Protein AF-A0A553IBP8-F1 (afdb_monomer_lite)

Sequence (1197 aa):
MDFFFRNSSKGVAELERKLPRSPLAPLSPQRRSNSWNSPDSTYMNRSLSIRTGKGNSSSSSPTHRKGFSFASLRGSIQPELSRRLYRLIKSTNNLISAHETAGKERDTIARELSEWGEQAQDDAVSDISDKVGVILSELGAQEDSYAHNLDDARGILKVIRNTEKSVQPSRDNKGKIADEIQKLKLKEPQSTKLVVLEQELVRAEAENLVAEAQLSNITRKKLKEAYDAEFIAVIERAEKQIILAKHGQRLLSLLDDSPMTPGDAYRVYENGPAARQVLNDAEDDLKSWETNRGHGSVENEVTGHGTGGGISHGAPHDDASKANMEALKLTSRHLRRPTPGICRSCNRKLKQQLARSYTSTSQPDIYDVVCVGGGPAGLSLLAALKANPTTAGLRLALVEAQDLSKLRSWALPLDRFSNRCSSLTPSSANFLNKIGAWSHIQRDRVQPYHEMQVWDGVSDARIEFDWAPGSAPNGKTIAYMIENLNLTSGLLKRIDELSGIAIFDSARVENITLGEETEELDFREWPIVHLGEGKQLAARLLVGADGANSPVRTFAGIDSKGWDYGRHGVVATLELDGNGWAGDETKIAYQRFLPTGPIAMLPMPGNYSTLVWSTTPANAALLKSLPAKDFIALVNAAFRLSPVDLQFMHTMSSGHEDELSWRLQHTRFEPQAVPQKVIGVQEGTVASFPLKMRHADTYIGERVALVGDAAHTTHPLAGQGLNQGQGDVESLAKTIDYAVSHGQDIGTRMSLESYNSERYVANHVLLGVIDKLHKLYSVESGPLIPLRSWGLSAVNAMGPLKGFFMQQAAVTAVENIMAPSSGRRAPSAAELEQRNTIGINKETVTNTVSDAYPDNYANEEHAWDKEDFRRTFKIQFHQNDQFEAQFSLIGIDASVANAFRRIMIAEIPSLAIETVFVNNNTSVIQDEVLAHRLGLIPFTGGKKGLREFMGFWRKPGPEEDAYATTFDTNTVSLKLAAKCTRNKDAPKDATDPKVLYNNAHVYARDIVFEPLGGQAKWFSGEDTIRPVNPDILIAKMRPGQEIDIEMHMHKGFGWDHSKYSPVATASYRLMPKITILRPVLGADAEKFANCFIPGVIGLEKVTRQEAKTKGSGYEGHEGELKAVVKDPMRDTVSREVHRHPEFEGKVKLGRRKDHFIFSVESAGQWDSDEIFLESVKTLKKKCGILRPQVTNMVQTF

Secondary structure (DSSP, 8-state):
-GGGGTSHHHHHHHHTTTSPPPP----------------------------------------------TTGGG-----HHHHHHHHHHHHHHHHHHHHHHHHHHHHHHHHHHHHHHHHTT-HHHHHHHHHHHHHHHHHHHHHHHHHHHHHHHHHHHHHHHHHHHHHHHHHHHHHHHHHHHHHHHTT-TT-THHHHHHHHHHHHHHHHHHHHHHHHHHHHHHHHHHHHHHHHHHHHHHHHHHHHHHHHHHHHTTS--PPPPTTPPPPP---HHHHHHHHHHHHHHHHS-------------------------------------------------------S-S------------------EEEEEEEE--SHHHHHHHHHHHHSTTTTTS-EEEE-SS-SHHHHT----TT---S-EEEEPHHHHHHHHHTT-TTTS-GGGEEEE-EEEEEETTT--EEEE---TTS-SS---SEEEEEHHHHHHHHHHHHHHH--EEEE-S--EEEEEE--B-SS-B-TTSEEEEEGGG-EEEEEEEEE-S-TT-HHHHHTT--EE--EEEEEEEEEEEEESSS-TTTTT--EEEEEEETTEEEEEEE-STTEEEEEEEE-HHHHHHHHHS-HHHHHHHHHHHTTS-HHHHHHHTT-SS-HHHHHHHHHHH----GGGSPPPEEEE-TT--EEEEEE-EEES-SEETTEEE-GGGTEE--SGGGTHHHHHHHHHHHHHHHHHHHHHTT--TT-HHHHHHHHHHHHHHHHHHHHHHHHHHHHHT---GGGHHHHHHHHHHHHH-HHHHHHHHHHHH--------S--S---PPPHHHHHHHTEEEE-SS-EE--S---STTSSTT------HHHHHHH-EEEEEEE-SSEEEEEEES--HHHHHHHHHHHHHTSEEEEEEEEEEEEE-SSS-HHHHHHHHHT--B---HHIIIII-----PPPTTS-TTTT--TTT-EEEEEEEE-EE-SS--TT---HHHHEET-EEEGGGPEEE--TTGGGTS-GGG---BSSTT-EEEE--TT-EEEEEEEEEEEETTT-GGG-SEEEEEEEEEEEEEE-S--BHHHHHHHHHTS-TTSEEEEEPPTTGGGSTTSS-TT-TT-EEEEE--GGG-----GGGG-GGGTTTEEEEEEEEEEEEEEEE-SSS-HHHHHHHHHHHHHHHHHHHHHHHHHTTT--

Organism: NCBI:txid2512241

Radius of gyration: 41.72 Å; chains: 1; bounding box: 111×101×125 Å

Structure (mmCIF, N/CA/C/O backbone):
data_AF-A0A553IBP8-F1
#
_entry.id   AF-A0A553IBP8-F1
#
loop_
_atom_site.group_PDB
_atom_site.id
_atom_site.type_symbol
_atom_site.label_atom_id
_atom_site.label_alt_id
_atom_site.label_comp_id
_atom_site.label_asym_id
_atom_site.label_entity_id
_atom_site.label_seq_id
_atom_site.pdbx_PDB_ins_code
_atom_site.Cartn_x
_atom_site.Cartn_y
_atom_site.Cartn_z
_atom_site.occupancy
_atom_site.B_iso_or_equiv
_atom_site.auth_seq_id
_atom_site.auth_comp_id
_atom_site.auth_asym_id
_atom_site.auth_atom_id
_atom_site.pdbx_PDB_model_num
ATOM 1 N N . MET A 1 1 ? 2.802 -26.304 0.588 1.00 31.22 1 MET A N 1
ATOM 2 C CA . MET A 1 1 ? 3.241 -26.428 -0.825 1.00 31.22 1 MET A CA 1
ATOM 3 C C . MET A 1 1 ? 3.749 -27.822 -1.199 1.00 31.22 1 MET A C 1
ATOM 5 O O . MET A 1 1 ? 3.219 -28.377 -2.148 1.00 31.22 1 MET A O 1
ATOM 9 N N . ASP A 1 2 ? 4.707 -28.423 -0.484 1.00 24.80 2 ASP A N 1
ATOM 10 C CA . ASP A 1 2 ? 5.456 -29.634 -0.918 1.00 24.80 2 ASP A CA 1
ATOM 11 C C . ASP A 1 2 ? 4.612 -30.875 -1.324 1.00 24.80 2 ASP A C 1
ATOM 13 O O . ASP A 1 2 ? 5.090 -31.776 -2.012 1.00 24.80 2 ASP A O 1
ATOM 17 N N . PHE A 1 3 ? 3.335 -30.912 -0.942 1.00 35.53 3 PHE A N 1
ATOM 18 C CA . PHE A 1 3 ? 2.364 -31.976 -1.222 1.00 35.53 3 PHE A CA 1
ATOM 19 C C . PHE A 1 3 ? 1.708 -31.920 -2.612 1.00 35.53 3 PHE A C 1
ATOM 21 O O . PHE A 1 3 ? 1.295 -32.964 -3.119 1.00 35.53 3 PHE A O 1
ATOM 28 N N . PHE A 1 4 ? 1.695 -30.751 -3.271 1.00 34.25 4 PHE A N 1
ATOM 29 C CA . PHE A 1 4 ? 1.324 -30.631 -4.693 1.00 34.25 4 PHE A CA 1
ATOM 30 C C . PHE A 1 4 ? 2.211 -31.520 -5.588 1.00 34.25 4 PHE A C 1
ATOM 32 O O . PHE A 1 4 ? 1.809 -31.910 -6.679 1.00 34.25 4 PHE A O 1
ATOM 39 N N . PHE A 1 5 ? 3.420 -31.858 -5.121 1.00 41.72 5 PHE A N 1
ATOM 40 C CA . PHE A 1 5 ? 4.507 -32.371 -5.956 1.00 41.72 5 PHE A CA 1
ATOM 41 C C . PHE A 1 5 ? 5.044 -33.753 -5.558 1.00 41.72 5 PHE A C 1
ATOM 43 O O . PHE A 1 5 ? 6.051 -34.181 -6.116 1.00 41.72 5 PHE A O 1
ATOM 50 N N . ARG A 1 6 ? 4.391 -34.470 -4.627 1.00 30.19 6 ARG A N 1
ATOM 51 C CA . ARG A 1 6 ? 4.712 -35.886 -4.333 1.00 30.19 6 ARG A CA 1
ATOM 52 C C . ARG A 1 6 ? 3.815 -36.902 -5.046 1.00 30.19 6 ARG A C 1
ATOM 54 O O . ARG A 1 6 ? 4.262 -38.021 -5.262 1.00 30.19 6 ARG A O 1
ATOM 61 N N . ASN A 1 7 ? 2.605 -36.515 -5.462 1.00 32.22 7 ASN A N 1
ATOM 62 C CA . ASN A 1 7 ? 1.681 -37.416 -6.171 1.00 32.22 7 ASN A CA 1
ATOM 63 C C . ASN A 1 7 ? 1.591 -37.144 -7.685 1.00 32.22 7 ASN A C 1
ATOM 65 O O . ASN A 1 7 ? 1.037 -37.967 -8.410 1.00 32.22 7 ASN A O 1
ATOM 69 N N . SER A 1 8 ? 2.168 -36.046 -8.189 1.00 34.84 8 SER A N 1
ATOM 70 C CA . SER A 1 8 ? 2.180 -35.741 -9.628 1.00 34.84 8 SER A CA 1
ATOM 71 C C . SER A 1 8 ? 2.979 -36.762 -10.446 1.00 34.84 8 SER A C 1
ATOM 73 O O . SER A 1 8 ? 2.602 -37.053 -11.570 1.00 34.84 8 SER A O 1
ATOM 75 N N . SER A 1 9 ? 4.025 -37.376 -9.882 1.00 29.72 9 SER A N 1
ATOM 76 C CA . SER A 1 9 ? 4.810 -38.427 -10.552 1.00 29.72 9 SER A CA 1
ATOM 77 C C . SER A 1 9 ? 4.044 -39.736 -10.778 1.00 29.72 9 SER A C 1
ATOM 79 O O . SER A 1 9 ? 4.410 -40.494 -11.669 1.00 29.72 9 SER A O 1
ATOM 81 N N . LYS A 1 10 ? 2.973 -40.000 -10.014 1.00 29.75 10 LYS A N 1
ATOM 82 C CA . LYS A 1 10 ? 2.029 -41.091 -10.311 1.00 29.75 10 LYS A CA 1
ATOM 83 C C . LYS A 1 10 ? 0.866 -40.617 -11.185 1.00 29.75 10 LYS A C 1
ATOM 85 O O . LYS A 1 10 ? 0.507 -41.322 -12.116 1.00 29.75 10 LYS A O 1
ATOM 90 N N . GLY A 1 11 ? 0.328 -39.420 -10.932 1.00 30.03 11 GLY A N 1
ATOM 91 C CA . GLY A 1 11 ? -0.791 -38.867 -11.706 1.00 30.03 11 GLY A CA 1
ATOM 92 C C . GLY A 1 11 ? -0.463 -38.601 -13.181 1.00 30.03 11 GLY A C 1
ATOM 93 O O . GLY A 1 11 ? -1.259 -38.950 -14.044 1.00 30.03 11 GLY A O 1
ATOM 94 N N . VAL A 1 12 ? 0.719 -38.054 -13.491 1.00 32.47 12 VAL A N 1
ATOM 95 C CA . VAL A 1 12 ? 1.157 -37.816 -14.882 1.00 32.47 12 VAL A CA 1
ATOM 96 C C . VAL A 1 12 ? 1.331 -39.143 -15.626 1.00 32.47 12 VAL A C 1
ATOM 98 O O . VAL A 1 12 ? 0.736 -39.321 -16.683 1.00 32.47 12 VAL A O 1
ATOM 101 N N . ALA A 1 13 ? 2.005 -40.121 -15.012 1.00 30.89 13 ALA A N 1
ATOM 102 C CA . ALA A 1 13 ? 2.176 -41.469 -15.566 1.00 30.89 13 ALA A CA 1
ATOM 103 C C . ALA A 1 13 ? 0.864 -42.284 -15.685 1.00 30.89 13 ALA A C 1
ATOM 105 O O . ALA A 1 13 ? 0.871 -43.386 -16.242 1.00 30.89 13 ALA A O 1
ATOM 106 N N . GLU A 1 14 ? -0.252 -41.777 -15.147 1.00 29.53 14 GLU A N 1
ATOM 107 C CA . GLU A 1 14 ? -1.595 -42.341 -15.319 1.00 29.53 14 GLU A CA 1
ATOM 108 C C . GLU A 1 14 ? -2.442 -41.556 -16.343 1.00 29.53 14 GLU A C 1
ATOM 110 O O . GLU A 1 14 ? -3.237 -42.173 -17.054 1.00 29.53 14 GLU A O 1
ATOM 115 N N . LEU A 1 15 ? -2.225 -40.240 -16.500 1.00 32.06 15 LEU A N 1
ATOM 116 C CA . LEU A 1 15 ? -2.763 -39.453 -17.622 1.00 32.06 15 LEU A CA 1
ATOM 117 C C . LEU A 1 15 ? -2.158 -39.896 -18.963 1.00 32.06 15 LEU A C 1
ATOM 119 O O . LEU A 1 15 ? -2.900 -40.142 -19.911 1.00 32.06 15 LEU A O 1
ATOM 123 N N . GLU A 1 16 ? -0.836 -40.090 -19.026 1.00 33.44 16 GLU A N 1
ATOM 124 C CA . GLU A 1 16 ? -0.112 -40.539 -20.232 1.00 33.44 16 GLU A CA 1
ATOM 125 C C . GLU A 1 16 ? -0.622 -41.883 -20.792 1.00 33.44 16 GLU A C 1
ATOM 127 O O . GLU A 1 16 ? -0.379 -42.200 -21.954 1.00 33.44 16 GLU A O 1
ATOM 132 N N . ARG A 1 17 ? -1.351 -42.672 -19.989 1.00 31.53 17 ARG A N 1
ATOM 133 C CA . ARG A 1 17 ? -1.945 -43.963 -20.385 1.00 31.53 17 ARG A CA 1
ATOM 134 C C . ARG A 1 17 ? -3.402 -43.883 -20.846 1.00 31.53 17 ARG A C 1
ATOM 136 O O . ARG A 1 17 ? -3.940 -44.906 -21.260 1.00 31.53 17 ARG A O 1
ATOM 143 N N . LYS A 1 18 ? -4.065 -42.730 -20.714 1.00 31.27 18 LYS A N 1
ATOM 144 C CA . LYS A 1 18 ? -5.522 -42.583 -20.920 1.00 31.27 18 LYS A CA 1
ATOM 145 C C . LYS A 1 18 ? -5.906 -41.660 -22.084 1.00 31.27 18 LYS A C 1
ATOM 147 O O . LYS A 1 18 ? -7.094 -41.490 -22.338 1.00 31.27 18 LYS A O 1
ATOM 152 N N . LEU A 1 19 ? -4.932 -41.116 -22.817 1.00 30.50 19 LEU A N 1
ATOM 153 C CA . LEU A 1 19 ? -5.163 -40.323 -24.030 1.00 30.50 19 LEU A CA 1
ATOM 154 C C . LEU A 1 19 ? -5.098 -41.214 -25.290 1.00 30.50 19 LEU A C 1
ATOM 156 O O . LEU A 1 19 ? -4.062 -41.845 -25.524 1.00 30.50 19 LEU A O 1
ATOM 160 N N . PRO A 1 20 ? -6.159 -41.284 -26.118 1.00 28.67 20 PRO A N 1
ATOM 161 C CA . PRO A 1 20 ? -6.138 -42.050 -27.361 1.00 28.67 20 PRO A CA 1
ATOM 162 C C . PRO A 1 20 ? -5.306 -41.326 -28.430 1.00 28.67 20 PRO A C 1
ATOM 164 O O . PRO A 1 20 ? -5.645 -40.225 -28.851 1.00 28.67 20 PRO A O 1
ATOM 167 N N . ARG A 1 21 ? -4.223 -41.955 -28.902 1.00 30.58 21 ARG A N 1
ATOM 168 C CA . ARG A 1 21 ? -3.431 -41.455 -30.038 1.00 30.58 21 ARG A CA 1
ATOM 169 C C . ARG A 1 21 ? -3.965 -42.023 -31.354 1.00 30.58 21 ARG A C 1
ATOM 171 O O . ARG A 1 21 ? -3.912 -43.236 -31.549 1.00 30.58 21 ARG A O 1
ATOM 178 N N . SER A 1 22 ? -4.403 -41.163 -32.270 1.00 27.55 22 SER A N 1
ATOM 179 C CA . SER A 1 22 ? -4.610 -41.505 -33.682 1.00 27.55 22 SER A CA 1
ATOM 180 C C . SER A 1 22 ? -3.366 -41.125 -34.508 1.00 27.55 22 SER A C 1
ATOM 182 O O . SER A 1 22 ? -2.830 -40.033 -34.321 1.00 27.55 22 SER A O 1
ATOM 184 N N . PRO A 1 23 ? -2.864 -41.997 -35.403 1.00 32.03 23 PRO A N 1
ATOM 185 C CA . PRO A 1 23 ? -1.724 -41.681 -36.259 1.00 32.03 23 PRO A CA 1
ATOM 186 C C . PRO A 1 23 ? -2.162 -41.220 -37.658 1.00 32.03 23 PRO A C 1
ATOM 188 O O . PRO A 1 23 ? -2.985 -41.870 -38.299 1.00 32.03 23 PRO A O 1
ATOM 191 N N . LEU A 1 24 ? -1.530 -40.166 -38.177 1.00 28.03 24 LEU A N 1
ATOM 192 C CA . LEU A 1 24 ? -1.473 -39.859 -39.610 1.00 28.03 24 LEU A CA 1
ATOM 193 C C . LEU A 1 24 ? -0.024 -39.525 -39.987 1.00 28.03 24 LEU A C 1
ATOM 195 O O . LEU A 1 24 ? 0.713 -38.960 -39.182 1.00 28.03 24 LEU A O 1
ATOM 199 N N . ALA A 1 25 ? 0.399 -39.943 -41.181 1.00 25.77 25 ALA A N 1
ATOM 200 C CA . ALA A 1 25 ? 1.802 -39.937 -41.599 1.00 25.77 25 ALA A CA 1
ATOM 201 C C . ALA A 1 25 ? 2.103 -38.836 -42.637 1.00 25.77 25 ALA A C 1
ATOM 203 O O . ALA A 1 25 ? 1.240 -38.535 -43.466 1.00 25.77 25 ALA A O 1
ATOM 204 N N . PRO A 1 26 ? 3.323 -38.265 -42.648 1.00 28.38 26 PRO A N 1
ATOM 205 C CA . PRO A 1 26 ? 3.712 -37.242 -43.613 1.00 28.38 26 PRO A CA 1
ATOM 206 C C . PRO A 1 26 ? 4.048 -37.836 -44.991 1.00 28.38 26 PRO A C 1
ATOM 208 O O . PRO A 1 26 ? 4.739 -38.850 -45.105 1.00 28.38 26 PRO A O 1
ATOM 211 N N . LEU A 1 27 ? 3.617 -37.150 -46.052 1.00 26.42 27 LEU A N 1
ATOM 212 C CA . LEU A 1 27 ? 4.084 -37.379 -47.423 1.00 26.42 27 LEU A CA 1
ATOM 213 C C . LEU A 1 27 ? 5.288 -36.477 -47.738 1.00 26.42 27 LEU A C 1
ATOM 215 O O . LEU A 1 27 ? 5.397 -35.368 -47.223 1.00 26.42 27 LEU A O 1
ATOM 219 N N . SER A 1 28 ? 6.180 -36.944 -48.615 1.00 26.67 28 SER A N 1
ATOM 220 C CA . SER A 1 28 ? 7.350 -36.190 -49.093 1.00 26.67 28 SER A CA 1
ATOM 221 C C . SER A 1 28 ? 7.451 -36.223 -50.621 1.00 26.67 28 SER A C 1
ATOM 223 O O . SER A 1 28 ? 6.965 -37.162 -51.257 1.00 26.67 28 SER A O 1
ATOM 225 N N . PRO A 1 29 ? 8.085 -35.202 -51.216 1.00 30.11 29 PRO A N 1
ATOM 226 C CA . PRO A 1 29 ? 9.251 -35.447 -52.075 1.00 30.11 29 PRO A CA 1
ATOM 227 C C . PRO A 1 29 ? 10.390 -34.433 -51.805 1.00 30.11 29 PRO A C 1
ATOM 229 O O . PRO A 1 29 ? 10.157 -33.242 -51.670 1.00 30.11 29 PRO A O 1
ATOM 232 N N . GLN A 1 30 ? 11.639 -34.852 -51.569 1.00 23.09 30 GLN A N 1
ATOM 233 C CA . GLN A 1 30 ? 12.644 -35.292 -52.561 1.00 23.09 30 GLN A CA 1
ATOM 234 C C . GLN A 1 30 ? 13.132 -34.215 -53.565 1.00 23.09 30 GLN A C 1
ATOM 236 O O . GLN A 1 30 ? 12.529 -34.073 -54.622 1.00 23.09 30 GLN A O 1
ATOM 241 N N . ARG A 1 31 ? 14.329 -33.625 -53.330 1.00 22.92 31 ARG A N 1
ATOM 242 C CA . ARG A 1 31 ? 15.626 -33.912 -54.029 1.00 22.92 31 ARG A CA 1
ATOM 243 C C . ARG A 1 31 ? 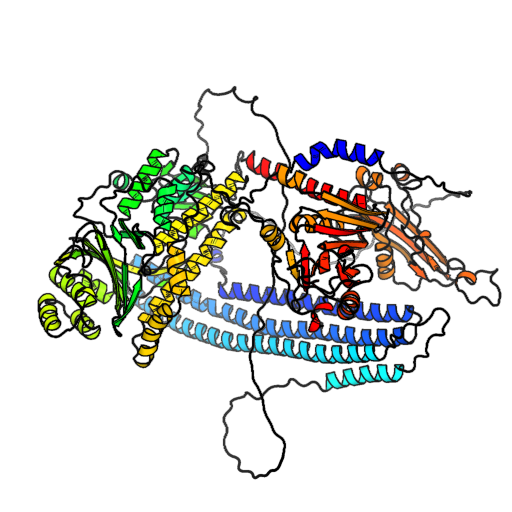16.559 -32.700 -54.261 1.00 22.92 31 ARG A C 1
ATOM 245 O O . ARG A 1 31 ? 16.126 -31.689 -54.781 1.00 22.92 31 ARG A O 1
ATOM 252 N N . ARG A 1 32 ? 17.868 -32.978 -54.097 1.00 23.27 32 ARG A N 1
ATOM 253 C CA . ARG A 1 32 ? 19.057 -32.457 -54.834 1.00 23.27 32 ARG A CA 1
ATOM 254 C C . ARG A 1 32 ? 19.311 -30.934 -54.803 1.00 23.27 32 ARG A C 1
ATOM 256 O O . ARG A 1 32 ? 18.544 -30.176 -55.366 1.00 23.27 32 ARG A O 1
ATOM 263 N N . SER A 1 33 ? 20.343 -30.414 -54.130 1.00 23.75 33 SER A N 1
ATOM 264 C CA . SER A 1 33 ? 21.809 -30.626 -54.261 1.00 23.75 33 SER A CA 1
ATOM 265 C C . SER A 1 33 ? 22.471 -29.931 -55.463 1.00 23.75 33 SER A C 1
ATOM 267 O O . SER A 1 33 ? 22.304 -30.383 -56.594 1.00 23.75 33 SER A O 1
ATOM 269 N N . ASN A 1 34 ? 23.337 -28.946 -55.191 1.00 24.19 34 ASN A N 1
ATOM 270 C CA . ASN A 1 34 ? 24.771 -29.014 -55.521 1.00 24.19 34 ASN A CA 1
ATOM 271 C C . ASN A 1 34 ? 25.577 -27.890 -54.834 1.00 24.19 34 ASN A C 1
ATOM 273 O O . ASN A 1 34 ? 25.045 -26.832 -54.518 1.00 24.19 34 ASN A O 1
ATOM 277 N N . SER A 1 35 ? 26.862 -28.158 -54.605 1.00 24.30 35 SER A N 1
ATOM 278 C CA . SER A 1 35 ? 27.911 -27.227 -54.154 1.00 24.30 35 SER A CA 1
ATOM 279 C C . SER A 1 35 ? 28.357 -26.250 -55.250 1.00 24.30 35 SER A C 1
ATOM 281 O O . SER A 1 35 ? 28.167 -26.580 -56.415 1.00 24.30 35 SER A O 1
ATOM 283 N N . TRP A 1 36 ? 29.099 -25.188 -54.896 1.00 23.23 36 TRP A N 1
ATOM 284 C CA . TRP A 1 36 ? 30.403 -24.833 -55.509 1.00 23.23 36 TRP A CA 1
ATOM 285 C C . TRP A 1 36 ? 31.219 -23.891 -54.590 1.00 23.23 36 TRP A C 1
ATOM 287 O O . TRP A 1 36 ? 30.710 -23.426 -53.574 1.00 23.23 36 TRP A O 1
ATOM 297 N N . ASN A 1 37 ? 32.509 -23.713 -54.899 1.00 23.59 37 ASN A N 1
ATOM 298 C CA . ASN A 1 37 ? 33.572 -23.297 -53.967 1.00 23.59 37 ASN A CA 1
ATOM 299 C C . ASN A 1 37 ? 33.771 -21.773 -53.800 1.00 23.59 37 ASN A C 1
ATOM 301 O O . ASN A 1 37 ? 33.429 -20.991 -54.684 1.00 23.59 37 ASN A O 1
ATOM 305 N N . SER A 1 38 ? 34.482 -21.403 -52.726 1.00 26.30 38 SER A N 1
ATOM 306 C CA . SER A 1 38 ? 35.247 -20.149 -52.555 1.00 26.30 38 SER A CA 1
ATOM 307 C C . SER A 1 38 ? 36.372 -19.984 -53.607 1.00 26.30 38 SER A C 1
ATOM 309 O O . SER A 1 38 ? 36.668 -20.937 -54.339 1.00 26.30 38 SER A O 1
ATOM 311 N N . PRO A 1 39 ? 37.045 -18.814 -53.675 1.00 33.09 39 PRO A N 1
ATOM 312 C CA . PRO A 1 39 ? 38.322 -18.691 -52.941 1.00 33.09 39 PRO A CA 1
ATOM 313 C C . PRO A 1 39 ? 38.630 -17.291 -52.349 1.00 33.09 39 PRO A C 1
ATOM 315 O O . PRO A 1 39 ? 37.889 -16.331 -52.539 1.00 33.09 39 PRO A O 1
ATOM 318 N N . ASP A 1 40 ? 39.747 -17.207 -51.622 1.00 25.78 40 ASP A N 1
ATOM 319 C CA . ASP A 1 40 ? 40.254 -16.053 -50.863 1.00 25.78 40 ASP A CA 1
ATOM 320 C C . ASP A 1 40 ? 40.835 -14.892 -51.698 1.00 25.78 40 ASP A C 1
ATOM 322 O O . ASP A 1 40 ? 41.328 -15.083 -52.811 1.00 25.78 40 ASP A O 1
ATOM 326 N N . SER A 1 41 ? 40.984 -13.719 -51.060 1.00 25.38 41 SER A N 1
ATOM 327 C CA . SER A 1 41 ? 42.158 -12.856 -51.282 1.00 25.38 41 SER A CA 1
ATOM 328 C C . SER A 1 41 ? 42.499 -11.989 -50.058 1.00 25.38 41 SER A C 1
ATOM 330 O O . SER A 1 41 ? 41.679 -11.193 -49.605 1.00 25.38 41 SER A O 1
ATOM 332 N N . THR A 1 42 ? 43.730 -12.090 -49.558 1.00 24.94 42 THR A N 1
ATOM 333 C CA . THR A 1 42 ? 44.328 -11.197 -48.546 1.00 24.94 42 THR A CA 1
ATOM 334 C C . THR A 1 42 ? 45.173 -10.096 -49.207 1.00 24.94 42 THR A C 1
ATOM 336 O O . THR A 1 42 ? 45.743 -10.349 -50.263 1.00 24.94 42 THR A O 1
ATOM 339 N N . TYR A 1 43 ? 45.303 -8.901 -48.593 1.00 25.80 43 TYR A N 1
ATOM 340 C CA . TYR A 1 43 ? 46.591 -8.350 -48.089 1.00 25.80 43 TYR A CA 1
ATOM 341 C C . TYR A 1 43 ? 46.639 -6.826 -47.771 1.00 25.80 43 TYR A C 1
ATOM 343 O O . TYR A 1 43 ? 46.202 -5.984 -48.542 1.00 25.80 43 TYR A O 1
ATOM 351 N N . MET A 1 44 ? 47.383 -6.529 -46.692 1.00 25.81 44 MET A N 1
ATOM 352 C CA . MET A 1 44 ? 48.271 -5.369 -46.421 1.00 25.81 44 MET A CA 1
ATOM 353 C C . MET A 1 44 ? 47.780 -3.935 -46.110 1.00 25.81 44 MET A C 1
ATOM 355 O O . MET A 1 44 ? 47.124 -3.245 -46.879 1.00 25.81 44 MET A O 1
ATOM 359 N N . ASN A 1 45 ? 48.336 -3.443 -44.993 1.00 26.31 45 ASN A N 1
ATOM 360 C CA . ASN A 1 45 ? 48.373 -2.059 -44.508 1.00 26.31 45 ASN A CA 1
ATOM 361 C C . ASN A 1 45 ? 49.132 -1.074 -45.422 1.00 26.31 45 ASN A C 1
ATOM 363 O O . ASN A 1 45 ? 50.131 -1.451 -46.038 1.00 26.31 45 ASN A O 1
ATOM 367 N N . ARG A 1 46 ? 48.834 0.230 -45.278 1.00 26.27 46 ARG A N 1
ATOM 368 C CA . ARG A 1 46 ? 49.843 1.318 -45.232 1.00 26.27 46 ARG A CA 1
ATOM 369 C C . ARG A 1 46 ? 49.325 2.552 -44.472 1.00 26.27 46 ARG A C 1
ATOM 371 O O . ARG A 1 46 ? 48.162 2.587 -44.088 1.00 26.27 46 ARG A O 1
ATOM 378 N N . SER A 1 47 ? 50.208 3.508 -44.166 1.00 24.70 47 SER A N 1
ATOM 379 C CA . SER A 1 47 ? 49.999 4.524 -43.117 1.00 24.70 47 SER A CA 1
ATOM 380 C C . SER A 1 47 ? 50.754 5.852 -43.359 1.00 24.70 47 SER A C 1
ATOM 382 O O . SER A 1 47 ? 51.556 5.944 -44.285 1.00 24.70 47 SER A O 1
ATOM 384 N N . LEU A 1 48 ? 50.537 6.827 -42.452 1.00 26.36 48 LEU A N 1
ATOM 385 C CA . LEU A 1 48 ? 51.309 8.067 -42.176 1.00 26.36 48 LEU A CA 1
ATOM 386 C C . LEU A 1 48 ? 51.130 9.316 -43.072 1.00 26.36 48 LEU A C 1
ATOM 388 O O . LEU A 1 48 ? 51.647 9.393 -44.181 1.00 26.36 48 LEU A O 1
ATOM 392 N N . SER A 1 49 ? 50.575 10.390 -42.487 1.00 23.91 49 SER A N 1
ATOM 393 C CA . SER A 1 49 ? 51.247 11.692 -42.181 1.00 23.91 49 SER A CA 1
ATOM 394 C C . SER A 1 49 ? 50.188 12.711 -41.688 1.00 23.91 49 SER A C 1
ATOM 396 O O . SER A 1 49 ? 49.112 12.781 -42.261 1.00 23.91 49 SER A O 1
ATOM 398 N N . ILE A 1 50 ? 50.272 13.398 -40.536 1.00 27.48 50 ILE A N 1
ATOM 399 C CA . ILE A 1 50 ? 51.305 14.227 -39.859 1.00 27.48 50 ILE A CA 1
ATOM 400 C C . ILE A 1 50 ? 51.375 15.687 -40.360 1.00 27.48 50 ILE A C 1
ATOM 402 O O . ILE A 1 50 ? 52.009 15.968 -41.372 1.00 27.48 50 ILE A O 1
ATOM 406 N N . ARG A 1 51 ? 50.823 16.607 -39.544 1.00 25.89 51 ARG A N 1
ATOM 407 C CA . ARG A 1 51 ? 51.267 17.994 -39.227 1.00 25.89 51 ARG A CA 1
ATOM 408 C C . ARG A 1 51 ? 50.527 18.407 -37.932 1.00 25.89 51 ARG A C 1
ATOM 410 O O . ARG A 1 51 ? 49.308 18.346 -37.918 1.00 25.89 51 ARG A O 1
ATOM 417 N N . THR A 1 52 ? 51.133 18.586 -36.749 1.00 25.64 52 THR A N 1
ATOM 418 C CA . THR A 1 52 ? 52.075 19.635 -36.268 1.00 25.64 52 THR A CA 1
ATOM 419 C C . THR A 1 52 ? 51.543 21.073 -36.423 1.00 25.64 52 THR A C 1
ATOM 421 O O . THR A 1 52 ? 51.305 21.476 -37.555 1.00 25.64 52 THR A O 1
ATOM 424 N N . GLY A 1 53 ? 51.417 21.930 -35.396 1.00 25.30 53 GLY A N 1
ATOM 425 C CA . GLY A 1 53 ? 51.633 21.778 -33.939 1.00 25.30 53 GLY A CA 1
ATOM 426 C C . GLY A 1 53 ? 52.562 22.850 -33.323 1.00 25.30 53 GLY A C 1
ATOM 427 O O . GLY A 1 53 ? 53.537 23.224 -33.973 1.00 25.30 53 GLY A O 1
ATOM 428 N N . LYS A 1 54 ? 52.253 23.301 -32.087 1.00 26.47 54 LYS A N 1
ATOM 429 C CA . LYS A 1 54 ? 52.997 24.149 -31.095 1.00 26.47 54 LYS A CA 1
ATOM 430 C C . LYS A 1 54 ? 52.004 25.098 -30.388 1.00 26.47 54 LYS A C 1
ATOM 432 O O . LYS A 1 54 ? 51.039 25.508 -31.015 1.00 26.47 54 LYS A O 1
ATOM 437 N N . GLY A 1 55 ? 52.182 25.507 -29.128 1.00 24.38 55 GLY A N 1
ATOM 438 C CA . GLY A 1 55 ? 53.145 25.114 -28.082 1.00 24.38 55 GLY A CA 1
ATOM 439 C C . GLY A 1 55 ? 52.663 25.653 -26.712 1.00 24.38 55 GLY A C 1
ATOM 440 O O . GLY A 1 55 ? 51.814 26.534 -26.706 1.00 24.38 55 GLY A O 1
ATOM 441 N N . ASN A 1 56 ? 53.032 25.170 -25.517 1.00 25.39 56 ASN A N 1
ATOM 442 C CA . ASN A 1 56 ? 54.204 24.450 -24.979 1.00 25.39 56 ASN A CA 1
ATOM 443 C C . ASN A 1 56 ? 55.094 25.342 -24.081 1.00 25.39 56 ASN A C 1
ATOM 445 O O . ASN A 1 56 ? 55.976 26.039 -24.583 1.00 25.39 56 ASN A O 1
ATOM 449 N N . SER A 1 57 ? 54.939 25.215 -22.759 1.00 24.56 57 SER A N 1
ATOM 450 C CA . SER A 1 57 ? 55.977 25.472 -21.741 1.00 24.56 57 SER A CA 1
ATOM 451 C C . SER A 1 57 ? 55.668 24.665 -20.462 1.00 24.56 57 SER A C 1
ATOM 453 O O . SER A 1 57 ? 54.583 24.093 -20.343 1.00 24.56 57 SER A O 1
ATOM 455 N N . SER A 1 58 ? 56.642 24.513 -19.555 1.00 25.27 58 SER A N 1
ATOM 456 C CA . SER A 1 58 ? 56.660 23.414 -18.569 1.00 25.27 58 SER A CA 1
ATOM 457 C C . SER A 1 58 ? 57.538 23.685 -17.340 1.00 25.27 58 SER A C 1
ATOM 459 O O . SER A 1 58 ? 58.644 24.197 -17.516 1.00 25.27 58 SER A O 1
ATOM 461 N N . SER A 1 59 ? 57.154 23.196 -16.150 1.00 24.55 59 SER A N 1
ATOM 462 C CA . SER A 1 59 ? 58.102 22.939 -15.044 1.00 24.55 59 SER A CA 1
ATOM 463 C C . SER A 1 59 ? 57.590 21.968 -13.953 1.00 24.55 59 SER A C 1
ATOM 465 O O . SER A 1 59 ? 56.540 22.163 -13.355 1.00 24.55 59 SER A O 1
ATOM 467 N N . SER A 1 60 ? 58.393 20.921 -13.719 1.00 25.56 60 SER A N 1
ATOM 468 C CA . SER A 1 60 ? 58.680 20.172 -12.470 1.00 25.56 60 SER A CA 1
ATOM 469 C C . SER A 1 60 ? 57.744 20.203 -11.237 1.00 25.56 60 SER A C 1
ATOM 471 O O . SER A 1 60 ? 57.489 21.250 -10.647 1.00 25.56 60 SER A O 1
ATOM 473 N N . SER A 1 61 ? 57.451 19.001 -10.720 1.00 32.88 61 SER A N 1
ATOM 474 C CA . SER A 1 61 ? 56.929 18.699 -9.369 1.00 32.88 61 SER A CA 1
ATOM 475 C C . SER A 1 61 ? 57.850 19.168 -8.222 1.00 32.88 61 SER A C 1
ATOM 477 O O . SER A 1 61 ? 59.053 19.336 -8.432 1.00 32.88 61 SER A O 1
ATOM 479 N N . PRO A 1 62 ? 57.332 19.277 -6.979 1.00 29.06 62 PRO A N 1
ATOM 480 C CA . PRO A 1 62 ? 57.598 18.194 -6.013 1.00 29.06 62 PRO A CA 1
ATOM 481 C C . PRO A 1 62 ? 56.416 17.855 -5.074 1.00 29.06 62 PRO A C 1
ATOM 483 O O . PRO A 1 62 ? 55.400 18.543 -5.030 1.00 29.06 62 PRO A O 1
ATOM 486 N N . THR A 1 63 ? 56.557 16.783 -4.288 1.00 33.69 63 THR A N 1
ATOM 487 C CA . THR A 1 63 ? 55.580 16.343 -3.277 1.00 33.69 63 THR A CA 1
ATOM 488 C C . THR A 1 63 ? 55.875 16.909 -1.881 1.00 33.69 63 THR A C 1
ATOM 490 O O . THR A 1 63 ? 57.007 16.814 -1.423 1.00 33.69 63 THR A O 1
ATOM 493 N N . HIS A 1 64 ? 54.857 17.402 -1.155 1.00 27.53 64 HIS A N 1
ATOM 494 C CA . HIS A 1 64 ? 54.599 17.038 0.256 1.00 27.53 64 HIS A CA 1
ATOM 495 C C . HIS A 1 64 ? 53.243 17.568 0.786 1.00 27.53 64 HIS A C 1
ATOM 497 O O . HIS A 1 64 ? 52.507 18.263 0.093 1.00 27.53 64 HIS A O 1
ATOM 503 N N . ARG A 1 65 ? 52.874 17.147 2.007 1.00 30.62 65 ARG A N 1
ATOM 504 C CA . ARG A 1 65 ? 51.544 17.308 2.639 1.00 30.62 65 ARG A CA 1
ATOM 505 C C . ARG A 1 65 ? 51.271 18.692 3.268 1.00 30.62 65 ARG A C 1
ATOM 507 O O . ARG A 1 65 ? 52.188 19.335 3.766 1.00 30.62 65 ARG A O 1
ATOM 514 N N . LYS A 1 66 ? 49.963 18.929 3.488 1.00 27.27 66 LYS A N 1
ATOM 515 C CA . LYS A 1 66 ? 49.255 19.929 4.333 1.00 27.27 66 LYS A CA 1
ATOM 516 C C . LYS A 1 66 ? 48.718 21.157 3.566 1.00 27.27 66 LYS A C 1
ATOM 518 O O . LYS A 1 66 ? 49.389 21.665 2.686 1.00 27.27 66 LYS A O 1
ATOM 523 N N . GLY A 1 67 ? 47.516 21.659 3.875 1.00 25.39 67 GLY A N 1
ATOM 524 C CA . GLY A 1 67 ? 46.566 21.212 4.911 1.00 25.39 67 GLY A CA 1
ATOM 525 C C . GLY A 1 67 ? 45.113 21.617 4.639 1.00 25.39 67 GLY A C 1
ATOM 526 O O . GLY A 1 67 ? 44.847 22.508 3.839 1.00 25.39 67 GLY A O 1
ATOM 527 N N . PHE A 1 68 ? 44.172 20.944 5.309 1.00 26.52 68 PHE A N 1
ATOM 528 C CA . PHE A 1 68 ? 42.744 21.261 5.228 1.00 26.52 68 PHE A CA 1
ATOM 529 C C . PHE A 1 68 ? 42.454 22.630 5.857 1.00 26.52 68 PHE A C 1
ATOM 531 O O . PHE A 1 68 ? 42.736 22.850 7.034 1.00 26.52 68 PHE A O 1
ATOM 538 N N . SER A 1 69 ? 41.832 23.527 5.089 1.00 25.45 69 SER A N 1
ATOM 539 C CA . SER A 1 69 ? 41.225 24.739 5.638 1.00 25.45 69 SER A CA 1
ATOM 540 C C . SER A 1 69 ? 39.895 24.389 6.302 1.00 25.45 69 SER A C 1
ATOM 542 O O . SER A 1 69 ? 38.973 23.915 5.639 1.00 25.45 69 SER A O 1
ATOM 544 N N . PHE A 1 70 ? 39.767 24.671 7.600 1.00 26.98 70 PHE A N 1
ATOM 545 C CA . PHE A 1 70 ? 38.539 24.432 8.372 1.00 26.98 70 PHE A CA 1
ATOM 546 C C . PHE A 1 70 ? 37.335 25.292 7.932 1.00 26.98 70 PHE A C 1
ATOM 548 O O . PHE A 1 70 ? 36.227 25.089 8.425 1.00 26.98 70 PHE A O 1
ATOM 555 N N . ALA A 1 71 ? 37.517 26.225 6.990 1.00 27.45 71 ALA A N 1
ATOM 556 C CA . ALA A 1 71 ? 36.445 27.070 6.466 1.00 27.45 71 ALA A CA 1
ATOM 557 C C . ALA A 1 71 ? 35.450 26.333 5.542 1.00 27.45 71 ALA A C 1
ATOM 559 O O . ALA A 1 71 ? 34.329 26.805 5.368 1.00 27.45 71 ALA A O 1
ATOM 560 N N . SER A 1 72 ? 35.815 25.185 4.952 1.00 29.98 72 SER A N 1
ATOM 561 C CA . SER A 1 72 ? 34.948 24.477 3.990 1.00 29.98 72 SER A CA 1
ATOM 562 C C . SER A 1 72 ? 33.805 23.679 4.634 1.00 29.98 72 SER A C 1
ATOM 564 O O . SER A 1 72 ? 32.774 23.468 3.999 1.00 29.98 72 SER A O 1
ATOM 566 N N . LEU A 1 73 ? 33.934 23.282 5.906 1.00 34.47 73 LEU A N 1
ATOM 567 C CA . LEU A 1 73 ? 32.974 22.413 6.609 1.00 34.47 73 LEU A CA 1
ATOM 568 C C . LEU A 1 73 ? 31.704 23.120 7.131 1.00 34.47 73 LEU A C 1
ATOM 570 O O . LEU A 1 73 ? 30.900 22.504 7.824 1.00 34.47 73 LEU A O 1
ATOM 574 N N . ARG A 1 74 ? 31.487 24.397 6.785 1.00 36.09 74 ARG A N 1
ATOM 575 C CA . ARG A 1 74 ? 30.205 25.108 6.993 1.00 36.09 74 ARG A CA 1
ATOM 576 C C . ARG A 1 74 ? 29.523 25.515 5.674 1.00 36.09 74 ARG A C 1
ATOM 578 O O . ARG A 1 74 ? 28.693 26.419 5.658 1.00 36.09 74 ARG A O 1
ATOM 585 N N . GLY A 1 75 ? 29.872 24.866 4.561 1.00 33.47 75 GLY A N 1
ATOM 586 C CA . GLY A 1 75 ? 29.258 25.096 3.251 1.00 33.47 75 GLY A CA 1
ATOM 587 C C . GLY A 1 75 ? 28.019 24.228 2.982 1.00 33.47 75 GLY A C 1
ATOM 588 O O . GLY A 1 75 ? 28.076 23.010 3.094 1.00 33.47 75 GLY A O 1
ATOM 589 N N . SER A 1 76 ? 26.926 24.873 2.555 1.00 36.81 76 SER A N 1
ATOM 590 C CA . SER A 1 76 ? 25.815 24.297 1.767 1.00 36.81 76 SER A CA 1
ATOM 591 C C . SER A 1 76 ? 24.935 23.169 2.350 1.00 36.81 76 SER A C 1
ATOM 593 O O . SER A 1 76 ? 24.397 22.352 1.593 1.00 36.81 76 SER A O 1
ATOM 595 N N . ILE A 1 77 ? 24.578 23.221 3.642 1.00 43.81 77 ILE A N 1
ATOM 596 C CA . ILE A 1 77 ? 23.273 22.664 4.059 1.00 43.81 77 ILE A CA 1
ATOM 597 C C . ILE A 1 77 ? 22.165 23.543 3.450 1.00 43.81 77 ILE A C 1
ATOM 599 O O . ILE A 1 77 ? 21.782 24.566 4.007 1.00 43.81 77 ILE A O 1
ATOM 603 N N . GLN A 1 78 ? 21.671 23.168 2.266 1.00 47.22 78 GLN A N 1
ATOM 604 C CA . GLN A 1 78 ? 20.504 23.817 1.659 1.00 47.22 78 GLN A CA 1
ATOM 605 C C . GLN A 1 78 ? 19.271 23.691 2.576 1.00 47.22 78 GLN A C 1
ATOM 607 O O . GLN A 1 78 ? 19.019 22.585 3.068 1.00 47.22 78 GLN A O 1
ATOM 612 N N . PRO A 1 79 ? 18.474 24.763 2.755 1.00 58.09 79 PRO A N 1
ATOM 613 C CA . PRO A 1 79 ? 17.242 24.727 3.538 1.00 58.09 79 PRO A CA 1
ATOM 614 C C . PRO A 1 79 ? 16.273 23.638 3.089 1.00 58.09 79 PRO A C 1
ATOM 616 O O . PRO A 1 79 ? 16.177 23.306 1.905 1.00 58.09 79 PRO A O 1
ATOM 619 N N . GLU A 1 80 ? 15.521 23.103 4.044 1.00 58.81 80 GLU A N 1
ATOM 620 C CA . GLU A 1 80 ? 14.637 21.956 3.830 1.00 58.81 80 GLU A CA 1
ATOM 621 C C . GLU A 1 80 ? 13.529 22.256 2.802 1.00 58.81 80 GLU A C 1
ATOM 623 O O . GLU A 1 80 ? 13.251 21.426 1.935 1.00 58.81 80 GLU A O 1
ATOM 628 N N . LEU A 1 81 ? 12.988 23.481 2.818 1.00 61.41 81 LEU A N 1
ATOM 629 C CA . LEU A 1 81 ? 12.052 24.000 1.816 1.00 61.41 81 LEU A CA 1
ATOM 630 C C . LEU A 1 81 ? 12.683 24.026 0.415 1.00 61.41 81 LEU A C 1
ATOM 632 O O . LEU A 1 81 ? 12.162 23.359 -0.479 1.00 61.41 81 LEU A O 1
ATOM 636 N N . SER A 1 82 ? 13.856 24.642 0.236 1.00 68.12 82 SER A N 1
ATOM 637 C CA . SER A 1 82 ? 14.570 24.620 -1.052 1.00 68.12 82 SER A CA 1
ATOM 638 C C . SER A 1 82 ? 14.856 23.197 -1.570 1.00 68.12 82 SER A C 1
ATOM 640 O O . SER A 1 82 ? 14.753 22.943 -2.772 1.00 68.12 82 SER A O 1
ATOM 642 N N . ARG A 1 83 ? 15.124 22.229 -0.674 1.00 72.94 83 ARG A N 1
ATOM 643 C CA . ARG A 1 83 ? 15.298 20.797 -0.999 1.00 72.94 83 ARG A CA 1
ATOM 644 C C . ARG A 1 83 ? 13.984 20.087 -1.356 1.00 72.94 83 ARG A C 1
ATOM 646 O O . ARG A 1 83 ? 14.003 19.112 -2.110 1.00 72.94 83 ARG A O 1
ATOM 653 N N . ARG A 1 84 ? 12.839 20.514 -0.811 1.00 76.69 84 ARG A N 1
ATOM 654 C CA . ARG A 1 84 ? 11.496 20.044 -1.212 1.00 76.69 84 ARG A CA 1
ATOM 655 C C . ARG A 1 84 ? 11.106 20.624 -2.574 1.00 76.69 84 ARG A C 1
ATOM 657 O O . ARG A 1 84 ? 10.715 19.872 -3.460 1.00 76.69 84 ARG A O 1
ATOM 664 N N . LEU A 1 85 ? 11.316 21.923 -2.779 1.00 82.38 85 LEU A N 1
ATOM 665 C CA . LEU A 1 85 ? 11.049 22.616 -4.041 1.00 82.38 85 LEU A CA 1
ATOM 666 C C . LEU A 1 85 ? 11.952 22.119 -5.185 1.00 82.38 85 LEU A C 1
ATOM 668 O O . LEU A 1 85 ? 11.484 21.946 -6.306 1.00 82.38 85 LEU A O 1
ATOM 672 N N . TYR A 1 86 ? 13.218 21.788 -4.911 1.00 80.94 86 TYR A N 1
ATOM 673 C CA . TYR A 1 86 ? 14.088 21.117 -5.885 1.00 80.94 86 TYR A CA 1
ATOM 674 C C . TYR A 1 86 ? 13.545 19.739 -6.305 1.00 80.94 86 TYR A C 1
ATOM 676 O O . TYR A 1 86 ? 13.570 19.409 -7.491 1.00 80.94 86 TYR A O 1
ATOM 684 N N . ARG A 1 87 ? 13.009 18.949 -5.360 1.00 83.50 87 ARG A N 1
ATOM 685 C CA . ARG A 1 87 ? 12.349 17.668 -5.669 1.00 83.50 87 ARG A CA 1
ATOM 686 C C . ARG A 1 87 ? 11.097 17.867 -6.525 1.00 83.50 87 ARG A C 1
ATOM 688 O O . ARG A 1 87 ? 10.946 17.136 -7.495 1.00 83.50 87 ARG A O 1
ATOM 695 N N . LEU A 1 88 ? 10.270 18.877 -6.234 1.00 86.75 88 LEU A N 1
ATOM 696 C CA . LEU A 1 88 ? 9.113 19.236 -7.064 1.00 86.75 88 LEU A CA 1
ATOM 697 C C . LEU A 1 88 ? 9.538 19.571 -8.505 1.00 86.75 88 LEU A C 1
ATOM 699 O O . LEU A 1 88 ? 9.083 18.919 -9.436 1.00 86.75 88 LEU A O 1
ATOM 703 N N . ILE A 1 89 ? 10.494 20.493 -8.680 1.00 90.06 89 ILE A N 1
ATOM 704 C CA . ILE A 1 89 ? 11.027 20.895 -9.997 1.00 90.06 89 ILE A CA 1
ATOM 705 C C . ILE A 1 89 ? 11.608 19.699 -10.777 1.00 90.06 89 ILE A C 1
ATOM 707 O O . ILE A 1 89 ? 11.499 19.656 -12.005 1.00 90.06 89 ILE A O 1
ATOM 711 N N . LYS A 1 90 ? 12.214 18.717 -10.091 1.00 88.19 90 LYS A N 1
ATOM 712 C CA . LYS A 1 90 ? 12.677 17.474 -10.725 1.00 88.19 90 LYS A CA 1
ATOM 713 C C . LYS A 1 90 ? 11.506 16.582 -11.154 1.00 88.19 90 LYS A C 1
ATOM 715 O O . LYS A 1 90 ? 11.520 16.096 -12.278 1.00 88.19 90 LYS A O 1
ATOM 720 N N . SER A 1 91 ? 10.489 16.404 -10.311 1.00 90.19 91 SER A N 1
ATOM 721 C CA . SER A 1 91 ? 9.288 15.633 -10.662 1.00 90.19 91 SER A CA 1
ATOM 722 C C . SER A 1 91 ? 8.537 16.232 -11.856 1.00 90.19 91 SER A C 1
ATOM 724 O O . SER A 1 91 ? 8.135 15.481 -12.739 1.00 90.19 91 SER A O 1
ATOM 726 N N . THR A 1 92 ? 8.418 17.562 -11.947 1.00 90.69 92 THR A N 1
ATOM 727 C CA . THR A 1 92 ? 7.815 18.231 -13.115 1.00 90.69 92 THR A CA 1
ATOM 728 C C . THR A 1 92 ? 8.614 17.970 -14.397 1.00 90.69 92 THR A C 1
ATOM 730 O O . THR A 1 92 ? 8.014 17.743 -15.438 1.00 90.69 92 THR A O 1
ATOM 733 N N . ASN A 1 93 ? 9.955 17.905 -14.342 1.00 93.88 93 ASN A N 1
ATOM 734 C CA . ASN A 1 93 ? 10.768 17.518 -15.510 1.00 93.88 93 ASN A CA 1
ATOM 735 C C . ASN A 1 93 ? 10.443 16.097 -15.993 1.00 93.88 93 ASN A C 1
ATOM 737 O O . ASN A 1 93 ? 10.411 15.857 -17.194 1.00 93.88 93 ASN A O 1
ATOM 741 N N . ASN A 1 94 ? 10.222 15.156 -15.073 1.00 91.38 94 ASN A N 1
ATOM 742 C CA . ASN A 1 94 ? 9.870 13.785 -15.443 1.00 91.38 94 ASN A CA 1
ATOM 743 C C . ASN A 1 94 ? 8.470 13.705 -16.080 1.00 91.38 94 ASN A C 1
ATOM 745 O O . ASN A 1 94 ? 8.235 12.822 -16.896 1.00 91.38 94 ASN A O 1
ATOM 749 N N . LEU A 1 95 ? 7.551 14.604 -15.703 1.00 91.12 95 LEU A N 1
ATOM 750 C CA . LEU A 1 95 ? 6.221 14.702 -16.310 1.00 91.12 95 LEU A CA 1
ATOM 751 C C . LEU A 1 95 ? 6.289 15.306 -17.719 1.00 91.12 95 LEU A C 1
ATOM 753 O O . LEU A 1 95 ? 5.709 14.732 -18.632 1.00 91.12 95 LEU A O 1
ATOM 757 N N . ILE A 1 96 ? 7.038 16.402 -17.899 1.00 94.19 96 ILE A N 1
ATOM 758 C CA . ILE A 1 96 ? 7.285 17.034 -19.208 1.00 94.19 96 ILE A CA 1
ATOM 759 C C . ILE A 1 96 ? 7.751 15.976 -20.213 1.00 94.19 96 ILE A C 1
ATOM 761 O O . ILE A 1 96 ? 7.067 15.739 -21.204 1.00 94.19 96 ILE A O 1
ATOM 765 N N . SER A 1 97 ? 8.816 15.235 -19.894 1.00 92.00 97 SER A N 1
ATOM 766 C CA . SER A 1 97 ? 9.344 14.220 -20.813 1.00 92.00 97 SER A CA 1
ATOM 767 C C . SER A 1 97 ? 8.460 12.988 -21.003 1.00 92.00 97 SER A C 1
ATOM 769 O O . SER A 1 97 ? 8.656 12.263 -21.968 1.00 92.00 97 SER A O 1
ATOM 771 N N . ALA A 1 98 ? 7.455 12.757 -20.153 1.00 93.06 98 ALA A N 1
ATOM 772 C CA . ALA A 1 98 ? 6.433 11.749 -20.430 1.00 93.06 98 ALA A CA 1
ATOM 773 C C . ALA A 1 98 ? 5.424 12.231 -21.490 1.00 93.06 98 ALA A C 1
ATOM 775 O O . ALA A 1 98 ? 5.001 11.431 -22.323 1.00 93.06 98 ALA A O 1
ATOM 776 N N . HIS A 1 99 ? 5.074 13.524 -21.500 1.00 94.50 99 HIS A N 1
ATOM 777 C CA . HIS A 1 99 ? 4.241 14.115 -22.555 1.00 94.50 99 HIS A CA 1
ATOM 778 C C . HIS A 1 99 ? 5.021 14.272 -23.873 1.00 94.50 99 HIS A C 1
ATOM 780 O O . HIS A 1 99 ? 4.497 13.873 -24.908 1.00 94.50 99 HIS A O 1
ATOM 786 N N . GLU A 1 100 ? 6.297 14.689 -23.828 1.00 92.94 100 GLU A N 1
ATOM 787 C CA . GLU A 1 100 ? 7.195 14.711 -25.005 1.00 92.94 100 GLU A CA 1
ATOM 788 C C . GLU A 1 100 ? 7.355 13.326 -25.665 1.00 92.94 100 GLU A C 1
ATOM 790 O O . GLU A 1 100 ? 7.657 13.231 -26.854 1.00 92.94 100 GLU A O 1
ATOM 795 N N . THR A 1 101 ? 7.226 12.234 -24.903 1.00 93.19 101 THR A N 1
ATOM 796 C CA . THR A 1 101 ? 7.188 10.874 -25.460 1.00 93.19 101 THR A CA 1
ATOM 797 C C . THR A 1 101 ? 5.798 10.549 -26.003 1.00 93.19 101 THR A C 1
ATOM 799 O O . THR A 1 101 ? 5.688 10.077 -27.129 1.00 93.19 101 THR A O 1
ATOM 802 N N . ALA A 1 102 ? 4.732 10.850 -25.253 1.00 91.12 102 ALA A N 1
ATOM 803 C CA . ALA A 1 102 ? 3.358 10.575 -25.672 1.00 91.12 102 ALA A CA 1
ATOM 804 C C . ALA A 1 102 ? 2.958 11.272 -26.987 1.00 91.12 102 ALA A C 1
ATOM 806 O O . ALA A 1 102 ? 2.201 10.680 -27.751 1.00 91.12 102 ALA A O 1
ATOM 807 N N . GLY A 1 103 ? 3.475 12.475 -27.272 1.00 93.25 103 GLY A N 1
ATOM 808 C CA . GLY A 1 103 ? 3.299 13.145 -28.567 1.00 93.25 103 GLY A CA 1
ATOM 809 C C . GLY A 1 103 ? 3.889 12.328 -29.723 1.00 93.25 103 GLY A C 1
ATOM 810 O O . GLY A 1 103 ? 3.166 11.918 -30.626 1.00 93.25 103 GLY A O 1
ATOM 811 N N . LYS A 1 104 ? 5.177 11.976 -29.627 1.00 92.38 104 LYS A N 1
ATOM 812 C CA . LYS A 1 104 ? 5.929 11.243 -30.668 1.00 92.38 104 LYS A CA 1
ATOM 813 C C . LYS A 1 104 ? 5.394 9.835 -30.936 1.00 92.38 104 LYS A C 1
ATOM 815 O O . LYS A 1 104 ? 5.342 9.398 -32.085 1.00 92.38 104 LYS A O 1
ATOM 820 N N . GLU A 1 105 ? 4.969 9.127 -29.891 1.00 94.56 105 GLU A N 1
ATOM 821 C CA . GLU A 1 105 ? 4.284 7.834 -30.036 1.00 94.56 105 GLU A CA 1
ATOM 822 C C . GLU A 1 105 ? 2.948 8.011 -30.783 1.00 94.56 105 GLU A C 1
ATOM 824 O O . GLU A 1 105 ? 2.572 7.174 -31.601 1.00 94.56 105 GLU A O 1
ATOM 829 N N . ARG A 1 106 ? 2.243 9.131 -30.568 1.00 93.06 106 ARG A N 1
ATOM 830 C CA . ARG A 1 106 ? 0.974 9.428 -31.244 1.00 93.06 106 ARG A CA 1
ATOM 831 C C . ARG A 1 106 ? 1.151 9.805 -32.714 1.00 93.06 106 ARG A C 1
ATOM 833 O O . ARG A 1 106 ? 0.370 9.323 -33.528 1.00 93.06 106 ARG A O 1
ATOM 840 N N . ASP A 1 107 ? 2.190 10.564 -33.058 1.00 91.25 107 ASP A N 1
ATOM 841 C CA . ASP A 1 107 ? 2.592 10.816 -34.453 1.00 91.25 107 ASP A CA 1
ATOM 842 C C . ASP A 1 107 ? 2.994 9.519 -35.171 1.00 91.25 107 ASP A C 1
ATOM 844 O O . ASP A 1 107 ? 2.692 9.316 -36.348 1.00 91.25 107 ASP A O 1
ATOM 848 N N . THR A 1 108 ? 3.644 8.603 -34.448 1.00 93.12 108 THR A N 1
ATOM 849 C CA . THR A 1 108 ? 4.017 7.285 -34.977 1.00 93.12 108 THR A CA 1
ATOM 850 C C . THR A 1 108 ? 2.769 6.454 -35.283 1.00 93.12 108 THR A C 1
ATOM 852 O O . THR A 1 108 ? 2.620 5.982 -36.409 1.00 93.12 108 THR A O 1
ATOM 855 N N . ILE A 1 109 ? 1.820 6.375 -34.342 1.00 94.19 109 ILE A N 1
ATOM 856 C CA . ILE A 1 109 ? 0.515 5.716 -34.531 1.00 94.19 109 ILE A CA 1
ATOM 857 C C . ILE A 1 109 ? -0.300 6.380 -35.655 1.00 94.19 109 ILE A C 1
ATOM 859 O O . ILE A 1 109 ? -0.966 5.685 -36.420 1.00 94.19 109 ILE A O 1
ATOM 863 N N . ALA A 1 110 ? -0.250 7.710 -35.782 1.00 94.50 110 ALA A N 1
ATOM 864 C CA . ALA A 1 110 ? -0.916 8.446 -36.855 1.00 94.50 110 ALA A CA 1
ATOM 865 C C . ALA A 1 110 ? -0.411 8.014 -38.239 1.00 94.50 110 ALA A C 1
ATOM 867 O O . ALA A 1 110 ? -1.215 7.692 -39.114 1.00 94.50 110 ALA A O 1
ATOM 868 N N . ARG A 1 111 ? 0.915 7.942 -38.416 1.00 93.69 111 ARG A N 1
ATOM 869 C CA . ARG A 1 111 ? 1.539 7.470 -39.659 1.00 93.69 111 ARG A CA 1
ATOM 870 C C . ARG A 1 111 ? 1.224 5.999 -39.938 1.00 93.69 111 ARG A C 1
ATOM 872 O O . ARG A 1 111 ? 0.842 5.672 -41.058 1.00 93.69 111 ARG A O 1
ATOM 879 N N . GLU A 1 112 ? 1.333 5.127 -38.934 1.00 95.31 112 GLU A N 1
ATOM 880 C CA . GLU A 1 112 ? 0.991 3.703 -39.079 1.00 95.31 112 GLU A CA 1
ATOM 881 C C . GLU A 1 112 ? -0.482 3.495 -39.480 1.00 95.31 112 GLU A C 1
ATOM 883 O O . GLU A 1 112 ? -0.785 2.566 -40.229 1.00 95.31 112 GLU A O 1
ATOM 888 N N . LEU A 1 113 ? -1.398 4.374 -39.049 1.00 94.81 113 LEU A N 1
ATOM 889 C CA . LEU A 1 113 ? -2.811 4.332 -39.438 1.00 94.81 113 LEU A CA 1
ATOM 890 C C . LEU A 1 113 ? -3.045 4.747 -40.904 1.00 94.81 113 LEU A C 1
ATOM 892 O O . LEU A 1 113 ? -3.822 4.080 -41.595 1.00 94.81 113 LEU A O 1
ATOM 896 N N . SER A 1 114 ? -2.371 5.796 -41.398 1.00 92.19 114 SER A N 1
ATOM 897 C CA . SER A 1 114 ? -2.379 6.143 -42.832 1.00 92.19 114 SER A CA 1
ATOM 898 C C . SER A 1 114 ? -1.818 4.988 -43.672 1.00 92.19 114 SER A C 1
ATOM 900 O O . SER A 1 114 ? -2.492 4.496 -44.579 1.00 92.19 114 SER A O 1
ATOM 902 N N . GLU A 1 115 ? -0.623 4.492 -43.323 1.00 91.12 115 GLU A N 1
ATOM 903 C CA . GLU A 1 115 ? 0.063 3.405 -44.039 1.00 91.12 115 GLU A CA 1
ATOM 904 C C . GLU A 1 115 ? -0.733 2.085 -44.024 1.00 91.12 115 GLU A C 1
ATOM 906 O O . GLU A 1 115 ? -0.681 1.316 -44.989 1.00 91.12 115 GLU A O 1
ATOM 911 N N . TRP A 1 116 ? -1.484 1.796 -42.954 1.00 95.88 116 TRP A N 1
ATOM 912 C CA . TRP A 1 116 ? -2.358 0.622 -42.871 1.00 95.88 116 TRP A CA 1
ATOM 913 C C . TRP A 1 116 ? -3.587 0.733 -43.781 1.00 95.88 116 TRP A C 1
ATOM 915 O O . TRP A 1 116 ? -3.928 -0.240 -44.458 1.00 95.88 116 TRP A O 1
ATOM 925 N N . GLY A 1 117 ? -4.244 1.896 -43.824 1.00 90.50 117 GLY A N 1
ATOM 926 C CA . GLY A 1 117 ? -5.454 2.081 -44.629 1.00 90.50 117 GLY A CA 1
ATOM 927 C C . GLY A 1 117 ? -5.190 2.064 -46.132 1.00 90.50 117 GLY A C 1
ATOM 928 O O . GLY A 1 117 ? -5.937 1.415 -46.860 1.00 90.50 117 GLY A O 1
ATOM 929 N N . GLU A 1 118 ? -4.077 2.646 -46.594 1.00 89.56 118 GLU A N 1
ATOM 930 C CA . GLU A 1 118 ? -3.638 2.516 -47.997 1.00 89.56 118 GLU A CA 1
ATOM 931 C C . GLU A 1 118 ? -3.439 1.033 -48.385 1.00 89.56 118 GLU A C 1
ATOM 933 O O . GLU A 1 118 ? -3.759 0.597 -49.494 1.00 89.56 118 GLU A O 1
ATOM 938 N N . GLN A 1 119 ? -2.974 0.208 -47.441 1.00 88.88 119 GLN A N 1
ATOM 939 C CA . GLN A 1 119 ? -2.796 -1.232 -47.635 1.00 88.88 119 GLN A CA 1
ATOM 940 C C . GLN A 1 119 ? -4.096 -2.051 -47.549 1.00 88.88 119 GLN A C 1
ATOM 942 O O . GLN A 1 119 ? -4.077 -3.221 -47.950 1.00 88.88 119 GLN A O 1
ATOM 947 N N . ALA A 1 120 ? -5.209 -1.479 -47.072 1.00 83.50 120 ALA A N 1
ATOM 948 C CA . ALA A 1 120 ? -6.488 -2.179 -46.911 1.00 83.50 120 ALA A CA 1
ATOM 949 C C . ALA A 1 120 ? -7.183 -2.503 -48.247 1.00 83.50 120 ALA A C 1
ATOM 951 O O . ALA A 1 120 ? -8.006 -3.416 -48.298 1.00 83.50 120 ALA A O 1
ATOM 952 N N . GLN A 1 121 ? -6.812 -1.808 -49.332 1.00 78.25 121 GLN A N 1
ATOM 953 C CA . GLN A 1 121 ? -7.421 -1.923 -50.668 1.00 78.25 121 GLN A CA 1
ATOM 954 C C . GLN A 1 121 ? -8.920 -1.562 -50.715 1.00 78.25 121 GLN A C 1
ATOM 956 O O . GLN A 1 121 ? -9.651 -2.055 -51.573 1.00 78.25 121 GLN A O 1
ATOM 961 N N . ASP A 1 122 ? -9.350 -0.690 -49.804 1.00 85.75 122 ASP A N 1
ATOM 962 C CA . ASP A 1 122 ? -10.688 -0.111 -49.723 1.00 85.75 122 ASP A CA 1
ATOM 963 C C . ASP A 1 122 ? -10.540 1.419 -49.702 1.00 85.75 122 ASP A C 1
ATOM 965 O O . ASP A 1 122 ? -9.893 1.974 -48.807 1.00 85.75 122 ASP A O 1
ATOM 969 N N . ASP A 1 123 ? -11.097 2.093 -50.712 1.00 87.00 12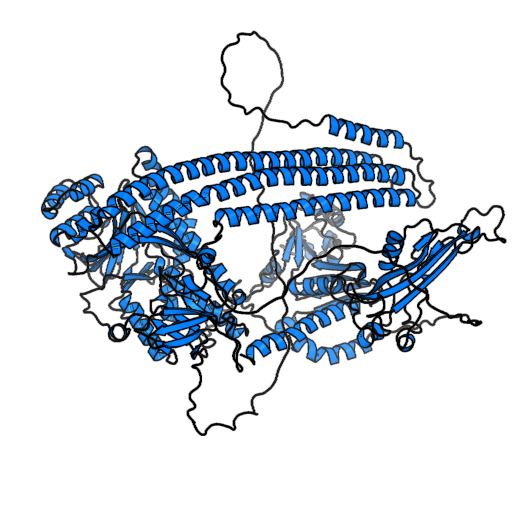3 ASP A N 1
ATOM 970 C CA . ASP A 1 123 ? -10.934 3.539 -50.912 1.00 87.00 123 ASP A CA 1
ATOM 971 C C . ASP A 1 123 ? -11.544 4.359 -49.760 1.00 87.00 123 ASP A C 1
ATOM 973 O O . ASP A 1 123 ? -11.032 5.428 -49.423 1.00 87.00 123 ASP A O 1
ATOM 977 N N . ALA A 1 124 ? -12.608 3.856 -49.120 1.00 88.62 124 ALA A N 1
ATOM 978 C CA . ALA A 1 124 ? -13.255 4.518 -47.993 1.00 88.62 124 ALA A CA 1
ATOM 979 C C . ALA A 1 124 ? -12.418 4.382 -46.718 1.00 88.62 124 ALA A C 1
ATOM 981 O O . ALA A 1 124 ? -12.202 5.364 -46.005 1.00 88.62 124 ALA A O 1
ATOM 982 N N . VAL A 1 125 ? -11.900 3.179 -46.448 1.00 90.44 125 VAL A N 1
ATOM 983 C CA . VAL A 1 125 ? -11.000 2.946 -45.310 1.00 90.44 125 VAL A CA 1
ATOM 984 C C . VAL A 1 125 ? -9.725 3.772 -45.464 1.00 90.44 125 VAL A C 1
ATOM 986 O O . VAL A 1 125 ? -9.341 4.438 -44.508 1.00 90.44 125 VAL A O 1
ATOM 989 N N . SER A 1 126 ? -9.111 3.791 -46.653 1.00 92.50 126 SER A N 1
ATOM 990 C CA . SER A 1 126 ? -7.881 4.551 -46.914 1.00 92.50 126 SER A CA 1
ATOM 991 C C . SER A 1 126 ? -8.069 6.066 -46.790 1.00 92.50 126 SER A C 1
ATOM 993 O O . SER A 1 126 ? -7.199 6.748 -46.251 1.00 92.50 126 SER A O 1
ATOM 995 N N . ASP A 1 127 ? -9.177 6.619 -47.292 1.00 93.00 127 ASP A N 1
ATOM 996 C CA . ASP A 1 127 ? -9.415 8.066 -47.260 1.00 93.00 127 ASP A CA 1
ATOM 997 C C . ASP A 1 127 ? -9.813 8.568 -45.858 1.00 93.00 127 ASP A C 1
ATOM 999 O O . ASP A 1 127 ? -9.474 9.699 -45.491 1.00 93.00 127 ASP A O 1
ATOM 1003 N N . ILE A 1 128 ? -10.490 7.737 -45.056 1.00 94.75 128 ILE A N 1
ATOM 1004 C CA . ILE A 1 128 ? -10.845 8.058 -43.666 1.00 94.75 128 ILE A CA 1
ATOM 1005 C C . ILE A 1 128 ? -9.672 7.815 -42.707 1.00 94.75 128 ILE A C 1
ATOM 1007 O O . ILE A 1 128 ? -9.431 8.662 -41.844 1.00 94.75 128 ILE A O 1
ATOM 1011 N N . SER A 1 129 ? -8.917 6.719 -42.847 1.00 94.94 129 SER A N 1
ATOM 1012 C CA . SER A 1 129 ? -7.790 6.410 -41.953 1.00 94.94 129 SER A CA 1
ATOM 1013 C C . SER A 1 129 ? -6.715 7.490 -42.002 1.00 94.94 129 SER A C 1
ATOM 1015 O O . SER A 1 129 ? -6.219 7.887 -40.952 1.00 94.94 129 SER A O 1
ATOM 1017 N N . ASP A 1 130 ? -6.416 8.019 -43.192 1.00 95.06 130 ASP A N 1
ATOM 1018 C CA . ASP A 1 130 ? -5.425 9.077 -43.374 1.00 95.06 130 ASP A CA 1
ATOM 1019 C C . ASP A 1 130 ? -5.822 10.375 -42.657 1.00 95.06 130 ASP A C 1
ATOM 1021 O O . ASP A 1 130 ? -5.038 10.972 -41.920 1.00 95.06 130 ASP A O 1
ATOM 1025 N N . LYS A 1 131 ? -7.095 10.771 -42.762 1.00 95.81 131 LYS A N 1
ATOM 1026 C CA . LYS A 1 131 ? -7.610 11.978 -42.095 1.00 95.81 131 LYS A CA 1
ATOM 1027 C C . LYS A 1 131 ? -7.725 11.791 -40.584 1.00 95.81 131 LYS A C 1
ATOM 1029 O O . LYS A 1 131 ? -7.503 12.738 -39.833 1.00 95.81 131 LYS A O 1
ATOM 1034 N N . VAL A 1 132 ? -8.013 10.575 -40.115 1.00 96.19 132 VAL A N 1
ATOM 1035 C CA . VAL A 1 132 ? -7.908 10.237 -38.687 1.00 96.19 132 VAL A CA 1
ATOM 1036 C C . VAL A 1 132 ? -6.439 10.246 -38.237 1.00 96.19 132 VAL A C 1
ATOM 1038 O O . VAL A 1 132 ? -6.165 10.685 -37.123 1.00 96.19 132 VAL A O 1
ATOM 1041 N N . GLY A 1 133 ? -5.492 9.876 -39.106 1.00 95.44 133 GLY A N 1
ATOM 1042 C CA . GLY A 1 133 ? -4.053 10.080 -38.922 1.00 95.44 133 GLY A CA 1
ATOM 1043 C C . GLY A 1 133 ? -3.703 11.555 -38.706 1.00 95.44 133 GLY A C 1
ATOM 1044 O O . GLY A 1 133 ? -3.104 11.891 -37.687 1.00 95.44 133 GLY A O 1
ATOM 1045 N N . VAL A 1 134 ? -4.169 12.461 -39.574 1.00 96.00 134 VAL A N 1
ATOM 1046 C CA . VAL A 1 134 ? -3.998 13.921 -39.395 1.00 96.00 134 VAL A CA 1
ATOM 1047 C C . VAL A 1 134 ? -4.529 14.387 -38.031 1.00 96.00 134 VAL A C 1
ATOM 1049 O O . VAL A 1 134 ? -3.811 15.055 -37.290 1.00 96.00 134 VAL A O 1
ATOM 1052 N N . ILE A 1 135 ? -5.740 13.971 -37.640 1.00 96.81 135 ILE A N 1
ATOM 1053 C CA . ILE A 1 135 ? -6.309 14.288 -36.315 1.00 96.81 135 ILE A CA 1
ATOM 1054 C C . ILE A 1 135 ? -5.459 13.712 -35.165 1.00 96.81 135 ILE A C 1
ATOM 1056 O O . ILE A 1 135 ? -5.319 14.355 -34.125 1.00 96.81 135 ILE A O 1
ATOM 1060 N N . LEU A 1 136 ? -4.881 12.515 -35.314 1.00 95.06 136 LEU A N 1
ATOM 1061 C CA . LEU A 1 136 ? -4.014 11.902 -34.301 1.00 95.06 136 LEU A CA 1
ATOM 1062 C C . LEU A 1 136 ? -2.655 12.606 -34.167 1.00 95.06 136 LEU A C 1
ATOM 1064 O O . LEU A 1 136 ? -2.172 12.722 -33.042 1.00 95.06 136 LEU A O 1
ATOM 1068 N N . SER A 1 137 ? -2.089 13.101 -35.268 1.00 94.88 137 SER A N 1
ATOM 1069 C CA . SER A 1 137 ? -0.855 13.900 -35.288 1.00 94.88 137 SER A CA 1
ATOM 1070 C C . SER A 1 137 ? -1.069 15.276 -34.644 1.00 94.88 137 SER A C 1
ATOM 1072 O O . SER A 1 137 ? -0.356 15.654 -33.718 1.00 94.88 137 SER A O 1
ATOM 1074 N N . GLU A 1 138 ? -2.164 15.970 -34.974 1.00 95.88 138 GLU A N 1
ATOM 1075 C CA . GLU A 1 138 ? -2.544 17.213 -34.282 1.00 95.88 138 GLU A CA 1
ATOM 1076 C C . GLU A 1 138 ? -2.779 16.992 -32.775 1.00 95.88 138 GLU A C 1
ATOM 1078 O O . GLU A 1 138 ? -2.348 17.793 -31.941 1.00 95.88 138 GLU A O 1
ATOM 1083 N N . LEU A 1 139 ? -3.383 15.861 -32.384 1.00 95.25 139 LEU A N 1
ATOM 1084 C CA . LEU A 1 139 ? -3.495 15.462 -30.974 1.00 95.25 139 LEU A CA 1
ATOM 1085 C C . LEU A 1 139 ? -2.129 15.191 -30.312 1.00 95.25 139 LEU A C 1
ATOM 1087 O O . LEU A 1 139 ? -2.044 15.304 -29.087 1.00 95.25 139 LEU A O 1
ATOM 1091 N N . GLY A 1 140 ? -1.099 14.822 -31.083 1.00 93.81 140 GLY A N 1
ATOM 1092 C CA . GLY A 1 140 ? 0.294 14.674 -30.651 1.00 93.81 140 GLY A CA 1
ATOM 1093 C C . GLY A 1 140 ? 0.975 16.029 -30.455 1.00 93.81 140 GLY A C 1
ATOM 1094 O O . GLY A 1 140 ? 1.518 16.293 -29.381 1.00 93.81 140 GLY A O 1
ATOM 1095 N N . ALA A 1 141 ? 0.821 16.943 -31.416 1.00 93.69 141 ALA A N 1
ATOM 1096 C CA . ALA A 1 141 ? 1.292 18.326 -31.321 1.00 93.69 141 ALA A CA 1
ATOM 1097 C C . ALA A 1 141 ? 0.721 19.073 -30.094 1.00 93.69 141 ALA A C 1
ATOM 1099 O O . ALA A 1 141 ? 1.433 19.857 -29.460 1.00 93.69 141 ALA A O 1
ATOM 1100 N N . GLN A 1 142 ? -0.526 18.787 -29.686 1.00 94.50 142 GLN A N 1
ATOM 1101 C CA . GLN A 1 142 ? -1.087 19.327 -28.436 1.00 94.50 142 GLN A CA 1
ATOM 1102 C C . GLN A 1 142 ? -0.424 18.763 -27.157 1.00 94.50 142 GLN A C 1
ATOM 1104 O O . GLN A 1 142 ? -0.425 19.447 -26.132 1.00 94.50 142 GLN A O 1
ATOM 1109 N N . GLU A 1 143 ? 0.153 17.551 -27.170 1.00 93.50 143 GLU A N 1
ATOM 1110 C CA . GLU A 1 143 ? 0.931 17.030 -26.027 1.00 93.50 143 GLU A CA 1
ATOM 1111 C C . GLU A 1 143 ? 2.293 17.732 -25.916 1.00 93.50 143 GLU A C 1
ATOM 1113 O O . GLU A 1 143 ? 2.677 18.132 -24.816 1.00 93.50 143 GLU A O 1
ATOM 1118 N N . ASP A 1 144 ? 2.993 17.939 -27.037 1.00 91.75 144 ASP A N 1
ATOM 1119 C CA . ASP A 1 144 ? 4.289 18.637 -27.070 1.00 91.75 144 ASP A CA 1
ATOM 1120 C C . ASP A 1 144 ? 4.132 20.135 -26.719 1.00 91.75 144 ASP A C 1
ATOM 1122 O O . ASP A 1 144 ? 4.920 20.682 -25.942 1.00 91.75 144 ASP A O 1
ATOM 1126 N N . SER A 1 145 ? 3.062 20.795 -27.187 1.00 93.19 145 SER A N 1
ATOM 1127 C CA . SER A 1 145 ? 2.711 22.168 -26.778 1.00 93.19 145 SER A CA 1
ATOM 1128 C C . SER A 1 145 ? 2.433 22.271 -25.270 1.00 93.19 145 SER A C 1
ATOM 1130 O O . SER A 1 145 ? 2.949 23.160 -24.587 1.00 93.19 145 SER A O 1
ATOM 1132 N N . TYR A 1 146 ? 1.692 21.313 -24.708 1.00 96.44 146 TYR A N 1
ATOM 1133 C CA . TYR A 1 146 ? 1.455 21.238 -23.267 1.00 96.44 146 TYR A CA 1
ATOM 1134 C C . TYR A 1 146 ? 2.739 20.959 -22.468 1.00 96.44 146 TYR A C 1
ATOM 1136 O O . TYR A 1 146 ? 2.953 21.568 -21.418 1.00 96.44 146 TYR A O 1
ATOM 1144 N N . ALA A 1 147 ? 3.628 20.098 -22.971 1.00 95.12 147 ALA A N 1
ATOM 1145 C CA . ALA A 1 147 ? 4.932 19.838 -22.365 1.00 95.12 147 ALA A CA 1
ATOM 1146 C C . ALA A 1 147 ? 5.809 21.106 -22.312 1.00 95.12 147 ALA A C 1
ATOM 1148 O O . ALA A 1 147 ? 6.481 21.345 -21.304 1.00 95.12 147 ALA A O 1
ATOM 1149 N N . HIS A 1 148 ? 5.746 21.958 -23.343 1.00 95.50 148 HIS A N 1
ATOM 1150 C CA . HIS A 1 148 ? 6.405 23.266 -23.356 1.00 95.50 148 HIS A CA 1
ATOM 1151 C C . HIS A 1 148 ? 5.832 24.210 -22.286 1.00 95.50 148 HIS A C 1
ATOM 1153 O O . HIS A 1 148 ? 6.579 24.717 -21.445 1.00 95.50 148 HIS A O 1
ATOM 1159 N N . ASN A 1 149 ? 4.504 24.364 -22.235 1.00 93.88 149 ASN A N 1
ATOM 1160 C CA . ASN A 1 149 ? 3.826 25.210 -21.246 1.00 93.88 149 ASN A CA 1
ATOM 1161 C C . ASN A 1 149 ? 4.085 24.743 -19.792 1.00 93.88 149 ASN A C 1
ATOM 1163 O O . ASN A 1 149 ? 4.206 25.561 -18.873 1.00 93.88 149 ASN A O 1
ATOM 1167 N N . LEU A 1 150 ? 4.253 23.432 -19.572 1.00 94.50 150 LEU A N 1
ATOM 1168 C CA . LEU A 1 150 ? 4.698 22.877 -18.289 1.00 94.50 150 LEU A CA 1
ATOM 1169 C C . LEU A 1 150 ? 6.145 23.263 -17.923 1.00 94.50 150 LEU A C 1
ATOM 1171 O O . LEU A 1 150 ? 6.433 23.413 -16.730 1.00 94.50 150 LEU A O 1
ATOM 1175 N N . ASP A 1 151 ? 7.070 23.445 -18.879 1.00 95.19 151 ASP A N 1
ATOM 1176 C CA . ASP A 1 151 ? 8.412 23.951 -18.546 1.00 95.19 151 ASP A CA 1
ATOM 1177 C C . ASP A 1 151 ? 8.407 25.447 -18.201 1.00 95.19 151 ASP A C 1
ATOM 1179 O O . ASP A 1 151 ? 9.185 25.873 -17.345 1.00 95.19 151 ASP A O 1
ATOM 1183 N N . ASP A 1 152 ? 7.493 26.239 -18.758 1.00 93.25 152 ASP A N 1
ATOM 1184 C CA . ASP A 1 152 ? 7.316 27.636 -18.347 1.00 93.25 152 ASP A CA 1
ATOM 1185 C C . ASP A 1 152 ? 6.778 27.741 -16.911 1.00 93.25 152 ASP A C 1
ATOM 1187 O O . ASP A 1 152 ? 7.372 28.433 -16.073 1.00 93.25 152 ASP A O 1
ATOM 1191 N N . ALA A 1 153 ? 5.754 26.955 -16.555 1.00 93.38 153 ALA A N 1
ATOM 1192 C CA . ALA A 1 153 ? 5.286 26.828 -15.170 1.00 93.38 153 ALA A CA 1
ATOM 1193 C C . ALA A 1 153 ? 6.417 26.361 -14.224 1.00 93.38 153 ALA A C 1
ATOM 1195 O O . ALA A 1 153 ? 6.677 26.961 -13.170 1.00 93.38 153 ALA A O 1
ATOM 1196 N N . ARG A 1 154 ? 7.196 25.350 -14.640 1.00 95.31 154 ARG A N 1
ATOM 1197 C CA . ARG A 1 154 ? 8.412 24.904 -13.936 1.00 95.31 154 ARG A CA 1
ATOM 1198 C C . ARG A 1 154 ? 9.472 26.010 -13.868 1.00 95.31 154 ARG A C 1
ATOM 1200 O O . ARG A 1 154 ? 10.211 26.093 -12.886 1.00 95.31 154 ARG A O 1
ATOM 1207 N N . GLY A 1 155 ? 9.562 26.862 -14.885 1.00 92.94 155 GLY A N 1
ATOM 1208 C CA . GLY A 1 155 ? 10.385 28.065 -14.975 1.00 92.94 155 GLY A CA 1
ATOM 1209 C C . GLY A 1 155 ? 10.086 29.040 -13.848 1.00 92.94 155 GLY A C 1
ATOM 1210 O O . GLY A 1 155 ? 10.993 29.447 -13.118 1.00 92.94 155 GLY A O 1
ATOM 1211 N N . ILE A 1 156 ? 8.805 29.318 -13.626 1.00 93.62 156 ILE A N 1
ATOM 1212 C CA . ILE A 1 156 ? 8.329 30.181 -12.545 1.00 93.62 156 ILE A CA 1
ATOM 1213 C C . ILE A 1 156 ? 8.680 29.578 -11.167 1.00 93.62 156 ILE A C 1
ATOM 1215 O O . ILE A 1 156 ? 9.191 30.288 -10.294 1.00 93.62 156 ILE A O 1
ATOM 1219 N N . LEU A 1 157 ? 8.546 28.258 -10.979 1.00 92.38 157 LEU A N 1
ATOM 1220 C CA . LEU A 1 157 ? 8.984 27.577 -9.746 1.00 92.38 157 LEU A CA 1
ATOM 1221 C C . LEU A 1 157 ? 10.510 27.653 -9.514 1.00 92.38 157 LEU A C 1
ATOM 1223 O O . LEU A 1 157 ? 10.954 27.782 -8.365 1.00 92.38 157 LEU A O 1
ATOM 1227 N N . LYS A 1 158 ? 11.337 27.642 -10.577 1.00 92.50 158 LYS A N 1
ATOM 1228 C CA . LYS A 1 158 ? 12.798 27.862 -10.470 1.00 92.50 158 LYS A CA 1
ATOM 1229 C C . LYS A 1 158 ? 13.112 29.250 -9.876 1.00 92.50 158 LYS A C 1
ATOM 1231 O O . LYS A 1 158 ? 14.115 29.369 -9.169 1.00 92.50 158 LYS A O 1
ATOM 1236 N N . VAL A 1 159 ? 12.269 30.271 -10.096 1.00 92.75 159 VAL A N 1
ATOM 1237 C CA . VAL A 1 159 ? 12.441 31.622 -9.517 1.00 92.75 159 VAL A CA 1
ATOM 1238 C C . VAL A 1 159 ? 12.310 31.592 -7.995 1.00 92.75 159 VAL A C 1
ATOM 1240 O O . VAL A 1 159 ? 13.217 32.067 -7.315 1.00 92.75 159 VAL A O 1
ATOM 1243 N N . ILE A 1 160 ? 11.258 30.966 -7.450 1.00 89.94 160 ILE A N 1
ATOM 1244 C CA . ILE A 1 160 ? 11.034 30.854 -5.992 1.00 89.94 160 ILE A CA 1
ATOM 1245 C C . ILE A 1 160 ? 12.262 30.241 -5.303 1.00 89.94 160 ILE A C 1
ATOM 1247 O O . ILE A 1 160 ? 12.795 30.798 -4.344 1.00 89.94 160 ILE A O 1
ATOM 1251 N N . ARG A 1 161 ? 12.774 29.133 -5.856 1.00 89.56 161 ARG A N 1
ATOM 1252 C CA . ARG A 1 161 ? 13.977 28.440 -5.367 1.00 89.56 161 ARG A CA 1
ATOM 1253 C C . ARG A 1 161 ? 15.215 29.346 -5.377 1.00 89.56 161 ARG A C 1
ATOM 1255 O O . ARG A 1 161 ? 16.054 29.261 -4.481 1.00 89.56 161 ARG A O 1
ATOM 1262 N N . ASN A 1 162 ? 15.359 30.189 -6.399 1.00 88.44 162 ASN A N 1
ATOM 1263 C CA . ASN A 1 162 ? 16.476 31.127 -6.502 1.00 88.44 162 ASN A CA 1
ATOM 1264 C C . ASN A 1 162 ? 16.351 32.263 -5.470 1.00 88.44 162 ASN A C 1
ATOM 1266 O O . ASN A 1 162 ? 17.351 32.608 -4.840 1.00 88.44 162 ASN A O 1
ATOM 1270 N N . THR A 1 163 ? 15.142 32.783 -5.233 1.00 88.00 163 THR A N 1
ATOM 1271 C CA . THR A 1 163 ? 14.875 33.785 -4.187 1.00 88.00 163 THR A CA 1
ATOM 1272 C C . THR A 1 163 ? 15.120 33.219 -2.785 1.00 88.00 163 THR A C 1
ATOM 1274 O O . THR A 1 163 ? 15.815 33.852 -1.993 1.00 88.00 163 THR A O 1
ATOM 1277 N N . GLU A 1 164 ? 14.662 32.001 -2.477 1.00 86.31 164 GLU A N 1
ATOM 1278 C CA . GLU A 1 164 ? 14.947 31.353 -1.184 1.00 86.31 164 GLU A CA 1
ATOM 1279 C C . GLU A 1 164 ? 16.461 31.200 -0.958 1.00 86.31 164 GLU A C 1
ATOM 1281 O O . GLU A 1 164 ? 16.975 31.513 0.118 1.00 86.31 164 GLU A O 1
ATOM 1286 N N . LYS A 1 165 ? 17.208 30.816 -2.005 1.00 85.12 165 LYS A N 1
ATOM 1287 C CA . LYS A 1 165 ? 18.675 30.741 -1.960 1.00 85.12 165 LYS A CA 1
ATOM 1288 C C . LYS A 1 165 ? 19.330 32.103 -1.673 1.00 85.12 165 LYS A C 1
ATOM 1290 O O . LYS A 1 165 ? 20.371 32.125 -1.021 1.00 85.12 165 LYS A O 1
ATOM 1295 N N . SER A 1 166 ? 18.744 33.222 -2.114 1.00 85.19 166 SER A N 1
ATOM 1296 C CA . SER A 1 166 ? 19.252 34.571 -1.802 1.00 85.19 166 SER A CA 1
ATOM 1297 C C . SER A 1 166 ? 18.946 35.068 -0.384 1.00 85.19 166 SER A C 1
ATOM 1299 O O . SER A 1 166 ? 19.624 35.983 0.073 1.00 85.19 166 SER A O 1
ATOM 1301 N N . VAL A 1 167 ? 17.997 34.461 0.341 1.00 87.19 167 VAL A N 1
ATOM 1302 C CA . VAL A 1 167 ? 17.684 34.838 1.738 1.00 87.19 167 VAL A CA 1
ATOM 1303 C C . VAL A 1 167 ? 18.623 34.174 2.751 1.00 87.19 167 VAL A C 1
ATOM 1305 O O . VAL A 1 167 ? 18.874 34.742 3.815 1.00 87.19 167 VAL A O 1
ATOM 1308 N N . GLN A 1 168 ? 19.213 33.017 2.421 1.00 84.44 168 GLN A N 1
ATOM 1309 C CA . GLN A 1 168 ? 20.101 32.292 3.342 1.00 84.44 168 GLN A CA 1
ATOM 1310 C C . GLN A 1 168 ? 21.215 33.129 3.992 1.00 84.44 168 GLN A C 1
ATOM 1312 O O . GLN A 1 168 ? 21.354 33.023 5.207 1.00 84.44 168 GLN A O 1
ATOM 1317 N N . PRO A 1 169 ? 21.959 33.998 3.278 1.00 87.62 169 PRO A N 1
ATOM 1318 C CA . PRO A 1 169 ? 23.005 34.812 3.896 1.00 87.62 169 PRO A CA 1
ATOM 1319 C C . PRO A 1 169 ? 22.526 35.682 5.069 1.00 87.62 169 PRO A C 1
ATOM 1321 O O . PRO A 1 169 ? 23.307 35.923 5.986 1.00 87.62 169 PRO A O 1
ATOM 1324 N N . SER A 1 170 ? 21.259 36.120 5.077 1.00 85.81 170 SER A N 1
ATOM 1325 C CA . SER A 1 170 ? 20.677 36.897 6.182 1.00 85.81 170 SER A CA 1
ATOM 1326 C C . SER A 1 170 ? 20.385 36.012 7.402 1.00 85.81 170 SER A C 1
ATOM 1328 O O . SER A 1 170 ? 20.832 36.317 8.511 1.00 85.81 170 SER A O 1
ATOM 1330 N N . ARG A 1 171 ? 19.762 34.844 7.182 1.00 84.50 171 ARG A N 1
ATOM 1331 C CA . ARG A 1 171 ? 19.538 33.812 8.213 1.00 84.50 171 ARG A CA 1
ATOM 1332 C C . ARG A 1 171 ? 20.856 33.349 8.841 1.00 84.50 171 ARG A C 1
ATOM 1334 O O . ARG A 1 171 ? 20.984 33.304 10.063 1.00 84.50 171 ARG A O 1
ATOM 1341 N N . ASP A 1 172 ? 21.852 33.072 8.000 1.00 85.75 172 ASP A N 1
ATOM 1342 C CA . ASP A 1 172 ? 23.192 32.640 8.401 1.00 85.75 172 ASP A CA 1
ATOM 1343 C C . ASP A 1 172 ? 23.954 33.744 9.156 1.00 85.75 172 ASP A C 1
ATOM 1345 O O . ASP A 1 172 ? 24.828 33.439 9.967 1.00 85.75 172 ASP A O 1
ATOM 1349 N N . ASN A 1 173 ? 23.648 35.025 8.911 1.00 87.50 173 ASN A N 1
ATOM 1350 C CA . ASN A 1 173 ? 24.207 36.145 9.669 1.00 87.50 173 ASN A CA 1
ATOM 1351 C C . ASN A 1 173 ? 23.564 36.262 11.059 1.00 87.50 173 ASN A C 1
ATOM 1353 O O . ASN A 1 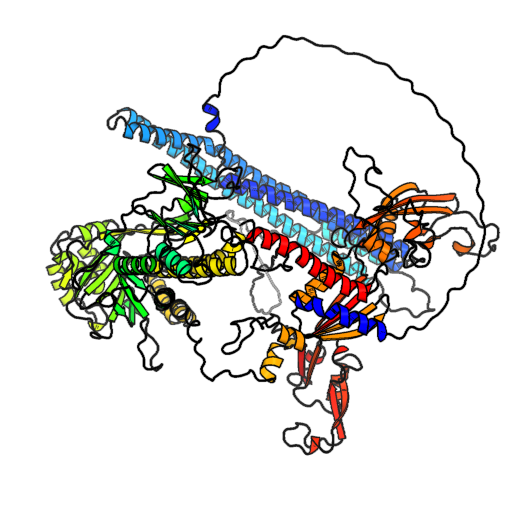173 ? 24.276 36.282 12.061 1.00 87.50 173 ASN A O 1
ATOM 1357 N N . LYS A 1 174 ? 22.224 36.236 11.132 1.00 88.00 174 LYS A N 1
ATOM 1358 C CA . LYS A 1 174 ? 21.479 36.235 12.403 1.00 88.00 174 LYS A CA 1
ATOM 1359 C C . LYS A 1 174 ? 21.919 35.081 13.314 1.00 88.00 174 LYS A C 1
ATOM 1361 O O . LYS A 1 174 ? 22.145 35.291 14.503 1.00 88.00 174 LYS A O 1
ATOM 1366 N N . GLY A 1 175 ? 22.091 33.881 12.748 1.00 83.00 175 GLY A N 1
ATOM 1367 C CA . GLY A 1 175 ? 22.567 32.701 13.475 1.00 83.00 175 GLY A CA 1
ATOM 1368 C C . GLY A 1 175 ? 23.951 32.892 14.105 1.00 83.00 175 GLY A C 1
ATOM 1369 O O . GLY A 1 175 ? 24.120 32.611 15.286 1.00 83.00 175 GLY A O 1
ATOM 1370 N N . LYS A 1 176 ? 24.923 33.445 13.364 1.00 90.12 176 LYS A N 1
ATOM 1371 C CA . LYS A 1 176 ? 26.280 33.708 13.888 1.00 90.12 176 LYS A CA 1
ATOM 1372 C C . LYS A 1 176 ? 26.276 34.678 15.068 1.00 90.12 176 LYS A C 1
ATOM 1374 O O . LYS A 1 176 ? 26.955 34.423 16.056 1.00 90.12 176 LYS A O 1
ATOM 1379 N N . ILE A 1 177 ? 25.509 35.766 14.981 1.00 86.94 177 ILE A N 1
ATOM 1380 C CA . ILE A 1 177 ? 25.450 36.769 16.054 1.00 86.94 177 ILE A CA 1
ATOM 1381 C C . ILE A 1 177 ? 24.796 36.156 17.307 1.00 86.94 177 ILE A C 1
ATOM 1383 O O . ILE A 1 177 ? 25.291 36.349 18.416 1.00 86.94 177 ILE A O 1
ATOM 1387 N N . ALA A 1 178 ? 23.748 35.339 17.144 1.00 83.69 178 ALA A N 1
ATOM 1388 C CA . ALA A 1 178 ? 23.132 34.602 18.250 1.00 83.69 178 ALA A CA 1
ATOM 1389 C C . ALA A 1 178 ? 24.090 33.575 18.900 1.00 83.69 178 ALA A C 1
ATOM 1391 O O . ALA A 1 178 ? 24.198 33.543 20.129 1.00 83.69 178 ALA A O 1
ATOM 1392 N N . ASP A 1 179 ? 24.830 32.798 18.097 1.00 86.88 179 ASP A N 1
ATOM 1393 C CA . ASP A 1 179 ? 25.883 31.880 18.565 1.00 86.88 179 ASP A CA 1
ATOM 1394 C C . ASP A 1 179 ? 26.959 32.630 19.374 1.00 86.88 179 ASP A C 1
ATOM 1396 O O . ASP A 1 179 ? 27.396 32.166 20.431 1.00 86.88 179 ASP A O 1
ATOM 1400 N N . GLU A 1 180 ? 27.399 33.800 18.896 1.00 86.56 180 GLU A N 1
ATOM 1401 C CA . GLU A 1 180 ? 28.415 34.612 19.569 1.00 86.56 180 GLU A CA 1
ATOM 1402 C C . GLU A 1 180 ? 27.900 35.222 20.878 1.00 86.56 180 GLU A C 1
ATOM 1404 O O . GLU A 1 180 ? 28.613 35.156 21.882 1.00 86.56 180 GLU A O 1
ATOM 1409 N N . ILE A 1 181 ? 26.648 35.691 20.932 1.00 85.44 181 ILE A N 1
ATOM 1410 C CA . ILE A 1 181 ? 25.987 36.119 22.178 1.00 85.44 181 ILE A CA 1
ATOM 1411 C C . ILE A 1 181 ? 25.928 34.967 23.184 1.00 85.44 181 ILE A C 1
ATOM 1413 O O . ILE A 1 181 ? 26.312 35.146 24.340 1.00 85.44 181 ILE A O 1
ATOM 1417 N N . GLN A 1 182 ? 25.483 33.773 22.775 1.00 81.19 182 GLN A N 1
ATOM 1418 C CA . GLN A 1 182 ? 25.395 32.617 23.673 1.00 81.19 182 GLN A CA 1
ATOM 1419 C C . GLN A 1 182 ? 26.781 32.214 24.203 1.00 81.19 182 GLN A C 1
ATOM 1421 O O . GLN A 1 182 ? 26.957 31.975 25.400 1.00 81.19 182 GLN A O 1
ATOM 1426 N N . LYS A 1 183 ? 27.789 32.202 23.326 1.00 85.31 183 LYS A N 1
ATOM 1427 C CA . LYS A 1 183 ? 29.189 31.915 23.659 1.00 85.31 183 LYS A CA 1
ATOM 1428 C C . LYS A 1 183 ? 29.816 32.975 24.572 1.00 85.31 183 LYS A C 1
ATOM 1430 O O . LYS A 1 183 ? 30.673 32.622 25.382 1.00 85.31 183 LYS A O 1
ATOM 1435 N N . LEU A 1 184 ? 29.398 34.240 24.470 1.00 84.38 184 LEU A N 1
ATOM 1436 C CA . LEU A 1 184 ? 29.837 35.312 25.364 1.00 84.38 184 LEU A CA 1
ATOM 1437 C C . LEU A 1 184 ? 29.141 35.219 26.730 1.00 84.38 184 LEU A C 1
ATOM 1439 O O . LEU A 1 184 ? 29.830 35.247 27.747 1.00 84.38 184 LEU A O 1
ATOM 1443 N N . LYS A 1 185 ? 27.818 34.988 26.774 1.00 78.69 185 LYS A N 1
ATOM 1444 C CA . LYS A 1 185 ? 27.050 34.771 28.022 1.00 78.69 185 LYS A CA 1
ATOM 1445 C C . LYS A 1 185 ? 27.587 33.603 28.855 1.00 78.69 185 LYS A C 1
ATOM 1447 O O . LYS A 1 185 ? 27.565 33.675 30.077 1.00 78.69 185 LYS A O 1
ATOM 1452 N N . LEU A 1 186 ? 28.107 32.558 28.207 1.00 76.94 186 LEU A N 1
ATOM 1453 C CA . LEU A 1 186 ? 28.740 31.407 28.866 1.00 76.94 186 LEU A CA 1
ATOM 1454 C C . LEU A 1 186 ? 30.167 31.668 29.389 1.00 76.94 186 LEU A C 1
ATOM 1456 O O . LEU A 1 186 ? 30.681 30.846 30.144 1.00 76.94 186 LEU A O 1
ATOM 1460 N N . LYS A 1 187 ? 30.828 32.761 28.980 1.00 81.50 187 LYS A N 1
ATOM 1461 C CA . LYS A 1 187 ? 32.225 33.069 29.344 1.00 81.50 187 LYS A CA 1
ATOM 1462 C C . LYS A 1 187 ? 32.376 34.302 30.228 1.00 81.50 187 LYS A C 1
ATOM 1464 O O . LYS A 1 187 ? 33.113 34.267 31.205 1.00 81.50 187 LYS A O 1
ATOM 1469 N N . GLU A 1 188 ? 31.705 35.388 29.865 1.00 83.06 188 GLU A N 1
ATOM 1470 C CA . GLU A 1 188 ? 31.824 36.702 30.494 1.00 83.06 188 GLU A CA 1
ATOM 1471 C C . GLU A 1 188 ? 30.419 37.322 30.646 1.00 83.06 188 GLU A C 1
ATOM 1473 O O . GLU A 1 188 ? 30.035 38.187 29.854 1.00 83.06 188 GLU A O 1
ATOM 1478 N N . PRO A 1 189 ? 29.622 36.914 31.657 1.00 74.06 189 PRO A N 1
ATOM 1479 C CA . PRO A 1 189 ? 28.224 37.347 31.795 1.00 74.06 189 PRO A CA 1
ATOM 1480 C C . PRO A 1 189 ? 28.010 38.863 31.953 1.00 74.06 189 PRO A C 1
ATOM 1482 O O . PRO A 1 189 ? 26.885 39.332 31.823 1.00 74.06 189 PRO A O 1
ATOM 1485 N N . GLN A 1 190 ? 29.071 39.624 32.249 1.00 76.88 190 GLN A N 1
ATOM 1486 C CA . GLN A 1 190 ? 29.056 41.083 32.436 1.00 76.88 190 GLN A CA 1
ATOM 1487 C C . GLN A 1 190 ? 29.866 41.844 31.361 1.00 76.88 190 GLN A C 1
ATOM 1489 O O . GLN A 1 190 ? 30.184 43.018 31.539 1.00 76.88 190 GLN A O 1
ATOM 1494 N N . SER A 1 191 ? 30.234 41.198 30.246 1.00 84.06 191 SER A N 1
ATOM 1495 C CA . SER A 1 191 ? 31.023 41.834 29.178 1.00 84.06 191 SER A CA 1
ATOM 1496 C C . SER A 1 191 ? 30.217 42.926 28.465 1.00 84.06 191 SER A C 1
ATOM 1498 O O . SER A 1 191 ? 29.143 42.658 27.930 1.00 84.06 191 SER A O 1
ATOM 1500 N N . THR A 1 192 ? 30.740 44.153 28.371 1.00 79.00 192 THR A N 1
ATOM 1501 C CA . THR A 1 192 ? 30.051 45.280 27.698 1.00 79.00 192 THR A CA 1
ATOM 1502 C C . THR A 1 192 ? 29.797 45.034 26.207 1.00 79.00 192 THR A C 1
ATOM 1504 O O . THR A 1 192 ? 28.844 45.569 25.644 1.00 79.00 192 THR A O 1
ATOM 1507 N N . LYS A 1 193 ? 30.593 44.158 25.579 1.00 81.75 193 LYS A N 1
ATOM 1508 C CA . LYS A 1 193 ? 30.389 43.670 24.204 1.00 81.75 193 LYS A CA 1
ATOM 1509 C C . LYS A 1 193 ? 29.050 42.957 24.010 1.00 81.75 193 LYS A C 1
ATOM 1511 O O . LYS A 1 193 ? 28.555 42.920 22.889 1.00 81.75 193 LYS A O 1
ATOM 1516 N N . LEU A 1 194 ? 28.461 42.418 25.079 1.00 82.94 194 LEU A N 1
ATOM 1517 C CA . LEU A 1 194 ? 27.168 41.747 25.023 1.00 82.94 194 LEU A CA 1
ATOM 1518 C C . LEU A 1 194 ? 26.066 42.690 24.528 1.00 82.94 194 LEU A C 1
ATOM 1520 O O . LEU A 1 194 ? 25.315 42.327 23.632 1.00 82.94 194 LEU A O 1
ATOM 1524 N N . VAL A 1 195 ? 26.039 43.919 25.051 1.00 82.62 195 VAL A N 1
ATOM 1525 C CA . VAL A 1 195 ? 25.041 44.941 24.695 1.00 82.62 195 VAL A CA 1
ATOM 1526 C C . VAL A 1 195 ? 25.169 45.351 23.224 1.00 82.62 195 VAL A C 1
ATOM 1528 O O . VAL A 1 195 ? 24.164 45.584 22.558 1.00 82.62 195 VAL A O 1
ATOM 1531 N N . VAL A 1 196 ? 26.399 45.395 22.700 1.00 87.75 196 VAL A N 1
ATOM 1532 C CA . VAL A 1 196 ? 26.670 45.699 21.285 1.00 87.75 196 VAL A CA 1
ATOM 1533 C C . VAL A 1 196 ? 26.181 44.562 20.388 1.00 87.75 196 VAL A C 1
ATOM 1535 O O . VAL A 1 196 ? 25.421 44.810 19.457 1.00 87.75 196 VAL A O 1
ATOM 1538 N N . LEU A 1 197 ? 26.536 43.311 20.703 1.00 88.62 197 LEU A N 1
ATOM 1539 C CA . LEU A 1 197 ? 26.076 42.149 19.936 1.00 88.62 197 LEU A CA 1
ATOM 1540 C C . LEU A 1 197 ? 24.549 41.989 19.989 1.00 88.62 197 LEU A C 1
ATOM 1542 O O . LEU A 1 197 ? 23.942 41.629 18.987 1.00 88.62 197 LEU A O 1
ATOM 1546 N N . GLU A 1 198 ? 23.902 42.285 21.119 1.00 85.88 198 GLU A N 1
ATOM 1547 C CA . GLU A 1 198 ? 22.437 42.257 21.227 1.00 85.88 198 GLU A CA 1
ATOM 1548 C C . GLU A 1 198 ? 21.770 43.344 20.362 1.00 85.88 198 GLU A C 1
ATOM 1550 O O . GLU A 1 198 ? 20.740 43.076 19.742 1.00 85.88 198 GLU A O 1
ATOM 1555 N N . GLN A 1 199 ? 22.380 44.527 20.214 1.00 88.00 199 GLN A N 1
ATOM 1556 C CA . GLN A 1 199 ? 21.933 45.544 19.248 1.00 88.00 199 GLN A CA 1
ATOM 1557 C C . GLN A 1 199 ? 22.158 45.105 17.789 1.00 88.00 199 GLN A C 1
ATOM 1559 O O . GLN A 1 199 ? 21.280 45.296 16.943 1.00 88.00 199 GLN A O 1
ATOM 1564 N N . GLU A 1 200 ? 23.293 44.469 17.483 1.00 89.81 200 GLU A N 1
ATOM 1565 C CA . GLU A 1 200 ? 23.563 43.895 16.157 1.00 89.81 200 GLU A CA 1
ATOM 1566 C C . GLU A 1 200 ? 22.606 42.740 15.820 1.00 89.81 200 GLU A C 1
ATOM 1568 O O . GLU A 1 200 ? 22.159 42.634 14.676 1.00 89.81 200 GLU A O 1
ATOM 1573 N N . LEU A 1 201 ? 22.209 41.924 16.805 1.00 89.69 201 LEU A N 1
ATOM 1574 C CA . LEU A 1 201 ? 21.212 40.866 16.630 1.00 89.69 201 LEU A CA 1
ATOM 1575 C C . LEU A 1 201 ? 19.836 41.444 16.294 1.00 89.69 201 LEU A C 1
ATOM 1577 O O . LEU A 1 201 ? 19.204 40.951 15.365 1.00 89.69 201 LEU A O 1
ATOM 1581 N N . VAL A 1 202 ? 19.388 42.496 16.991 1.00 88.25 202 VAL A N 1
ATOM 1582 C CA . VAL A 1 202 ? 18.117 43.182 16.683 1.00 88.25 202 VAL A CA 1
ATOM 1583 C C . VAL A 1 202 ? 18.130 43.739 15.256 1.00 88.25 202 VAL A C 1
ATOM 1585 O O . VAL A 1 202 ? 17.143 43.610 14.528 1.00 88.25 202 VAL A O 1
ATOM 1588 N N . ARG A 1 203 ? 19.263 44.294 14.808 1.00 88.44 203 ARG A N 1
ATOM 1589 C CA . ARG A 1 203 ? 19.422 44.752 13.422 1.00 88.44 203 ARG A CA 1
ATOM 1590 C C . ARG A 1 203 ? 19.382 43.592 12.419 1.00 88.44 203 ARG A C 1
ATOM 1592 O O . ARG A 1 203 ? 18.636 43.668 11.445 1.00 88.44 203 ARG A O 1
ATOM 1599 N N . ALA A 1 204 ? 20.143 42.523 12.648 1.00 88.31 204 ALA A N 1
ATOM 1600 C CA . ALA A 1 204 ? 20.159 41.349 11.773 1.00 88.31 204 ALA A CA 1
ATOM 1601 C C . ALA A 1 204 ? 18.805 40.613 11.756 1.00 88.31 204 ALA A C 1
ATOM 1603 O O . ALA A 1 204 ? 18.422 40.031 10.744 1.00 88.31 204 ALA A O 1
ATOM 1604 N N . GLU A 1 205 ? 18.049 40.665 12.854 1.00 86.75 205 GLU A N 1
ATOM 1605 C CA . GLU A 1 205 ? 16.676 40.178 12.931 1.00 86.75 205 GLU A CA 1
ATOM 1606 C C . GLU A 1 205 ? 15.722 41.024 12.084 1.00 86.75 205 GLU A C 1
ATOM 1608 O O . GLU A 1 205 ? 14.945 40.448 11.326 1.00 86.75 205 GLU A O 1
ATOM 1613 N N . ALA A 1 206 ? 15.821 42.357 12.127 1.00 86.44 206 ALA A N 1
ATOM 1614 C CA . ALA A 1 206 ? 15.041 43.240 11.260 1.00 86.44 206 ALA A CA 1
ATOM 1615 C C . ALA A 1 206 ? 15.372 43.037 9.767 1.00 86.44 206 ALA A C 1
ATOM 1617 O O . ALA A 1 206 ? 14.462 42.893 8.949 1.00 86.44 206 ALA A O 1
ATOM 1618 N N . GLU A 1 207 ? 16.658 42.954 9.409 1.00 87.38 207 GLU A N 1
ATOM 1619 C CA . GLU A 1 207 ? 17.105 42.669 8.036 1.00 87.38 207 GLU A CA 1
ATOM 1620 C C . GLU A 1 207 ? 16.597 41.292 7.553 1.00 87.38 207 GLU A C 1
ATOM 1622 O O . GLU A 1 207 ? 16.081 41.177 6.438 1.00 87.38 207 GLU A O 1
ATOM 1627 N N . ASN A 1 208 ? 16.634 40.265 8.412 1.00 89.00 208 ASN A N 1
ATOM 1628 C CA . ASN A 1 208 ? 16.084 38.945 8.099 1.00 89.00 208 ASN A CA 1
ATOM 1629 C C . ASN A 1 208 ? 14.550 38.953 7.989 1.00 89.00 208 ASN A C 1
ATOM 1631 O O . ASN A 1 208 ? 14.007 38.313 7.097 1.00 89.00 208 ASN A O 1
ATOM 1635 N N . LEU A 1 209 ? 13.829 39.681 8.849 1.00 85.88 209 LEU A N 1
ATOM 1636 C CA . LEU A 1 209 ? 12.366 39.804 8.773 1.00 85.88 209 LEU A CA 1
ATOM 1637 C C . LEU A 1 209 ? 11.914 40.444 7.452 1.00 85.88 209 LEU A C 1
ATOM 1639 O O . LEU A 1 209 ? 10.941 39.982 6.855 1.00 85.88 209 LEU A O 1
ATOM 1643 N N . VAL A 1 210 ? 12.643 41.447 6.951 1.00 88.00 210 VAL A N 1
ATOM 1644 C CA . VAL A 1 210 ? 12.392 42.035 5.623 1.00 88.00 210 VAL A CA 1
ATOM 1645 C C . VAL A 1 210 ? 12.655 41.014 4.510 1.00 88.00 210 VAL A C 1
ATOM 1647 O O . VAL A 1 210 ? 11.830 40.879 3.605 1.00 88.00 210 VAL A O 1
ATOM 1650 N N . ALA A 1 211 ? 13.751 40.255 4.587 1.00 87.56 211 ALA A N 1
ATOM 1651 C CA . ALA A 1 211 ? 14.086 39.226 3.601 1.00 87.56 211 ALA A CA 1
ATOM 1652 C C . ALA A 1 211 ? 13.058 38.071 3.570 1.00 87.56 211 ALA A C 1
ATOM 1654 O O . ALA A 1 211 ? 12.640 37.640 2.494 1.00 87.56 211 ALA A O 1
ATOM 1655 N N . GLU A 1 212 ? 12.586 37.612 4.732 1.00 85.06 212 GLU A N 1
ATOM 1656 C CA . GLU A 1 212 ? 11.529 36.596 4.858 1.00 85.06 212 GLU A CA 1
ATOM 1657 C C . GLU A 1 212 ? 10.171 37.116 4.361 1.00 85.06 212 GLU A C 1
ATOM 1659 O O . GLU A 1 212 ? 9.437 36.391 3.687 1.00 85.06 212 GLU A O 1
ATOM 1664 N N . ALA A 1 213 ? 9.833 38.385 4.624 1.00 85.38 213 ALA A N 1
ATOM 1665 C CA . ALA A 1 213 ? 8.620 39.009 4.095 1.00 85.38 213 ALA A CA 1
ATOM 1666 C C . ALA A 1 213 ? 8.662 39.129 2.560 1.00 85.38 213 ALA A C 1
ATOM 1668 O O . ALA A 1 213 ? 7.683 38.803 1.885 1.00 85.38 213 ALA A O 1
ATOM 1669 N N . GLN A 1 214 ? 9.806 39.524 1.989 1.00 87.44 214 GLN A N 1
ATOM 1670 C CA . GLN A 1 214 ? 10.018 39.534 0.539 1.00 87.44 214 GLN A CA 1
ATOM 1671 C C . GLN A 1 214 ? 9.923 38.124 -0.059 1.00 87.44 214 GLN A C 1
ATOM 1673 O O . GLN A 1 214 ? 9.224 37.940 -1.056 1.00 87.44 214 GLN A O 1
ATOM 1678 N N . LEU A 1 215 ? 10.542 37.118 0.569 1.00 88.56 215 LEU A N 1
ATOM 1679 C CA . LEU A 1 215 ? 10.429 35.719 0.150 1.00 88.56 215 LEU A CA 1
ATOM 1680 C C . LEU A 1 215 ? 8.984 35.219 0.213 1.00 88.56 215 LEU A C 1
ATOM 1682 O O . LEU A 1 215 ? 8.534 34.584 -0.735 1.00 88.56 215 LEU A O 1
ATOM 1686 N N . SER A 1 216 ? 8.239 35.523 1.276 1.00 86.00 216 SER A N 1
ATOM 1687 C CA . SER A 1 216 ? 6.825 35.153 1.423 1.00 86.00 216 SER A CA 1
ATOM 1688 C C . SER A 1 216 ? 5.959 35.774 0.321 1.00 86.00 216 SER A C 1
ATOM 1690 O O . SER A 1 216 ? 5.177 35.076 -0.330 1.00 86.00 216 SER A O 1
ATOM 1692 N N . ASN A 1 217 ? 6.163 37.062 0.028 1.00 90.12 217 ASN A N 1
ATOM 1693 C CA . ASN A 1 217 ? 5.446 37.778 -1.029 1.00 90.12 217 ASN A CA 1
ATOM 1694 C C . ASN A 1 217 ? 5.790 37.251 -2.432 1.00 90.12 217 ASN A C 1
ATOM 1696 O O . ASN A 1 217 ? 4.886 36.989 -3.227 1.00 90.12 217 ASN A O 1
ATOM 1700 N N . ILE A 1 218 ? 7.077 37.038 -2.731 1.00 89.88 218 ILE A N 1
ATOM 1701 C CA . ILE A 1 218 ? 7.532 36.475 -4.012 1.00 89.88 218 ILE A CA 1
ATOM 1702 C C . ILE A 1 218 ? 7.051 35.030 -4.164 1.00 89.88 218 ILE A C 1
ATOM 1704 O O . ILE A 1 218 ? 6.554 34.676 -5.228 1.00 89.88 218 ILE A O 1
ATOM 1708 N N . THR A 1 219 ? 7.116 34.218 -3.105 1.00 89.12 219 THR A N 1
ATOM 1709 C CA . THR A 1 219 ? 6.604 32.840 -3.104 1.00 89.12 219 THR A CA 1
ATOM 1710 C C . THR A 1 219 ? 5.108 32.831 -3.379 1.00 89.12 219 THR A C 1
ATOM 1712 O O . THR A 1 219 ? 4.682 32.134 -4.287 1.00 89.12 219 THR A O 1
ATOM 1715 N N . ARG A 1 220 ? 4.302 33.645 -2.683 1.00 90.56 220 ARG A N 1
ATOM 1716 C CA . ARG A 1 220 ? 2.852 33.729 -2.923 1.00 90.56 220 ARG A CA 1
ATOM 1717 C C . ARG A 1 220 ? 2.529 34.166 -4.354 1.00 90.56 220 ARG A C 1
ATOM 1719 O O . ARG A 1 220 ? 1.680 33.550 -4.992 1.00 90.56 220 ARG A O 1
ATOM 1726 N N . LYS A 1 221 ? 3.211 35.200 -4.863 1.00 92.94 221 LYS A N 1
ATOM 1727 C CA . LYS A 1 221 ? 3.008 35.714 -6.224 1.00 92.94 221 LYS A CA 1
ATOM 1728 C C . LYS A 1 221 ? 3.400 34.680 -7.284 1.00 92.94 221 LYS A C 1
ATOM 1730 O O . LYS A 1 221 ? 2.580 34.342 -8.129 1.00 92.94 221 LYS A O 1
ATOM 1735 N N . LYS A 1 222 ? 4.617 34.136 -7.214 1.00 93.88 222 LYS A N 1
ATOM 1736 C CA . LYS A 1 222 ? 5.134 33.175 -8.199 1.00 93.88 222 LYS A CA 1
ATOM 1737 C C . LYS A 1 222 ? 4.504 31.785 -8.081 1.00 93.88 222 LYS A C 1
ATOM 1739 O O . LYS A 1 222 ? 4.388 31.111 -9.092 1.00 93.88 222 LYS A O 1
ATOM 1744 N N . LEU A 1 223 ? 4.031 31.370 -6.903 1.00 92.88 223 LEU A N 1
ATOM 1745 C CA . LEU A 1 223 ? 3.237 30.145 -6.758 1.00 92.88 223 LEU A CA 1
ATOM 1746 C C . LEU A 1 223 ? 1.879 30.288 -7.452 1.00 92.88 223 LEU A C 1
ATOM 1748 O O . LEU A 1 223 ? 1.455 29.344 -8.111 1.00 92.88 223 LEU A O 1
ATOM 1752 N N . LYS A 1 224 ? 1.230 31.464 -7.352 1.00 93.38 224 LYS A N 1
ATOM 1753 C CA . LYS A 1 224 ? 0.033 31.746 -8.152 1.00 93.38 224 LYS A CA 1
ATOM 1754 C C . LYS A 1 224 ? 0.382 31.694 -9.637 1.00 93.38 224 LYS A C 1
ATOM 1756 O O . LYS A 1 224 ? -0.181 30.865 -10.325 1.00 93.38 224 LYS A O 1
ATOM 1761 N N . GLU A 1 225 ? 1.328 32.510 -10.107 1.00 93.81 225 GLU A N 1
ATOM 1762 C CA . GLU A 1 225 ? 1.697 32.568 -11.535 1.00 93.81 225 GLU A CA 1
ATOM 1763 C C . GLU A 1 225 ? 2.068 31.192 -12.128 1.00 93.81 225 GLU A C 1
ATOM 1765 O O . GLU A 1 225 ? 1.680 30.902 -13.253 1.00 93.81 225 GLU A O 1
ATOM 1770 N N . ALA A 1 226 ? 2.773 30.331 -11.380 1.00 94.31 226 ALA A N 1
ATOM 1771 C CA . ALA A 1 226 ? 3.143 28.991 -11.843 1.00 94.31 226 ALA A CA 1
ATOM 1772 C C . ALA A 1 226 ? 1.924 28.085 -12.067 1.00 94.31 226 ALA A C 1
ATOM 1774 O O . ALA A 1 226 ? 1.799 27.489 -13.132 1.00 94.31 226 ALA A O 1
ATOM 1775 N N . TYR A 1 227 ? 1.023 27.993 -11.083 1.00 94.88 227 TYR A N 1
ATOM 1776 C CA . TYR A 1 227 ? -0.158 27.132 -11.194 1.00 94.88 227 TYR A CA 1
ATOM 1777 C C . TYR A 1 227 ? -1.278 27.746 -12.045 1.00 94.88 227 TYR A C 1
ATOM 1779 O O . TYR A 1 227 ? -2.050 27.006 -12.637 1.00 94.88 227 TYR A O 1
ATOM 1787 N N . ASP A 1 228 ? -1.341 29.073 -12.168 1.00 92.50 228 ASP A N 1
ATOM 1788 C CA . ASP A 1 228 ? -2.213 29.776 -13.122 1.00 92.50 228 ASP A CA 1
ATOM 1789 C C . ASP A 1 228 ? -1.821 29.388 -14.562 1.00 92.50 228 ASP A C 1
ATOM 1791 O O . ASP A 1 228 ? -2.673 28.952 -15.332 1.00 92.50 228 ASP A O 1
ATOM 1795 N N . ALA A 1 229 ? -0.520 29.411 -14.889 1.00 90.88 229 ALA A N 1
ATOM 1796 C CA . ALA A 1 229 ? -0.000 28.929 -16.171 1.00 90.88 229 ALA A CA 1
ATOM 1797 C C . ALA A 1 229 ? -0.214 27.414 -16.378 1.00 90.88 229 ALA A C 1
ATOM 1799 O O . ALA A 1 229 ? -0.678 27.007 -17.441 1.00 90.88 229 ALA A O 1
ATOM 1800 N N . GLU A 1 230 ? 0.066 26.582 -15.365 1.00 94.12 230 GLU A N 1
ATOM 1801 C CA . GLU A 1 230 ? -0.152 25.125 -15.425 1.00 94.12 230 GLU A CA 1
ATOM 1802 C C . GLU A 1 230 ? -1.630 24.780 -15.681 1.00 94.12 230 GLU A C 1
ATOM 1804 O O . GLU A 1 230 ? -1.933 23.969 -16.554 1.00 94.12 230 GLU A O 1
ATOM 1809 N N . PHE A 1 231 ? -2.572 25.430 -14.988 1.00 94.31 231 PHE A N 1
ATOM 1810 C CA . PHE A 1 231 ? -4.002 25.181 -15.183 1.00 94.31 231 PHE A CA 1
ATOM 1811 C C . PHE A 1 231 ? -4.537 25.740 -16.506 1.00 94.31 231 PHE A C 1
ATOM 1813 O O . PHE A 1 231 ? -5.368 25.079 -17.125 1.00 94.31 231 PHE A O 1
ATOM 1820 N N . ILE A 1 232 ? -4.045 26.890 -16.986 1.00 90.62 232 ILE A N 1
ATOM 1821 C CA . ILE A 1 232 ? -4.371 27.387 -18.335 1.00 90.62 232 ILE A CA 1
ATOM 1822 C C . ILE A 1 232 ? -3.926 26.368 -19.394 1.00 90.62 232 ILE A C 1
ATOM 1824 O O . ILE A 1 232 ? -4.724 26.011 -20.257 1.00 90.62 232 ILE A O 1
ATOM 1828 N N . ALA A 1 233 ? -2.710 25.825 -19.279 1.00 93.25 233 ALA A N 1
ATOM 1829 C CA . ALA A 1 233 ? -2.200 24.809 -20.197 1.00 93.25 233 ALA A CA 1
ATOM 1830 C C . ALA A 1 233 ? -3.009 23.496 -20.152 1.00 93.25 233 ALA A C 1
ATOM 1832 O O . ALA A 1 233 ? -3.244 22.879 -21.191 1.00 93.25 233 ALA A O 1
ATOM 1833 N N . VAL A 1 234 ? -3.474 23.073 -18.967 1.00 94.75 234 VAL A N 1
ATOM 1834 C CA . VAL A 1 234 ? -4.374 21.912 -18.820 1.00 94.75 234 VAL A CA 1
ATOM 1835 C C . VAL A 1 234 ? -5.721 22.155 -19.509 1.00 94.75 234 VAL A C 1
ATOM 1837 O O . VAL A 1 234 ? -6.211 21.254 -20.190 1.00 94.75 234 VAL A O 1
ATOM 1840 N N . ILE A 1 235 ? -6.312 23.344 -19.345 1.00 92.62 235 ILE A N 1
ATOM 1841 C CA . ILE A 1 235 ? -7.594 23.717 -19.968 1.00 92.62 235 ILE A CA 1
ATOM 1842 C C . ILE A 1 235 ? -7.449 23.759 -21.492 1.00 92.62 235 ILE A C 1
ATOM 1844 O O . ILE A 1 235 ? -8.207 23.089 -22.187 1.00 92.62 235 ILE A O 1
ATOM 1848 N N . GLU A 1 236 ? -6.430 24.454 -22.002 1.00 92.50 236 GLU A N 1
ATOM 1849 C CA . GLU A 1 236 ? -6.120 24.543 -23.433 1.00 92.50 236 GLU A CA 1
ATOM 1850 C C . GLU A 1 236 ? -5.952 23.162 -24.074 1.00 92.50 236 GLU A C 1
ATOM 1852 O O . GLU A 1 236 ? -6.630 22.842 -25.053 1.00 92.50 236 GLU A O 1
ATOM 1857 N N . ARG A 1 237 ? -5.111 22.304 -23.479 1.00 93.88 237 ARG A N 1
ATOM 1858 C CA . ARG A 1 237 ? -4.921 20.928 -23.950 1.00 93.88 237 ARG A CA 1
ATOM 1859 C C . ARG A 1 237 ? -6.239 20.153 -23.929 1.00 93.88 237 ARG A C 1
ATOM 1861 O O . ARG A 1 237 ? -6.537 19.452 -24.890 1.00 93.88 237 ARG A O 1
ATOM 1868 N N . ALA A 1 238 ? -7.029 20.248 -22.859 1.00 94.25 238 ALA A N 1
ATOM 1869 C CA . ALA A 1 238 ? -8.288 19.513 -22.751 1.00 94.25 238 ALA A CA 1
ATOM 1870 C C . ALA A 1 238 ? -9.315 19.955 -23.807 1.00 94.25 238 ALA A C 1
ATOM 1872 O O . ALA A 1 238 ? -9.907 19.107 -24.472 1.00 94.25 238 ALA A O 1
ATOM 1873 N N . GLU A 1 239 ? -9.506 21.259 -23.997 1.00 93.94 239 GLU A N 1
ATOM 1874 C CA . GLU A 1 239 ? -10.496 21.803 -24.931 1.00 93.94 239 GLU A CA 1
ATOM 1875 C C . GLU A 1 239 ? -10.107 21.542 -26.394 1.00 93.94 239 GLU A C 1
ATOM 1877 O O . GLU A 1 239 ? -10.932 21.032 -27.158 1.00 93.94 239 GLU A O 1
ATOM 1882 N N . LYS A 1 240 ? -8.838 21.756 -26.770 1.00 94.81 240 LYS A N 1
ATOM 1883 C CA . LYS A 1 240 ? -8.340 21.444 -28.122 1.00 94.81 240 LYS A CA 1
ATOM 1884 C C . LYS A 1 240 ? -8.371 19.945 -28.427 1.00 94.81 240 LYS A C 1
ATOM 1886 O O . LYS A 1 240 ? -8.798 19.553 -29.513 1.00 94.81 240 LYS A O 1
ATOM 1891 N N . GLN A 1 241 ? -8.019 19.084 -27.464 1.00 95.00 241 GLN A N 1
ATOM 1892 C CA . GLN A 1 241 ? -8.159 17.632 -27.639 1.00 95.00 241 GLN A CA 1
ATOM 1893 C C . GLN A 1 241 ? -9.632 17.194 -27.759 1.00 95.00 241 GLN A C 1
ATOM 1895 O O . GLN A 1 241 ? -9.916 16.242 -28.484 1.00 95.00 241 GLN A O 1
ATOM 1900 N N . ILE A 1 242 ? -10.583 17.891 -27.122 1.00 95.56 242 ILE A N 1
ATOM 1901 C CA . ILE A 1 242 ? -12.026 17.642 -27.294 1.00 95.56 242 ILE A CA 1
ATOM 1902 C C . ILE A 1 242 ? -12.516 18.068 -28.689 1.00 95.56 242 ILE A C 1
ATOM 1904 O O . ILE A 1 242 ? -13.323 17.347 -29.276 1.00 95.56 242 ILE A O 1
ATOM 1908 N N . ILE A 1 243 ? -12.041 19.194 -29.235 1.00 94.81 243 ILE A N 1
ATOM 1909 C CA . ILE A 1 243 ? -12.347 19.630 -30.613 1.00 94.81 243 ILE A CA 1
ATOM 1910 C C . ILE A 1 243 ? -11.867 18.573 -31.617 1.00 94.81 243 ILE A C 1
ATOM 1912 O O . ILE A 1 243 ? -12.669 18.025 -32.376 1.00 94.81 243 ILE A O 1
ATOM 1916 N N . LEU A 1 244 ? -10.584 18.208 -31.551 1.00 96.06 244 LEU A N 1
ATOM 1917 C CA . LEU A 1 244 ? -9.979 17.194 -32.417 1.00 96.06 244 LEU A CA 1
ATOM 1918 C C . LEU A 1 244 ? -10.681 15.830 -32.302 1.00 96.06 244 LEU A C 1
ATOM 1920 O O . LEU A 1 244 ? -10.999 15.211 -33.315 1.00 96.06 244 LEU A O 1
ATOM 1924 N N . ALA A 1 245 ? -11.006 15.375 -31.086 1.00 95.19 245 ALA A N 1
ATOM 1925 C CA . ALA A 1 245 ? -11.703 14.104 -30.882 1.00 95.19 245 ALA A CA 1
ATOM 1926 C C . ALA A 1 245 ? -13.131 14.086 -31.466 1.00 95.19 245 ALA A C 1
ATOM 1928 O O . ALA A 1 245 ? -13.557 13.052 -31.986 1.00 95.19 245 ALA A O 1
ATOM 1929 N N . LYS A 1 246 ? -13.866 15.209 -31.425 1.00 95.69 246 LYS A N 1
ATOM 1930 C CA . LYS A 1 246 ? -15.195 15.328 -32.056 1.00 95.69 246 LYS A CA 1
ATOM 1931 C C . LYS A 1 246 ? -15.108 15.204 -33.575 1.00 95.69 246 LYS A C 1
ATOM 1933 O O . LYS A 1 246 ? -15.876 14.446 -34.165 1.00 95.69 246 LYS A O 1
ATOM 1938 N N . HIS A 1 247 ? -14.163 15.899 -34.210 1.00 96.56 247 HIS A N 1
ATOM 1939 C CA . HIS A 1 247 ? -13.974 15.803 -35.662 1.00 96.56 247 HIS A CA 1
ATOM 1940 C C . HIS A 1 247 ? -13.417 14.438 -36.084 1.00 96.56 247 HIS A C 1
ATOM 1942 O O . HIS A 1 247 ? -13.857 13.897 -37.093 1.00 96.56 247 HIS A O 1
ATOM 1948 N N . GLY A 1 248 ? -12.584 13.796 -35.259 1.00 95.31 248 GLY A N 1
ATOM 1949 C CA . GLY A 1 248 ? -12.202 12.389 -35.433 1.00 95.31 248 GLY A CA 1
ATOM 1950 C C . GLY A 1 248 ? -13.401 11.427 -35.423 1.00 95.31 248 GLY A C 1
ATOM 1951 O O . GLY A 1 248 ? -13.509 10.570 -36.296 1.00 95.31 248 GLY A O 1
ATOM 1952 N N . GLN A 1 249 ? -14.357 11.596 -34.500 1.00 96.00 249 GLN A N 1
ATOM 1953 C CA . GLN A 1 249 ? -15.610 10.821 -34.516 1.00 96.00 249 GLN A CA 1
ATOM 1954 C C . GLN A 1 249 ? -16.477 11.133 -35.747 1.00 96.00 249 GLN A C 1
ATOM 1956 O O . GLN A 1 249 ? -17.086 10.230 -36.318 1.00 96.00 249 GLN A O 1
ATOM 1961 N N . ARG A 1 250 ? -16.504 12.394 -36.190 1.00 96.50 250 ARG A N 1
ATOM 1962 C CA . ARG A 1 250 ? -17.237 12.825 -37.387 1.00 96.50 250 ARG A CA 1
ATOM 1963 C C . ARG A 1 250 ? -16.646 12.240 -38.676 1.00 96.50 250 ARG A C 1
ATOM 1965 O O . ARG A 1 250 ? -17.419 11.821 -39.530 1.00 96.50 250 ARG A O 1
ATOM 1972 N N . LEU A 1 251 ? -15.319 12.123 -38.788 1.00 94.88 251 LEU A N 1
ATOM 1973 C CA . LEU A 1 251 ? -14.653 11.374 -39.864 1.00 94.88 251 LEU A CA 1
ATOM 1974 C C . LEU A 1 251 ? -15.087 9.904 -39.868 1.00 94.88 251 LEU A C 1
ATOM 1976 O O . LEU A 1 251 ? -15.516 9.400 -40.900 1.00 94.88 251 LEU A O 1
ATOM 1980 N N . LEU A 1 252 ? -15.051 9.232 -38.712 1.00 93.12 252 LEU A N 1
ATOM 1981 C CA . LEU A 1 252 ? -15.480 7.832 -38.606 1.00 93.12 252 LEU A CA 1
ATOM 1982 C C . LEU A 1 252 ? -16.959 7.634 -38.982 1.00 93.12 252 LEU A C 1
ATOM 1984 O O . LEU A 1 252 ? -17.300 6.602 -39.546 1.00 93.12 252 LEU A O 1
ATOM 1988 N N . SER A 1 253 ? -17.827 8.627 -38.751 1.00 91.94 253 SER A N 1
ATOM 1989 C CA . SER A 1 253 ? -19.243 8.569 -39.159 1.00 91.94 253 SER A CA 1
ATOM 1990 C C . SER A 1 253 ? -19.493 8.688 -40.674 1.00 91.94 253 SER A C 1
ATOM 1992 O O . SER A 1 253 ? -20.637 8.576 -41.108 1.00 91.94 253 SER A O 1
ATOM 1994 N N . LEU A 1 254 ? -18.447 8.916 -41.478 1.00 90.69 254 LEU A N 1
ATOM 1995 C CA . LEU A 1 254 ? -18.501 8.897 -42.947 1.00 90.69 254 LEU A CA 1
ATOM 1996 C C . LEU A 1 254 ? -18.112 7.533 -43.547 1.00 90.69 254 LEU A C 1
ATOM 1998 O O . LEU A 1 254 ? -18.171 7.376 -44.770 1.00 90.69 254 LEU A O 1
ATOM 2002 N N . LEU A 1 255 ? -17.719 6.564 -42.714 1.00 89.12 255 LEU A N 1
ATOM 2003 C CA . LEU A 1 255 ? -17.443 5.186 -43.113 1.00 89.12 255 LEU A CA 1
ATOM 2004 C C . LEU A 1 255 ? -18.722 4.340 -42.979 1.00 89.12 255 LEU A C 1
ATOM 2006 O O . LEU A 1 255 ? -19.393 4.380 -41.951 1.00 89.12 255 LEU A O 1
ATOM 2010 N N . ASP A 1 256 ? -19.057 3.582 -44.021 1.00 83.00 256 ASP A N 1
ATOM 2011 C CA . ASP A 1 256 ? -20.224 2.693 -44.055 1.00 83.00 256 ASP A CA 1
ATOM 2012 C C . ASP A 1 256 ? -19.869 1.332 -43.433 1.00 83.00 256 ASP A C 1
ATOM 2014 O O . ASP A 1 256 ? -19.045 0.598 -43.977 1.00 83.00 256 ASP A O 1
ATOM 2018 N N . ASP A 1 257 ? -20.476 0.993 -42.292 1.00 83.56 257 ASP A N 1
ATOM 2019 C CA . ASP A 1 257 ? -20.244 -0.265 -41.567 1.00 83.56 257 ASP A CA 1
ATOM 2020 C C . ASP A 1 257 ? -21.201 -1.405 -41.979 1.00 83.56 257 ASP A C 1
ATOM 2022 O O . ASP A 1 257 ? -21.218 -2.472 -41.354 1.00 83.56 257 ASP A O 1
ATOM 2026 N N . SER A 1 258 ? -21.970 -1.221 -43.063 1.00 81.44 258 SER A N 1
ATOM 2027 C CA . SER A 1 258 ? -22.848 -2.249 -43.635 1.00 81.44 258 SER A CA 1
ATOM 2028 C C . SER A 1 258 ? -22.083 -3.549 -43.950 1.00 81.44 258 SER A C 1
ATOM 2030 O O . SER A 1 258 ? -21.189 -3.538 -44.800 1.00 81.44 258 SER A O 1
ATOM 2032 N N . PRO A 1 259 ? -22.458 -4.711 -43.379 1.00 72.38 259 PRO A N 1
ATOM 2033 C CA . PRO A 1 259 ? -21.783 -5.971 -43.678 1.00 72.38 259 PRO A CA 1
ATOM 2034 C C . PRO A 1 259 ? -22.045 -6.408 -45.128 1.00 72.38 259 PRO A C 1
ATOM 2036 O O . PRO A 1 259 ? -23.190 -6.640 -45.517 1.00 72.38 259 PRO A O 1
ATOM 2039 N N . MET A 1 260 ? -20.980 -6.547 -45.924 1.00 71.00 260 MET A N 1
ATOM 2040 C CA . MET A 1 260 ? -21.066 -7.006 -47.317 1.00 71.00 260 MET A CA 1
ATOM 2041 C C . MET A 1 260 ? -21.139 -8.534 -47.430 1.00 71.00 260 MET A C 1
ATOM 2043 O O . MET A 1 260 ? -20.477 -9.264 -46.686 1.00 71.00 260 MET A O 1
ATOM 2047 N N . THR A 1 261 ? -21.909 -9.031 -48.400 1.00 73.44 261 THR A N 1
ATOM 2048 C CA . THR A 1 261 ? -22.038 -10.468 -48.679 1.00 73.44 261 THR A CA 1
ATOM 2049 C C . THR A 1 261 ? -20.918 -10.946 -49.620 1.00 73.44 261 THR A C 1
ATOM 2051 O O . THR A 1 261 ? -20.580 -10.239 -50.572 1.00 73.44 261 THR A O 1
ATOM 2054 N N . PRO A 1 262 ? -20.330 -12.147 -49.426 1.00 63.34 262 PRO A N 1
ATOM 2055 C CA . PRO A 1 262 ? -19.269 -12.645 -50.305 1.00 63.34 262 PRO A CA 1
ATOM 2056 C C . PRO A 1 262 ? -19.731 -12.809 -51.762 1.00 63.34 262 PRO A C 1
ATOM 2058 O O . PRO A 1 262 ? -20.470 -13.739 -52.086 1.00 63.34 262 PRO A O 1
ATOM 2061 N N . GLY A 1 263 ? -19.261 -11.919 -52.638 1.00 68.38 263 GLY A N 1
ATOM 2062 C CA . GLY A 1 263 ? -19.617 -11.870 -54.061 1.00 68.38 263 GLY A CA 1
ATOM 2063 C C . GLY A 1 263 ? -20.215 -10.535 -54.516 1.00 68.38 263 GLY A C 1
ATOM 2064 O O . GLY A 1 263 ? -20.250 -10.288 -55.721 1.00 68.38 263 GLY A O 1
ATOM 2065 N N . ASP A 1 264 ? -20.630 -9.669 -53.587 1.00 70.88 264 ASP A N 1
ATOM 2066 C CA . ASP A 1 264 ? -21.025 -8.294 -53.905 1.00 70.88 264 ASP A CA 1
ATOM 2067 C C . ASP A 1 264 ? -19.808 -7.435 -54.291 1.00 70.88 264 ASP A C 1
ATOM 2069 O O . ASP A 1 264 ? -18.678 -7.680 -53.860 1.00 70.88 264 ASP A O 1
ATOM 2073 N N . ALA A 1 265 ? -20.041 -6.406 -55.108 1.00 65.38 265 ALA A N 1
ATOM 2074 C CA . ALA A 1 265 ? -19.037 -5.389 -55.401 1.00 65.38 265 ALA A CA 1
ATOM 2075 C C . ALA A 1 265 ? -18.954 -4.364 -54.256 1.00 65.38 265 ALA A C 1
ATOM 2077 O O . ALA A 1 265 ? -19.977 -3.993 -53.679 1.00 65.38 265 ALA A O 1
ATOM 2078 N N . TYR A 1 266 ? -17.744 -3.866 -53.981 1.00 64.69 266 TYR A N 1
ATOM 2079 C CA . TYR A 1 266 ? -17.528 -2.750 -53.057 1.00 64.69 266 TYR A CA 1
ATOM 2080 C C . TYR A 1 266 ? -18.375 -1.537 -53.473 1.00 64.69 266 TYR A C 1
ATOM 2082 O O . TYR A 1 266 ? -18.472 -1.209 -54.660 1.00 64.69 266 TYR A O 1
ATOM 2090 N N . ARG A 1 267 ? -18.990 -0.867 -52.491 1.00 70.94 267 ARG A N 1
ATOM 2091 C CA . ARG A 1 267 ? -19.718 0.390 -52.716 1.00 70.94 267 ARG A CA 1
ATOM 2092 C C . ARG A 1 267 ? -18.717 1.478 -53.116 1.00 70.94 267 ARG A C 1
ATOM 2094 O O . ARG A 1 267 ? -17.635 1.561 -52.544 1.00 70.94 267 ARG A O 1
ATOM 2101 N N . VAL A 1 268 ? -19.072 2.303 -54.101 1.00 78.38 268 VAL A N 1
ATOM 2102 C CA . VAL A 1 268 ? -18.214 3.412 -54.549 1.00 78.38 268 VAL A CA 1
ATOM 2103 C C . VAL A 1 268 ? -18.125 4.457 -53.436 1.00 78.38 268 VAL A C 1
ATOM 2105 O O . VAL A 1 268 ? -19.149 4.885 -52.904 1.00 78.38 268 VAL A O 1
ATOM 2108 N N . TYR A 1 269 ? -16.908 4.869 -53.084 1.00 85.31 269 TYR A N 1
ATOM 2109 C CA . TYR A 1 269 ? -16.686 5.864 -52.041 1.00 85.31 269 TYR A CA 1
ATOM 2110 C C . TYR A 1 269 ? -16.908 7.290 -52.565 1.00 85.31 269 TYR A C 1
ATOM 2112 O O . TYR A 1 269 ? -16.115 7.812 -53.347 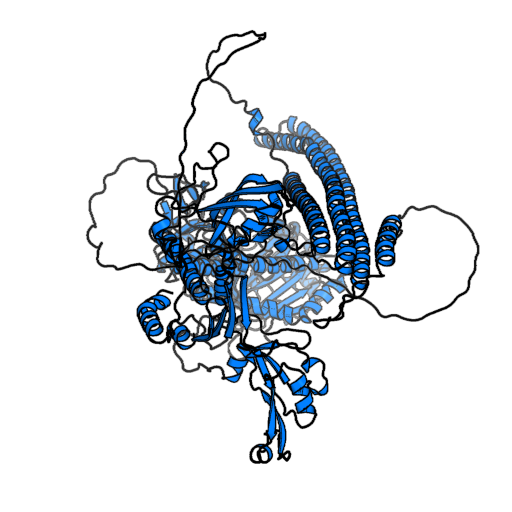1.00 85.31 269 TYR A O 1
ATOM 2120 N N . GLU A 1 270 ? -17.980 7.938 -52.103 1.00 85.75 270 GLU A N 1
ATOM 2121 C CA . GLU A 1 270 ? -18.337 9.313 -52.495 1.00 85.75 270 GLU A CA 1
ATOM 2122 C C . GLU A 1 270 ? -18.038 10.364 -51.401 1.00 85.75 270 GLU A C 1
ATOM 2124 O O . GLU A 1 270 ? -18.060 11.564 -51.673 1.00 85.75 270 GLU A O 1
ATOM 2129 N N . ASN A 1 271 ? -17.708 9.948 -50.169 1.00 89.44 271 ASN A N 1
ATOM 2130 C CA . ASN A 1 271 ? -17.621 10.848 -49.007 1.00 89.44 271 ASN A CA 1
ATOM 2131 C C . ASN A 1 271 ? -16.306 11.648 -48.888 1.00 89.44 271 ASN A C 1
ATOM 2133 O O . ASN A 1 271 ? -16.225 12.541 -48.043 1.00 89.44 271 ASN A O 1
ATOM 2137 N N . GLY A 1 272 ? -15.297 11.408 -49.732 1.00 89.44 272 GLY A N 1
ATOM 2138 C CA . GLY A 1 272 ? -13.978 12.062 -49.647 1.00 89.44 272 GLY A CA 1
ATOM 2139 C C . GLY A 1 272 ? -13.993 13.602 -49.565 1.00 89.44 272 GLY A C 1
ATOM 2140 O O . GLY A 1 272 ? -13.286 14.168 -48.722 1.00 89.44 272 GLY A O 1
ATOM 2141 N N . PRO A 1 273 ? -14.822 14.324 -50.351 1.00 92.50 273 PRO A N 1
ATOM 2142 C CA . PRO A 1 273 ? -14.971 15.775 -50.220 1.00 92.50 273 PRO A CA 1
ATOM 2143 C C . PRO A 1 273 ? -15.544 16.204 -48.862 1.00 92.50 273 PRO A C 1
ATOM 2145 O O . PRO A 1 273 ? -15.093 17.199 -48.296 1.00 92.50 273 PRO A O 1
ATOM 2148 N N . ALA A 1 274 ? -16.497 15.442 -48.313 1.00 92.19 274 ALA A N 1
ATOM 2149 C CA . ALA A 1 274 ? -17.063 15.699 -46.992 1.00 92.19 274 ALA A CA 1
ATOM 2150 C C . ALA A 1 274 ? -16.034 15.418 -45.887 1.00 92.19 274 ALA A C 1
ATOM 2152 O O . ALA A 1 274 ? -15.863 16.244 -44.996 1.00 92.19 274 ALA A O 1
ATOM 2153 N N . ALA A 1 275 ? -15.285 14.316 -45.985 1.00 93.00 275 ALA A N 1
ATOM 2154 C CA . ALA A 1 275 ? -14.223 13.975 -45.043 1.00 93.00 275 ALA A CA 1
ATOM 2155 C C . ALA A 1 275 ? -13.108 15.034 -45.031 1.00 93.00 275 ALA A C 1
ATOM 2157 O O . ALA A 1 275 ? -12.636 15.435 -43.967 1.00 93.00 275 ALA A O 1
ATOM 2158 N N . ARG A 1 276 ? -12.737 15.573 -46.201 1.00 94.25 276 ARG A N 1
ATOM 2159 C CA . ARG A 1 276 ? -11.823 16.720 -46.287 1.00 94.25 276 ARG A CA 1
ATOM 2160 C C . ARG A 1 276 ? -12.402 17.978 -45.632 1.00 94.25 276 ARG A C 1
ATOM 2162 O O . ARG A 1 276 ? -11.657 18.690 -44.966 1.00 94.25 276 ARG A O 1
ATOM 2169 N N . GLN A 1 277 ? -13.703 18.240 -45.769 1.00 93.56 277 GLN A N 1
ATOM 2170 C CA . GLN A 1 277 ? -14.331 19.370 -45.081 1.00 93.56 277 GLN A CA 1
ATOM 2171 C C . GLN A 1 277 ? -14.313 19.206 -43.553 1.00 93.56 277 GLN A C 1
ATOM 2173 O O . GLN A 1 277 ? -14.120 20.197 -42.864 1.00 93.56 277 GLN A O 1
ATOM 2178 N N . VAL A 1 278 ? -14.408 17.984 -43.010 1.00 94.88 278 VAL A N 1
ATOM 2179 C CA . VAL A 1 278 ? -14.253 17.754 -41.557 1.00 94.88 278 VAL A CA 1
ATOM 2180 C C . VAL A 1 278 ? -12.867 18.179 -41.050 1.00 94.88 278 VAL A C 1
ATOM 2182 O O . VAL A 1 278 ? -12.773 18.693 -39.939 1.00 94.88 278 VAL A O 1
ATOM 2185 N N . LEU A 1 279 ? -11.801 18.026 -41.849 1.00 94.56 279 LEU A N 1
ATOM 2186 C CA . LEU A 1 279 ? -10.478 18.553 -41.486 1.00 94.56 279 LEU A CA 1
ATOM 2187 C C . LEU A 1 279 ? -10.417 20.084 -41.550 1.00 94.56 279 LEU A C 1
ATOM 2189 O O . LEU A 1 279 ? -9.877 20.689 -40.631 1.00 94.56 279 LEU A O 1
ATOM 2193 N N . ASN A 1 280 ? -11.003 20.708 -42.579 1.00 94.44 280 ASN A N 1
ATOM 2194 C CA . ASN A 1 280 ? -11.097 22.172 -42.657 1.00 94.44 280 ASN A CA 1
ATOM 2195 C C . ASN A 1 280 ? -11.854 22.736 -41.434 1.00 94.44 280 ASN A C 1
ATOM 2197 O O . ASN A 1 280 ? -11.385 23.667 -40.785 1.00 94.44 280 ASN A O 1
ATOM 2201 N N . ASP A 1 281 ? -12.993 22.126 -41.087 1.00 94.31 281 ASP A N 1
ATOM 2202 C CA . ASP A 1 281 ? -13.809 22.500 -39.928 1.00 94.31 281 ASP A CA 1
ATOM 2203 C C . ASP A 1 281 ? -13.039 22.308 -38.606 1.00 94.31 281 ASP A C 1
ATOM 2205 O O . ASP A 1 281 ? -13.187 23.109 -37.688 1.00 94.31 281 ASP A O 1
ATOM 2209 N N . ALA A 1 282 ? -12.190 21.278 -38.499 1.00 94.31 282 ALA A N 1
ATOM 2210 C CA . ALA A 1 282 ? -11.324 21.073 -37.337 1.00 94.31 282 ALA A CA 1
ATOM 2211 C C . ALA A 1 282 ? -10.208 22.127 -37.239 1.00 94.31 282 ALA A C 1
ATOM 2213 O O . ALA A 1 282 ? -9.903 22.594 -36.143 1.00 94.31 282 ALA A O 1
ATOM 2214 N N . GLU A 1 283 ? -9.614 22.517 -38.370 1.00 93.88 283 GLU A N 1
ATOM 2215 C CA . GLU A 1 283 ? -8.599 23.573 -38.437 1.00 93.88 283 GLU A CA 1
ATOM 2216 C C . GLU A 1 283 ? -9.197 24.932 -38.034 1.00 93.88 283 GLU A C 1
ATOM 2218 O O . GLU A 1 283 ? -8.584 25.686 -37.278 1.00 93.88 283 GLU A O 1
ATOM 2223 N N . ASP A 1 284 ? -10.418 25.232 -38.483 1.00 93.25 284 ASP A N 1
ATOM 2224 C CA . ASP A 1 284 ? -11.110 26.486 -38.172 1.00 93.25 284 ASP A CA 1
ATOM 2225 C C . ASP A 1 284 ? -11.715 26.508 -36.753 1.00 93.25 284 ASP A C 1
ATOM 2227 O O . ASP A 1 284 ? -11.654 27.551 -36.097 1.00 93.25 284 ASP A O 1
ATOM 2231 N N . ASP A 1 285 ? -12.183 25.379 -36.204 1.00 92.94 285 ASP A N 1
ATOM 2232 C CA . ASP A 1 285 ? -12.542 25.256 -34.778 1.00 92.94 285 ASP A CA 1
ATOM 2233 C C . ASP A 1 285 ? -11.308 25.424 -33.862 1.00 92.94 285 ASP A C 1
ATOM 2235 O O . ASP A 1 285 ? -11.408 26.003 -32.779 1.00 92.94 285 ASP A O 1
ATOM 2239 N N . LEU A 1 286 ? -10.120 24.967 -34.284 1.00 92.25 286 LEU A N 1
ATOM 2240 C CA . LEU A 1 286 ? -8.871 25.165 -33.532 1.00 92.25 286 LEU A CA 1
ATOM 2241 C C . LEU A 1 286 ? -8.340 26.603 -33.619 1.00 92.25 286 LEU A C 1
ATOM 2243 O O . LEU A 1 286 ? -7.781 27.094 -32.636 1.00 92.25 286 LEU A O 1
ATOM 2247 N N . LYS A 1 287 ? -8.524 27.294 -34.754 1.00 91.25 287 LYS A N 1
ATOM 2248 C CA . LYS A 1 287 ? -8.210 28.732 -34.900 1.00 91.25 287 LYS A CA 1
ATOM 2249 C C . LYS A 1 287 ? -9.178 29.635 -34.139 1.00 91.25 287 LYS A C 1
ATOM 2251 O O . LYS A 1 287 ? -8.770 30.704 -33.695 1.00 91.25 287 LYS A O 1
ATOM 2256 N N . SER A 1 288 ? -10.450 29.245 -34.047 1.00 88.25 288 SER A N 1
ATOM 2257 C CA . SER A 1 288 ? -11.506 30.024 -33.384 1.00 88.25 288 SER A CA 1
ATOM 2258 C C . SER A 1 288 ? -11.645 29.725 -31.886 1.00 88.25 288 SER A C 1
ATOM 2260 O O . SER A 1 288 ? -12.418 30.387 -31.193 1.00 88.25 288 SER A O 1
ATOM 2262 N N . TRP A 1 289 ? -10.863 28.778 -31.357 1.00 91.00 289 TRP A N 1
ATOM 2263 C CA . TRP A 1 289 ? -10.723 28.568 -29.921 1.00 91.00 289 TRP A CA 1
ATOM 2264 C C . TRP A 1 289 ? -10.065 29.778 -29.234 1.00 91.00 289 TRP A C 1
ATOM 2266 O O . TRP A 1 289 ? -8.916 30.127 -29.506 1.00 91.00 289 TRP A O 1
ATOM 2276 N N . GLU A 1 290 ? -10.777 30.372 -28.276 1.00 82.75 290 GLU A N 1
ATOM 2277 C CA . GLU A 1 290 ? -10.278 31.421 -27.383 1.00 82.75 290 GLU A CA 1
ATOM 2278 C C . GLU A 1 290 ? -10.338 30.956 -25.919 1.00 82.75 290 GLU A C 1
ATOM 2280 O O . GLU A 1 290 ? -11.305 30.317 -25.498 1.00 82.75 290 GLU A O 1
ATOM 2285 N N . THR A 1 291 ? -9.350 31.330 -25.092 1.00 73.12 291 THR A N 1
ATOM 2286 C CA . THR A 1 291 ? -9.401 31.038 -23.648 1.00 73.12 291 THR A CA 1
ATOM 2287 C C . THR A 1 291 ? -10.581 31.767 -23.003 1.00 73.12 291 THR A C 1
ATOM 2289 O O . THR A 1 291 ? -10.533 32.992 -22.852 1.00 73.12 291 THR A O 1
ATOM 2292 N N . ASN A 1 292 ? -11.608 31.036 -22.564 1.00 58.69 292 ASN A N 1
ATOM 2293 C CA . ASN A 1 292 ? -12.832 31.615 -22.003 1.00 58.69 292 ASN A CA 1
ATOM 2294 C C . ASN A 1 292 ? -12.618 32.157 -20.571 1.00 58.69 292 ASN A C 1
ATOM 2296 O O . ASN A 1 292 ? -12.994 31.553 -19.563 1.00 58.69 292 ASN A O 1
ATOM 2300 N N . ARG A 1 293 ? -11.943 33.309 -20.475 1.00 53.75 293 ARG A N 1
ATOM 2301 C CA . ARG A 1 293 ? -11.600 33.987 -19.219 1.00 53.75 293 ARG A CA 1
ATOM 2302 C C . ARG A 1 293 ? -12.826 34.676 -18.622 1.00 53.75 293 ARG A C 1
ATOM 2304 O O . ARG A 1 293 ? -13.063 35.856 -18.870 1.00 53.75 293 ARG A O 1
ATOM 2311 N N . GLY A 1 294 ? -13.559 33.964 -17.768 1.00 40.59 294 GLY A N 1
ATOM 2312 C CA . GLY A 1 294 ? -14.602 34.566 -16.933 1.00 40.59 294 GLY A CA 1
ATOM 2313 C C . GLY A 1 294 ? -14.071 35.789 -16.170 1.00 40.59 294 GLY A C 1
ATOM 2314 O O . GLY A 1 294 ? -13.096 35.684 -15.422 1.00 40.59 294 GLY A O 1
ATOM 2315 N N . HIS A 1 295 ? -14.690 36.957 -16.378 1.00 36.47 295 HIS A N 1
ATOM 2316 C CA . HIS A 1 295 ? -14.231 38.227 -15.806 1.00 36.47 295 HIS A CA 1
ATOM 2317 C C . HIS A 1 295 ? -14.163 38.168 -14.269 1.00 36.47 295 HIS A C 1
ATOM 2319 O O . HIS A 1 295 ? -15.174 38.002 -13.591 1.00 36.47 295 HIS A O 1
ATOM 2325 N N . GLY A 1 296 ? -12.956 38.357 -13.724 1.00 30.36 296 GLY A N 1
ATOM 2326 C CA . GLY A 1 296 ? -12.676 38.346 -12.280 1.00 30.36 296 GLY A CA 1
ATOM 2327 C C . GLY A 1 296 ? -11.641 39.385 -11.831 1.00 30.36 296 GLY A C 1
ATOM 2328 O O . GLY A 1 296 ? -11.103 39.295 -10.729 1.00 30.36 296 GLY A O 1
ATOM 2329 N N . SER A 1 297 ? -11.329 40.360 -12.686 1.00 30.30 297 SER A N 1
ATOM 2330 C CA . SER A 1 297 ? -10.441 41.487 -12.390 1.00 30.30 297 SER A CA 1
ATOM 2331 C C . SER A 1 297 ? -11.191 42.568 -11.605 1.00 30.30 297 SER A C 1
ATOM 2333 O O . SER A 1 297 ? -11.845 43.426 -12.194 1.00 30.30 297 SER A O 1
ATOM 2335 N N . VAL A 1 298 ? -11.099 42.527 -10.273 1.00 31.00 298 VAL A N 1
ATOM 2336 C CA . VAL A 1 298 ? -11.575 43.618 -9.408 1.00 31.00 298 VAL A CA 1
ATOM 2337 C C . VAL A 1 298 ? -10.559 44.761 -9.437 1.00 31.00 298 VAL A C 1
ATOM 2339 O O . VAL A 1 298 ? -9.670 44.834 -8.590 1.00 31.00 298 VAL A O 1
ATOM 2342 N N . GLU A 1 299 ? -10.711 45.662 -10.401 1.00 29.81 299 GLU A N 1
ATOM 2343 C CA . GLU A 1 299 ? -10.143 47.010 -10.344 1.00 29.81 299 GLU A CA 1
ATOM 2344 C C . GLU A 1 299 ? -11.298 48.018 -10.290 1.00 29.81 299 GLU A C 1
ATOM 2346 O O . GLU A 1 299 ? -12.295 47.879 -10.997 1.00 29.81 299 GLU A O 1
ATOM 2351 N N . ASN A 1 300 ? -11.204 48.990 -9.379 1.00 31.08 300 ASN A N 1
ATOM 2352 C CA . ASN A 1 300 ? -12.233 50.012 -9.210 1.00 31.08 300 ASN A CA 1
ATOM 2353 C C . ASN A 1 300 ? -11.954 51.172 -10.164 1.00 31.08 300 ASN A C 1
ATOM 2355 O O . ASN A 1 300 ? -10.908 51.799 -10.025 1.00 31.08 300 ASN A O 1
ATOM 2359 N N . GLU A 1 301 ? -12.925 51.565 -10.986 1.00 27.88 301 GLU A N 1
ATOM 2360 C CA . GLU A 1 301 ? -13.064 52.979 -11.344 1.00 27.88 301 GLU A CA 1
ATOM 2361 C C . GLU A 1 301 ? -14.524 53.370 -11.625 1.00 27.88 301 GLU A C 1
ATOM 2363 O O . GLU A 1 301 ? -15.431 52.540 -11.547 1.00 27.88 301 GLU A O 1
ATOM 2368 N N . VAL A 1 302 ? -14.776 54.673 -11.780 1.00 30.64 302 VAL A N 1
ATOM 2369 C CA . VAL A 1 302 ? -16.064 55.305 -11.445 1.00 30.64 302 VAL A CA 1
ATOM 2370 C C . VAL A 1 302 ? -16.687 56.002 -12.663 1.00 30.64 302 VAL A C 1
ATOM 2372 O O . VAL A 1 302 ? -15.977 56.516 -13.520 1.00 30.64 302 VAL A O 1
ATOM 2375 N N . THR A 1 303 ? -18.019 56.157 -12.641 1.00 28.88 303 THR A N 1
ATOM 2376 C CA . THR A 1 303 ? -18.869 56.975 -13.543 1.00 28.88 303 THR A CA 1
ATOM 2377 C C . THR A 1 303 ? -19.252 56.364 -14.903 1.00 28.88 303 THR A C 1
ATOM 2379 O O . THR A 1 303 ? -18.538 55.541 -15.458 1.00 28.88 303 THR A O 1
ATOM 2382 N N . GLY A 1 304 ? -20.412 56.788 -15.435 1.00 28.09 304 GLY A N 1
ATOM 2383 C CA . GLY A 1 304 ? -20.894 56.445 -16.787 1.00 28.09 304 GLY A CA 1
ATOM 2384 C C . GLY A 1 304 ? -22.407 56.181 -16.874 1.00 28.09 304 GLY A C 1
ATOM 2385 O O . GLY A 1 304 ? -22.851 55.060 -16.665 1.00 28.09 304 GLY A O 1
ATOM 2386 N N . HIS A 1 305 ? -23.220 57.202 -17.175 1.00 28.92 305 HIS A N 1
ATOM 2387 C CA . HIS A 1 305 ? -24.662 57.037 -17.457 1.00 28.92 305 HIS A CA 1
ATOM 2388 C C . HIS A 1 305 ? -24.906 56.370 -18.829 1.00 28.92 305 HIS A C 1
ATOM 2390 O O . HIS A 1 305 ? -24.178 56.672 -19.771 1.00 28.92 305 HIS A O 1
ATOM 2396 N N . GLY A 1 306 ? -25.993 55.598 -19.000 1.00 26.61 306 GLY A N 1
ATOM 2397 C CA . GLY A 1 306 ? -26.438 55.190 -20.346 1.00 26.61 306 GLY A CA 1
ATOM 2398 C C . GLY A 1 306 ? -27.636 54.230 -20.427 1.00 26.61 306 GLY A C 1
ATOM 2399 O O . GLY A 1 306 ? -27.506 53.039 -20.186 1.00 26.61 306 GLY A O 1
ATOM 2400 N N . THR A 1 307 ? -28.793 54.754 -20.832 1.00 27.08 307 THR A N 1
ATOM 2401 C CA . THR A 1 307 ? -29.995 54.048 -21.341 1.00 27.08 307 THR A CA 1
ATOM 2402 C C . THR A 1 307 ? -29.707 53.042 -22.477 1.00 27.08 307 THR A C 1
ATOM 2404 O O . THR A 1 307 ? -28.810 53.304 -23.270 1.00 27.08 307 THR A O 1
ATOM 2407 N N . GLY A 1 308 ? -30.486 51.977 -22.729 1.00 26.19 308 GLY A N 1
ATOM 2408 C CA . GLY A 1 308 ? -31.687 51.462 -22.046 1.00 26.19 308 GLY A CA 1
ATOM 2409 C C . GLY A 1 308 ? -32.599 50.620 -22.976 1.00 26.19 308 GLY A C 1
ATOM 2410 O O . GLY A 1 308 ? -32.686 50.908 -24.164 1.00 26.19 308 GLY A O 1
ATOM 2411 N N . GLY A 1 309 ? -33.315 49.625 -22.422 1.00 26.58 309 GLY A N 1
ATOM 2412 C CA . GLY A 1 309 ? -34.267 48.737 -23.131 1.00 26.58 309 GLY A CA 1
ATOM 2413 C C . GLY A 1 309 ? -33.624 47.542 -23.872 1.00 26.58 309 GLY A C 1
ATOM 2414 O O . GLY A 1 309 ? -32.491 47.641 -24.320 1.00 26.58 309 GLY A O 1
ATOM 2415 N N . GLY A 1 310 ? -34.271 46.377 -24.030 1.00 26.00 310 GLY A N 1
ATOM 2416 C CA . GLY A 1 310 ? -35.523 45.883 -23.426 1.00 26.00 310 GLY A CA 1
ATOM 2417 C C . GLY A 1 310 ? -36.248 44.842 -24.305 1.00 26.00 310 GLY A C 1
ATOM 2418 O O . GLY A 1 310 ? -36.288 45.040 -25.511 1.00 26.00 310 GLY A O 1
ATOM 2419 N N . ILE A 1 311 ? -36.895 43.826 -23.689 1.00 28.91 311 ILE A N 1
ATOM 2420 C CA . ILE A 1 311 ? -37.804 42.819 -24.319 1.00 28.91 311 ILE A CA 1
ATOM 2421 C C . ILE A 1 311 ? -37.070 41.825 -25.267 1.00 28.91 311 ILE A C 1
ATOM 2423 O O . ILE A 1 311 ? -36.279 42.251 -26.089 1.00 28.91 311 ILE A O 1
ATOM 2427 N N . SER A 1 312 ? -37.286 40.500 -25.325 1.00 26.31 312 SER A N 1
ATOM 2428 C CA . SER A 1 312 ? -37.826 39.422 -24.450 1.00 26.31 312 SER A CA 1
ATOM 2429 C C . SER A 1 312 ? -37.481 38.064 -25.151 1.00 26.31 312 SER A C 1
ATOM 2431 O O . SER A 1 312 ? -36.749 38.106 -26.134 1.00 26.31 312 SER A O 1
ATOM 2433 N N . HIS A 1 313 ? -37.898 36.833 -24.812 1.00 27.94 313 HIS A N 1
ATOM 2434 C CA . HIS A 1 313 ? -38.780 36.223 -23.796 1.00 27.94 313 HIS A CA 1
ATOM 2435 C C . HIS A 1 313 ? -38.413 34.715 -23.707 1.00 27.94 313 HIS A C 1
ATOM 2437 O O . HIS A 1 313 ? -38.105 34.135 -24.745 1.00 27.94 313 HIS A O 1
ATOM 2443 N N . GLY A 1 314 ? -38.523 34.043 -22.547 1.00 26.62 314 GLY A N 1
ATOM 2444 C CA . GLY A 1 314 ? -38.438 32.563 -22.488 1.00 26.62 314 GLY A CA 1
ATOM 2445 C C . GLY A 1 314 ? -37.826 31.970 -21.212 1.00 26.62 314 GLY A C 1
ATOM 2446 O O . GLY A 1 314 ? -36.617 31.817 -21.112 1.00 26.62 314 GLY A O 1
ATOM 2447 N N . ALA A 1 315 ? -38.680 31.596 -20.262 1.00 23.31 315 ALA A N 1
ATOM 2448 C CA . ALA A 1 315 ? -38.380 30.756 -19.090 1.00 23.31 315 ALA A CA 1
ATOM 2449 C C . ALA A 1 315 ? -39.147 29.406 -19.260 1.00 23.31 315 ALA A C 1
ATOM 2451 O O . ALA A 1 315 ? -39.974 29.363 -20.180 1.00 23.31 315 ALA A O 1
ATOM 2452 N N . PRO A 1 316 ? -38.989 28.347 -18.420 1.00 38.25 316 PRO A N 1
ATOM 2453 C CA . PRO A 1 316 ? -38.396 28.369 -17.071 1.00 38.25 316 PRO A CA 1
ATOM 2454 C C . PRO A 1 316 ? -37.578 27.130 -16.601 1.00 38.25 316 PRO A C 1
ATOM 2456 O O . PRO A 1 316 ? -37.540 26.110 -17.275 1.00 38.25 316 PRO A O 1
ATOM 2459 N N . HIS A 1 317 ? -37.013 27.260 -15.386 1.00 27.23 317 HIS A N 1
ATOM 2460 C CA . HIS A 1 317 ? -36.674 26.248 -14.354 1.00 27.23 317 HIS A CA 1
ATOM 2461 C C . HIS A 1 317 ? -35.939 24.947 -14.769 1.00 27.23 317 HIS A C 1
ATOM 2463 O O . HIS A 1 317 ? -36.446 24.137 -15.535 1.00 27.23 317 HIS A O 1
ATOM 2469 N N . ASP A 1 318 ? -34.686 24.733 -14.348 1.00 25.67 318 ASP A N 1
ATOM 2470 C CA . ASP A 1 318 ? -34.191 24.435 -12.976 1.00 25.67 318 ASP A CA 1
ATOM 2471 C C . ASP A 1 318 ? -34.464 22.987 -12.519 1.00 25.67 318 ASP A C 1
ATOM 2473 O O . ASP A 1 318 ? -35.615 22.592 -12.370 1.00 25.67 318 ASP A O 1
ATOM 2477 N N . ASP A 1 319 ? -33.405 22.236 -12.178 1.00 25.44 319 ASP A N 1
ATOM 2478 C CA . ASP A 1 319 ? -33.046 22.056 -10.757 1.00 25.44 319 ASP A CA 1
ATOM 2479 C C . ASP A 1 319 ? -31.563 21.636 -10.590 1.00 25.44 319 ASP A C 1
ATOM 2481 O O . ASP A 1 319 ? -30.854 21.365 -11.563 1.00 25.44 319 ASP A O 1
ATOM 2485 N N . ALA A 1 320 ? -31.053 21.663 -9.358 1.00 24.27 320 ALA A N 1
ATOM 2486 C CA . ALA A 1 320 ? -29.649 21.944 -9.085 1.00 24.27 320 ALA A CA 1
ATOM 2487 C C . ALA A 1 320 ? -28.785 20.780 -8.541 1.00 24.27 320 ALA A C 1
ATOM 2489 O O . ALA A 1 320 ? -29.127 20.099 -7.573 1.00 24.27 320 ALA A O 1
ATOM 2490 N N . SER A 1 321 ? -27.513 20.809 -8.970 1.00 23.69 321 SER A N 1
ATOM 2491 C CA . SER A 1 321 ? -26.305 20.696 -8.118 1.00 23.69 321 SER A CA 1
ATOM 2492 C C . SER A 1 321 ? -25.617 19.339 -7.832 1.00 23.69 321 SER A C 1
ATOM 2494 O O . SER A 1 321 ? -26.218 18.273 -7.813 1.00 23.69 321 SER A O 1
ATOM 2496 N N . LYS A 1 322 ? -24.330 19.488 -7.454 1.00 23.72 322 LYS A N 1
ATOM 2497 C CA . LYS A 1 322 ? -23.472 18.633 -6.592 1.00 23.72 322 LYS A CA 1
ATOM 2498 C C . LYS A 1 322 ? -22.665 17.458 -7.188 1.00 23.72 322 LYS A C 1
ATOM 2500 O O . LYS A 1 322 ? -22.961 16.297 -6.954 1.00 23.72 322 LYS A O 1
ATOM 2505 N N . ALA A 1 323 ? -21.482 17.844 -7.681 1.00 24.86 323 ALA A N 1
ATOM 2506 C CA . ALA A 1 323 ? -20.191 17.670 -6.978 1.00 24.86 323 ALA A CA 1
ATOM 2507 C C . ALA A 1 323 ? -19.419 16.326 -6.997 1.00 24.86 323 ALA A C 1
ATOM 2509 O O . ALA A 1 323 ? -19.966 15.235 -7.054 1.00 24.86 323 ALA A O 1
ATOM 2510 N N . ASN A 1 324 ? -18.105 16.505 -6.791 1.00 25.95 324 ASN A N 1
ATOM 2511 C CA . ASN A 1 324 ? -17.050 15.559 -6.409 1.00 25.95 324 ASN A CA 1
ATOM 2512 C C . ASN A 1 324 ? -16.656 14.447 -7.397 1.00 25.95 324 ASN A C 1
ATOM 2514 O O . ASN A 1 324 ? -17.379 13.486 -7.631 1.00 25.95 324 ASN A O 1
ATOM 2518 N N . MET A 1 325 ? -15.391 14.512 -7.822 1.00 24.41 325 MET A N 1
ATOM 2519 C CA . MET A 1 325 ? -14.627 13.383 -8.349 1.00 24.41 325 MET A CA 1
ATOM 2520 C C . MET A 1 325 ? -13.342 13.259 -7.519 1.00 24.41 325 MET A C 1
ATOM 2522 O O . MET A 1 325 ? -12.485 14.139 -7.571 1.00 24.41 325 MET A O 1
ATOM 2526 N N . GLU A 1 326 ? -13.235 12.203 -6.710 1.00 25.95 326 GLU A N 1
ATOM 2527 C CA . GLU A 1 326 ? -12.046 11.908 -5.897 1.00 25.95 326 GLU A CA 1
ATOM 2528 C C . GLU A 1 326 ? -11.159 10.858 -6.594 1.00 25.95 326 GLU A C 1
ATOM 2530 O O . GLU A 1 326 ? -11.619 10.084 -7.435 1.00 25.95 326 GLU A O 1
ATOM 2535 N N . ALA A 1 327 ? -9.858 10.877 -6.304 1.00 23.72 327 ALA A N 1
ATOM 2536 C CA . ALA A 1 327 ? -8.854 10.150 -7.075 1.00 23.72 327 ALA A CA 1
ATOM 2537 C C . ALA A 1 327 ? -8.782 8.648 -6.752 1.00 23.72 327 ALA A C 1
ATOM 2539 O O . ALA A 1 327 ? -8.959 8.222 -5.612 1.00 23.72 327 ALA A O 1
ATOM 2540 N N . LEU A 1 328 ? -8.377 7.849 -7.746 1.00 22.53 328 LEU A N 1
ATOM 2541 C CA . LEU A 1 328 ? -8.076 6.429 -7.565 1.00 22.53 328 LEU A CA 1
ATOM 2542 C C . LEU A 1 328 ? -6.758 6.058 -8.268 1.00 22.53 328 LEU A C 1
ATOM 2544 O O . LEU A 1 328 ? -6.699 5.893 -9.484 1.00 22.53 328 LEU A O 1
ATOM 2548 N N . LYS A 1 329 ? -5.686 5.892 -7.483 1.00 23.05 329 LYS A N 1
ATOM 2549 C CA . LYS A 1 329 ? -4.486 5.138 -7.880 1.00 23.05 329 LYS A CA 1
ATOM 2550 C C . LYS A 1 329 ? -4.175 4.102 -6.808 1.00 23.05 329 LYS A C 1
ATOM 2552 O O . LYS A 1 329 ? -3.818 4.448 -5.686 1.00 23.05 329 LYS A O 1
ATOM 2557 N N . LEU A 1 330 ? -4.310 2.831 -7.173 1.00 25.09 330 LEU A N 1
ATOM 2558 C CA . LEU A 1 330 ? -3.990 1.688 -6.322 1.00 25.09 330 LEU A CA 1
ATOM 2559 C C . LEU A 1 330 ? -2.552 1.226 -6.611 1.00 25.09 330 LEU A C 1
ATOM 2561 O O . LEU A 1 330 ? -2.103 1.229 -7.757 1.00 25.09 330 LEU A O 1
ATOM 2565 N N . THR A 1 331 ? -1.812 0.868 -5.566 1.00 31.45 331 THR A N 1
ATOM 2566 C CA . THR A 1 331 ? -0.423 0.390 -5.639 1.00 31.45 331 THR A CA 1
ATOM 2567 C C . THR A 1 331 ? -0.351 -1.134 -5.801 1.00 31.45 331 THR A C 1
ATOM 2569 O O . THR A 1 331 ? -1.348 -1.836 -5.646 1.00 31.45 331 THR A O 1
ATOM 2572 N N . SER A 1 332 ? 0.844 -1.684 -6.056 1.00 26.50 332 SER A N 1
ATOM 2573 C CA . SER A 1 332 ? 1.329 -2.905 -5.370 1.00 26.50 332 SER A CA 1
ATOM 2574 C C . SER A 1 332 ? 2.795 -3.236 -5.713 1.00 26.50 332 SER A C 1
ATOM 2576 O O . SER A 1 332 ? 3.371 -2.694 -6.654 1.00 26.50 332 SER A O 1
ATOM 2578 N N . ARG A 1 333 ? 3.423 -4.086 -4.882 1.00 30.42 333 ARG A N 1
ATOM 2579 C CA . ARG A 1 333 ? 4.847 -4.490 -4.924 1.00 30.42 333 ARG A CA 1
ATOM 2580 C C . ARG A 1 333 ? 5.059 -5.876 -5.582 1.00 30.42 333 ARG A C 1
ATOM 2582 O O . ARG A 1 333 ? 4.115 -6.543 -5.994 1.00 30.42 333 ARG A O 1
ATOM 2589 N N . HIS A 1 334 ? 6.326 -6.306 -5.653 1.00 40.72 334 HIS A N 1
ATOM 2590 C CA . HIS A 1 334 ? 6.791 -7.671 -5.981 1.00 40.72 334 HIS A CA 1
ATOM 2591 C C . HIS A 1 334 ? 6.253 -8.766 -5.024 1.00 40.72 334 HIS A C 1
ATOM 2593 O O . HIS A 1 334 ? 5.685 -8.417 -3.994 1.00 40.72 334 HIS A O 1
ATOM 2599 N N . LEU A 1 335 ? 6.576 -10.059 -5.276 1.00 35.25 335 LEU A N 1
ATOM 2600 C CA . LEU A 1 335 ? 7.079 -11.015 -4.247 1.00 35.25 335 LEU A CA 1
ATOM 2601 C C . LEU A 1 335 ? 7.552 -12.401 -4.794 1.00 35.25 335 LEU A C 1
ATOM 2603 O O . LEU A 1 335 ? 7.497 -12.664 -5.995 1.00 35.25 335 LEU A O 1
ATOM 2607 N N . ARG A 1 336 ? 8.055 -13.272 -3.890 1.00 39.34 336 ARG A N 1
ATOM 2608 C CA . ARG A 1 336 ? 8.515 -14.689 -4.039 1.00 39.34 336 ARG A CA 1
ATOM 2609 C C . ARG A 1 336 ? 8.080 -15.508 -2.761 1.00 39.34 336 ARG A C 1
ATOM 2611 O O . ARG A 1 336 ? 7.833 -14.842 -1.762 1.00 39.34 336 ARG A O 1
ATOM 2618 N N . ARG A 1 337 ? 7.998 -16.875 -2.724 1.00 33.53 337 ARG A N 1
ATOM 2619 C CA . ARG A 1 337 ? 7.864 -17.829 -1.526 1.00 33.53 337 ARG A CA 1
ATOM 2620 C C . ARG A 1 337 ? 7.607 -19.325 -1.997 1.00 33.53 337 ARG A C 1
ATOM 2622 O O . ARG A 1 337 ? 7.081 -19.415 -3.097 1.00 33.53 337 ARG A O 1
ATOM 2629 N N . PRO A 1 338 ? 7.858 -20.487 -1.287 1.00 39.53 338 PRO A N 1
ATOM 2630 C CA . PRO A 1 338 ? 9.176 -21.171 -1.019 1.00 39.53 338 PRO A CA 1
ATOM 2631 C C . PRO A 1 338 ? 9.260 -22.804 -0.989 1.00 39.53 338 PRO A C 1
ATOM 2633 O O . PRO A 1 338 ? 8.220 -23.455 -0.949 1.00 39.53 338 PRO A O 1
ATOM 2636 N N . THR A 1 339 ? 10.441 -23.512 -0.898 1.00 36.00 339 THR A N 1
ATOM 2637 C CA . THR A 1 339 ? 10.855 -25.021 -0.858 1.00 36.00 339 THR A CA 1
ATOM 2638 C C . THR A 1 339 ? 11.657 -25.735 0.360 1.00 36.00 339 THR A C 1
ATOM 2640 O O . THR A 1 339 ? 12.250 -25.065 1.179 1.00 36.00 339 THR A O 1
ATOM 2643 N N . PRO A 1 340 ? 11.732 -27.096 0.563 1.00 48.03 340 PRO A N 1
ATOM 2644 C CA . PRO A 1 340 ? 12.091 -27.816 1.866 1.00 48.03 340 PRO A CA 1
ATOM 2645 C C . PRO A 1 340 ? 13.566 -28.174 2.325 1.00 48.03 340 PRO A C 1
ATOM 2647 O O . PRO A 1 340 ? 14.494 -28.040 1.539 1.00 48.03 340 PRO A O 1
ATOM 2650 N N . GLY A 1 341 ? 13.746 -28.721 3.575 1.00 41.31 341 GLY A N 1
ATOM 2651 C CA . GLY A 1 341 ? 15.010 -29.188 4.270 1.00 41.31 341 GLY A CA 1
ATOM 2652 C C . GLY A 1 341 ? 14.897 -30.430 5.244 1.00 41.31 341 GLY A C 1
ATOM 2653 O O . GLY A 1 341 ? 13.845 -31.070 5.239 1.00 41.31 341 GLY A O 1
ATOM 2654 N N . ILE A 1 342 ? 15.939 -30.832 6.039 1.00 36.50 342 ILE A N 1
ATOM 2655 C CA . ILE A 1 342 ? 16.075 -32.183 6.721 1.00 36.50 342 ILE A CA 1
ATOM 2656 C C . ILE A 1 342 ? 16.791 -32.258 8.130 1.00 36.50 342 ILE A C 1
ATOM 2658 O O . ILE A 1 342 ? 17.869 -31.707 8.296 1.00 36.50 342 ILE A O 1
ATOM 2662 N N . CYS A 1 343 ? 16.246 -33.096 9.053 1.00 28.61 343 CYS A N 1
ATOM 2663 C CA . CYS A 1 343 ? 16.804 -33.866 10.226 1.00 28.61 343 CYS A CA 1
ATOM 2664 C C . CYS A 1 343 ? 17.604 -33.209 11.406 1.00 28.61 343 CYS A C 1
ATOM 2666 O O . CYS A 1 343 ? 18.035 -32.068 11.358 1.00 28.61 343 CYS A O 1
ATOM 2668 N N . ARG A 1 344 ? 17.749 -33.960 12.527 1.00 40.41 344 ARG A N 1
ATOM 2669 C CA . ARG A 1 344 ? 18.179 -33.511 13.882 1.00 40.41 344 ARG A CA 1
ATOM 2670 C C . ARG A 1 344 ? 19.266 -34.351 14.605 1.00 40.41 344 ARG A C 1
ATOM 2672 O O . ARG A 1 344 ? 19.608 -34.025 15.738 1.00 40.41 344 ARG A O 1
ATOM 2679 N N . SER A 1 345 ? 19.799 -35.436 14.035 1.00 30.55 345 SER A N 1
ATOM 2680 C CA . SER A 1 345 ? 20.610 -36.423 14.792 1.00 30.55 345 SER A CA 1
ATOM 2681 C C . SER A 1 345 ? 22.127 -36.163 14.873 1.00 30.55 345 SER A C 1
ATOM 2683 O O . SER A 1 345 ? 22.814 -36.861 15.616 1.00 30.55 345 SER A O 1
ATOM 2685 N N . CYS A 1 346 ? 22.675 -35.197 14.126 1.00 35.50 346 CYS A N 1
ATOM 2686 C CA . CYS A 1 346 ? 24.088 -35.254 13.717 1.00 35.50 346 CYS A CA 1
ATOM 2687 C C . CYS A 1 346 ? 25.095 -34.343 14.446 1.00 35.50 346 CYS A C 1
ATOM 2689 O O . CYS A 1 346 ? 26.280 -34.488 14.171 1.00 35.50 346 CYS A O 1
ATOM 2691 N N . ASN A 1 347 ? 24.700 -33.440 15.358 1.00 36.88 347 ASN A N 1
ATOM 2692 C CA . ASN A 1 347 ? 25.667 -32.512 15.982 1.00 36.88 347 ASN A CA 1
ATOM 2693 C C . ASN A 1 347 ? 25.518 -32.341 17.509 1.00 36.88 347 ASN A C 1
ATOM 2695 O O . ASN A 1 347 ? 25.421 -31.236 18.035 1.00 36.88 347 ASN A O 1
ATOM 2699 N N . ARG A 1 348 ? 25.487 -33.464 18.246 1.00 32.69 348 ARG A N 1
ATOM 2700 C CA . ARG A 1 348 ? 25.451 -33.495 19.727 1.00 32.69 348 ARG A CA 1
ATOM 2701 C C . ARG A 1 348 ? 26.741 -34.058 20.350 1.00 32.69 348 ARG A C 1
ATOM 2703 O O . ARG A 1 348 ? 26.682 -34.793 21.333 1.00 32.69 348 ARG A O 1
ATOM 2710 N N . LYS A 1 349 ? 27.904 -33.735 19.768 1.00 30.41 349 LYS A N 1
ATOM 2711 C CA . LYS A 1 349 ? 29.243 -34.118 20.265 1.00 30.41 349 LYS A CA 1
ATOM 2712 C C . LYS A 1 349 ? 30.298 -33.030 20.000 1.00 30.41 349 LYS A C 1
ATOM 2714 O O . LYS A 1 349 ? 31.152 -33.208 19.145 1.00 30.41 349 LYS A O 1
ATOM 2719 N N . LEU A 1 350 ? 30.243 -31.939 20.766 1.00 30.80 350 LEU A N 1
ATOM 2720 C CA . LEU A 1 350 ? 31.405 -31.145 21.204 1.00 30.80 350 LEU A CA 1
ATOM 2721 C C . LEU A 1 350 ? 30.922 -30.058 22.179 1.00 30.80 350 LEU A C 1
ATOM 2723 O O . LEU A 1 350 ? 30.301 -29.075 21.789 1.00 30.80 350 LEU A O 1
ATOM 2727 N N . LYS A 1 351 ? 31.172 -30.264 23.473 1.00 33.06 351 LYS A N 1
ATOM 2728 C CA . LYS A 1 351 ? 31.012 -29.253 24.527 1.00 33.06 351 LYS A CA 1
ATOM 2729 C C . LYS A 1 351 ? 32.246 -29.348 25.416 1.00 33.06 351 LYS A C 1
ATOM 2731 O O . LYS A 1 351 ? 32.609 -30.464 25.774 1.00 33.06 351 LYS A O 1
ATOM 2736 N N . GLN A 1 352 ? 32.805 -28.196 25.804 1.00 31.58 352 GLN A N 1
ATOM 2737 C CA . GLN A 1 352 ? 34.083 -28.058 26.530 1.00 31.58 352 GLN A CA 1
ATOM 2738 C C . GLN A 1 352 ? 35.283 -28.467 25.635 1.00 31.58 352 GLN A C 1
ATOM 2740 O O . GLN A 1 352 ? 35.198 -29.420 24.871 1.00 31.58 352 GLN A O 1
ATOM 2745 N N . GLN A 1 353 ? 36.401 -27.740 25.610 1.00 29.73 353 GLN A N 1
ATOM 2746 C CA . GLN A 1 353 ? 37.111 -27.136 26.743 1.00 29.73 353 GLN A CA 1
ATOM 2747 C C . GLN A 1 353 ? 37.851 -25.817 26.412 1.00 29.73 353 GLN A C 1
ATOM 2749 O O . GLN A 1 353 ? 37.989 -25.446 25.254 1.00 29.73 353 GLN A O 1
ATOM 2754 N N . LEU A 1 354 ? 38.409 -25.214 27.476 1.00 29.94 354 LEU A N 1
ATOM 2755 C CA . LEU A 1 354 ? 39.498 -24.221 27.514 1.00 29.94 354 LEU A CA 1
ATOM 2756 C C . LEU A 1 354 ? 39.212 -22.813 26.971 1.00 29.94 354 LEU A C 1
ATOM 2758 O O . LEU A 1 354 ? 39.305 -22.532 25.782 1.00 29.94 354 LEU A O 1
ATOM 2762 N N . ALA A 1 355 ? 39.037 -21.881 27.910 1.00 35.12 355 ALA A N 1
ATOM 2763 C CA . ALA A 1 355 ? 39.303 -20.471 27.668 1.00 35.12 355 ALA A CA 1
ATOM 2764 C C . ALA A 1 355 ? 40.816 -20.221 27.508 1.00 35.12 355 ALA A C 1
ATOM 2766 O O . ALA A 1 355 ? 41.628 -20.769 28.258 1.00 35.12 355 ALA A O 1
ATOM 2767 N N . ARG A 1 356 ? 41.183 -19.319 26.594 1.00 29.67 356 ARG A N 1
ATOM 2768 C CA . ARG A 1 356 ? 42.448 -18.573 26.630 1.00 29.67 356 ARG A CA 1
ATOM 2769 C C . ARG A 1 356 ? 42.159 -17.109 26.332 1.00 29.67 356 ARG A C 1
ATOM 2771 O O . ARG A 1 356 ? 41.584 -16.789 25.301 1.00 29.67 356 ARG A O 1
ATOM 2778 N N . SER A 1 357 ? 42.563 -16.238 27.246 1.00 35.56 357 SER A N 1
ATOM 2779 C CA . SER A 1 357 ? 42.468 -14.791 27.090 1.00 35.56 357 SER A CA 1
ATOM 2780 C C . SER A 1 357 ? 43.496 -14.291 26.075 1.00 35.56 357 SER A C 1
ATOM 2782 O O . SER A 1 357 ? 44.698 -14.397 26.322 1.00 35.56 357 SER A O 1
ATOM 2784 N N . TYR A 1 358 ? 43.023 -13.688 24.987 1.00 32.41 358 TYR A N 1
ATOM 2785 C CA . TYR A 1 358 ? 43.819 -12.812 24.131 1.00 32.41 358 TYR A CA 1
ATOM 2786 C C . TYR A 1 358 ? 43.184 -11.424 24.125 1.00 32.41 358 TYR A C 1
ATOM 2788 O O . TYR A 1 358 ? 41.971 -11.289 23.973 1.00 32.41 358 TYR A O 1
ATOM 2796 N N . THR A 1 359 ? 44.000 -10.387 24.300 1.00 40.81 359 THR A N 1
ATOM 2797 C CA . THR A 1 359 ? 43.562 -8.993 24.189 1.00 40.81 359 THR A CA 1
ATOM 2798 C C . THR A 1 359 ? 43.339 -8.653 22.721 1.00 40.81 359 THR A C 1
ATOM 2800 O O . THR A 1 359 ? 44.297 -8.435 21.980 1.00 40.81 359 THR A O 1
ATOM 2803 N N . SER A 1 360 ? 42.077 -8.617 22.310 1.00 35.56 360 SER A N 1
ATOM 2804 C CA . SER A 1 360 ? 41.634 -8.181 20.986 1.00 35.56 360 SER A CA 1
ATOM 2805 C C . SER A 1 360 ? 40.471 -7.197 21.134 1.00 35.56 360 SER A C 1
ATOM 2807 O O . SER A 1 360 ? 39.821 -7.144 22.178 1.00 35.56 360 SER A O 1
ATOM 2809 N N . THR A 1 361 ? 40.282 -6.362 20.114 1.00 40.66 361 THR A N 1
ATOM 2810 C CA . THR A 1 361 ? 39.245 -5.323 20.016 1.00 40.66 361 THR A CA 1
ATOM 2811 C C . THR A 1 361 ? 37.866 -5.816 20.453 1.00 40.66 361 THR A C 1
ATOM 2813 O O . THR A 1 361 ? 37.405 -6.857 19.994 1.00 40.66 361 THR A O 1
ATOM 2816 N N . SER A 1 362 ? 37.192 -5.049 21.313 1.00 56.59 362 SER A N 1
ATOM 2817 C CA . SER A 1 362 ? 35.886 -5.400 21.874 1.00 56.59 362 SER A CA 1
ATOM 2818 C C . SER A 1 362 ? 34.787 -5.438 20.806 1.00 56.59 362 SER A C 1
ATOM 2820 O O . SER A 1 362 ? 34.247 -4.394 20.439 1.00 56.59 362 SER A O 1
ATOM 2822 N N . GLN A 1 363 ? 34.432 -6.640 20.344 1.00 69.88 363 GLN A N 1
ATOM 2823 C CA . GLN A 1 363 ? 33.196 -6.874 19.593 1.00 69.88 363 GLN A CA 1
ATOM 2824 C C . GLN A 1 363 ? 31.971 -6.454 20.439 1.00 69.88 363 GLN A C 1
ATOM 2826 O O . GLN A 1 363 ? 31.981 -6.642 21.662 1.00 69.88 363 GLN A O 1
ATOM 2831 N N . PRO A 1 364 ? 30.912 -5.900 19.821 1.00 82.81 364 PRO A N 1
ATOM 2832 C CA . PRO A 1 364 ? 29.694 -5.521 20.524 1.00 82.81 364 PRO A CA 1
ATOM 2833 C C . PRO A 1 364 ? 28.878 -6.748 20.952 1.00 82.81 364 PRO A C 1
ATOM 2835 O O . PRO A 1 364 ? 28.833 -7.779 20.284 1.00 82.81 364 PRO A O 1
ATOM 2838 N N . ASP A 1 365 ? 28.180 -6.614 22.072 1.00 91.50 365 ASP A N 1
ATOM 2839 C CA . ASP A 1 365 ? 27.343 -7.657 22.655 1.00 91.50 365 ASP A CA 1
ATOM 2840 C C . ASP A 1 365 ? 26.045 -7.788 21.823 1.00 91.50 365 ASP A C 1
ATOM 2842 O O . ASP A 1 365 ? 25.224 -6.872 21.810 1.00 91.50 365 ASP A O 1
ATOM 2846 N N . ILE A 1 366 ? 25.871 -8.881 21.070 1.00 93.69 366 ILE A N 1
ATOM 2847 C CA . ILE A 1 366 ? 24.782 -9.027 20.077 1.00 93.69 366 ILE A CA 1
ATOM 2848 C C . ILE A 1 366 ? 23.447 -9.401 20.738 1.00 93.69 366 ILE A C 1
ATOM 2850 O O . ILE A 1 366 ? 23.382 -10.405 21.447 1.00 93.69 366 ILE A O 1
ATOM 2854 N N . TYR A 1 367 ? 22.370 -8.667 20.447 1.00 96.44 367 TYR A N 1
ATOM 2855 C CA . TYR A 1 367 ? 20.999 -8.907 20.915 1.00 96.44 367 TYR A CA 1
ATOM 2856 C C . TYR A 1 367 ? 19.983 -8.882 19.763 1.00 96.44 367 TYR A C 1
ATOM 2858 O O . TYR A 1 367 ? 20.108 -8.114 18.809 1.00 96.44 367 TYR A O 1
ATOM 2866 N N . ASP A 1 368 ? 18.923 -9.681 19.887 1.00 96.69 368 ASP A N 1
ATOM 2867 C CA . ASP A 1 368 ? 17.789 -9.671 18.958 1.00 96.69 368 ASP A CA 1
ATOM 2868 C C . ASP A 1 368 ? 16.987 -8.376 19.064 1.00 96.69 368 ASP A C 1
ATOM 2870 O O . ASP A 1 368 ? 16.663 -7.749 18.059 1.00 96.69 368 ASP A O 1
ATOM 2874 N N . VAL A 1 369 ? 16.673 -7.978 20.298 1.00 97.88 369 VAL A N 1
ATOM 2875 C CA . VAL A 1 369 ? 15.942 -6.746 20.588 1.00 97.88 369 VAL A CA 1
ATOM 2876 C C . VAL A 1 369 ? 16.640 -6.015 21.723 1.00 97.88 369 VAL A C 1
ATOM 2878 O O . VAL A 1 369 ? 16.785 -6.564 22.817 1.00 97.88 369 VAL A O 1
ATOM 2881 N N . VAL A 1 370 ? 17.033 -4.767 21.475 1.00 98.19 370 VAL A N 1
ATOM 2882 C CA . VAL A 1 370 ? 17.480 -3.831 22.513 1.00 98.19 370 VAL A CA 1
ATOM 2883 C C . VAL A 1 370 ? 16.379 -2.798 22.701 1.00 98.19 370 VAL A C 1
ATOM 2885 O O . VAL A 1 370 ? 16.079 -2.043 21.781 1.00 98.19 370 VAL A O 1
ATOM 2888 N N . CYS A 1 371 ? 15.757 -2.762 23.876 1.00 97.88 371 CYS A N 1
ATOM 2889 C CA . CYS A 1 371 ? 14.762 -1.755 24.233 1.00 97.88 371 CYS A CA 1
ATOM 2890 C C . CYS A 1 371 ? 15.413 -0.677 25.104 1.00 97.88 371 CYS A C 1
ATOM 2892 O O . CYS A 1 371 ? 15.949 -0.982 26.168 1.00 97.88 371 CYS A O 1
ATOM 2894 N N . VAL A 1 372 ? 15.350 0.581 24.674 1.00 97.25 372 VAL A N 1
ATOM 2895 C CA . VAL A 1 372 ? 15.816 1.739 25.446 1.00 97.25 372 VAL A CA 1
ATOM 2896 C C . VAL A 1 372 ? 14.602 2.383 26.112 1.00 97.25 372 VAL A C 1
ATOM 2898 O O . VAL A 1 372 ? 13.675 2.800 25.424 1.00 97.25 372 VAL A O 1
ATOM 2901 N N . GLY A 1 373 ? 14.597 2.448 27.443 1.00 94.69 373 GLY A N 1
ATOM 2902 C CA . GLY A 1 373 ? 13.502 2.954 28.273 1.00 94.69 373 GLY A CA 1
ATOM 2903 C C . GLY A 1 373 ? 12.767 1.850 29.043 1.00 94.69 373 GLY A C 1
ATOM 2904 O O . GLY A 1 373 ? 11.985 1.084 28.482 1.00 94.69 373 GLY A O 1
ATOM 2905 N N . GLY A 1 374 ? 12.957 1.824 30.363 1.00 91.06 374 GLY A N 1
ATOM 2906 C CA . GLY A 1 374 ? 12.273 0.978 31.349 1.00 91.06 374 GLY A CA 1
ATOM 2907 C C . GLY A 1 374 ? 10.929 1.543 31.821 1.00 91.06 374 GLY A C 1
ATOM 2908 O O . GLY A 1 374 ? 10.482 1.259 32.931 1.00 91.06 374 GLY A O 1
ATOM 2909 N N . GLY A 1 375 ? 10.275 2.366 30.998 1.00 91.94 375 GLY A N 1
ATOM 2910 C CA . GLY A 1 375 ? 8.908 2.824 31.244 1.00 91.94 375 GLY A CA 1
ATOM 2911 C C . GLY A 1 375 ? 7.862 1.716 31.028 1.00 91.94 375 GLY A C 1
ATOM 2912 O O . GLY A 1 375 ? 8.190 0.632 30.541 1.00 91.94 375 GLY A O 1
ATOM 2913 N N . PRO A 1 376 ? 6.571 1.988 31.313 1.00 93.06 376 PRO A N 1
ATOM 2914 C CA . PRO A 1 376 ? 5.491 1.013 31.138 1.00 93.06 376 PRO A CA 1
ATOM 2915 C C . PRO A 1 376 ? 5.424 0.366 29.747 1.00 93.06 376 PRO A C 1
ATOM 2917 O O . PRO A 1 376 ? 5.052 -0.795 29.647 1.00 93.06 376 PRO A O 1
ATOM 2920 N N . ALA A 1 377 ? 5.779 1.091 28.679 1.00 94.31 377 ALA A N 1
ATOM 2921 C CA . ALA A 1 377 ? 5.775 0.545 27.322 1.00 94.31 377 ALA A CA 1
ATOM 2922 C C . ALA A 1 377 ? 6.922 -0.461 27.097 1.00 94.31 377 ALA A C 1
ATOM 2924 O O . ALA A 1 377 ? 6.673 -1.596 26.699 1.00 94.31 377 ALA A O 1
ATOM 2925 N N . GLY A 1 378 ? 8.168 -0.082 27.405 1.00 95.62 378 GLY A N 1
ATOM 2926 C CA . GLY A 1 378 ? 9.334 -0.952 27.210 1.00 95.62 378 GLY A CA 1
ATOM 2927 C C . GLY A 1 378 ? 9.289 -2.209 28.080 1.00 95.62 378 GLY A C 1
ATOM 2928 O O . GLY A 1 378 ? 9.540 -3.312 27.594 1.00 95.62 378 GLY A O 1
ATOM 2929 N N . LEU A 1 379 ? 8.865 -2.074 29.342 1.00 96.19 379 LEU A N 1
ATOM 2930 C CA . LEU A 1 379 ? 8.672 -3.223 30.229 1.00 96.19 379 LEU A CA 1
ATOM 2931 C C . LEU A 1 379 ? 7.530 -4.139 29.754 1.00 96.19 379 LEU A C 1
ATOM 2933 O O . LEU A 1 379 ? 7.710 -5.356 29.742 1.00 96.19 379 LEU A O 1
ATOM 2937 N N . SER A 1 380 ? 6.392 -3.592 29.298 1.00 97.00 380 SER A N 1
ATOM 2938 C CA . SER A 1 380 ? 5.328 -4.402 28.680 1.00 97.00 380 SER A CA 1
ATOM 2939 C C . SER A 1 380 ? 5.813 -5.140 27.432 1.00 97.00 380 SER A C 1
ATOM 2941 O O . SER A 1 380 ? 5.454 -6.299 27.252 1.00 97.00 380 SER A O 1
ATOM 2943 N N . LEU A 1 381 ? 6.646 -4.518 26.588 1.00 97.69 381 LEU A N 1
ATOM 2944 C CA . LEU A 1 381 ? 7.152 -5.151 25.366 1.00 97.69 381 LEU A CA 1
ATOM 2945 C C . LEU A 1 381 ? 8.084 -6.321 25.677 1.00 97.69 381 LEU A C 1
ATOM 2947 O O . LEU A 1 381 ? 7.925 -7.399 25.109 1.00 97.69 381 LEU A O 1
ATOM 2951 N N . LEU A 1 382 ? 9.027 -6.137 26.601 1.00 97.50 382 LEU A N 1
ATOM 2952 C CA . LEU A 1 382 ? 9.949 -7.202 26.994 1.00 97.50 382 LEU A CA 1
ATOM 2953 C C . LEU A 1 382 ? 9.221 -8.348 27.711 1.00 97.50 382 LEU A C 1
ATOM 2955 O O . LEU A 1 382 ? 9.497 -9.512 27.419 1.00 97.50 382 LEU A O 1
ATOM 2959 N N . ALA A 1 383 ? 8.240 -8.042 28.567 1.00 96.94 383 ALA A N 1
ATOM 2960 C CA . ALA A 1 383 ? 7.371 -9.053 29.167 1.00 96.94 383 ALA A CA 1
ATOM 2961 C C . ALA A 1 383 ? 6.538 -9.802 28.107 1.00 96.94 383 ALA A C 1
ATOM 2963 O O . ALA A 1 383 ? 6.477 -11.028 28.143 1.00 96.94 383 ALA A O 1
ATOM 2964 N N . ALA A 1 384 ? 5.952 -9.102 27.128 1.00 97.19 384 ALA A N 1
ATOM 2965 C CA . ALA A 1 384 ? 5.174 -9.709 26.045 1.00 97.19 384 ALA A CA 1
ATOM 2966 C C . ALA A 1 384 ? 6.025 -10.637 25.162 1.00 97.19 384 ALA A C 1
ATOM 2968 O O . ALA A 1 384 ? 5.649 -11.788 24.933 1.00 97.19 384 ALA A O 1
ATOM 2969 N N . LEU A 1 385 ? 7.196 -10.166 24.715 1.00 97.19 385 LEU A N 1
ATOM 2970 C CA . LEU A 1 385 ? 8.115 -10.947 23.885 1.00 97.19 385 LEU A CA 1
ATOM 2971 C C . LEU A 1 385 ? 8.674 -12.167 24.625 1.00 97.19 385 LEU A C 1
ATOM 2973 O O . LEU A 1 385 ? 8.903 -13.197 23.993 1.00 97.19 385 LEU A O 1
ATOM 2977 N N . LYS A 1 386 ? 8.880 -12.084 25.945 1.00 95.75 386 LYS A N 1
ATOM 2978 C CA . LYS A 1 386 ? 9.403 -13.208 26.734 1.00 95.75 386 LYS A CA 1
ATOM 2979 C C . LYS A 1 386 ? 8.322 -14.183 27.212 1.00 95.75 386 LYS A C 1
ATOM 2981 O O . LYS A 1 386 ? 8.626 -15.356 27.402 1.00 95.75 386 LYS A O 1
ATOM 2986 N N . ALA A 1 387 ? 7.072 -13.733 27.353 1.00 94.81 387 ALA A N 1
ATOM 2987 C CA . ALA A 1 387 ? 5.926 -14.584 27.681 1.00 94.81 387 ALA A CA 1
ATOM 2988 C C . ALA A 1 387 ? 5.375 -15.365 26.473 1.00 94.81 387 ALA A C 1
ATOM 2990 O O . ALA A 1 387 ? 4.811 -16.443 26.656 1.00 94.81 387 ALA A O 1
ATOM 2991 N N . ASN A 1 388 ? 5.516 -14.846 25.248 1.00 94.31 388 ASN A N 1
ATOM 2992 C CA . ASN A 1 388 ? 5.056 -15.525 24.035 1.00 94.31 388 ASN A CA 1
ATOM 2993 C C . ASN A 1 388 ? 6.014 -16.677 23.637 1.00 94.31 388 ASN A C 1
ATOM 2995 O O . ASN A 1 388 ? 7.195 -16.414 23.394 1.00 94.31 388 ASN A O 1
ATOM 2999 N N . PRO A 1 389 ? 5.540 -17.937 23.509 1.00 93.19 389 PRO A N 1
ATOM 3000 C CA . PRO A 1 389 ? 6.381 -19.090 23.174 1.00 93.19 389 PRO A CA 1
ATOM 3001 C C . PRO A 1 389 ? 7.206 -18.970 21.885 1.00 93.19 389 PRO A C 1
ATOM 3003 O O . PRO A 1 389 ? 8.289 -19.552 21.824 1.00 93.19 389 PRO A O 1
ATOM 3006 N N . THR A 1 390 ? 6.739 -18.233 20.869 1.00 93.94 390 THR A N 1
ATOM 3007 C CA . THR A 1 390 ? 7.488 -18.034 19.614 1.00 93.94 390 THR A CA 1
ATOM 3008 C C . THR A 1 390 ? 8.728 -17.167 19.837 1.00 93.94 390 THR A C 1
ATOM 3010 O O . THR A 1 390 ? 9.814 -17.477 19.350 1.00 93.94 390 THR A O 1
ATOM 3013 N N . THR A 1 391 ? 8.571 -16.067 20.577 1.00 95.62 391 THR A N 1
ATOM 3014 C CA . THR A 1 391 ? 9.596 -15.025 20.750 1.00 95.62 391 THR A CA 1
ATOM 3015 C C . THR A 1 391 ? 10.406 -15.181 22.038 1.00 95.62 391 THR A C 1
ATOM 3017 O O . THR A 1 391 ? 11.449 -14.547 22.179 1.00 95.62 391 THR A O 1
ATOM 3020 N N . ALA A 1 392 ? 10.010 -16.075 22.950 1.00 93.75 392 ALA A N 1
ATOM 3021 C CA . ALA A 1 392 ? 10.721 -16.342 24.203 1.00 93.75 392 ALA A CA 1
ATOM 3022 C C . ALA A 1 392 ? 12.183 -16.796 24.006 1.00 93.75 392 ALA A C 1
ATOM 3024 O O . ALA A 1 392 ? 13.018 -16.612 24.899 1.00 93.75 392 ALA A O 1
ATOM 3025 N N . GLY A 1 393 ? 12.508 -17.358 22.836 1.00 93.38 393 GLY A N 1
ATOM 3026 C CA . GLY A 1 393 ? 13.869 -17.736 22.446 1.00 93.38 393 GLY A CA 1
ATOM 3027 C C . GLY A 1 393 ? 14.797 -16.565 22.096 1.00 93.38 393 GLY A C 1
ATOM 3028 O O . GLY A 1 393 ? 16.008 -16.768 22.072 1.00 93.38 393 GLY A O 1
ATOM 3029 N N . LEU A 1 394 ? 14.266 -15.359 21.860 1.00 96.06 394 LEU A N 1
ATOM 3030 C CA . LEU A 1 394 ? 15.066 -14.178 21.518 1.00 96.06 394 LEU A CA 1
ATOM 3031 C C . LEU A 1 394 ? 15.955 -13.734 22.697 1.00 96.06 394 LEU A C 1
ATOM 3033 O O . LEU A 1 394 ? 15.544 -13.759 23.869 1.00 96.06 394 LEU A O 1
ATOM 3037 N N . ARG A 1 395 ? 17.170 -13.273 22.381 1.00 96.81 395 ARG A N 1
ATOM 3038 C CA . ARG A 1 395 ? 18.094 -12.622 23.318 1.00 96.81 395 ARG A CA 1
ATOM 3039 C C . ARG A 1 395 ? 17.718 -11.142 23.429 1.00 96.81 395 ARG A C 1
ATOM 3041 O O . ARG A 1 395 ? 18.039 -10.339 22.557 1.00 96.81 395 ARG A O 1
ATOM 3048 N N . LEU A 1 396 ? 17.032 -10.789 24.513 1.00 97.62 396 LEU A N 1
ATOM 3049 C CA . LEU A 1 396 ? 16.487 -9.449 24.755 1.00 97.62 396 LEU A CA 1
ATOM 3050 C C . LEU A 1 396 ? 17.371 -8.635 25.718 1.00 97.62 396 LEU A C 1
ATOM 3052 O O . LEU A 1 396 ? 17.915 -9.196 26.675 1.00 97.62 396 LEU A O 1
ATOM 3056 N N . ALA A 1 397 ? 17.455 -7.319 25.506 1.00 97.25 397 ALA A N 1
ATOM 3057 C CA . ALA A 1 397 ? 18.076 -6.361 26.422 1.00 97.25 397 ALA A CA 1
ATOM 3058 C C . ALA A 1 397 ? 17.155 -5.174 26.751 1.00 97.25 397 ALA A C 1
ATOM 3060 O O . ALA A 1 397 ? 16.426 -4.682 25.889 1.00 97.25 397 ALA A O 1
ATOM 3061 N N . LEU A 1 398 ? 17.258 -4.682 27.985 1.00 96.81 398 LEU A N 1
ATOM 3062 C CA . LEU A 1 398 ? 16.723 -3.409 28.459 1.00 96.81 398 LEU A CA 1
ATOM 3063 C C . LEU A 1 398 ? 17.879 -2.456 28.781 1.00 96.81 398 LEU A C 1
ATOM 3065 O O . LEU A 1 398 ? 18.815 -2.854 29.470 1.00 96.81 398 LEU A O 1
ATOM 3069 N N . VAL A 1 399 ? 17.777 -1.202 28.348 1.00 96.19 399 VAL A N 1
ATOM 3070 C CA . VAL A 1 399 ? 18.649 -0.095 28.762 1.00 96.19 399 VAL A CA 1
ATOM 3071 C C . VAL A 1 399 ? 17.789 0.978 29.427 1.00 96.19 399 VAL A C 1
ATOM 3073 O O . VAL A 1 399 ? 16.858 1.487 28.805 1.00 96.19 399 VAL A O 1
ATOM 3076 N N . GLU A 1 400 ? 18.085 1.337 30.673 1.00 93.88 400 GLU A N 1
ATOM 3077 C CA . GLU A 1 400 ? 17.391 2.388 31.426 1.00 93.88 400 GLU A CA 1
ATOM 3078 C C . GLU A 1 400 ? 18.399 3.219 32.232 1.00 93.88 400 GLU A C 1
ATOM 3080 O O . GLU A 1 400 ? 19.272 2.682 32.907 1.00 93.88 400 GLU A O 1
ATOM 3085 N N . ALA A 1 401 ? 18.269 4.546 32.179 1.00 90.06 401 ALA A N 1
ATOM 3086 C CA . ALA A 1 401 ? 19.172 5.472 32.860 1.00 90.06 401 ALA A CA 1
ATOM 3087 C C . ALA A 1 401 ? 18.862 5.626 34.362 1.00 90.06 401 ALA A C 1
ATOM 3089 O O . ALA A 1 401 ? 19.687 6.146 35.111 1.00 90.06 401 ALA A O 1
ATOM 3090 N N . GLN A 1 402 ? 17.677 5.204 34.805 1.00 89.31 402 GLN A N 1
ATOM 3091 C CA . GLN A 1 402 ? 17.282 5.126 36.211 1.00 89.31 402 GLN A CA 1
ATOM 3092 C C . GLN A 1 402 ? 17.671 3.785 36.848 1.00 89.31 402 GLN A C 1
ATOM 3094 O O . GLN A 1 402 ? 17.756 2.757 36.184 1.00 89.31 402 GLN A O 1
ATOM 3099 N N . ASP A 1 403 ? 17.862 3.806 38.164 1.00 88.75 403 ASP A N 1
ATOM 3100 C CA . ASP A 1 403 ? 18.045 2.629 39.019 1.00 88.75 403 ASP A CA 1
ATOM 3101 C C . ASP A 1 403 ? 16.699 1.910 39.238 1.00 88.75 403 ASP A C 1
ATOM 3103 O O . ASP A 1 403 ? 15.767 2.478 39.818 1.00 88.75 403 ASP A O 1
ATOM 3107 N N . LEU A 1 404 ? 16.594 0.656 38.785 1.00 89.31 404 LEU A N 1
ATOM 3108 C CA . LEU A 1 404 ? 15.372 -0.150 38.866 1.00 89.31 404 LEU A CA 1
ATOM 3109 C C . LEU A 1 404 ? 15.267 -0.952 40.176 1.00 89.31 404 LEU A C 1
ATOM 3111 O O . LEU A 1 404 ? 14.202 -1.513 40.459 1.00 89.31 404 LEU A O 1
ATOM 3115 N N . SER A 1 405 ? 16.308 -0.986 41.020 1.00 85.50 405 SER A N 1
ATOM 3116 C CA . SER A 1 405 ? 16.281 -1.691 42.315 1.00 85.50 405 SER A CA 1
ATOM 3117 C C . SER A 1 405 ? 15.163 -1.174 43.227 1.00 85.50 405 SER A C 1
ATOM 3119 O O . SER A 1 405 ? 14.432 -1.961 43.832 1.00 85.50 405 SER A O 1
ATOM 3121 N N . LYS A 1 406 ? 14.948 0.147 43.229 1.00 83.69 406 LYS A N 1
ATOM 3122 C CA . LYS A 1 406 ? 13.900 0.848 43.991 1.00 83.69 406 LYS A CA 1
ATOM 3123 C C . LYS A 1 406 ? 12.478 0.560 43.493 1.00 83.69 406 LYS A C 1
ATOM 3125 O O . LYS A 1 406 ? 11.528 0.714 44.253 1.00 83.69 406 LYS A O 1
ATOM 3130 N N . LEU A 1 407 ? 12.317 0.140 42.234 1.00 85.38 407 LEU A N 1
ATOM 3131 C CA . LEU A 1 407 ? 11.023 -0.259 41.660 1.00 85.38 407 LEU A CA 1
ATOM 3132 C C . LEU A 1 407 ? 10.690 -1.726 41.955 1.00 85.38 407 LEU A C 1
ATOM 3134 O O . LEU A 1 407 ? 9.527 -2.064 42.189 1.00 85.38 407 LEU A O 1
ATOM 3138 N N . ARG A 1 408 ? 11.707 -2.594 42.009 1.00 83.44 408 ARG A N 1
ATOM 3139 C CA . ARG A 1 408 ? 11.571 -4.005 42.414 1.00 83.44 408 ARG A CA 1
ATOM 3140 C C . ARG A 1 408 ? 11.063 -4.131 43.856 1.00 83.44 408 ARG A C 1
ATOM 3142 O O . ARG A 1 408 ? 10.173 -4.936 44.123 1.00 83.44 408 ARG A O 1
ATOM 3149 N N . SER A 1 409 ? 11.582 -3.295 44.757 1.00 80.62 409 SER A N 1
ATOM 3150 C CA . SER A 1 409 ? 11.208 -3.228 46.179 1.00 80.62 409 SER A CA 1
ATOM 3151 C C . SER A 1 409 ? 10.100 -2.212 46.506 1.00 80.62 409 SER A C 1
ATOM 3153 O O . SER A 1 409 ? 9.819 -1.983 47.682 1.00 80.62 409 SER A O 1
ATOM 3155 N N . TRP A 1 410 ? 9.455 -1.606 45.501 1.00 85.00 410 TRP A N 1
ATOM 3156 C CA . TRP A 1 410 ? 8.444 -0.568 45.720 1.00 85.00 410 TRP A CA 1
ATOM 3157 C C . TRP A 1 410 ? 7.221 -1.085 46.495 1.00 85.00 410 TRP A C 1
ATOM 3159 O O . TRP A 1 410 ? 6.522 -2.009 46.065 1.00 85.00 410 TRP A O 1
ATOM 3169 N N . ALA A 1 411 ? 6.936 -0.417 47.611 1.00 79.38 411 ALA A N 1
ATOM 3170 C CA . ALA A 1 411 ? 5.703 -0.517 48.375 1.00 79.38 411 ALA A CA 1
ATOM 3171 C C . ALA A 1 411 ? 5.387 0.853 48.995 1.00 79.38 411 ALA A C 1
ATOM 3173 O O . ALA A 1 411 ? 6.290 1.550 49.462 1.00 79.38 411 ALA A O 1
ATOM 3174 N N . LEU A 1 412 ? 4.107 1.229 49.014 1.00 84.06 412 LEU A N 1
ATOM 3175 C CA . LEU A 1 412 ? 3.599 2.399 49.732 1.00 84.06 412 LEU A CA 1
ATOM 3176 C C . LEU A 1 412 ? 2.453 1.980 50.670 1.00 84.06 412 LEU A C 1
ATOM 3178 O O . LEU A 1 412 ? 1.718 1.045 50.335 1.00 84.06 412 LEU A O 1
ATOM 3182 N N . PRO A 1 413 ? 2.262 2.674 51.808 1.00 85.31 413 PRO A N 1
ATOM 3183 C CA . PRO A 1 413 ? 1.052 2.571 52.626 1.00 85.31 413 PRO A CA 1
ATOM 3184 C C . PRO A 1 413 ? -0.226 2.827 51.809 1.00 85.31 413 PRO A C 1
ATOM 3186 O O . PRO A 1 413 ? -0.200 3.601 50.848 1.00 85.31 413 PRO A O 1
ATOM 3189 N N . LEU A 1 414 ? -1.338 2.161 52.143 1.00 83.31 414 LEU A N 1
ATOM 3190 C CA . LEU A 1 414 ? -2.594 2.222 51.367 1.00 83.31 414 LEU A CA 1
ATOM 3191 C C . LEU A 1 414 ? -3.249 3.617 51.364 1.00 83.31 414 LEU A C 1
ATOM 3193 O O . LEU A 1 414 ? -3.988 3.938 50.443 1.00 83.31 414 LEU A O 1
ATOM 3197 N N . ASP A 1 415 ? -2.921 4.449 52.350 1.00 82.50 415 ASP A N 1
ATOM 3198 C CA . ASP A 1 415 ? -3.314 5.852 52.525 1.00 82.50 415 ASP A CA 1
ATOM 3199 C C . ASP A 1 415 ? -2.455 6.854 51.722 1.00 82.50 415 ASP A C 1
ATOM 3201 O O . ASP A 1 415 ? -2.725 8.055 51.740 1.00 82.50 415 ASP A O 1
ATOM 3205 N N . ARG A 1 416 ? -1.403 6.405 51.015 1.00 89.62 416 ARG A N 1
ATOM 3206 C CA . ARG A 1 416 ? -0.486 7.296 50.275 1.00 89.62 416 ARG A CA 1
ATOM 3207 C C . ARG A 1 416 ? -0.272 6.852 48.837 1.00 89.62 416 ARG A C 1
ATOM 3209 O O . ARG A 1 416 ? 0.213 5.749 48.594 1.00 89.62 416 ARG A O 1
ATOM 3216 N N . PHE A 1 417 ? -0.530 7.742 47.881 1.00 90.69 417 PHE A N 1
ATOM 3217 C CA . PHE A 1 417 ? -0.404 7.483 46.441 1.00 90.69 417 PHE A CA 1
ATOM 3218 C C . PHE A 1 417 ? 0.663 8.361 45.776 1.00 90.69 417 PHE A C 1
ATOM 3220 O O . PHE A 1 417 ? 1.019 9.435 46.268 1.00 90.69 417 PHE A O 1
ATOM 3227 N N . SER A 1 418 ? 1.169 7.902 44.633 1.00 89.25 418 SER A N 1
ATOM 3228 C CA . SER A 1 418 ? 2.147 8.603 43.800 1.00 89.25 418 SER A CA 1
ATOM 3229 C C . SER A 1 418 ? 1.495 9.461 42.705 1.00 89.25 418 SER A C 1
ATOM 3231 O O . SER A 1 418 ? 0.519 9.077 42.065 1.00 89.25 418 SER A O 1
ATOM 3233 N N . ASN A 1 419 ? 2.081 10.635 42.444 1.00 84.38 419 ASN A N 1
ATOM 3234 C CA . ASN A 1 419 ? 1.488 11.689 41.604 1.00 84.38 419 ASN A CA 1
ATOM 3235 C C . ASN A 1 419 ? 1.276 11.291 40.126 1.00 84.38 419 ASN A C 1
ATOM 3237 O O . ASN A 1 419 ? 0.531 11.967 39.419 1.00 84.38 419 ASN A O 1
ATOM 3241 N N . ARG A 1 420 ? 1.957 10.247 39.621 1.00 86.56 420 ARG A N 1
ATOM 3242 C CA . ARG A 1 420 ? 1.795 9.752 38.240 1.00 86.56 420 ARG A CA 1
ATOM 3243 C C . ARG A 1 420 ? 0.909 8.509 38.246 1.00 86.56 420 ARG A C 1
ATOM 3245 O O . ARG A 1 420 ? 1.409 7.386 38.217 1.00 86.56 420 ARG A O 1
ATOM 3252 N N . CYS A 1 421 ? -0.398 8.739 38.270 1.00 88.94 421 CYS A N 1
ATOM 3253 C CA . CYS A 1 421 ? -1.414 7.726 38.006 1.00 88.94 421 CYS A CA 1
ATOM 3254 C C . CYS A 1 421 ? -1.872 7.788 36.537 1.00 88.94 421 CYS A C 1
ATOM 3256 O O . CYS A 1 421 ? -1.824 8.846 35.908 1.00 88.94 421 CYS A O 1
ATOM 3258 N N . SER A 1 422 ? -2.337 6.663 35.995 1.00 90.06 422 SER A N 1
ATOM 3259 C CA . SER A 1 422 ? -2.920 6.547 34.652 1.00 90.06 422 SER A CA 1
ATOM 3260 C C . SER A 1 422 ? -4.224 5.750 34.701 1.00 90.06 422 SER A C 1
ATOM 3262 O O . SER A 1 422 ? -4.380 4.867 35.542 1.00 90.06 422 SER A O 1
ATOM 3264 N N . SER A 1 423 ? -5.149 6.041 33.785 1.00 89.62 423 SER A N 1
ATOM 3265 C CA . SER A 1 423 ? -6.366 5.246 33.592 1.00 89.62 423 SER A CA 1
ATOM 3266 C C . SER A 1 423 ? -6.110 4.178 32.525 1.00 89.62 423 SER A C 1
ATOM 3268 O O . SER A 1 423 ? -5.707 4.515 31.411 1.00 89.62 423 SER A O 1
ATOM 3270 N N . LEU A 1 424 ? -6.303 2.900 32.858 1.00 90.06 424 LEU A N 1
ATOM 3271 C CA . LEU A 1 424 ? -6.173 1.767 31.938 1.00 90.06 424 LEU A CA 1
ATOM 3272 C C . LEU A 1 424 ? -7.545 1.281 31.465 1.00 90.06 424 LEU A C 1
ATOM 3274 O O . LEU A 1 424 ? -8.364 0.823 32.258 1.00 90.06 424 LEU A O 1
ATOM 3278 N N . THR A 1 425 ? -7.758 1.309 30.155 1.00 88.69 425 THR A N 1
ATOM 3279 C CA . THR A 1 425 ? -8.901 0.677 29.481 1.00 88.69 425 THR A CA 1
ATOM 3280 C C . THR A 1 425 ? -8.969 -0.832 29.770 1.00 88.69 425 THR A C 1
ATOM 3282 O O . THR A 1 425 ? -7.925 -1.462 29.974 1.00 88.69 425 THR A O 1
ATOM 3285 N N . PRO A 1 426 ? -10.162 -1.456 29.715 1.00 84.88 426 PRO A N 1
ATOM 3286 C CA . PRO A 1 426 ? -10.320 -2.905 29.831 1.00 84.88 426 PRO A CA 1
ATOM 3287 C C . PRO A 1 426 ? -9.473 -3.682 28.816 1.00 84.88 426 PRO A C 1
ATOM 3289 O O . PRO A 1 426 ? -8.894 -4.702 29.175 1.00 84.88 426 PRO A O 1
ATOM 3292 N N . SER A 1 427 ? -9.318 -3.163 27.591 1.00 83.69 427 SER A N 1
ATOM 3293 C CA . SER A 1 427 ? -8.404 -3.711 26.577 1.00 83.69 427 SER A CA 1
ATOM 3294 C C . SER A 1 427 ? -6.941 -3.731 27.062 1.00 83.69 427 SER A C 1
ATOM 3296 O O . SER A 1 427 ? -6.316 -4.793 27.101 1.00 83.69 427 SER A O 1
ATOM 3298 N N . SER A 1 428 ? -6.414 -2.606 27.569 1.00 90.12 428 SER A N 1
ATOM 3299 C CA . SER A 1 428 ? -5.044 -2.543 28.116 1.00 90.12 428 SER A CA 1
ATOM 3300 C C . SER A 1 428 ? -4.853 -3.408 29.371 1.00 90.12 428 SER A C 1
ATOM 3302 O O . SER A 1 428 ? -3.812 -4.046 29.533 1.00 90.12 428 SER A O 1
ATOM 3304 N N . ALA A 1 429 ? -5.858 -3.480 30.248 1.00 90.25 429 ALA A N 1
ATOM 3305 C CA . ALA A 1 429 ? -5.849 -4.369 31.411 1.00 90.25 429 ALA A CA 1
ATOM 3306 C C . ALA A 1 429 ? -5.854 -5.858 31.003 1.00 90.25 429 ALA A C 1
ATOM 3308 O O . ALA A 1 429 ? -5.130 -6.663 31.591 1.00 90.25 429 ALA A O 1
ATOM 3309 N N . ASN A 1 430 ? -6.611 -6.223 29.962 1.00 90.06 430 ASN A N 1
ATOM 3310 C CA . ASN A 1 430 ? -6.636 -7.578 29.412 1.00 90.06 430 ASN A CA 1
ATOM 3311 C C . ASN A 1 430 ? -5.301 -7.951 28.742 1.00 90.06 430 ASN A C 1
ATOM 3313 O O . ASN A 1 430 ? -4.803 -9.054 28.953 1.00 90.06 430 ASN A O 1
ATOM 3317 N N . PHE A 1 431 ? -4.661 -7.029 28.015 1.00 93.88 431 PHE A N 1
ATOM 3318 C CA . PHE A 1 431 ? -3.320 -7.251 27.459 1.00 93.88 431 PHE A CA 1
ATOM 3319 C C . PHE A 1 431 ? -2.275 -7.513 28.561 1.00 93.88 431 PHE A C 1
ATOM 3321 O O . PHE A 1 431 ? -1.554 -8.513 28.510 1.00 93.88 431 PHE A O 1
ATOM 3328 N N . LEU A 1 432 ? -2.258 -6.691 29.619 1.00 94.38 432 LEU A N 1
ATOM 3329 C CA . LEU A 1 432 ? -1.405 -6.909 30.798 1.00 94.38 432 LEU A CA 1
ATOM 3330 C C . LEU A 1 432 ? -1.701 -8.246 31.502 1.00 94.38 432 LEU A C 1
ATOM 3332 O O . LEU A 1 432 ? -0.801 -8.851 32.091 1.00 94.38 432 LEU A O 1
ATOM 3336 N N . ASN A 1 433 ? -2.945 -8.728 31.440 1.00 94.25 433 ASN A N 1
ATOM 3337 C CA . ASN A 1 433 ? -3.337 -10.037 31.959 1.00 94.25 433 ASN A CA 1
ATOM 3338 C C . ASN A 1 433 ? -2.823 -11.180 31.076 1.00 94.25 433 ASN A C 1
ATOM 3340 O O . ASN A 1 433 ? -2.228 -12.121 31.596 1.00 94.25 433 ASN A O 1
ATOM 3344 N N . LYS A 1 434 ? -2.959 -11.062 29.751 1.00 93.12 434 LYS A N 1
ATOM 3345 C CA . LYS A 1 434 ? -2.477 -12.043 28.767 1.00 93.12 434 LYS A CA 1
ATOM 3346 C C . LYS A 1 434 ? -0.969 -12.296 28.881 1.00 93.12 434 LYS A C 1
ATOM 3348 O O . LYS A 1 434 ? -0.538 -13.443 28.815 1.00 93.12 434 LYS A O 1
ATOM 3353 N N . ILE A 1 435 ? -0.166 -11.250 29.094 1.00 94.94 435 ILE A N 1
ATOM 3354 C CA . ILE A 1 435 ? 1.295 -11.387 29.271 1.00 94.94 435 ILE A CA 1
ATOM 3355 C C . ILE A 1 435 ? 1.697 -11.849 30.687 1.00 94.94 435 ILE A C 1
ATOM 3357 O O . ILE A 1 435 ? 2.874 -12.106 30.947 1.00 94.94 435 ILE A O 1
ATOM 3361 N N . GLY A 1 436 ? 0.734 -11.979 31.608 1.00 93.75 436 GLY A N 1
ATOM 3362 C CA . GLY A 1 436 ? 0.941 -12.403 32.995 1.00 93.75 436 GLY A CA 1
ATOM 3363 C C . GLY A 1 436 ? 1.478 -11.317 33.933 1.00 93.75 436 GLY A C 1
ATOM 3364 O O . GLY A 1 436 ? 1.976 -11.640 35.002 1.00 93.75 436 GLY A O 1
ATOM 3365 N N . ALA A 1 437 ? 1.406 -10.034 33.565 1.00 94.56 437 ALA A N 1
ATOM 3366 C CA . ALA A 1 437 ? 1.827 -8.927 34.431 1.00 94.56 437 ALA A CA 1
ATOM 3367 C C . ALA A 1 437 ? 0.743 -8.522 35.449 1.00 94.56 437 ALA A C 1
ATOM 3369 O O . ALA A 1 437 ? 1.049 -8.098 36.562 1.00 94.56 437 ALA A O 1
ATOM 3370 N N . TRP A 1 438 ? -0.535 -8.688 35.090 1.00 93.69 438 TRP A N 1
ATOM 3371 C CA . TRP A 1 438 ? -1.701 -8.296 35.899 1.00 93.69 438 TRP A CA 1
ATOM 3372 C C . TRP A 1 438 ? -1.791 -9.035 37.249 1.00 93.69 438 TRP A C 1
ATOM 3374 O O . TRP A 1 438 ? -2.407 -8.526 38.185 1.00 93.69 438 TRP A O 1
ATOM 3384 N N . SER A 1 439 ? -1.169 -10.209 37.394 1.00 92.81 439 SER A N 1
ATOM 3385 C CA . SER A 1 439 ? -1.057 -10.949 38.664 1.00 92.81 439 SER A CA 1
ATOM 3386 C C . SER A 1 439 ? -0.024 -10.364 39.637 1.00 92.81 439 SER A C 1
ATOM 3388 O O . SER A 1 439 ? -0.148 -10.577 40.839 1.00 92.81 439 SER A O 1
ATOM 3390 N N . HIS A 1 440 ? 0.967 -9.612 39.146 1.00 93.69 440 HIS A N 1
ATOM 3391 C CA . HIS A 1 440 ? 2.046 -9.015 39.953 1.00 93.69 440 HIS A CA 1
ATOM 3392 C C . HIS A 1 440 ? 1.765 -7.568 40.393 1.00 93.69 440 HIS A C 1
ATOM 3394 O O . HIS A 1 440 ? 2.533 -6.984 41.162 1.00 93.69 440 HIS A O 1
ATOM 3400 N N . ILE A 1 441 ? 0.671 -6.984 39.900 1.00 92.88 441 ILE A N 1
ATOM 3401 C CA . ILE A 1 441 ? 0.178 -5.650 40.257 1.00 92.88 441 ILE A CA 1
ATOM 3402 C C . ILE A 1 441 ? -0.613 -5.729 41.569 1.00 92.88 441 ILE A C 1
ATOM 3404 O O . ILE A 1 441 ? -1.505 -6.566 41.714 1.00 92.88 441 ILE A O 1
ATOM 3408 N N . GLN A 1 442 ? -0.317 -4.831 42.512 1.00 92.12 442 GLN A N 1
ATOM 3409 C CA . GLN A 1 442 ? -0.980 -4.760 43.820 1.00 92.12 442 GLN A CA 1
ATOM 3410 C C . GLN A 1 442 ? -2.434 -4.310 43.630 1.00 92.12 442 GLN A C 1
ATOM 3412 O O . GLN A 1 442 ? -2.669 -3.196 43.157 1.00 92.12 442 GLN A O 1
ATOM 3417 N N . ARG A 1 443 ? -3.408 -5.172 43.948 1.00 90.00 443 ARG A N 1
ATOM 3418 C CA . ARG A 1 443 ? -4.820 -4.963 43.570 1.00 90.00 443 ARG A CA 1
ATOM 3419 C C . ARG A 1 443 ? -5.563 -3.983 44.457 1.00 90.00 443 ARG A C 1
ATOM 3421 O O . ARG A 1 443 ? -6.346 -3.198 43.940 1.00 90.00 443 ARG A O 1
ATOM 3428 N N . ASP A 1 444 ? -5.209 -3.927 45.732 1.00 90.62 444 ASP A N 1
ATOM 3429 C CA . ASP A 1 444 ? -5.735 -2.969 46.715 1.00 90.62 444 ASP A CA 1
ATOM 3430 C C . ASP A 1 444 ? -5.337 -1.511 46.386 1.00 90.62 444 ASP A C 1
ATOM 3432 O O . ASP A 1 444 ? -5.790 -0.562 47.019 1.00 90.62 444 ASP A O 1
ATOM 3436 N N . ARG A 1 445 ? -4.486 -1.334 45.362 1.00 91.56 445 ARG A N 1
ATOM 3437 C CA . ARG A 1 445 ? -3.990 -0.063 44.820 1.00 91.56 445 ARG A CA 1
ATOM 3438 C C . ARG A 1 445 ? -4.477 0.214 43.385 1.00 91.56 445 ARG A C 1
ATOM 3440 O O . ARG A 1 445 ? -3.842 0.982 42.659 1.00 91.56 445 ARG A O 1
ATOM 3447 N N . VAL A 1 446 ? -5.559 -0.439 42.947 1.00 92.56 446 VAL A N 1
ATOM 3448 C CA . VAL A 1 446 ? -6.184 -0.260 41.622 1.00 92.56 446 VAL A CA 1
ATOM 3449 C C . VAL A 1 446 ? -7.679 -0.003 41.792 1.00 92.56 446 VAL A C 1
ATOM 3451 O O . VAL A 1 446 ? -8.391 -0.855 42.314 1.00 92.56 446 VAL A O 1
ATOM 3454 N N . GLN A 1 447 ? -8.173 1.139 41.309 1.00 92.00 447 GLN A N 1
ATOM 3455 C CA . GLN A 1 447 ? -9.585 1.512 41.441 1.00 92.00 447 GLN A CA 1
ATOM 3456 C C . GLN A 1 447 ? -10.334 1.380 40.103 1.00 92.00 447 GLN A C 1
ATOM 3458 O O . GLN A 1 447 ? -10.106 2.194 39.205 1.00 92.00 447 GLN A O 1
ATOM 3463 N N . PRO A 1 448 ? -11.249 0.407 39.930 1.00 90.69 448 PRO A N 1
ATOM 3464 C CA . PRO A 1 448 ? -12.219 0.449 38.835 1.00 90.69 448 PRO A CA 1
ATOM 3465 C C . PRO A 1 448 ? -13.170 1.645 38.998 1.00 90.69 448 PRO A C 1
ATOM 3467 O O . PRO A 1 448 ? -13.591 1.953 40.115 1.00 90.69 448 PRO A O 1
ATOM 3470 N N . TYR A 1 449 ? -13.552 2.290 37.895 1.00 87.12 449 TYR A N 1
ATOM 3471 C CA . TYR A 1 449 ? -14.665 3.246 37.869 1.00 87.12 449 TYR A CA 1
ATOM 3472 C C . TYR A 1 449 ? -15.672 2.906 36.768 1.00 87.12 449 TYR A C 1
ATOM 3474 O O . TYR A 1 449 ? -15.319 2.309 35.749 1.00 87.12 449 TYR A O 1
ATOM 3482 N N . HIS A 1 450 ? -16.940 3.240 37.007 1.00 85.31 450 HIS A N 1
ATOM 3483 C CA . HIS A 1 450 ? -18.095 2.696 36.276 1.00 85.31 450 HIS A CA 1
ATOM 3484 C C . HIS A 1 450 ? -18.879 3.754 35.488 1.00 85.31 450 HIS A C 1
ATOM 3486 O O . HIS A 1 450 ? -19.635 3.404 34.591 1.00 85.31 450 HIS A O 1
ATOM 3492 N N . GLU A 1 451 ? -18.628 5.035 35.759 1.00 82.12 451 GLU A N 1
ATOM 3493 C CA . GLU A 1 451 ? -19.268 6.181 35.110 1.00 82.12 451 GLU A CA 1
ATOM 3494 C C . GLU A 1 451 ? -18.232 7.300 34.897 1.00 82.12 451 GLU A C 1
ATOM 3496 O O . GLU A 1 451 ? -17.288 7.438 35.688 1.00 82.12 451 GLU A O 1
ATOM 3501 N N . MET A 1 452 ? -18.397 8.125 33.857 1.00 83.38 452 MET A N 1
ATOM 3502 C CA . MET A 1 452 ? -17.657 9.386 33.725 1.00 83.38 452 MET A CA 1
ATOM 3503 C C . MET A 1 452 ? -18.574 10.550 33.325 1.00 83.38 452 MET A C 1
ATOM 3505 O O . MET A 1 452 ? -19.129 10.559 32.224 1.00 83.38 452 MET A O 1
ATOM 3509 N N . GLN A 1 453 ? -18.678 11.558 34.196 1.00 84.25 453 GLN A N 1
ATOM 3510 C CA . GLN A 1 453 ? -19.437 12.790 33.962 1.00 84.25 453 GLN A CA 1
ATOM 3511 C C . GLN A 1 453 ? -18.535 13.886 33.392 1.00 84.25 453 GLN A C 1
ATOM 3513 O O . GLN A 1 453 ? -17.513 14.246 33.987 1.00 84.25 453 GLN A O 1
ATOM 3518 N N . VAL A 1 454 ? -18.923 14.448 32.245 1.00 83.62 454 VAL A N 1
ATOM 3519 C CA . VAL A 1 454 ? -18.160 15.487 31.542 1.00 83.62 454 VAL A CA 1
ATOM 3520 C C . VAL A 1 454 ? -19.052 16.688 31.238 1.00 83.62 454 VAL A C 1
ATOM 3522 O O . VAL A 1 454 ? -20.134 16.507 30.688 1.00 83.62 454 VAL A O 1
ATOM 3525 N N . TRP A 1 455 ? -18.619 17.913 31.555 1.00 85.88 455 TRP A N 1
ATOM 3526 C CA . TRP A 1 455 ? -19.408 19.122 31.269 1.00 85.88 455 TRP A CA 1
ATOM 3527 C C . TRP A 1 455 ? -18.572 20.359 30.925 1.00 85.88 455 TRP A C 1
ATOM 3529 O O . TRP A 1 455 ? -17.416 20.478 31.336 1.00 85.88 455 TRP A O 1
ATOM 3539 N N . ASP A 1 456 ? -19.146 21.283 30.151 1.00 82.94 456 ASP A N 1
ATOM 3540 C CA . ASP A 1 456 ? -18.561 22.605 29.885 1.00 82.94 456 ASP A CA 1
ATOM 3541 C C . ASP A 1 456 ? -18.935 23.592 30.995 1.00 82.94 456 ASP A C 1
ATOM 3543 O O . ASP A 1 456 ? -20.099 23.739 31.338 1.00 82.94 456 ASP A O 1
ATOM 3547 N N . GLY A 1 457 ? -17.949 24.280 31.569 1.00 77.44 457 GLY A N 1
ATOM 3548 C CA . GLY A 1 457 ? -18.159 25.177 32.705 1.00 77.44 457 GLY A CA 1
ATOM 3549 C C . GLY A 1 457 ? -18.738 26.552 32.363 1.00 77.44 457 GLY A C 1
ATOM 3550 O O . GLY A 1 457 ? -18.852 27.364 33.274 1.00 77.44 457 GLY A O 1
ATOM 3551 N N . VAL A 1 458 ? -19.050 26.842 31.094 1.00 77.38 458 VAL A N 1
ATOM 3552 C CA . VAL A 1 458 ? -19.680 28.101 30.649 1.00 77.38 458 VAL A CA 1
ATOM 3553 C C . VAL A 1 458 ? -21.160 27.885 30.318 1.00 77.38 458 VAL A C 1
ATOM 3555 O O . VAL A 1 458 ? -21.978 28.751 30.614 1.00 77.38 458 VAL A O 1
ATOM 3558 N N . SER A 1 459 ? -21.505 26.754 29.694 1.00 73.00 459 SER A N 1
ATOM 3559 C CA . SER A 1 459 ? -22.877 26.416 29.288 1.00 73.00 459 SER A CA 1
ATOM 3560 C C . SER A 1 459 ? -23.555 25.339 30.141 1.00 73.00 459 SER A C 1
ATOM 3562 O O . SER A 1 459 ? -24.734 25.067 29.923 1.00 73.00 459 SER A O 1
ATOM 3564 N N . ASP A 1 460 ? -22.811 24.698 31.050 1.00 71.06 460 ASP A N 1
ATOM 3565 C CA . ASP A 1 460 ? -23.194 23.526 31.855 1.00 71.06 460 ASP A CA 1
ATOM 3566 C C . ASP A 1 460 ? -23.790 22.352 31.044 1.00 71.06 460 ASP A C 1
ATOM 3568 O O . ASP A 1 460 ? -24.403 21.436 31.593 1.00 71.06 460 ASP A O 1
ATOM 3572 N N . ALA A 1 461 ? -23.542 22.322 29.728 1.00 69.69 461 ALA A N 1
ATOM 3573 C CA . ALA A 1 461 ? -23.903 21.211 28.858 1.00 69.69 461 ALA A CA 1
ATOM 3574 C C . ALA A 1 461 ? -23.121 19.943 29.250 1.00 69.69 461 ALA A C 1
ATOM 3576 O O . ALA A 1 461 ? -21.889 19.966 29.333 1.00 69.69 461 ALA A O 1
ATOM 3577 N N . ARG A 1 462 ? -23.845 18.838 29.477 1.00 72.12 462 ARG A N 1
ATOM 3578 C CA . ARG A 1 462 ? -23.314 17.568 30.001 1.00 72.12 462 ARG A CA 1
ATOM 3579 C C . ARG A 1 462 ? -23.221 16.466 28.946 1.00 72.12 462 ARG A C 1
ATOM 3581 O O . ARG A 1 462 ? -24.037 16.387 28.029 1.00 72.12 462 ARG A O 1
ATOM 3588 N N . ILE A 1 463 ? -22.252 15.575 29.135 1.00 66.56 463 ILE A N 1
ATOM 3589 C CA . ILE A 1 463 ? -22.175 14.244 28.532 1.00 66.56 463 ILE A CA 1
ATOM 3590 C C . ILE A 1 463 ? -21.867 13.244 29.650 1.00 66.56 463 ILE A C 1
ATOM 3592 O O . ILE A 1 463 ? -20.788 13.277 30.244 1.00 66.56 463 ILE A O 1
ATOM 3596 N N . GLU A 1 464 ? -22.793 12.319 29.885 1.00 63.50 464 GLU A N 1
ATOM 3597 C CA . GLU A 1 464 ? -22.554 11.121 30.690 1.00 63.50 464 GLU A CA 1
ATOM 3598 C C . GLU A 1 464 ? -22.032 9.982 29.803 1.00 63.50 464 GLU A C 1
ATOM 3600 O O . GLU A 1 464 ? -22.633 9.626 28.777 1.00 63.50 464 GLU A O 1
ATOM 3605 N N . PHE A 1 465 ? -20.904 9.396 30.198 1.00 57.00 465 PHE A N 1
ATOM 3606 C CA . PHE A 1 465 ? -20.419 8.124 29.673 1.00 57.00 465 PHE A CA 1
ATOM 3607 C C . PHE A 1 465 ? -20.863 7.012 30.623 1.00 57.00 465 PHE A C 1
ATOM 3609 O O . PHE A 1 465 ? -20.183 6.719 31.604 1.00 57.00 465 PHE A O 1
ATOM 3616 N N . ASP A 1 466 ? -22.012 6.424 30.300 1.00 54.28 466 ASP A N 1
ATOM 3617 C CA . ASP A 1 466 ? -22.636 5.302 31.001 1.00 54.28 466 ASP A CA 1
ATOM 3618 C C . ASP A 1 466 ? -23.065 4.218 29.988 1.00 54.28 466 ASP A C 1
ATOM 3620 O O . ASP A 1 466 ? -23.246 4.485 28.791 1.00 54.28 466 ASP A O 1
ATOM 3624 N N . TRP A 1 467 ? -23.204 2.976 30.451 1.00 49.56 467 TRP A N 1
ATOM 3625 C CA . TRP A 1 467 ? -23.662 1.838 29.661 1.00 49.56 467 TRP A CA 1
ATOM 3626 C C . TRP A 1 467 ? -25.187 1.727 29.696 1.00 49.56 467 TRP A C 1
ATOM 3628 O O . TRP A 1 467 ? -25.762 1.407 30.732 1.00 49.56 467 TRP A O 1
ATOM 3638 N N . ALA A 1 468 ? -25.823 1.853 28.527 1.00 37.25 468 ALA A N 1
ATOM 3639 C CA . ALA A 1 468 ? -27.279 1.827 28.378 1.00 37.25 468 ALA A CA 1
ATOM 3640 C C . ALA A 1 468 ? -27.980 0.733 29.232 1.00 37.25 468 ALA A C 1
ATOM 3642 O O . ALA A 1 468 ? -27.597 -0.451 29.159 1.00 37.25 468 ALA A O 1
ATOM 3643 N N . PRO A 1 469 ? -29.008 1.105 30.024 1.00 31.80 469 PRO A N 1
ATOM 3644 C CA . PRO A 1 469 ? -29.634 0.212 30.992 1.00 31.80 469 PRO A CA 1
ATOM 3645 C C . PRO A 1 469 ? -30.313 -0.983 30.311 1.00 31.80 469 PRO A C 1
ATOM 3647 O O . PRO A 1 469 ? -30.947 -0.849 29.267 1.00 31.80 469 PRO A O 1
ATOM 3650 N N . GLY A 1 470 ? -30.186 -2.166 30.925 1.00 38.81 470 GLY A N 1
ATOM 3651 C CA . GLY A 1 470 ? -30.828 -3.410 30.467 1.00 38.81 470 GLY A CA 1
ATOM 3652 C C . GLY A 1 470 ? -29.900 -4.500 29.910 1.00 38.81 470 GLY A C 1
ATOM 3653 O O . GLY A 1 470 ? -30.393 -5.520 29.439 1.00 38.81 470 GLY A O 1
ATOM 3654 N N . SER A 1 471 ? -28.571 -4.337 29.961 1.00 34.00 471 SER A N 1
ATOM 3655 C CA . SER A 1 471 ? -27.614 -5.304 29.384 1.00 34.00 471 SER A CA 1
ATOM 3656 C C . SER A 1 471 ? -26.687 -5.989 30.412 1.00 34.00 471 SER A C 1
ATOM 3658 O O . SER A 1 471 ? -25.597 -5.495 30.684 1.00 34.00 471 SER A O 1
ATOM 3660 N N . ALA A 1 472 ? -27.109 -7.175 30.878 1.00 30.81 472 ALA A N 1
ATOM 3661 C CA . ALA A 1 472 ? -26.353 -8.225 31.597 1.00 30.81 472 ALA A CA 1
ATOM 3662 C C . ALA A 1 472 ? -25.776 -7.918 33.016 1.00 30.81 472 ALA A C 1
ATOM 3664 O O . ALA A 1 472 ? -25.548 -6.757 33.343 1.00 30.81 472 ALA A O 1
ATOM 3665 N N . PRO A 1 473 ? -25.557 -8.943 33.885 1.00 36.81 473 PRO A N 1
ATOM 3666 C CA . PRO A 1 473 ? -25.502 -8.738 35.346 1.00 36.81 473 PRO A CA 1
ATOM 3667 C C . PRO A 1 473 ? -24.130 -8.472 35.994 1.00 36.81 473 PRO A C 1
ATOM 3669 O O . PRO A 1 473 ? -24.104 -8.150 37.177 1.00 36.81 473 PRO A O 1
ATOM 3672 N N . ASN A 1 474 ? -23.003 -8.622 35.287 1.00 38.03 474 ASN A N 1
ATOM 3673 C CA . ASN A 1 474 ? -21.665 -8.449 35.879 1.00 38.03 474 ASN A CA 1
ATOM 3674 C C . ASN A 1 474 ? -21.051 -7.099 35.464 1.00 38.03 474 ASN A C 1
ATOM 3676 O O . ASN A 1 474 ? -21.120 -6.721 34.295 1.00 38.03 474 ASN A O 1
ATOM 3680 N N . GLY A 1 475 ? -20.465 -6.386 36.435 1.00 51.62 475 GLY A N 1
ATOM 3681 C CA . GLY A 1 475 ? -20.143 -4.953 36.367 1.00 51.62 475 GLY A CA 1
ATOM 3682 C C . GLY A 1 475 ? -19.329 -4.478 35.153 1.00 51.62 475 GLY A C 1
ATOM 3683 O O . GLY A 1 475 ? -18.357 -5.105 34.735 1.00 51.62 475 GLY A O 1
ATOM 3684 N N . LYS A 1 476 ? -19.719 -3.315 34.616 1.00 69.44 476 LYS A N 1
ATOM 3685 C CA . LYS A 1 476 ? -19.118 -2.660 33.442 1.00 69.44 476 LYS A CA 1
ATOM 3686 C C . LYS A 1 476 ? -18.132 -1.569 33.856 1.00 69.44 476 LYS A C 1
ATOM 3688 O O . LYS A 1 476 ? -18.466 -0.390 33.890 1.00 69.44 476 LYS A O 1
ATOM 3693 N N . THR A 1 477 ? -16.911 -1.959 34.203 1.00 79.12 477 THR A N 1
ATOM 3694 C CA . THR A 1 477 ? -15.828 -1.001 34.473 1.00 79.12 477 THR A CA 1
ATOM 3695 C C . THR A 1 477 ? -15.452 -0.240 33.195 1.00 79.12 477 THR A C 1
ATOM 3697 O O . THR A 1 477 ? -15.096 -0.863 32.196 1.00 79.12 477 THR A O 1
ATOM 3700 N N . ILE A 1 478 ? -15.485 1.099 33.230 1.00 79.94 478 ILE A N 1
ATOM 3701 C CA . ILE A 1 478 ? -15.047 1.958 32.114 1.00 79.94 478 ILE A CA 1
ATOM 3702 C C . ILE A 1 478 ? -13.536 1.835 31.932 1.00 79.94 478 ILE A C 1
ATOM 3704 O O . ILE A 1 478 ? -13.052 1.691 30.811 1.00 79.94 478 ILE A O 1
ATOM 3708 N N . ALA A 1 479 ? -12.803 1.929 33.043 1.00 87.06 479 ALA A N 1
ATOM 3709 C CA . ALA A 1 479 ? -11.355 1.811 33.122 1.00 87.06 479 ALA A CA 1
ATOM 3710 C C . ALA A 1 479 ? -10.892 1.623 34.582 1.00 87.06 479 ALA A C 1
ATOM 3712 O O . ALA A 1 479 ? -11.660 1.794 35.532 1.00 87.06 479 ALA A O 1
ATOM 3713 N N . TYR A 1 480 ? -9.617 1.277 34.745 1.00 90.75 480 TYR A N 1
ATOM 3714 C CA . TYR A 1 480 ? -8.950 1.049 36.023 1.00 90.75 480 TYR A CA 1
ATOM 3715 C C . TYR A 1 480 ? -7.930 2.157 36.290 1.00 90.75 480 TYR A C 1
ATOM 3717 O O . TYR A 1 480 ? -6.956 2.295 35.547 1.00 90.75 480 TYR A O 1
ATOM 3725 N N . MET A 1 481 ? -8.119 2.928 37.357 1.00 91.69 481 MET A N 1
ATOM 3726 C CA . MET A 1 481 ? -7.140 3.915 37.805 1.00 91.69 481 MET A CA 1
ATOM 3727 C C . MET A 1 481 ? -6.005 3.216 38.562 1.00 91.69 481 MET A C 1
ATOM 3729 O O . MET A 1 481 ? -6.255 2.451 39.497 1.00 91.69 481 MET A O 1
ATOM 3733 N N . ILE A 1 482 ? -4.760 3.446 38.141 1.00 92.25 482 ILE A N 1
ATOM 3734 C CA . ILE A 1 482 ? -3.571 2.764 38.669 1.00 92.25 482 ILE A CA 1
ATOM 3735 C C . ILE A 1 482 ? -2.368 3.710 38.749 1.00 92.25 482 ILE A C 1
ATOM 3737 O O . ILE A 1 482 ? -2.142 4.545 37.875 1.00 92.25 482 ILE A O 1
ATOM 3741 N N . GLU A 1 483 ? -1.545 3.545 39.782 1.00 92.62 483 GLU A N 1
ATOM 3742 C CA . GLU A 1 483 ? -0.238 4.198 39.880 1.00 92.62 483 GLU A CA 1
ATOM 3743 C C . GLU A 1 483 ? 0.759 3.631 38.862 1.00 92.62 483 GLU A C 1
ATOM 3745 O O . GLU A 1 483 ? 0.969 2.417 38.791 1.00 92.62 483 GLU A O 1
ATOM 3750 N N . ASN A 1 484 ? 1.480 4.492 38.140 1.00 91.00 484 ASN A N 1
ATOM 3751 C CA . ASN A 1 484 ? 2.480 4.031 37.175 1.00 91.00 484 ASN A CA 1
ATOM 3752 C C . ASN A 1 484 ? 3.617 3.234 37.845 1.00 91.00 484 ASN A C 1
ATOM 3754 O O . ASN A 1 484 ? 4.192 2.369 37.190 1.00 91.00 484 ASN A O 1
ATOM 3758 N N . LEU A 1 485 ? 3.907 3.479 39.132 1.00 92.00 485 LEU A N 1
ATOM 3759 C CA . LEU A 1 485 ? 4.882 2.708 39.919 1.00 92.00 485 LEU A CA 1
ATOM 3760 C C . LEU A 1 485 ? 4.391 1.285 40.241 1.00 92.00 485 LEU A C 1
ATOM 3762 O O . LEU A 1 485 ? 5.177 0.343 40.185 1.00 92.00 485 LEU A O 1
ATOM 3766 N N . ASN A 1 486 ? 3.091 1.108 40.507 1.00 93.19 486 ASN A N 1
ATOM 3767 C CA . ASN A 1 486 ? 2.480 -0.211 40.705 1.00 93.19 486 ASN A CA 1
ATOM 3768 C C . ASN A 1 486 ? 2.563 -1.036 39.409 1.00 93.19 486 ASN A C 1
ATOM 3770 O O . ASN A 1 486 ? 2.982 -2.193 39.419 1.00 93.19 486 ASN A O 1
ATOM 3774 N N . LEU A 1 487 ? 2.257 -0.396 38.273 1.00 93.31 487 LEU A N 1
ATOM 3775 C CA . LEU A 1 487 ? 2.357 -1.002 36.947 1.00 93.31 487 LEU A CA 1
ATOM 3776 C C . LEU A 1 487 ? 3.797 -1.417 36.591 1.00 93.31 487 LEU A C 1
ATOM 3778 O O . LEU A 1 487 ? 4.012 -2.563 36.199 1.00 93.31 487 LEU A O 1
ATOM 3782 N N . THR A 1 488 ? 4.794 -0.535 36.738 1.00 93.88 488 THR A N 1
ATOM 3783 C CA . THR A 1 488 ? 6.190 -0.888 36.408 1.00 93.88 488 THR A CA 1
ATOM 3784 C C . THR A 1 488 ? 6.803 -1.877 37.399 1.00 93.88 488 THR A C 1
ATOM 3786 O O . THR A 1 488 ? 7.542 -2.760 36.970 1.00 93.88 488 THR A O 1
ATOM 3789 N N . SER A 1 489 ? 6.459 -1.813 38.692 1.00 94.00 489 SER A N 1
ATOM 3790 C CA . SER A 1 489 ? 6.878 -2.817 39.683 1.00 94.00 489 SER A CA 1
ATOM 3791 C C . SER A 1 489 ? 6.315 -4.208 39.356 1.00 94.00 489 SER A C 1
ATOM 3793 O O . SER A 1 489 ? 7.058 -5.190 39.369 1.00 94.00 489 SER A O 1
ATOM 3795 N N . GLY A 1 490 ? 5.030 -4.303 38.989 1.00 94.00 490 GLY A N 1
ATOM 3796 C CA . GLY A 1 490 ? 4.409 -5.559 38.555 1.00 94.00 490 GLY A CA 1
ATOM 3797 C C . GLY A 1 490 ? 5.028 -6.121 37.268 1.00 94.00 490 GLY A C 1
ATOM 3798 O O . GLY A 1 490 ? 5.327 -7.313 37.189 1.00 94.00 490 GLY A O 1
ATOM 3799 N N . LEU A 1 491 ? 5.304 -5.260 36.284 1.00 95.31 491 LEU A N 1
ATOM 3800 C CA . LEU A 1 491 ? 5.989 -5.647 35.047 1.00 95.31 491 LEU A CA 1
ATOM 3801 C C . LEU A 1 491 ? 7.429 -6.135 35.287 1.00 95.31 491 LEU A C 1
ATOM 3803 O O . LEU A 1 491 ? 7.842 -7.117 34.673 1.00 95.31 491 LEU A O 1
ATOM 3807 N N . LEU A 1 492 ? 8.181 -5.508 36.199 1.00 94.06 492 LEU A N 1
ATOM 3808 C CA . LEU A 1 492 ? 9.531 -5.957 36.566 1.00 94.06 492 LEU A CA 1
ATOM 3809 C C . LEU A 1 492 ? 9.514 -7.334 37.238 1.00 94.06 492 LEU A C 1
ATOM 3811 O O . LEU A 1 492 ? 10.281 -8.205 36.837 1.00 94.06 492 LEU A O 1
ATOM 3815 N N . LYS A 1 493 ? 8.590 -7.572 38.177 1.00 93.56 493 LYS A N 1
ATOM 3816 C CA . LYS A 1 493 ? 8.411 -8.891 38.816 1.00 93.56 493 LYS A CA 1
ATOM 3817 C C . LYS A 1 493 ? 8.065 -9.981 37.797 1.00 93.56 493 LYS A C 1
ATOM 3819 O O . LYS A 1 493 ? 8.581 -11.091 37.887 1.00 93.56 493 LYS A O 1
ATOM 3824 N N . ARG A 1 494 ? 7.260 -9.652 36.779 1.00 94.50 494 ARG A N 1
ATOM 3825 C CA . ARG A 1 494 ? 6.965 -10.561 35.661 1.00 94.50 494 ARG A CA 1
ATOM 3826 C C . ARG A 1 494 ? 8.188 -10.828 34.772 1.00 94.50 494 ARG A C 1
ATOM 3828 O O . ARG A 1 494 ? 8.381 -11.956 34.333 1.00 94.50 494 ARG A O 1
ATOM 3835 N N . ILE A 1 495 ? 9.028 -9.823 34.524 1.00 94.06 495 ILE A N 1
ATOM 3836 C CA . ILE A 1 495 ? 10.305 -9.982 33.804 1.00 94.06 495 ILE A CA 1
ATOM 3837 C C . ILE A 1 495 ? 11.278 -10.881 34.584 1.00 94.06 495 ILE A C 1
ATOM 3839 O O . ILE A 1 495 ? 11.923 -11.739 33.981 1.00 94.06 495 ILE A O 1
ATOM 3843 N N . ASP A 1 496 ? 11.341 -10.740 35.910 1.00 92.19 496 ASP A N 1
ATOM 3844 C CA . ASP A 1 496 ? 12.161 -11.594 36.778 1.00 92.19 496 ASP A CA 1
ATOM 3845 C C . ASP A 1 496 ? 11.688 -13.056 36.772 1.00 92.19 496 ASP A C 1
ATOM 3847 O O . ASP A 1 496 ? 12.507 -13.966 36.656 1.00 92.19 496 ASP A O 1
ATOM 3851 N N . GLU A 1 497 ? 10.370 -13.281 36.845 1.00 94.00 497 GLU A N 1
ATOM 3852 C CA . GLU A 1 497 ? 9.744 -14.609 36.765 1.00 94.00 497 GLU A CA 1
ATOM 3853 C C . GLU A 1 497 ? 10.037 -15.310 35.425 1.00 94.00 497 GLU A C 1
ATOM 3855 O O . GLU A 1 497 ? 10.344 -16.501 35.394 1.00 94.00 497 GLU A O 1
ATOM 3860 N N . LEU A 1 498 ? 9.963 -14.568 34.314 1.00 91.56 498 LEU A N 1
ATOM 3861 C CA . LEU A 1 498 ? 10.235 -15.081 32.967 1.00 91.56 498 LEU A CA 1
ATOM 3862 C C . LEU A 1 498 ? 11.731 -15.348 32.730 1.00 91.56 498 LEU A C 1
ATOM 3864 O O . LEU A 1 498 ? 12.083 -16.291 32.018 1.00 91.56 498 LEU A O 1
ATOM 3868 N N . SER A 1 499 ? 12.607 -14.561 33.364 1.00 84.56 499 SER A N 1
ATOM 3869 C CA . SER A 1 499 ? 14.072 -14.627 33.273 1.00 84.56 499 SER A CA 1
ATOM 3870 C C . SER A 1 499 ? 14.649 -14.441 31.853 1.00 84.56 499 SER A C 1
ATOM 3872 O O . SER A 1 499 ? 13.942 -14.281 30.857 1.00 84.56 499 SER A O 1
ATOM 3874 N N . GLY A 1 500 ? 15.983 -14.435 31.734 1.00 84.38 500 GLY A N 1
ATOM 3875 C CA . GLY A 1 500 ? 16.658 -14.443 30.428 1.00 84.38 500 GLY A CA 1
ATOM 3876 C C . GLY A 1 500 ? 16.479 -13.169 29.589 1.00 84.38 500 GLY A C 1
ATOM 3877 O O . GLY A 1 500 ? 16.516 -13.245 28.359 1.00 84.38 500 GLY A O 1
ATOM 3878 N N . ILE A 1 501 ? 16.281 -12.023 30.245 1.00 94.31 501 ILE A N 1
ATOM 3879 C CA . ILE A 1 501 ? 16.384 -10.668 29.684 1.00 94.31 501 ILE A CA 1
ATOM 3880 C C . ILE A 1 501 ? 17.611 -10.013 30.331 1.00 94.31 501 ILE A C 1
ATOM 3882 O O . ILE A 1 501 ? 17.757 -10.065 31.552 1.00 94.31 501 ILE A O 1
ATOM 3886 N N . ALA A 1 502 ? 18.502 -9.412 29.540 1.00 94.88 502 ALA A N 1
ATOM 3887 C CA . ALA A 1 502 ? 19.600 -8.614 30.085 1.00 94.88 502 ALA A CA 1
ATOM 3888 C C . ALA A 1 502 ? 19.074 -7.230 30.488 1.00 94.88 502 ALA A C 1
ATOM 3890 O O . ALA A 1 502 ? 18.395 -6.584 29.695 1.00 94.88 502 ALA A O 1
ATOM 3891 N N . ILE A 1 503 ? 19.378 -6.769 31.700 1.00 94.25 503 ILE A N 1
ATOM 3892 C CA . ILE A 1 503 ? 18.966 -5.447 32.185 1.00 94.25 503 ILE A CA 1
ATOM 3893 C C . ILE A 1 503 ? 20.223 -4.628 32.459 1.00 94.25 503 ILE A C 1
ATOM 3895 O O . ILE A 1 503 ? 21.084 -5.049 33.227 1.00 94.25 503 ILE A O 1
ATOM 3899 N N . PHE A 1 504 ? 20.302 -3.469 31.815 1.00 93.56 504 PHE A N 1
ATOM 3900 C CA . PHE A 1 504 ? 21.299 -2.435 32.044 1.00 93.56 504 PHE A CA 1
ATOM 3901 C C . PHE A 1 504 ? 20.562 -1.224 32.620 1.00 93.56 504 PHE A C 1
ATOM 3903 O O . PHE A 1 504 ? 20.111 -0.351 31.878 1.00 93.56 504 PHE A O 1
ATOM 3910 N N . ASP A 1 505 ? 20.351 -1.227 33.936 1.00 91.12 505 ASP A N 1
ATOM 3911 C CA . ASP A 1 505 ? 19.794 -0.094 34.670 1.00 91.12 505 ASP A CA 1
ATOM 3912 C C . ASP A 1 505 ? 20.903 0.808 35.232 1.00 91.12 505 ASP A C 1
ATOM 3914 O O . ASP A 1 505 ? 22.078 0.444 35.248 1.00 91.12 505 ASP A O 1
ATOM 3918 N N . SER A 1 506 ? 20.553 2.043 35.604 1.00 89.75 506 SER A N 1
ATOM 3919 C CA . SER A 1 506 ? 21.513 3.151 35.794 1.00 89.75 506 SER A CA 1
ATOM 3920 C C . SER A 1 506 ? 22.408 3.444 34.568 1.00 89.75 506 SER A C 1
ATOM 3922 O O . SER A 1 506 ? 23.370 4.205 34.668 1.00 89.75 506 SER A O 1
ATOM 3924 N N . ALA A 1 507 ? 22.096 2.873 33.398 1.00 89.31 507 ALA A N 1
ATOM 3925 C CA . ALA A 1 507 ? 22.921 2.902 32.198 1.00 89.31 507 ALA A CA 1
ATOM 3926 C C . ALA A 1 507 ? 22.301 3.819 31.137 1.00 89.31 507 ALA A C 1
ATOM 3928 O O . ALA A 1 507 ? 21.236 3.556 30.576 1.00 89.31 507 ALA A O 1
ATOM 3929 N N . ARG A 1 508 ? 22.989 4.921 30.836 1.00 89.38 508 ARG A N 1
ATOM 3930 C CA . ARG A 1 508 ? 22.560 5.877 29.813 1.00 89.38 508 ARG A CA 1
ATOM 3931 C C . ARG A 1 508 ? 23.170 5.529 28.454 1.00 89.38 508 ARG A C 1
ATOM 3933 O O . ARG A 1 508 ? 24.360 5.242 28.365 1.00 89.38 508 ARG A O 1
ATOM 3940 N N . VAL A 1 509 ? 22.363 5.639 27.397 1.00 93.62 509 VAL A N 1
ATOM 3941 C CA . VAL A 1 509 ? 22.849 5.664 26.009 1.00 93.62 509 VAL A CA 1
ATOM 3942 C C . VAL A 1 509 ? 23.628 6.959 25.780 1.00 93.62 509 VAL A C 1
ATOM 3944 O O . VAL A 1 509 ? 23.064 8.051 25.890 1.00 93.62 509 VAL A O 1
ATOM 3947 N N . GLU A 1 510 ? 24.917 6.835 25.474 1.00 92.38 510 GLU A N 1
ATOM 3948 C CA . GLU A 1 510 ? 25.792 7.966 25.149 1.00 92.38 510 GLU A CA 1
ATOM 3949 C C . GLU A 1 510 ? 25.681 8.339 23.669 1.00 92.38 510 GLU A C 1
ATOM 3951 O O . GLU A 1 510 ? 25.565 9.514 23.323 1.00 92.38 510 GLU A O 1
ATOM 3956 N N . ASN A 1 511 ? 25.676 7.326 22.800 1.00 92.00 511 ASN A N 1
ATOM 3957 C CA . ASN A 1 511 ? 25.537 7.464 21.356 1.00 92.00 511 ASN A CA 1
ATOM 3958 C C . ASN A 1 511 ? 24.935 6.186 20.747 1.00 92.00 511 ASN A C 1
ATOM 3960 O O . ASN A 1 511 ? 24.962 5.118 21.361 1.00 92.00 511 ASN A O 1
ATOM 3964 N N . ILE A 1 512 ? 24.432 6.279 19.518 1.00 95.75 512 ILE A N 1
ATOM 3965 C CA . ILE A 1 512 ? 24.051 5.123 18.701 1.00 95.75 512 ILE A CA 1
ATOM 3966 C C . ILE A 1 512 ? 24.693 5.320 17.326 1.00 95.75 512 ILE A C 1
ATOM 3968 O O . ILE A 1 512 ? 24.589 6.398 16.741 1.00 95.75 512 ILE A O 1
ATOM 3972 N N . THR A 1 513 ? 25.375 4.300 16.815 1.00 94.19 513 THR A N 1
ATOM 3973 C CA . THR A 1 513 ? 25.988 4.311 15.477 1.00 94.19 513 THR A CA 1
ATOM 3974 C C . THR A 1 513 ? 25.507 3.111 14.671 1.00 94.19 513 THR A C 1
ATOM 3976 O O . THR A 1 513 ? 24.863 2.219 15.212 1.00 94.19 513 THR A O 1
ATOM 3979 N N . LEU A 1 514 ? 25.828 3.062 13.381 1.00 92.25 514 LEU A N 1
ATOM 3980 C CA . LEU A 1 514 ? 25.880 1.781 12.674 1.00 92.25 514 LEU A CA 1
ATOM 3981 C C . LEU A 1 514 ? 27.183 1.050 13.040 1.00 92.25 514 LEU A C 1
ATOM 3983 O O . LEU A 1 514 ? 28.110 1.673 13.573 1.00 92.25 514 LEU A O 1
ATOM 3987 N N . GLY A 1 515 ? 27.227 -0.261 12.812 1.00 86.44 515 GLY A N 1
ATOM 3988 C CA . GLY A 1 515 ? 28.418 -1.078 13.022 1.00 86.44 515 GLY A CA 1
ATOM 3989 C C . GLY A 1 515 ? 29.367 -1.087 11.824 1.00 86.44 515 GLY A C 1
ATOM 3990 O O . GLY A 1 515 ? 29.125 -0.457 10.794 1.00 86.44 515 GLY A O 1
ATOM 3991 N N . GLU A 1 516 ? 30.450 -1.844 11.966 1.00 82.75 516 GLU A N 1
ATOM 3992 C CA . GLU A 1 516 ? 31.417 -2.120 10.901 1.00 82.75 516 GLU A CA 1
ATOM 3993 C C . GLU A 1 516 ? 31.333 -3.600 10.482 1.00 82.75 516 GLU A C 1
ATOM 3995 O O . GLU A 1 516 ? 30.788 -4.440 11.201 1.00 82.75 516 GLU A O 1
ATOM 4000 N N . GLU A 1 517 ? 31.846 -3.928 9.297 1.00 78.94 517 GLU A N 1
ATOM 4001 C CA . GLU A 1 517 ? 31.980 -5.319 8.851 1.00 78.94 517 GLU A CA 1
ATOM 4002 C C . GLU A 1 517 ? 33.136 -5.986 9.606 1.00 78.94 517 GLU A C 1
ATOM 4004 O O . GLU A 1 517 ? 34.237 -5.438 9.674 1.00 78.94 517 GLU A O 1
ATOM 4009 N N . THR A 1 518 ? 32.893 -7.169 10.166 1.00 74.94 518 THR A N 1
ATOM 4010 C CA . THR A 1 518 ? 33.909 -7.985 10.845 1.00 74.94 518 THR A CA 1
ATOM 4011 C C . THR A 1 518 ? 34.131 -9.292 10.088 1.00 74.94 518 THR A C 1
ATOM 4013 O O . THR A 1 518 ? 33.285 -9.699 9.295 1.00 74.94 518 THR A O 1
ATOM 4016 N N . GLU A 1 519 ? 35.244 -9.986 10.350 1.00 66.94 519 GLU A N 1
ATOM 4017 C CA . GLU A 1 519 ? 35.571 -11.264 9.685 1.00 66.94 519 GLU A CA 1
ATOM 4018 C C . GLU A 1 519 ? 34.524 -12.376 9.920 1.00 66.94 519 GLU A C 1
ATOM 4020 O O . GLU A 1 519 ? 34.485 -13.349 9.169 1.00 66.94 519 GLU A O 1
ATOM 4025 N N . GLU A 1 520 ? 33.669 -12.231 10.939 1.00 67.69 520 GLU A N 1
ATOM 4026 C CA . GLU A 1 520 ? 32.630 -13.200 11.311 1.00 67.69 520 GLU A CA 1
ATOM 4027 C C . GLU A 1 520 ? 31.207 -12.743 10.933 1.00 67.69 520 GLU A C 1
ATOM 4029 O O . GLU A 1 520 ? 30.371 -13.583 10.595 1.00 67.69 520 GLU A O 1
ATOM 4034 N N . LEU A 1 521 ? 30.909 -11.437 11.003 1.00 73.69 521 LEU A N 1
ATOM 4035 C CA . LEU A 1 521 ? 29.561 -10.864 10.851 1.00 73.69 521 LEU A CA 1
ATOM 4036 C C . LEU A 1 521 ? 29.590 -9.434 10.271 1.00 73.69 521 LEU A C 1
ATOM 4038 O O . LEU A 1 521 ? 30.411 -8.607 10.677 1.00 73.69 521 LEU A O 1
ATOM 4042 N N . ASP A 1 522 ? 28.644 -9.110 9.381 1.00 81.94 522 ASP A N 1
ATOM 4043 C CA . ASP A 1 522 ? 28.432 -7.742 8.876 1.00 81.94 522 ASP A CA 1
ATOM 4044 C C . ASP A 1 522 ? 27.419 -6.970 9.748 1.00 81.94 522 ASP A C 1
ATOM 4046 O O . ASP A 1 522 ? 26.221 -7.269 9.753 1.00 81.94 522 ASP A O 1
ATOM 4050 N N . PHE A 1 523 ? 27.901 -5.951 10.470 1.00 86.00 523 PHE A N 1
ATOM 4051 C CA . PHE A 1 523 ? 27.081 -5.053 11.288 1.00 86.00 523 PHE A CA 1
ATOM 4052 C C . PHE A 1 523 ? 26.818 -3.682 10.639 1.00 86.00 523 PHE A C 1
ATOM 4054 O O . PHE A 1 523 ? 26.267 -2.805 11.305 1.00 86.00 523 PHE A O 1
ATOM 4061 N N . ARG A 1 524 ? 27.147 -3.462 9.355 1.00 86.19 524 ARG A N 1
ATOM 4062 C CA . ARG A 1 524 ? 26.949 -2.167 8.659 1.00 86.19 524 ARG A CA 1
ATOM 4063 C C . ARG A 1 524 ? 25.519 -1.633 8.715 1.00 86.19 524 ARG A C 1
ATOM 4065 O O . ARG A 1 524 ? 25.316 -0.424 8.697 1.00 86.19 524 ARG A O 1
ATOM 4072 N N . GLU A 1 525 ? 24.527 -2.520 8.760 1.00 85.75 525 GLU A N 1
ATOM 4073 C CA . GLU A 1 525 ? 23.113 -2.148 8.904 1.00 85.75 525 GLU A CA 1
ATOM 4074 C C . GLU A 1 525 ? 22.632 -2.110 10.362 1.00 85.75 525 GLU A C 1
ATOM 4076 O O . GLU A 1 525 ? 21.538 -1.616 10.622 1.00 85.75 525 GLU A O 1
ATOM 4081 N N . TRP A 1 526 ? 23.395 -2.660 11.311 1.00 93.00 526 TRP A N 1
ATOM 4082 C CA . TRP A 1 526 ? 22.956 -2.892 12.689 1.00 93.00 526 TRP A CA 1
ATOM 4083 C C . TRP A 1 526 ? 23.226 -1.672 13.582 1.00 93.00 526 TRP A C 1
ATOM 4085 O O . TRP A 1 526 ? 24.370 -1.219 13.663 1.00 93.00 526 TRP A O 1
ATOM 4095 N N . PRO A 1 527 ? 22.215 -1.164 14.312 1.00 96.00 527 PRO A N 1
ATOM 4096 C CA . PRO A 1 527 ? 22.425 -0.176 15.360 1.00 96.00 527 PRO A CA 1
ATOM 4097 C C . PRO A 1 527 ? 23.305 -0.726 16.491 1.00 96.00 527 PRO A C 1
ATOM 4099 O O . PRO A 1 527 ? 22.957 -1.711 17.149 1.00 96.00 527 PRO A O 1
ATOM 4102 N N . ILE A 1 528 ? 24.424 -0.051 16.743 1.00 95.69 528 ILE A N 1
ATOM 4103 C CA . ILE A 1 528 ? 25.305 -0.258 17.891 1.00 95.69 528 ILE A CA 1
ATOM 4104 C C . ILE A 1 528 ? 24.978 0.805 18.937 1.00 95.69 528 ILE A C 1
ATOM 4106 O O . ILE A 1 528 ? 25.198 1.998 18.720 1.00 95.69 528 ILE A O 1
ATOM 4110 N N . VAL A 1 529 ? 24.439 0.374 20.074 1.00 96.12 529 VAL A N 1
ATOM 4111 C CA . VAL A 1 529 ? 24.126 1.229 21.222 1.00 96.12 529 VAL A CA 1
ATOM 4112 C C . VAL A 1 529 ? 25.359 1.314 22.116 1.00 96.12 529 VAL A C 1
ATOM 4114 O O . VAL A 1 529 ? 25.796 0.300 22.664 1.00 96.12 529 VAL A O 1
ATOM 4117 N N . HIS A 1 530 ? 25.904 2.519 22.278 1.00 94.25 530 HIS A N 1
ATOM 4118 C CA . HIS A 1 530 ? 27.053 2.789 23.142 1.00 94.25 530 HIS A CA 1
ATOM 4119 C C . HIS A 1 530 ? 26.560 3.241 24.516 1.00 94.25 530 HIS A C 1
ATOM 4121 O O . HIS A 1 530 ? 25.805 4.213 24.630 1.00 94.25 530 HIS A O 1
ATOM 4127 N N . LEU A 1 531 ? 26.972 2.518 25.553 1.00 92.00 531 LEU A N 1
ATOM 4128 C CA . LEU A 1 531 ? 26.671 2.802 26.952 1.00 92.00 531 LEU A CA 1
ATOM 4129 C C . LEU A 1 531 ? 27.916 3.331 27.670 1.00 92.00 531 LEU A C 1
ATOM 4131 O O . LEU A 1 531 ? 29.050 3.095 27.241 1.00 92.00 531 LEU A O 1
ATOM 4135 N N . GLY A 1 532 ? 27.687 3.971 28.819 1.00 78.31 532 GLY A N 1
ATOM 4136 C CA . GLY A 1 532 ? 28.749 4.283 29.775 1.00 78.31 532 GLY A CA 1
ATOM 4137 C C . GLY A 1 532 ? 29.598 3.055 30.138 1.00 78.31 532 GLY A C 1
ATOM 4138 O O . GLY A 1 532 ? 29.196 1.907 29.943 1.00 78.31 532 GLY A O 1
ATOM 4139 N N . GLU A 1 533 ? 30.809 3.314 30.633 1.00 71.06 533 GLU A N 1
ATOM 4140 C CA . GLU A 1 533 ? 31.860 2.303 30.872 1.00 71.06 533 GLU A CA 1
ATOM 4141 C C . GLU A 1 533 ? 32.390 1.612 29.592 1.00 71.06 533 GLU A C 1
ATOM 4143 O O . GLU A 1 533 ? 33.188 0.679 29.668 1.00 71.06 533 GLU A O 1
ATOM 4148 N N . GLY A 1 534 ? 32.013 2.101 28.402 1.00 74.50 534 GLY A N 1
ATOM 4149 C CA . GLY A 1 534 ? 32.535 1.634 27.111 1.00 74.50 534 GLY A CA 1
ATOM 4150 C C . GLY A 1 534 ? 31.873 0.360 26.579 1.00 74.50 534 GLY A C 1
ATOM 4151 O O . GLY A 1 534 ? 32.385 -0.253 25.640 1.00 74.50 534 GLY A O 1
ATOM 4152 N N . LYS A 1 535 ? 30.741 -0.057 27.159 1.00 88.25 535 LYS A N 1
ATOM 4153 C CA . LYS A 1 535 ? 29.995 -1.237 26.709 1.00 88.25 535 LYS A CA 1
ATOM 4154 C C . LYS A 1 535 ? 29.188 -0.923 25.444 1.00 88.25 535 LYS A C 1
ATOM 4156 O O . LYS A 1 535 ? 28.464 0.066 25.390 1.00 88.25 535 LYS A O 1
ATOM 4161 N N . GLN A 1 536 ? 29.265 -1.808 24.452 1.00 92.75 536 GLN A N 1
ATOM 4162 C CA . GLN A 1 536 ? 28.547 -1.685 23.179 1.00 92.75 536 GLN A CA 1
ATOM 4163 C C . GLN A 1 536 ? 27.564 -2.846 23.002 1.00 92.75 536 GLN A C 1
ATOM 4165 O O . GLN A 1 536 ? 27.931 -3.994 23.258 1.00 92.75 536 GLN A O 1
ATOM 4170 N N . LEU A 1 537 ? 26.335 -2.565 22.558 1.00 95.31 537 LEU A N 1
ATOM 4171 C CA . LEU A 1 537 ? 25.307 -3.571 22.256 1.00 95.31 537 LEU A CA 1
ATOM 4172 C C . LEU A 1 537 ? 24.925 -3.500 20.771 1.00 95.31 537 LEU A C 1
ATOM 4174 O O . LEU A 1 537 ? 24.490 -2.443 20.319 1.00 95.31 537 LEU A O 1
ATOM 4178 N N . ALA A 1 538 ? 25.026 -4.599 20.022 1.00 94.81 538 ALA A N 1
ATOM 4179 C CA . ALA A 1 538 ? 24.534 -4.668 18.642 1.00 94.81 538 ALA A CA 1
ATOM 4180 C C . ALA A 1 538 ? 23.077 -5.146 18.629 1.00 94.81 538 ALA A C 1
ATOM 4182 O O . ALA A 1 538 ? 22.780 -6.219 19.150 1.00 94.81 538 ALA A O 1
ATOM 4183 N N . ALA A 1 539 ? 22.167 -4.371 18.039 1.00 96.62 539 ALA A N 1
ATOM 4184 C CA . ALA A 1 539 ? 20.734 -4.661 18.034 1.00 96.62 539 ALA A CA 1
ATOM 4185 C C . ALA A 1 539 ? 20.251 -5.130 16.653 1.00 96.62 539 ALA A C 1
ATOM 4187 O O . ALA A 1 539 ? 20.360 -4.383 15.682 1.00 96.62 539 ALA A O 1
ATOM 4188 N N . ARG A 1 540 ? 19.643 -6.323 16.550 1.00 95.12 540 ARG A N 1
ATOM 4189 C CA . ARG A 1 540 ? 18.953 -6.726 15.305 1.00 95.12 540 ARG A CA 1
ATOM 4190 C C . ARG A 1 540 ? 17.712 -5.862 15.066 1.00 95.12 540 ARG A C 1
ATOM 4192 O O . ARG A 1 540 ? 17.441 -5.486 13.926 1.00 95.12 540 ARG A O 1
ATOM 4199 N N . LEU A 1 541 ? 17.017 -5.521 16.154 1.00 97.94 541 LEU A N 1
ATOM 4200 C CA . LEU A 1 541 ? 15.974 -4.503 16.261 1.00 97.94 541 LEU A CA 1
ATOM 4201 C C . LEU A 1 541 ? 16.230 -3.621 17.498 1.00 97.94 541 LEU A C 1
ATOM 4203 O O . LEU A 1 541 ? 16.313 -4.114 18.624 1.00 97.94 541 LEU A O 1
ATOM 4207 N N . LEU A 1 542 ? 16.314 -2.309 17.304 1.00 98.25 542 LEU A N 1
ATOM 4208 C CA . LEU A 1 542 ? 16.413 -1.307 18.363 1.00 98.25 542 LEU A CA 1
ATOM 4209 C C . LEU A 1 542 ? 15.037 -0.668 18.610 1.00 98.25 542 LEU A C 1
ATOM 4211 O O . LEU A 1 542 ? 14.402 -0.175 17.680 1.00 98.25 542 LEU A O 1
ATOM 4215 N N . VAL A 1 543 ? 14.565 -0.656 19.857 1.00 98.38 543 VAL A N 1
ATOM 4216 C CA . VAL A 1 543 ? 13.254 -0.098 20.222 1.00 98.38 543 VAL A CA 1
ATOM 4217 C C . VAL A 1 543 ? 13.406 1.117 21.131 1.00 98.38 543 VAL A C 1
ATOM 4219 O O . VAL A 1 543 ? 14.003 1.026 22.202 1.00 98.38 543 VAL A O 1
ATOM 4222 N N . GLY A 1 544 ? 12.826 2.245 20.722 1.00 97.56 544 GLY A N 1
ATOM 4223 C CA . GLY A 1 544 ? 12.676 3.441 21.548 1.00 97.56 544 GLY A CA 1
ATOM 4224 C C . GLY A 1 544 ? 11.384 3.394 22.362 1.00 97.56 544 GLY A C 1
ATOM 4225 O O . GLY A 1 544 ? 10.293 3.509 21.804 1.00 97.56 544 GLY A O 1
ATOM 4226 N N . ALA A 1 545 ? 11.515 3.245 23.679 1.00 96.12 545 ALA A N 1
ATOM 4227 C CA . ALA A 1 545 ? 10.468 3.387 24.698 1.00 96.12 545 ALA A CA 1
ATOM 4228 C C . ALA A 1 545 ? 10.860 4.445 25.763 1.00 96.12 545 ALA A C 1
ATOM 4230 O O . ALA A 1 545 ? 10.299 4.511 26.857 1.00 96.12 545 ALA A O 1
ATOM 4231 N N . ASP A 1 546 ? 11.840 5.276 25.411 1.00 91.75 546 ASP A N 1
ATOM 4232 C CA . ASP A 1 546 ? 12.603 6.263 26.184 1.00 91.75 546 ASP A CA 1
ATOM 4233 C C . ASP A 1 546 ? 11.974 7.672 26.199 1.00 91.75 546 ASP A C 1
ATOM 4235 O O . ASP A 1 546 ? 12.501 8.614 26.794 1.00 91.75 546 ASP A O 1
ATOM 4239 N N . GLY A 1 547 ? 10.794 7.813 25.595 1.00 89.62 547 GLY A N 1
ATOM 4240 C CA . GLY A 1 547 ? 9.924 8.971 25.751 1.00 89.62 547 GLY A CA 1
ATOM 4241 C C . GLY A 1 547 ? 10.221 10.159 24.832 1.00 89.62 547 GLY A C 1
ATOM 4242 O O . GLY A 1 547 ? 10.916 10.067 23.817 1.00 89.62 547 GLY A O 1
ATOM 4243 N N . ALA A 1 548 ? 9.668 11.320 25.196 1.00 85.38 548 ALA A N 1
ATOM 4244 C CA . ALA A 1 548 ? 9.597 12.489 24.317 1.00 85.38 548 ALA A CA 1
ATOM 4245 C C . ALA A 1 548 ? 10.964 12.990 23.797 1.00 85.38 548 ALA A C 1
ATOM 4247 O O . ALA A 1 548 ? 11.011 13.606 22.735 1.00 85.38 548 ALA A O 1
ATOM 4248 N N . ASN A 1 549 ? 12.074 12.672 24.475 1.00 87.94 549 ASN A N 1
ATOM 4249 C CA . ASN A 1 549 ? 13.444 13.054 24.098 1.00 87.94 549 ASN A CA 1
ATOM 4250 C C . ASN A 1 549 ? 14.305 11.868 23.598 1.00 87.94 549 ASN A C 1
ATOM 4252 O O . ASN A 1 549 ? 15.525 11.912 23.721 1.00 87.94 549 ASN A O 1
ATOM 4256 N N . SER A 1 550 ? 13.673 10.819 23.058 1.00 93.38 550 SER A N 1
ATOM 4257 C CA . SER A 1 550 ? 14.294 9.574 22.576 1.00 93.38 550 SER A CA 1
ATOM 4258 C C . SER A 1 550 ? 15.590 9.753 21.749 1.00 93.38 550 SER A C 1
ATOM 4260 O O . SER A 1 550 ? 15.521 10.212 20.595 1.00 93.38 550 SER A O 1
ATOM 4262 N N . PRO A 1 551 ? 16.773 9.344 22.259 1.00 93.50 551 PRO A N 1
ATOM 4263 C CA . PRO A 1 551 ? 17.957 9.121 21.431 1.00 93.50 551 PRO A CA 1
ATOM 4264 C C . PRO A 1 551 ? 17.721 8.110 20.300 1.00 93.50 551 PRO A C 1
ATOM 4266 O O . PRO A 1 551 ? 18.241 8.331 19.209 1.00 93.50 551 PRO A O 1
ATOM 4269 N N . VAL A 1 552 ? 16.906 7.061 20.490 1.00 96.06 552 VAL A N 1
ATOM 4270 C CA . VAL A 1 552 ? 16.627 6.067 19.429 1.00 96.06 552 VAL A CA 1
ATOM 4271 C C . VAL A 1 552 ? 15.945 6.709 18.216 1.00 96.06 552 VAL A C 1
ATOM 4273 O O . VAL A 1 552 ? 16.389 6.527 17.082 1.00 96.06 552 VAL A O 1
ATOM 4276 N N . ARG A 1 553 ? 14.913 7.530 18.446 1.00 94.44 553 ARG A N 1
ATOM 4277 C CA . ARG A 1 553 ? 14.243 8.309 17.390 1.00 94.44 553 ARG A CA 1
ATOM 4278 C C . ARG A 1 553 ? 15.202 9.280 16.694 1.00 94.44 553 ARG A C 1
ATOM 4280 O O . ARG A 1 553 ? 15.137 9.448 15.478 1.00 94.44 553 ARG A O 1
ATOM 4287 N N . THR A 1 554 ? 16.091 9.899 17.473 1.00 93.62 554 THR A N 1
ATOM 4288 C CA . THR A 1 554 ? 17.082 10.869 16.983 1.00 93.62 554 THR A CA 1
ATOM 4289 C C . THR A 1 554 ? 18.117 10.200 16.073 1.00 93.62 554 THR A C 1
ATOM 4291 O O . THR A 1 554 ? 18.381 10.703 14.985 1.00 93.62 554 THR A O 1
ATOM 4294 N N . PHE A 1 555 ? 18.640 9.034 16.466 1.00 94.50 555 PHE A N 1
ATOM 4295 C CA . PHE A 1 555 ? 19.535 8.207 15.649 1.00 94.50 555 PHE A CA 1
ATOM 4296 C C . PHE A 1 555 ? 18.884 7.772 14.329 1.00 94.50 555 PHE A C 1
ATOM 4298 O O . PHE A 1 555 ? 19.497 7.880 13.271 1.00 94.50 555 PHE A O 1
ATOM 4305 N N . ALA A 1 556 ? 17.619 7.348 14.377 1.00 93.19 556 ALA A N 1
ATOM 4306 C CA . ALA A 1 556 ? 16.876 6.904 13.199 1.00 93.19 556 ALA A CA 1
ATOM 4307 C C . ALA A 1 556 ? 16.521 8.029 12.203 1.00 93.19 556 ALA A C 1
ATOM 4309 O O . ALA A 1 556 ? 15.927 7.751 11.162 1.00 93.19 556 ALA A O 1
ATOM 4310 N N . GLY A 1 557 ? 16.828 9.295 12.519 1.00 92.00 557 GLY A N 1
ATOM 4311 C CA . GLY A 1 557 ? 16.465 10.449 11.691 1.00 92.00 557 GLY A CA 1
ATOM 4312 C C . GLY A 1 557 ? 14.953 10.674 11.582 1.00 92.00 557 GLY A C 1
ATOM 4313 O O . GLY A 1 557 ? 14.486 11.225 10.587 1.00 92.00 557 GLY A O 1
ATOM 4314 N N . ILE A 1 558 ? 14.177 10.218 12.572 1.00 93.94 558 ILE A N 1
ATOM 4315 C CA . ILE A 1 558 ? 12.713 10.305 12.561 1.00 93.94 558 ILE A CA 1
ATOM 4316 C C . ILE A 1 558 ? 12.283 11.629 13.207 1.00 93.94 558 ILE A C 1
ATOM 4318 O O . ILE A 1 558 ? 12.324 11.794 14.429 1.00 93.94 558 ILE A O 1
ATOM 4322 N N . ASP A 1 559 ? 11.838 12.573 12.379 1.00 90.25 559 ASP A N 1
ATOM 4323 C CA . ASP A 1 559 ? 11.280 13.846 12.842 1.00 90.25 559 ASP A CA 1
ATOM 4324 C C . ASP A 1 559 ? 10.043 13.646 13.734 1.00 90.25 559 ASP A C 1
ATOM 4326 O O . ASP A 1 559 ? 9.271 12.698 13.572 1.00 90.25 559 ASP A O 1
ATOM 4330 N N . SER A 1 560 ? 9.828 14.580 14.668 1.00 86.94 560 SER A N 1
ATOM 4331 C CA . SER A 1 560 ? 8.638 14.614 15.525 1.00 86.94 560 SER A CA 1
ATOM 4332 C C . SER A 1 560 ? 8.015 16.007 15.549 1.00 86.94 560 SER A C 1
ATOM 4334 O O . SER A 1 560 ? 8.618 16.966 16.035 1.00 86.94 560 SER A O 1
ATOM 4336 N N . LYS A 1 561 ? 6.798 16.126 15.010 1.00 85.56 561 LYS A N 1
ATOM 4337 C CA . LYS A 1 561 ? 6.073 17.396 14.854 1.00 85.56 561 LYS A CA 1
ATOM 4338 C C . LYS A 1 561 ? 5.043 17.605 15.959 1.00 85.56 561 LYS A C 1
ATOM 4340 O O . LYS A 1 561 ? 4.564 16.654 16.566 1.00 85.56 561 LYS A O 1
ATOM 4345 N N . GLY A 1 562 ? 4.672 18.859 16.199 1.00 84.38 562 GLY A N 1
ATOM 4346 C CA . GLY A 1 562 ? 3.609 19.244 17.129 1.00 84.38 562 GLY A CA 1
ATOM 4347 C C . GLY A 1 562 ? 3.846 20.627 17.732 1.00 84.38 562 GLY A C 1
ATOM 4348 O O . GLY A 1 562 ? 4.753 21.346 17.315 1.00 84.38 562 GLY A O 1
ATOM 4349 N N . TRP A 1 563 ? 3.030 20.997 18.716 1.00 85.50 563 TRP A N 1
ATOM 4350 C CA . TRP A 1 563 ? 3.044 22.305 19.379 1.00 85.50 563 TRP A CA 1
ATOM 4351 C C . TRP A 1 563 ? 2.987 22.166 20.900 1.00 85.50 563 TRP A C 1
ATOM 4353 O O . TRP A 1 563 ? 2.595 21.135 21.451 1.00 85.50 563 TRP A O 1
ATOM 4363 N N . ASP A 1 564 ? 3.383 23.229 21.588 1.00 86.62 564 ASP A N 1
ATOM 4364 C CA . ASP A 1 564 ? 3.187 23.374 23.027 1.00 86.62 564 ASP A CA 1
ATOM 4365 C C . ASP A 1 564 ? 1.862 24.115 23.246 1.00 86.62 564 ASP A C 1
ATOM 4367 O O . ASP A 1 564 ? 1.604 25.120 22.586 1.00 86.62 564 ASP A O 1
ATOM 4371 N N . TYR A 1 565 ? 1.006 23.638 24.152 1.00 82.31 565 TYR A N 1
ATOM 4372 C CA . TYR A 1 565 ? -0.356 24.176 24.305 1.00 82.31 565 TYR A CA 1
ATOM 4373 C C . TYR A 1 565 ? -0.419 25.533 25.027 1.00 82.31 565 TYR A C 1
ATOM 4375 O O . TYR A 1 565 ? -1.501 26.094 25.185 1.00 82.31 565 TYR A O 1
ATOM 4383 N N . GLY A 1 566 ? 0.708 26.053 25.528 1.00 86.69 566 GLY A N 1
ATOM 4384 C CA . GLY A 1 566 ? 0.715 27.233 26.404 1.00 86.69 566 GLY A CA 1
ATOM 4385 C C . GLY A 1 566 ? -0.021 26.999 27.733 1.00 86.69 566 GLY A C 1
ATOM 4386 O O . GLY A 1 566 ? -0.469 27.952 28.368 1.00 86.69 566 GLY A O 1
ATOM 4387 N N . ARG A 1 567 ? -0.174 25.730 28.138 1.00 88.88 567 ARG A N 1
ATOM 4388 C CA . ARG A 1 567 ? -0.859 25.275 29.356 1.00 88.88 567 ARG A CA 1
ATOM 4389 C C . ARG A 1 567 ? 0.059 24.374 30.186 1.00 88.88 567 ARG A C 1
ATOM 4391 O O . ARG A 1 567 ? 0.943 23.706 29.648 1.00 88.88 567 ARG A O 1
ATOM 4398 N N . HIS A 1 568 ? -0.161 24.351 31.495 1.00 92.81 568 HIS A N 1
ATOM 4399 C CA . HIS A 1 568 ? 0.469 23.435 32.445 1.00 92.81 568 HIS A CA 1
ATOM 4400 C C . HIS A 1 568 ? -0.598 22.524 33.056 1.00 92.81 568 HIS A C 1
ATOM 4402 O O . HIS A 1 568 ? -1.657 23.002 33.454 1.00 92.81 568 HIS A O 1
ATOM 4408 N N . GLY A 1 569 ? -0.305 21.229 33.162 1.00 91.31 569 GLY A N 1
ATOM 4409 C CA . GLY A 1 569 ? -1.102 20.288 33.941 1.00 91.31 569 GLY A CA 1
ATOM 4410 C C . GLY A 1 569 ? -0.621 20.304 35.383 1.00 91.31 569 GLY A C 1
ATOM 4411 O O . GLY A 1 569 ? 0.529 19.948 35.634 1.00 91.31 569 GLY A O 1
ATOM 4412 N N . VAL A 1 570 ? -1.476 20.732 36.309 1.00 93.31 570 VAL A N 1
ATOM 4413 C CA . VAL A 1 570 ? -1.294 20.592 37.758 1.00 93.31 570 VAL A CA 1
ATOM 4414 C C . VAL A 1 570 ? -1.858 19.239 38.187 1.00 93.31 570 VAL A C 1
ATOM 4416 O O . VAL A 1 570 ? -2.956 18.873 37.771 1.00 93.31 570 VAL A O 1
ATOM 4419 N N . VAL A 1 571 ? -1.121 18.501 39.013 1.00 93.38 571 VAL A N 1
ATOM 4420 C CA . VAL A 1 571 ? -1.543 17.211 39.576 1.00 93.38 571 VAL A CA 1
ATOM 4421 C C . VAL A 1 571 ? -1.375 17.196 41.088 1.00 93.38 571 VAL A C 1
ATOM 4423 O O . VAL A 1 571 ? -0.492 17.872 41.610 1.00 93.38 571 VAL A O 1
ATOM 4426 N N . ALA A 1 572 ? -2.230 16.438 41.772 1.00 94.56 572 ALA A N 1
ATOM 4427 C CA . ALA A 1 572 ? -2.205 16.222 43.219 1.00 94.56 572 ALA A CA 1
ATOM 4428 C C . ALA A 1 572 ? -2.958 14.928 43.581 1.00 94.56 572 ALA A C 1
ATOM 4430 O O . ALA A 1 572 ? -3.783 14.453 42.794 1.00 94.56 572 ALA A O 1
ATOM 4431 N N . THR A 1 573 ? -2.722 14.399 44.783 1.00 95.06 573 THR A N 1
ATOM 4432 C CA . THR A 1 573 ? -3.599 13.397 45.411 1.00 95.06 573 THR A CA 1
ATOM 4433 C C . THR A 1 573 ? -4.490 14.118 46.416 1.00 95.06 573 THR A C 1
ATOM 4435 O O . THR A 1 573 ? -3.998 14.763 47.341 1.00 95.06 573 THR A O 1
ATOM 4438 N N . LEU A 1 574 ? -5.797 14.037 46.205 1.00 95.12 574 LEU A N 1
ATOM 4439 C CA . LEU A 1 574 ? -6.847 14.680 46.985 1.00 95.12 574 LEU A CA 1
ATOM 4440 C C . LEU A 1 574 ? -7.519 13.670 47.911 1.00 95.12 574 LEU A C 1
ATOM 4442 O O . LEU A 1 574 ? -7.658 12.500 47.557 1.00 95.12 574 LEU A O 1
ATOM 4446 N N . GLU A 1 575 ? -7.999 14.156 49.047 1.00 95.06 575 GLU A N 1
ATOM 4447 C CA . GLU A 1 575 ? -8.850 13.417 49.975 1.00 95.06 575 GLU A CA 1
ATOM 4448 C C . GLU A 1 575 ? -10.253 14.034 49.989 1.00 95.06 575 GLU A C 1
ATOM 4450 O O . GLU A 1 575 ? -10.402 15.261 50.064 1.00 95.06 575 GLU A O 1
ATOM 4455 N N . LEU A 1 576 ? -11.278 13.188 49.886 1.00 94.06 576 LEU A N 1
ATOM 4456 C CA . LEU A 1 576 ? -12.682 13.577 49.802 1.00 94.06 576 LEU A CA 1
ATOM 4457 C C . LEU A 1 576 ? -13.421 13.332 51.125 1.00 94.06 576 LEU A C 1
ATOM 4459 O O . LEU A 1 576 ? -13.077 12.442 51.899 1.00 94.06 576 LEU A O 1
ATOM 4463 N N . ASP A 1 577 ? -14.489 14.106 51.326 1.00 91.81 577 ASP A N 1
ATOM 4464 C CA . ASP A 1 577 ? -15.433 14.052 52.459 1.00 91.81 577 ASP A CA 1
ATOM 4465 C C . ASP A 1 577 ? -16.151 12.690 52.615 1.00 91.81 577 ASP A C 1
ATOM 4467 O O . ASP A 1 577 ? -16.827 12.430 53.607 1.00 91.81 577 ASP A O 1
ATOM 4471 N N . GLY A 1 578 ? -16.019 11.808 51.620 1.00 86.94 578 GLY A N 1
ATOM 4472 C CA . GLY A 1 578 ? -16.565 10.458 51.613 1.00 86.94 578 GLY A CA 1
ATOM 4473 C C . GLY A 1 578 ? -16.085 9.646 50.409 1.00 86.94 578 GLY A C 1
ATOM 4474 O O . GLY A 1 578 ? -15.275 10.096 49.597 1.00 86.94 578 GLY A O 1
ATOM 4475 N N . ASN A 1 579 ? -16.609 8.430 50.276 1.00 81.50 579 ASN A N 1
ATOM 4476 C CA . ASN A 1 579 ? -16.176 7.457 49.269 1.00 81.50 579 ASN A CA 1
ATOM 4477 C C . ASN A 1 579 ? -16.772 7.682 47.858 1.00 81.50 579 ASN A C 1
ATOM 4479 O O . ASN A 1 579 ? -16.592 6.832 46.984 1.00 81.50 579 ASN A O 1
ATOM 4483 N N . GLY A 1 580 ? -17.443 8.810 47.605 1.00 81.31 580 GLY A N 1
ATOM 4484 C CA . GLY A 1 580 ? -18.166 9.114 46.364 1.00 81.31 580 GLY A CA 1
ATOM 4485 C C . GLY A 1 580 ? -19.690 8.971 46.491 1.00 81.31 580 GLY A C 1
ATOM 4486 O O . GLY A 1 580 ? -20.201 8.332 47.408 1.00 81.31 580 GLY A O 1
ATOM 4487 N N . TRP A 1 581 ? -20.438 9.586 45.566 1.00 82.12 581 TRP A N 1
ATOM 4488 C CA . TRP A 1 581 ? -21.909 9.634 45.628 1.00 82.12 581 TRP A CA 1
ATOM 4489 C C . TRP A 1 581 ? -22.607 8.289 45.394 1.00 82.12 581 TRP A C 1
ATOM 4491 O O . TRP A 1 581 ? -23.687 8.079 45.938 1.00 82.12 581 TRP A O 1
ATOM 4501 N N . ALA A 1 582 ? -21.995 7.379 44.631 1.00 72.56 582 ALA A N 1
ATOM 4502 C CA . ALA A 1 582 ? -22.530 6.044 44.346 1.00 72.56 582 ALA A CA 1
ATOM 4503 C C . ALA A 1 582 ? -21.915 4.934 45.237 1.00 72.56 582 ALA A C 1
ATOM 4505 O O . ALA A 1 582 ? -22.032 3.744 44.942 1.00 72.56 582 ALA A O 1
ATOM 4506 N N . GLY A 1 583 ? -21.303 5.320 46.365 1.00 72.25 583 GLY A N 1
ATOM 4507 C CA . GLY A 1 583 ? -20.805 4.404 47.393 1.00 72.25 583 GLY A CA 1
ATOM 4508 C C . GLY A 1 583 ? -19.468 3.731 47.067 1.00 72.25 583 GLY A C 1
ATOM 4509 O O . GLY A 1 583 ? -18.695 4.183 46.221 1.00 72.25 583 GLY A O 1
ATOM 4510 N N . ASP A 1 584 ? -19.180 2.645 47.783 1.00 70.62 584 ASP A N 1
ATOM 4511 C CA . ASP A 1 584 ? -17.864 1.994 47.749 1.00 70.62 584 ASP A CA 1
ATOM 4512 C C . ASP A 1 584 ? -17.647 1.161 46.480 1.00 70.62 584 ASP A C 1
ATOM 4514 O O . ASP A 1 584 ? -16.552 1.168 45.916 1.00 70.62 584 ASP A O 1
ATOM 4518 N N . GLU A 1 585 ? -18.697 0.487 46.001 1.00 70.50 585 GLU A N 1
ATOM 4519 C CA . GLU A 1 585 ? -18.653 -0.375 44.814 1.00 70.50 585 GLU A CA 1
ATOM 4520 C C . GLU A 1 585 ? -18.629 0.430 43.501 1.00 70.50 585 GLU A C 1
ATOM 4522 O O . GLU A 1 585 ? -17.967 0.042 42.534 1.00 70.50 585 GLU A O 1
ATOM 4527 N N . THR A 1 586 ? -19.322 1.575 43.458 1.00 80.19 586 THR A N 1
ATOM 4528 C CA . THR A 1 586 ? -19.500 2.374 42.237 1.00 80.19 586 THR A CA 1
ATOM 4529 C C . THR A 1 586 ? -18.794 3.722 42.349 1.00 80.19 586 THR A C 1
ATOM 4531 O O . THR A 1 586 ? -19.306 4.673 42.934 1.00 80.19 586 THR A O 1
ATOM 4534 N N . LYS A 1 587 ? -17.610 3.832 41.734 1.00 87.06 587 LYS A N 1
ATOM 4535 C CA . LYS A 1 587 ? -16.891 5.106 41.603 1.00 87.06 587 LYS A CA 1
ATOM 4536 C C . LYS A 1 587 ? -17.201 5.799 40.272 1.00 87.06 587 LYS A C 1
ATOM 4538 O O . LYS A 1 587 ? -17.274 5.149 39.227 1.00 87.06 587 LYS A O 1
ATOM 4543 N N . ILE A 1 588 ? -17.298 7.127 40.332 1.00 87.69 588 ILE A N 1
ATOM 4544 C CA . ILE A 1 588 ? -17.570 8.041 39.212 1.00 87.69 588 ILE A CA 1
ATOM 4545 C C . ILE A 1 588 ? -16.323 8.905 38.975 1.00 87.69 588 ILE A C 1
ATOM 4547 O O . ILE A 1 588 ? -15.725 9.402 39.932 1.00 87.69 588 ILE A O 1
ATOM 4551 N N . ALA A 1 589 ? -15.933 9.095 37.715 1.00 89.12 589 ALA A N 1
ATOM 4552 C CA . ALA A 1 589 ? -14.905 10.054 37.306 1.00 89.12 589 ALA A CA 1
ATOM 4553 C C . ALA A 1 589 ? -15.541 11.368 36.813 1.00 89.12 589 ALA A C 1
ATOM 4555 O O . ALA A 1 589 ? -16.558 11.344 36.124 1.00 89.12 589 ALA A O 1
ATOM 4556 N N . TYR A 1 590 ? -14.932 12.518 37.115 1.00 89.88 590 TYR A N 1
ATOM 4557 C CA . TYR A 1 590 ? -15.489 13.837 36.778 1.00 89.88 590 TYR A CA 1
ATOM 4558 C C . TYR A 1 590 ? -14.504 14.669 35.954 1.00 89.88 590 TYR A C 1
ATOM 4560 O O . TYR A 1 590 ? -13.327 14.752 36.308 1.00 89.88 590 TYR A O 1
ATOM 4568 N N . GLN A 1 591 ? -14.976 15.344 34.902 1.00 89.38 591 GLN A N 1
ATOM 4569 C CA . GLN A 1 591 ? -14.173 16.294 34.122 1.00 89.38 591 GLN A CA 1
ATOM 4570 C C . GLN A 1 591 ? -14.980 17.538 33.714 1.00 89.38 591 GLN A C 1
ATOM 4572 O O . GLN A 1 591 ? -15.905 17.453 32.909 1.00 89.38 591 GLN A O 1
ATOM 4577 N N . ARG A 1 592 ? -14.571 18.721 34.189 1.00 89.62 592 ARG A N 1
ATOM 4578 C CA . ARG A 1 592 ? -15.154 20.014 33.797 1.00 89.62 592 ARG A CA 1
ATOM 4579 C C . ARG A 1 592 ? -14.218 20.759 32.846 1.00 89.62 592 ARG A C 1
ATOM 4581 O O . ARG A 1 592 ? -13.043 20.952 33.152 1.00 89.62 592 ARG A O 1
ATOM 4588 N N . PHE A 1 593 ? -14.719 21.208 31.700 1.00 86.25 593 PHE A N 1
ATOM 4589 C CA . PHE A 1 593 ? -13.981 22.074 30.777 1.00 86.25 593 PHE A CA 1
ATOM 4590 C C . PHE A 1 593 ? -14.116 23.541 31.200 1.00 86.25 593 PHE A C 1
ATOM 4592 O O . PHE A 1 593 ? -15.180 24.135 31.055 1.00 86.25 593 PHE A O 1
ATOM 4599 N N . LEU A 1 594 ? -13.036 24.140 31.708 1.00 88.00 594 LEU A N 1
ATOM 4600 C CA . LEU A 1 594 ? -12.956 25.578 31.995 1.00 88.00 594 LEU A CA 1
ATOM 4601 C C . LEU A 1 594 ? -12.214 26.299 30.847 1.00 88.00 594 LEU A C 1
ATOM 4603 O O . LEU A 1 594 ? -11.417 25.654 30.159 1.00 88.00 594 LEU A O 1
ATOM 4607 N N . PRO A 1 595 ? -12.392 27.620 30.640 1.00 82.69 595 PRO A N 1
ATOM 4608 C CA . PRO A 1 595 ? -11.680 28.368 29.586 1.00 82.69 595 PRO A CA 1
ATOM 4609 C C . PRO A 1 595 ? -10.144 28.319 29.714 1.00 82.69 595 PRO A C 1
ATOM 4611 O O . PRO A 1 595 ? -9.405 28.194 28.732 1.00 82.69 595 PRO A O 1
ATOM 4614 N N . THR A 1 596 ? -9.640 28.316 30.952 1.00 86.00 596 THR A N 1
ATOM 4615 C CA . THR A 1 596 ? -8.213 28.126 31.258 1.00 86.00 596 THR A CA 1
ATOM 4616 C C . THR A 1 596 ? -7.716 26.710 30.942 1.00 86.00 596 THR A C 1
ATOM 4618 O O . THR A 1 596 ? -6.520 26.526 30.720 1.00 86.00 596 THR A O 1
ATOM 4621 N N . GLY A 1 597 ? -8.611 25.730 30.833 1.00 85.44 597 GLY A N 1
ATOM 4622 C CA . GLY A 1 597 ? -8.344 24.334 30.497 1.00 85.44 597 GLY A CA 1
ATOM 4623 C C . GLY A 1 597 ? -9.166 23.366 31.363 1.00 85.44 597 GLY A C 1
ATOM 4624 O O . GLY A 1 597 ? -9.766 23.770 32.360 1.00 85.44 597 GLY A O 1
ATOM 4625 N N . PRO A 1 598 ? -9.253 22.080 30.988 1.00 89.00 598 PRO A N 1
ATOM 4626 C CA . PRO A 1 598 ? -10.039 21.103 31.735 1.00 89.00 598 PRO A CA 1
ATOM 4627 C C . PRO A 1 598 ? -9.451 20.785 33.116 1.00 89.00 598 PRO A C 1
ATOM 4629 O O . PRO A 1 598 ? -8.238 20.620 33.268 1.00 89.00 598 PRO A O 1
ATOM 4632 N N . ILE A 1 599 ? -10.340 20.618 34.094 1.00 92.00 599 ILE A N 1
ATOM 4633 C CA . ILE A 1 599 ? -10.065 20.048 35.415 1.00 92.00 599 ILE A CA 1
ATOM 4634 C C . ILE A 1 599 ? -10.735 18.673 35.519 1.00 92.00 599 ILE A C 1
ATOM 4636 O O . ILE A 1 599 ? -11.927 18.535 35.248 1.00 92.00 599 ILE A O 1
ATOM 4640 N N . ALA A 1 600 ? -9.966 17.651 35.888 1.00 90.88 600 ALA A N 1
ATOM 4641 C CA . ALA A 1 600 ? -10.427 16.278 36.059 1.00 90.88 600 ALA A CA 1
ATOM 4642 C C . ALA A 1 600 ? -10.124 15.762 37.471 1.00 90.88 600 ALA A C 1
ATOM 4644 O O . ALA A 1 600 ? -9.062 16.045 38.027 1.00 90.88 600 ALA A O 1
ATOM 4645 N N . MET A 1 601 ? -11.055 14.989 38.024 1.00 91.56 601 MET A N 1
ATOM 4646 C CA . MET A 1 601 ? -10.953 14.318 39.317 1.00 91.56 601 MET A CA 1
ATOM 4647 C C . MET A 1 601 ? -11.283 12.836 39.103 1.00 91.56 601 MET A C 1
ATOM 4649 O O . MET A 1 601 ? -12.418 12.488 38.765 1.00 91.56 601 MET A O 1
ATOM 4653 N N . LEU A 1 602 ? -10.268 11.974 39.218 1.00 91.12 602 LEU A N 1
ATOM 4654 C CA . LEU A 1 602 ? -10.354 10.541 38.912 1.00 91.12 602 LEU A CA 1
ATOM 4655 C C . LEU A 1 602 ? -10.246 9.721 40.210 1.00 91.12 602 LEU A C 1
ATOM 4657 O O . LEU A 1 602 ? -9.345 9.993 41.010 1.00 91.12 602 LEU A O 1
ATOM 4661 N N . PRO A 1 603 ? -11.142 8.756 40.470 1.00 91.75 603 PRO A N 1
ATOM 4662 C CA . PRO A 1 603 ? -11.197 8.062 41.755 1.00 91.75 603 PRO A CA 1
ATOM 4663 C C . PRO A 1 603 ? -9.988 7.142 41.973 1.00 91.75 603 PRO A C 1
ATOM 4665 O O . PRO A 1 603 ? -9.533 6.461 41.056 1.00 91.75 603 PRO A O 1
ATOM 4668 N N . MET A 1 604 ? -9.506 7.106 43.213 1.00 92.06 604 MET A N 1
ATOM 4669 C CA . MET A 1 604 ? -8.504 6.168 43.730 1.00 92.06 604 MET A CA 1
ATOM 4670 C C . MET A 1 604 ? -9.156 5.306 44.837 1.00 92.06 604 MET A C 1
ATOM 4672 O O . MET A 1 604 ? -10.311 5.561 45.190 1.00 92.06 604 MET A O 1
ATOM 4676 N N . PRO A 1 605 ? -8.483 4.269 45.372 1.00 91.00 605 PRO A N 1
ATOM 4677 C CA . PRO A 1 605 ? -9.033 3.462 46.463 1.00 91.00 605 PRO A CA 1
ATOM 4678 C C . PRO A 1 605 ? -9.402 4.296 47.702 1.00 91.00 605 PRO A C 1
ATOM 4680 O O . PRO A 1 605 ? -8.709 5.253 48.046 1.00 91.00 605 PRO A O 1
ATOM 4683 N N . GLY A 1 606 ? -10.494 3.924 48.379 1.00 88.75 606 GLY A N 1
ATOM 4684 C CA . GLY A 1 606 ? -11.026 4.644 49.546 1.00 88.75 606 GLY A CA 1
ATOM 4685 C C . GLY A 1 606 ? -11.776 5.937 49.189 1.00 88.75 606 GLY A C 1
ATOM 4686 O O . GLY A 1 606 ? -12.581 5.956 48.248 1.00 88.75 606 GLY A O 1
ATOM 4687 N N . ASN A 1 607 ? -11.503 7.002 49.952 1.00 91.50 607 ASN A N 1
ATOM 4688 C CA . ASN A 1 607 ? -11.981 8.376 49.749 1.00 91.50 607 ASN A CA 1
ATOM 4689 C C . ASN A 1 607 ? -10.975 9.254 48.974 1.00 91.50 607 ASN A C 1
ATOM 4691 O O . ASN A 1 607 ? -11.119 10.476 48.933 1.00 91.50 607 ASN A O 1
ATOM 4695 N N . TYR A 1 608 ? -9.945 8.661 48.362 1.00 93.19 608 TYR A N 1
ATOM 4696 C CA . TYR A 1 608 ? -8.917 9.404 47.634 1.00 93.19 608 TYR A CA 1
ATOM 4697 C C . TYR A 1 608 ? -9.255 9.600 46.151 1.00 93.19 608 TYR A C 1
ATOM 4699 O O . TYR A 1 608 ? -9.976 8.823 45.522 1.00 93.19 608 TYR A O 1
ATOM 4707 N N . SER A 1 609 ? -8.676 10.637 45.550 1.00 93.19 609 SER A N 1
ATOM 4708 C CA . SER A 1 609 ? -8.770 10.903 44.115 1.00 93.19 609 SER A CA 1
ATOM 4709 C C . SER A 1 609 ? -7.502 11.572 43.591 1.00 93.19 609 SER A C 1
ATOM 4711 O O . SER A 1 609 ? -6.841 12.314 44.311 1.00 93.19 609 SER A O 1
ATOM 4713 N N . THR A 1 610 ? -7.150 11.344 42.325 1.00 93.38 610 THR A N 1
ATOM 4714 C CA . THR A 1 610 ? -6.087 12.102 41.656 1.00 93.38 610 THR A CA 1
ATOM 4715 C C . THR A 1 610 ? -6.663 13.248 40.822 1.00 93.38 610 THR A C 1
ATOM 4717 O O . THR A 1 610 ? -7.606 13.078 40.044 1.00 93.38 610 THR A O 1
ATOM 4720 N N . LEU A 1 611 ? -6.089 14.436 41.016 1.00 93.75 611 LEU A N 1
ATOM 4721 C CA . LEU A 1 611 ? -6.395 15.658 40.280 1.00 93.75 611 LEU A CA 1
ATOM 4722 C C . LEU A 1 611 ? -5.544 15.742 39.011 1.00 93.75 611 LEU A C 1
ATOM 4724 O O . LEU A 1 611 ? -4.330 15.552 39.075 1.00 93.75 611 LEU A O 1
ATOM 4728 N N . VAL A 1 612 ? -6.152 16.157 37.899 1.00 91.75 612 VAL A N 1
ATOM 4729 C CA . VAL A 1 612 ? -5.436 16.658 36.716 1.00 91.75 612 VAL A CA 1
ATOM 4730 C C . VAL A 1 612 ? -6.100 17.952 36.242 1.00 91.75 612 VAL A C 1
ATOM 4732 O O . VAL A 1 612 ? -7.167 17.922 35.635 1.00 91.75 612 VAL A O 1
ATOM 4735 N N . TRP A 1 613 ? -5.478 19.102 36.506 1.00 93.25 613 TRP A N 1
ATOM 4736 C CA . TRP A 1 613 ? -5.984 20.423 36.116 1.00 93.25 613 TRP A CA 1
ATOM 4737 C C . TRP A 1 613 ? -5.065 21.077 35.083 1.00 93.25 613 TRP A C 1
ATOM 4739 O O . TRP A 1 613 ? -3.990 21.574 35.411 1.00 93.25 613 TRP A O 1
ATOM 4749 N N . SER A 1 614 ? -5.490 21.101 33.820 1.00 92.12 614 SER A N 1
ATOM 4750 C CA . SER A 1 614 ? -4.851 21.917 32.786 1.00 92.12 614 SER A CA 1
ATOM 4751 C C . SER A 1 614 ? -5.238 23.382 32.973 1.00 92.12 614 SER A C 1
ATOM 4753 O O . SER A 1 614 ? -6.417 23.718 32.921 1.00 92.12 614 SER A O 1
ATOM 4755 N N . THR A 1 615 ? -4.257 24.261 33.159 1.00 92.62 615 THR A N 1
ATOM 4756 C CA . THR A 1 615 ? -4.480 25.701 33.351 1.00 92.62 615 THR A CA 1
ATOM 4757 C C . THR A 1 615 ? -3.313 26.530 32.794 1.00 92.62 615 THR A C 1
ATOM 4759 O O . THR A 1 615 ? -2.380 25.988 32.194 1.00 92.62 615 THR A O 1
ATOM 4762 N N . THR A 1 616 ? -3.353 27.858 32.920 1.00 92.50 616 THR A N 1
ATOM 4763 C CA . THR A 1 616 ? -2.250 28.727 32.465 1.00 92.50 616 THR A CA 1
ATOM 4764 C C . THR A 1 616 ? -0.978 28.490 33.304 1.00 92.50 616 THR A C 1
ATOM 4766 O O . THR A 1 616 ? -1.078 28.085 34.464 1.00 92.50 616 THR A O 1
ATOM 4769 N N . PRO A 1 617 ? 0.233 28.778 32.787 1.00 93.12 617 PRO A N 1
ATOM 4770 C CA . PRO A 1 617 ? 1.461 28.685 33.582 1.00 93.12 617 PRO A CA 1
ATOM 4771 C C . PRO A 1 617 ? 1.445 29.574 34.838 1.00 93.12 617 PRO A C 1
ATOM 4773 O O . PRO A 1 617 ? 2.004 29.185 35.860 1.00 93.12 617 PRO A O 1
ATOM 4776 N N . ALA A 1 618 ? 0.762 30.726 34.790 1.00 92.31 618 ALA A N 1
ATOM 4777 C CA . ALA A 1 618 ? 0.590 31.620 35.935 1.00 92.31 618 ALA A CA 1
ATOM 4778 C C . ALA A 1 618 ? -0.318 31.003 37.014 1.00 92.31 618 ALA A C 1
ATOM 4780 O O . ALA A 1 618 ? 0.081 30.908 38.173 1.00 92.31 618 ALA A O 1
ATOM 4781 N N . ASN A 1 619 ? -1.494 30.492 36.635 1.00 93.69 619 ASN A N 1
ATOM 4782 C CA . ASN A 1 619 ? -2.413 29.841 37.571 1.00 93.69 619 ASN A CA 1
ATOM 4783 C C . ASN A 1 619 ? -1.801 28.544 38.135 1.00 93.69 619 ASN A C 1
ATOM 4785 O O . ASN A 1 619 ? -1.999 28.229 39.303 1.00 93.69 619 ASN A O 1
ATOM 4789 N N . ALA A 1 620 ? -1.012 27.812 37.340 1.00 94.06 620 ALA A N 1
ATOM 4790 C CA . ALA A 1 620 ? -0.274 26.633 37.795 1.00 94.06 620 ALA A CA 1
ATOM 4791 C C . ALA A 1 620 ? 0.865 26.973 38.775 1.00 94.06 620 ALA A C 1
ATOM 4793 O O . ALA A 1 620 ? 1.170 26.169 39.655 1.00 94.06 620 ALA A O 1
ATOM 4794 N N . ALA A 1 621 ? 1.485 28.152 38.648 1.00 93.94 621 ALA A N 1
ATOM 4795 C CA . ALA A 1 621 ? 2.437 28.659 39.633 1.00 93.94 621 ALA A CA 1
ATOM 4796 C C . ALA A 1 621 ? 1.727 29.055 40.940 1.00 93.94 621 ALA A C 1
ATOM 4798 O O . ALA A 1 621 ? 2.153 28.602 42.000 1.00 93.94 621 ALA A O 1
ATOM 4799 N N . LEU A 1 622 ? 0.608 29.790 40.856 1.00 93.50 622 LEU A N 1
ATOM 4800 C CA . LEU A 1 622 ? -0.235 30.149 42.005 1.00 93.50 622 LEU A CA 1
ATOM 4801 C C . LEU A 1 622 ? -0.689 28.904 42.784 1.00 93.50 622 LEU A C 1
ATOM 4803 O O . LEU A 1 622 ? -0.432 28.793 43.979 1.00 93.50 622 LEU A O 1
ATOM 4807 N N . LEU A 1 623 ? -1.291 27.924 42.101 1.00 93.81 623 LEU A N 1
ATOM 4808 C CA . LEU A 1 623 ? -1.779 26.681 42.716 1.00 93.81 623 LEU A CA 1
ATOM 4809 C C . LEU A 1 623 ? -0.676 25.882 43.429 1.00 93.81 623 LEU A C 1
ATOM 4811 O O . LEU A 1 623 ? -0.966 25.183 44.393 1.00 93.81 623 LEU A O 1
ATOM 4815 N N . LYS A 1 624 ? 0.583 25.996 42.991 1.00 94.06 624 LYS A N 1
ATOM 4816 C CA . LYS A 1 624 ? 1.739 25.381 43.662 1.00 94.06 624 LYS A CA 1
ATOM 4817 C C . LYS A 1 624 ? 2.290 26.185 44.841 1.00 94.06 624 LYS A C 1
ATOM 4819 O O . LYS A 1 624 ? 3.038 25.618 45.632 1.00 94.06 624 LYS A O 1
ATOM 4824 N N . SER A 1 625 ? 1.999 27.483 44.933 1.00 93.25 625 SER A N 1
ATOM 4825 C CA . SER A 1 625 ? 2.466 28.347 46.026 1.00 93.25 625 SER A CA 1
ATOM 4826 C C . SER A 1 625 ? 1.470 28.484 47.179 1.00 93.25 625 SER A C 1
ATOM 4828 O O . SER A 1 625 ? 1.850 28.963 48.245 1.00 93.25 625 SER A O 1
ATOM 4830 N N . LEU A 1 626 ? 0.205 28.104 46.977 1.00 93.06 626 LEU A N 1
ATOM 4831 C CA . LEU A 1 626 ? -0.838 28.254 47.991 1.00 93.06 626 LEU A CA 1
ATOM 4832 C C . LEU A 1 626 ? -0.709 27.232 49.136 1.00 93.06 626 LEU A C 1
ATOM 4834 O O . LEU A 1 626 ? -0.380 26.068 48.892 1.00 93.06 626 LEU A O 1
ATOM 4838 N N . PRO A 1 627 ? -1.045 27.623 50.382 1.00 93.38 627 PRO A N 1
ATOM 4839 C CA . PRO A 1 627 ? -1.255 26.682 51.478 1.00 93.38 627 PRO A CA 1
ATOM 4840 C C . PRO A 1 627 ? -2.339 25.649 51.145 1.00 93.38 627 PRO A C 1
ATOM 4842 O O . PRO A 1 627 ? -3.286 25.945 50.416 1.00 93.38 627 PRO A O 1
ATOM 4845 N N . ALA A 1 628 ? -2.254 24.460 51.752 1.00 93.75 628 ALA A N 1
ATOM 4846 C CA . ALA A 1 628 ? -3.167 23.343 51.490 1.00 93.75 628 ALA A CA 1
ATOM 4847 C C . ALA A 1 628 ? -4.660 23.732 51.548 1.00 93.75 628 ALA A C 1
ATOM 4849 O O . ALA A 1 628 ? -5.411 23.372 50.647 1.00 93.75 628 ALA A O 1
ATOM 4850 N N . LYS A 1 629 ? -5.075 24.522 52.551 1.00 93.69 629 LYS A N 1
ATOM 4851 C CA . LYS A 1 629 ? -6.450 25.045 52.697 1.00 93.69 629 LYS A CA 1
ATOM 4852 C C . LYS A 1 629 ? -6.923 25.850 51.480 1.00 93.69 629 LYS A C 1
ATOM 4854 O O . LYS A 1 629 ? -7.986 25.569 50.935 1.00 93.69 629 LYS A O 1
ATOM 4859 N N . ASP A 1 630 ? -6.115 26.801 51.020 1.00 94.50 630 ASP A N 1
ATOM 4860 C CA . ASP A 1 630 ? -6.457 27.667 49.886 1.00 94.50 630 ASP A CA 1
ATOM 4861 C C . ASP A 1 630 ? -6.398 26.919 48.544 1.00 94.50 630 ASP A C 1
ATOM 4863 O O . ASP A 1 630 ? -7.227 27.152 47.663 1.00 94.50 630 ASP A O 1
ATOM 4867 N N . PHE A 1 631 ? -5.482 25.955 48.402 1.00 95.62 631 PHE A N 1
ATOM 4868 C CA . PHE A 1 631 ? -5.473 25.030 47.266 1.00 95.62 631 PHE A CA 1
ATOM 4869 C C . PHE A 1 631 ? -6.753 24.176 47.222 1.00 95.62 631 PHE A C 1
ATOM 4871 O O . PHE A 1 631 ? -7.413 24.097 46.185 1.00 95.62 631 PHE A O 1
ATOM 4878 N N . ILE A 1 632 ? -7.152 23.589 48.357 1.00 95.94 632 ILE A N 1
ATOM 4879 C CA . ILE A 1 632 ? -8.402 22.825 48.506 1.00 95.94 632 ILE A CA 1
ATOM 4880 C C . ILE A 1 632 ? -9.623 23.708 48.206 1.00 95.94 632 ILE A C 1
ATOM 4882 O O . ILE A 1 632 ? -10.570 23.246 47.563 1.00 95.94 632 ILE A O 1
ATOM 4886 N N . ALA A 1 633 ? -9.606 24.980 48.612 1.00 95.75 633 ALA A N 1
ATOM 4887 C CA . ALA A 1 633 ? -10.650 25.937 48.269 1.00 95.75 633 ALA A CA 1
ATOM 4888 C C . ALA A 1 633 ? -10.721 26.183 46.750 1.00 95.75 633 ALA A C 1
ATOM 4890 O O . ALA A 1 633 ? -11.793 26.018 46.171 1.00 95.75 633 ALA A O 1
ATOM 4891 N N . LEU A 1 634 ? -9.605 26.471 46.067 1.00 95.88 634 LEU A N 1
ATOM 4892 C CA . LEU A 1 634 ? -9.610 26.654 44.606 1.00 95.88 634 LEU A CA 1
ATOM 4893 C C . LEU A 1 634 ? -10.028 25.394 43.832 1.00 95.88 634 LEU A C 1
ATOM 4895 O O . LEU A 1 634 ? -10.748 25.513 42.841 1.00 95.88 634 LEU A O 1
ATOM 4899 N N . VAL A 1 635 ? -9.648 24.191 44.276 1.00 96.19 635 VAL A N 1
ATOM 4900 C CA . VAL A 1 635 ? -10.119 22.941 43.650 1.00 96.19 635 VAL A CA 1
ATOM 4901 C C . VAL A 1 635 ? -11.629 22.765 43.853 1.00 96.19 635 VAL A C 1
ATOM 4903 O O . VAL A 1 635 ? -12.347 22.463 42.900 1.00 96.19 635 VAL A O 1
ATOM 4906 N N . ASN A 1 636 ? -12.148 23.010 45.061 1.00 95.69 636 ASN A N 1
ATOM 4907 C CA . ASN A 1 636 ? -13.590 22.953 45.315 1.00 95.69 636 ASN A CA 1
ATOM 4908 C C . ASN A 1 636 ? -14.374 24.027 44.542 1.00 95.69 636 ASN A C 1
ATOM 4910 O O . ASN A 1 636 ? -15.491 23.741 44.103 1.00 95.69 636 ASN A O 1
ATOM 4914 N N . ALA A 1 637 ? -13.792 25.218 44.359 1.00 94.81 637 ALA A N 1
ATOM 4915 C CA . ALA A 1 637 ? -14.339 26.317 43.569 1.00 94.81 637 ALA A CA 1
ATOM 4916 C C . ALA A 1 637 ? -14.415 25.960 42.079 1.00 94.81 637 ALA A C 1
ATOM 4918 O O . ALA A 1 637 ? -15.457 26.147 41.451 1.00 94.81 637 ALA A O 1
ATOM 4919 N N . ALA A 1 638 ? -13.345 25.381 41.524 1.00 94.06 638 ALA A N 1
ATOM 4920 C CA . ALA A 1 638 ? -13.237 25.034 40.108 1.00 94.06 638 ALA A CA 1
ATOM 4921 C C . ALA A 1 638 ? -14.324 24.056 39.626 1.00 94.06 638 ALA A C 1
ATOM 4923 O O . ALA A 1 638 ? -14.744 24.120 38.468 1.00 94.06 638 ALA A O 1
ATOM 4924 N N . PHE A 1 639 ? -14.843 23.206 40.517 1.00 93.31 639 PHE A N 1
ATOM 4925 C CA . PHE A 1 639 ? -15.963 22.305 40.230 1.00 93.31 639 PHE A CA 1
ATOM 4926 C C . PHE A 1 639 ? -17.364 22.890 40.497 1.00 93.31 639 PHE A C 1
ATOM 4928 O O . PHE A 1 639 ? -18.334 22.271 40.069 1.00 93.31 639 PHE A O 1
ATOM 4935 N N . ARG A 1 640 ? -17.499 24.041 41.181 1.00 92.25 640 ARG A N 1
ATOM 4936 C CA . ARG A 1 640 ? -18.797 24.540 41.700 1.00 92.25 640 ARG A CA 1
ATOM 4937 C C . ARG A 1 640 ? -19.187 25.959 41.293 1.00 92.25 640 ARG A C 1
ATOM 4939 O O . ARG A 1 640 ? -20.374 26.219 41.149 1.00 92.25 640 ARG A O 1
ATOM 4946 N N . LEU A 1 641 ? -18.231 26.874 41.147 1.00 92.56 641 LEU A N 1
ATOM 4947 C CA . LEU A 1 641 ? -18.509 28.286 40.849 1.00 92.56 641 LEU A CA 1
ATOM 4948 C C . LEU A 1 641 ? -18.548 28.556 39.336 1.00 92.56 641 LEU A C 1
ATOM 4950 O O . LEU A 1 641 ? -18.185 27.687 38.532 1.00 92.56 641 LEU A O 1
ATOM 4954 N N . SER A 1 642 ? -18.962 29.762 38.931 1.00 89.69 642 SER A N 1
ATOM 4955 C CA . SER A 1 642 ? -18.847 30.176 37.529 1.00 89.69 642 SER A CA 1
ATOM 4956 C C . SER A 1 642 ? -17.377 30.432 37.142 1.00 89.69 642 SER A C 1
ATOM 4958 O O . SER A 1 642 ? -16.532 30.675 38.013 1.00 89.69 642 SER A O 1
ATOM 4960 N N . PRO A 1 643 ? -17.036 30.439 35.840 1.00 87.06 643 PRO A N 1
ATOM 4961 C CA . PRO A 1 643 ? -15.695 30.797 35.384 1.00 87.06 643 PRO A CA 1
ATOM 4962 C C . PRO A 1 643 ? -15.280 32.221 35.773 1.00 87.06 643 PRO A C 1
ATOM 4964 O O . PRO A 1 643 ? -14.094 32.457 35.978 1.00 87.06 643 PRO A O 1
ATOM 4967 N N . VAL A 1 644 ? -16.236 33.149 35.915 1.00 87.56 644 VAL A N 1
ATOM 4968 C CA . VAL A 1 644 ? -15.982 34.543 36.322 1.00 87.56 644 VAL A CA 1
ATOM 4969 C C . VAL A 1 644 ? -15.590 34.610 37.799 1.00 87.56 644 VAL A C 1
ATOM 4971 O O . VAL A 1 644 ? -14.603 35.255 38.149 1.00 87.56 644 VAL A O 1
ATOM 4974 N N . ASP A 1 645 ? -16.306 33.884 38.661 1.00 90.94 645 ASP A N 1
ATOM 4975 C CA . ASP A 1 645 ? -15.982 33.779 40.089 1.00 90.94 645 ASP A CA 1
ATOM 4976 C C . ASP A 1 645 ? -14.612 33.126 40.301 1.00 90.94 645 ASP A C 1
ATOM 4978 O O . ASP A 1 645 ? -13.792 33.610 41.078 1.00 90.94 645 ASP A O 1
ATOM 4982 N N . LEU A 1 646 ? -14.339 32.042 39.567 1.00 92.50 646 LEU A N 1
ATOM 4983 C CA . LEU A 1 646 ? -13.060 31.340 39.619 1.00 92.50 646 LEU A CA 1
ATOM 4984 C C . LEU A 1 646 ? -11.907 32.212 39.096 1.00 92.50 646 LEU A C 1
ATOM 4986 O O . LEU A 1 646 ? -10.807 32.174 39.646 1.00 92.50 646 LEU A O 1
ATOM 4990 N N . GLN A 1 647 ? -12.149 33.019 38.058 1.00 90.56 647 GLN A N 1
ATOM 4991 C CA . GLN A 1 647 ? -11.176 33.984 37.549 1.00 90.56 647 GLN A CA 1
ATOM 4992 C C . GLN A 1 647 ? -10.881 35.078 38.581 1.00 90.56 647 GLN A C 1
ATOM 4994 O O . GLN A 1 647 ? -9.713 35.416 38.758 1.00 90.56 647 GLN A O 1
ATOM 4999 N N . PHE A 1 648 ? -11.894 35.577 39.301 1.00 92.12 648 PHE A N 1
ATOM 5000 C CA . PHE A 1 648 ? -11.690 36.495 40.424 1.00 92.12 648 PHE A CA 1
ATOM 5001 C C . PHE A 1 648 ? -10.857 35.846 41.535 1.00 92.12 648 PHE A C 1
ATOM 5003 O O . PHE A 1 648 ? -9.845 36.419 41.937 1.00 92.12 648 PHE A O 1
ATOM 5010 N N . MET A 1 649 ? -11.203 34.631 41.976 1.00 93.38 649 MET A N 1
ATOM 5011 C CA . MET A 1 649 ? -10.432 33.924 43.008 1.00 93.38 649 MET A CA 1
ATOM 5012 C C . MET A 1 649 ? -8.973 33.688 42.582 1.00 93.38 649 MET A C 1
ATOM 5014 O O . MET A 1 649 ? -8.073 33.820 43.398 1.00 93.38 649 MET A O 1
ATOM 5018 N N . HIS A 1 650 ? -8.698 33.442 41.297 1.00 91.75 650 HIS A N 1
ATOM 5019 C CA . HIS A 1 650 ? -7.328 33.360 40.770 1.00 91.75 650 HIS A CA 1
ATOM 5020 C C . HIS A 1 650 ? -6.531 34.685 40.796 1.00 91.75 650 HIS A C 1
ATOM 5022 O O . HIS A 1 650 ? -5.335 34.661 40.507 1.00 91.75 650 HIS A O 1
ATOM 5028 N N . THR A 1 651 ? -7.145 35.826 41.135 1.00 91.12 651 THR A N 1
ATOM 5029 C CA . THR A 1 651 ? -6.429 37.093 41.401 1.00 91.12 651 THR A CA 1
ATOM 5030 C C . THR A 1 651 ? -6.055 37.282 42.875 1.00 91.12 651 THR A C 1
ATOM 5032 O O . THR A 1 651 ? -5.287 38.190 43.194 1.00 91.12 651 THR A O 1
ATOM 5035 N N . MET A 1 652 ? -6.562 36.434 43.775 1.00 89.31 652 MET A N 1
ATOM 5036 C CA . MET A 1 652 ? -6.291 36.511 45.210 1.00 89.31 652 MET A CA 1
ATOM 5037 C C . MET A 1 652 ? -4.964 35.828 45.564 1.00 89.31 652 MET A C 1
ATOM 5039 O O . MET A 1 652 ? -4.572 34.825 44.971 1.00 89.31 652 MET A O 1
ATOM 5043 N N . SER A 1 653 ? -4.266 36.362 46.568 1.00 82.75 653 SER A N 1
ATOM 5044 C CA . SER A 1 653 ? -3.028 35.778 47.103 1.00 82.75 653 SER A CA 1
ATOM 5045 C C . SER A 1 653 ? -3.259 34.845 48.297 1.00 82.75 653 SER A C 1
ATOM 5047 O O . SER A 1 653 ? -2.440 33.963 48.544 1.00 82.75 653 SER A O 1
ATOM 5049 N N . SER A 1 654 ? -4.353 35.038 49.039 1.00 88.00 654 SER A N 1
ATOM 5050 C CA . SER A 1 654 ? -4.697 34.284 50.251 1.00 88.00 654 SER A CA 1
ATOM 5051 C C . SER A 1 654 ? -6.168 34.481 50.639 1.00 88.00 654 SER A C 1
ATOM 5053 O O . SER A 1 654 ? -6.741 35.512 50.288 1.00 88.00 654 SER A O 1
ATOM 5055 N N . GLY A 1 655 ? -6.740 33.575 51.438 1.00 90.25 655 GLY A N 1
ATOM 5056 C CA . GLY A 1 655 ? -8.096 33.722 51.998 1.00 90.25 655 GLY A CA 1
ATOM 5057 C C . GLY A 1 655 ? -9.186 33.134 51.100 1.00 90.25 655 GLY A C 1
ATOM 5058 O O . GLY A 1 655 ? -10.321 33.605 51.077 1.00 90.25 655 GLY A O 1
ATOM 5059 N N . HIS A 1 656 ? -8.832 32.106 50.330 1.00 94.56 656 HIS A N 1
ATOM 5060 C CA . HIS A 1 656 ? -9.723 31.463 49.369 1.00 94.56 656 HIS A CA 1
ATOM 5061 C C . HIS A 1 656 ? -10.802 30.619 50.070 1.00 94.56 656 HIS A C 1
ATOM 5063 O O . HIS A 1 656 ? -11.881 30.420 49.513 1.00 94.56 656 HIS A O 1
ATOM 5069 N N . GLU A 1 657 ? -10.526 30.126 51.284 1.00 92.56 657 GLU A N 1
ATOM 5070 C CA . GLU A 1 657 ? -11.464 29.353 52.114 1.00 92.56 657 GLU A CA 1
ATOM 5071 C C . GLU A 1 657 ? -12.696 30.178 52.542 1.00 92.56 657 GLU A C 1
ATOM 5073 O O . GLU A 1 657 ? -13.829 29.710 52.392 1.00 92.56 657 GLU A O 1
ATOM 5078 N N . ASP A 1 658 ? -12.494 31.420 52.994 1.00 92.81 658 ASP A N 1
ATOM 5079 C CA . ASP A 1 658 ? -13.574 32.336 53.392 1.00 92.81 658 ASP A CA 1
ATOM 5080 C C . ASP A 1 658 ? -14.381 32.820 52.177 1.00 92.81 658 ASP A C 1
ATOM 5082 O O . ASP A 1 658 ? -15.613 32.759 52.170 1.00 92.81 658 ASP A O 1
ATOM 5086 N N . GLU A 1 659 ? -13.686 33.222 51.108 1.00 94.25 659 GLU A N 1
ATOM 5087 C CA . GLU A 1 659 ? -14.294 33.684 49.856 1.00 94.25 659 GLU A CA 1
ATOM 5088 C C . GLU A 1 659 ? -15.170 32.599 49.209 1.00 94.25 659 GLU A C 1
ATOM 5090 O O . GLU A 1 659 ? -16.313 32.856 48.818 1.00 94.25 659 GLU A O 1
ATOM 5095 N N . LEU A 1 660 ? -14.678 31.355 49.147 1.00 93.94 660 LEU A N 1
ATOM 5096 C CA . LEU A 1 660 ? -15.473 30.217 48.685 1.00 93.94 660 LEU A CA 1
ATOM 5097 C C . LEU A 1 660 ? -16.708 30.014 49.573 1.00 93.94 660 LEU A C 1
ATOM 5099 O O . LEU A 1 660 ? -17.802 29.777 49.060 1.00 93.94 660 LEU A O 1
ATOM 5103 N N . SER A 1 661 ? -16.547 30.116 50.893 1.00 92.69 661 SER A N 1
ATOM 5104 C CA . SER A 1 661 ? -17.635 29.915 51.854 1.00 92.69 661 SER A CA 1
ATOM 5105 C C . SER A 1 661 ? -18.733 30.977 51.731 1.00 92.69 661 SER A C 1
ATOM 5107 O O . SER A 1 661 ? -19.908 30.659 51.922 1.00 92.69 661 SER A O 1
ATOM 5109 N N . TRP A 1 662 ? -18.387 32.212 51.351 1.00 93.00 662 TRP A N 1
ATOM 5110 C CA . TRP A 1 662 ? -19.358 33.254 51.005 1.00 93.00 662 TRP A CA 1
ATOM 5111 C C . TRP A 1 662 ? -20.020 33.005 49.638 1.00 93.00 662 TRP A C 1
ATOM 5113 O O . TRP A 1 662 ? -21.248 33.067 49.523 1.00 93.00 662 TRP A O 1
ATOM 5123 N N . ARG A 1 663 ? -19.248 32.651 48.599 1.00 93.31 663 ARG A N 1
ATOM 5124 C CA . ARG A 1 663 ? -19.793 32.397 47.249 1.00 93.31 663 ARG A CA 1
ATOM 5125 C C . ARG A 1 663 ? -20.725 31.187 47.194 1.00 93.31 663 ARG A C 1
ATOM 5127 O O . ARG A 1 663 ? -21.749 31.247 46.513 1.00 93.31 663 ARG A O 1
ATOM 5134 N N . LEU A 1 664 ? -20.445 30.116 47.939 1.00 90.88 664 LEU A N 1
ATOM 5135 C CA . LEU A 1 664 ? -21.303 28.921 47.986 1.00 90.88 664 LEU A CA 1
ATOM 5136 C C . LEU A 1 664 ? -22.689 29.176 48.606 1.00 90.88 664 LEU A C 1
ATOM 5138 O O . LEU A 1 664 ? -23.626 28.465 48.261 1.00 90.88 664 LEU A O 1
ATOM 5142 N N . GLN A 1 665 ? -22.864 30.207 49.441 1.00 89.94 665 GLN A N 1
ATOM 5143 C CA . GLN A 1 665 ? -24.194 30.614 49.939 1.00 89.94 665 GLN A CA 1
ATOM 5144 C C . GLN A 1 665 ? -25.077 31.209 48.828 1.00 89.94 665 GLN A C 1
ATOM 5146 O O . GLN A 1 665 ? -26.303 31.172 48.914 1.00 89.94 665 GLN A O 1
ATOM 5151 N N . HIS A 1 666 ? -24.450 31.742 47.776 1.00 86.56 666 HIS A N 1
ATOM 5152 C CA . HIS A 1 666 ? -25.103 32.439 46.668 1.00 86.56 666 HIS A CA 1
ATOM 5153 C C . HIS A 1 666 ? -25.125 31.611 45.367 1.00 86.56 666 HIS A C 1
ATOM 5155 O O . HIS A 1 666 ? -25.854 31.945 44.433 1.00 86.56 666 HIS A O 1
ATOM 5161 N N . THR A 1 667 ? -24.364 30.512 45.305 1.00 86.50 667 THR A N 1
ATOM 5162 C CA . THR A 1 667 ? -24.202 29.667 44.112 1.00 86.50 667 THR A CA 1
ATOM 5163 C C . THR A 1 667 ? -25.085 28.426 44.192 1.00 86.50 667 THR A C 1
ATOM 5165 O O . THR A 1 667 ? -24.911 27.588 45.074 1.00 86.50 667 THR A O 1
ATOM 5168 N N . ARG A 1 668 ? -26.008 28.259 43.238 1.00 81.12 668 ARG A N 1
ATOM 5169 C CA . ARG A 1 668 ? -26.820 27.039 43.114 1.00 81.12 668 ARG A CA 1
ATOM 5170 C C . ARG A 1 668 ? -26.112 26.025 42.219 1.00 81.12 668 ARG A C 1
ATOM 5172 O O . ARG A 1 668 ? -25.865 26.311 41.054 1.00 81.12 668 ARG A O 1
ATOM 5179 N N . PHE A 1 669 ? -25.852 24.837 42.752 1.00 83.38 669 PHE A N 1
ATOM 5180 C CA . PHE A 1 669 ? -25.386 23.665 42.011 1.00 83.38 669 PHE A CA 1
ATOM 5181 C C . PHE A 1 669 ? -26.060 22.412 42.585 1.00 83.38 669 PHE A C 1
ATOM 5183 O O . PHE A 1 669 ? -26.482 22.404 43.742 1.00 83.38 669 PHE A O 1
ATOM 5190 N N . GLU A 1 670 ? -26.167 21.354 41.787 1.00 81.75 670 GLU A N 1
ATOM 5191 C CA . GLU A 1 670 ? -26.685 20.062 42.240 1.00 81.75 670 GLU A CA 1
ATOM 5192 C C . GLU A 1 670 ? -25.554 19.242 42.892 1.00 81.75 670 GLU A C 1
ATOM 5194 O O . GLU A 1 670 ? -24.555 18.969 42.221 1.00 81.75 670 GLU A O 1
ATOM 5199 N N . PRO A 1 671 ? -25.656 18.839 44.178 1.00 80.25 671 PRO A N 1
ATOM 5200 C CA . PRO A 1 671 ? -24.529 18.229 44.888 1.00 80.25 671 PRO A CA 1
ATOM 5201 C C . PRO A 1 671 ? -24.033 16.916 44.279 1.00 80.25 671 PRO A C 1
ATOM 5203 O O . PRO A 1 671 ? -22.825 16.717 44.203 1.00 80.25 671 PRO A O 1
ATOM 5206 N N . GLN A 1 672 ? -24.947 16.052 43.823 1.00 78.06 672 GLN A N 1
ATOM 5207 C CA . GLN A 1 672 ? -24.624 14.746 43.230 1.00 78.06 672 GLN A CA 1
ATOM 5208 C C . GLN A 1 672 ? -24.014 14.857 41.823 1.00 78.06 672 GLN A C 1
ATOM 5210 O O . GLN A 1 672 ? -23.322 13.949 41.375 1.00 78.06 672 GLN A O 1
ATOM 5215 N N . ALA A 1 673 ? -24.230 15.986 41.144 1.00 81.19 673 ALA A N 1
ATOM 5216 C CA . ALA A 1 673 ? -23.794 16.232 39.772 1.00 81.19 673 ALA A CA 1
ATOM 5217 C C . ALA A 1 673 ? -22.363 16.814 39.678 1.00 81.19 673 ALA A C 1
ATOM 5219 O O . ALA A 1 673 ? -21.919 17.227 38.602 1.00 81.19 673 ALA A O 1
ATOM 5220 N N . VAL A 1 674 ? -21.651 16.899 40.804 1.00 89.38 674 VAL A N 1
ATOM 5221 C CA . VAL A 1 674 ? -20.255 17.349 40.938 1.00 89.38 674 VAL A CA 1
ATOM 5222 C C . VAL A 1 674 ? -19.532 16.441 41.946 1.00 89.38 674 VAL A C 1
ATOM 5224 O O . VAL A 1 674 ? -20.204 15.785 42.743 1.00 89.38 674 VAL A O 1
ATOM 5227 N N . PRO A 1 675 ? -18.185 16.394 41.988 1.00 90.88 675 PRO A N 1
ATOM 5228 C CA . PRO A 1 675 ? -17.483 15.610 43.001 1.00 90.88 675 PRO A CA 1
ATOM 5229 C C . PRO A 1 675 ? -17.885 15.984 44.433 1.00 90.88 675 PRO A C 1
ATOM 5231 O O . PRO A 1 675 ? -18.253 17.131 44.706 1.00 90.88 675 PRO A O 1
ATOM 5234 N N . GLN A 1 676 ? -17.728 15.051 45.375 1.00 91.69 676 GLN A N 1
ATOM 5235 C CA . GLN A 1 676 ? -17.810 15.359 46.809 1.00 91.69 676 GLN A CA 1
ATOM 5236 C C . GLN A 1 676 ? -16.776 16.429 47.211 1.00 91.69 676 GLN A C 1
ATOM 5238 O O . GLN A 1 676 ? -15.886 16.797 46.437 1.00 91.69 676 GLN A O 1
ATOM 5243 N N . LYS A 1 677 ? -16.940 17.031 48.393 1.00 93.06 677 LYS A N 1
ATOM 5244 C CA . LYS A 1 677 ? -16.044 18.107 48.831 1.00 93.06 677 LYS A CA 1
ATOM 5245 C C . LYS A 1 677 ? -14.636 17.540 49.037 1.00 93.06 677 LYS A C 1
ATOM 5247 O O . LYS A 1 677 ? -14.469 16.514 49.687 1.00 93.06 677 LYS A O 1
ATOM 5252 N N . VAL A 1 678 ? -13.626 18.219 48.502 1.00 95.69 678 VAL A N 1
ATOM 5253 C CA . VAL A 1 678 ? -12.227 17.944 48.851 1.00 95.69 678 VAL A CA 1
ATOM 5254 C C . VAL A 1 678 ? -11.992 18.488 50.257 1.00 95.69 678 VAL A C 1
ATOM 5256 O O . VAL A 1 678 ? -12.271 19.666 50.499 1.00 95.69 678 VAL A O 1
ATOM 5259 N N . ILE A 1 679 ? -11.501 17.647 51.164 1.00 95.75 679 ILE A N 1
ATOM 5260 C CA . ILE A 1 679 ? -11.191 18.001 52.560 1.00 95.75 679 ILE A CA 1
ATOM 5261 C C . ILE A 1 679 ? -9.686 18.009 52.844 1.00 95.75 679 ILE A C 1
ATOM 5263 O O . ILE A 1 679 ? -9.246 18.717 53.747 1.00 95.75 679 ILE A O 1
ATOM 5267 N N . GLY A 1 680 ? -8.897 17.284 52.046 1.00 95.50 680 GLY A N 1
ATOM 5268 C CA . GLY A 1 680 ? -7.452 17.155 52.213 1.00 95.50 680 GLY A CA 1
ATOM 5269 C C . GLY A 1 680 ? -6.696 17.095 50.885 1.00 95.50 680 GLY A C 1
ATOM 5270 O O . GLY A 1 680 ? -7.264 16.866 49.816 1.00 95.50 680 GLY A O 1
ATOM 5271 N N . VAL A 1 681 ? -5.384 17.305 50.961 1.00 95.31 681 VAL A N 1
ATOM 5272 C CA . VAL A 1 681 ? -4.432 17.086 49.866 1.00 95.31 681 VAL A CA 1
ATOM 5273 C C . VAL A 1 681 ? -3.178 16.447 50.452 1.00 95.31 681 VAL A C 1
ATOM 5275 O O . VAL A 1 681 ? -2.646 16.920 51.456 1.00 95.31 681 VAL A O 1
ATOM 5278 N N . GLN A 1 682 ? -2.709 15.359 49.847 1.00 94.19 682 GLN A N 1
ATOM 5279 C CA . GLN A 1 682 ? -1.546 14.628 50.340 1.00 94.19 682 GLN A CA 1
ATOM 5280 C C . GLN A 1 682 ? -0.284 15.493 50.192 1.00 94.19 682 GLN A C 1
ATOM 5282 O O . GLN A 1 682 ? 0.025 15.987 49.099 1.00 94.19 682 GLN A O 1
ATOM 5287 N N . GLU A 1 683 ? 0.471 15.647 51.280 1.00 89.75 683 GLU A N 1
ATOM 5288 C CA . GLU A 1 683 ? 1.686 16.463 51.306 1.00 89.75 683 GLU A CA 1
ATOM 5289 C C . GLU A 1 683 ? 2.703 16.021 50.235 1.00 89.75 683 GLU A C 1
ATOM 5291 O O . GLU A 1 683 ? 2.901 14.828 49.981 1.00 89.75 683 GLU A O 1
ATOM 5296 N N . GLY A 1 684 ? 3.327 17.004 49.578 1.00 88.12 684 GLY A N 1
ATOM 5297 C CA . GLY A 1 684 ? 4.300 16.796 48.502 1.00 88.12 684 GLY A CA 1
ATOM 5298 C C . GLY A 1 684 ? 3.710 16.393 47.143 1.00 88.12 684 GLY A C 1
ATOM 5299 O O . GLY A 1 684 ? 4.466 16.257 46.181 1.00 88.12 684 GLY A O 1
ATOM 5300 N N . THR A 1 685 ? 2.387 16.216 47.015 1.00 92.19 685 THR A N 1
ATOM 5301 C CA . THR A 1 685 ? 1.795 15.749 45.743 1.00 92.19 685 THR A CA 1
ATOM 5302 C C . THR A 1 685 ? 1.507 16.846 44.718 1.00 92.19 685 THR A C 1
ATOM 5304 O O . THR A 1 685 ? 1.438 16.541 43.528 1.00 92.19 685 THR A O 1
ATOM 5307 N N . VAL A 1 686 ? 1.387 18.112 45.139 1.00 93.62 686 VAL A N 1
ATOM 5308 C CA . VAL A 1 686 ? 1.050 19.236 44.247 1.00 93.62 686 VAL A CA 1
ATOM 5309 C C . VAL A 1 686 ? 2.225 19.566 43.316 1.00 93.62 686 VAL A C 1
ATOM 5311 O O . VAL A 1 686 ? 3.194 20.225 43.696 1.00 93.62 686 VAL A O 1
ATOM 5314 N N . ALA A 1 687 ? 2.139 19.115 42.066 1.00 92.62 687 ALA A N 1
ATOM 5315 C CA . ALA A 1 687 ? 3.163 19.294 41.038 1.00 92.62 687 ALA A CA 1
ATOM 5316 C C . ALA A 1 687 ? 2.564 19.872 39.745 1.00 92.62 687 ALA A C 1
ATOM 5318 O O . ALA A 1 687 ? 1.354 19.849 39.550 1.00 92.62 687 ALA A O 1
ATOM 5319 N N . SER A 1 688 ? 3.402 20.386 38.836 1.00 92.75 688 SER A N 1
ATOM 5320 C CA . SER A 1 688 ? 2.942 20.885 37.530 1.00 92.75 688 SER A CA 1
ATOM 5321 C C . SER A 1 688 ? 3.944 20.616 36.412 1.00 92.75 688 SER A C 1
ATOM 5323 O O . SER A 1 688 ? 5.138 20.846 36.619 1.00 92.75 688 SER A O 1
ATOM 5325 N N . PHE A 1 689 ? 3.469 20.267 35.217 1.00 89.94 689 PHE A N 1
ATOM 5326 C CA . PHE A 1 689 ? 4.300 20.042 34.028 1.00 89.94 689 PHE A CA 1
ATOM 5327 C C . PHE A 1 689 ? 3.717 20.716 32.767 1.00 89.94 689 PHE A C 1
ATOM 5329 O O . PHE A 1 689 ? 2.497 20.855 32.662 1.00 89.94 689 PHE A O 1
ATOM 5336 N N . PRO A 1 690 ? 4.556 21.148 31.803 1.00 89.50 690 PRO A N 1
ATOM 5337 C CA . PRO A 1 690 ? 4.092 21.778 30.567 1.00 89.50 690 PRO A CA 1
ATOM 5338 C C . PRO A 1 690 ? 3.384 20.775 29.651 1.00 89.50 690 PRO A C 1
ATOM 5340 O O . PRO A 1 690 ? 3.880 19.670 29.427 1.00 89.50 690 PRO A O 1
ATOM 5343 N N . LEU A 1 691 ? 2.247 21.176 29.078 1.00 86.94 691 LEU A N 1
ATOM 5344 C CA . LEU A 1 691 ? 1.453 20.334 28.184 1.00 86.94 691 LEU A CA 1
ATOM 5345 C C . LEU A 1 691 ? 1.858 20.550 26.725 1.00 86.94 691 LEU A C 1
ATOM 5347 O O . LEU A 1 691 ? 1.880 21.675 26.216 1.00 86.94 691 LEU A O 1
ATOM 5351 N N . LYS A 1 692 ? 2.172 19.448 26.042 1.00 86.56 692 LYS A N 1
ATOM 5352 C CA . LYS A 1 692 ? 2.710 19.435 24.680 1.00 86.56 692 LYS A CA 1
ATOM 5353 C C . LYS A 1 692 ? 2.044 18.336 23.861 1.00 86.56 692 LYS A C 1
ATOM 5355 O O . LYS A 1 692 ? 1.791 17.254 24.379 1.00 86.56 692 LYS A O 1
ATOM 5360 N N . MET A 1 693 ? 1.811 18.606 22.583 1.00 86.62 693 MET A N 1
ATOM 5361 C CA . MET A 1 693 ? 1.517 17.582 21.584 1.00 86.62 693 MET A CA 1
ATOM 5362 C C . MET A 1 693 ? 2.794 17.298 20.796 1.00 86.62 693 MET A C 1
ATOM 5364 O O . MET A 1 693 ? 3.459 18.242 20.363 1.00 86.62 693 MET A O 1
ATOM 5368 N N . ARG A 1 694 ? 3.148 16.027 20.602 1.00 88.31 694 ARG A N 1
ATOM 5369 C CA . ARG A 1 694 ? 4.196 15.587 19.668 1.00 88.31 694 ARG A CA 1
ATOM 5370 C C . ARG A 1 694 ? 3.780 14.291 18.980 1.00 88.31 694 ARG A C 1
ATOM 5372 O O . ARG A 1 694 ? 3.118 13.456 19.585 1.00 88.31 694 ARG A O 1
ATOM 5379 N N . HIS A 1 695 ? 4.178 14.114 17.729 1.00 93.31 695 HIS A N 1
ATOM 5380 C CA . HIS A 1 695 ? 3.946 12.897 16.962 1.00 93.31 695 HIS A CA 1
ATOM 5381 C C . HIS A 1 695 ? 5.123 12.681 16.007 1.00 93.31 695 HIS A C 1
ATOM 5383 O O . HIS A 1 695 ? 5.494 13.598 15.276 1.00 93.31 695 HIS A O 1
ATOM 5389 N N . ALA A 1 696 ? 5.761 11.511 16.065 1.00 93.00 696 ALA A N 1
ATOM 5390 C CA . ALA A 1 696 ? 6.776 11.095 15.100 1.00 93.00 696 ALA A CA 1
ATOM 5391 C C . ALA A 1 696 ? 6.166 10.955 13.694 1.00 93.00 696 ALA A C 1
ATOM 5393 O O . ALA A 1 696 ? 5.008 10.573 13.577 1.00 93.00 696 ALA A O 1
ATOM 5394 N N . ASP A 1 697 ? 6.939 11.225 12.640 1.00 91.25 697 ASP A N 1
ATOM 5395 C CA . ASP A 1 697 ? 6.485 11.115 11.238 1.00 91.25 697 ASP A CA 1
ATOM 5396 C C . ASP A 1 697 ? 6.291 9.664 10.752 1.00 91.25 697 ASP A C 1
ATOM 5398 O O . ASP A 1 697 ? 5.629 9.415 9.747 1.00 91.25 697 ASP A O 1
ATOM 5402 N N . THR A 1 698 ? 6.893 8.705 11.453 1.00 93.75 698 THR A N 1
ATOM 5403 C CA . THR A 1 698 ? 6.807 7.254 11.237 1.00 93.75 698 THR A CA 1
ATOM 5404 C C . THR A 1 698 ? 7.143 6.578 12.563 1.00 93.75 698 THR A C 1
ATOM 5406 O O . THR A 1 698 ? 7.925 7.122 13.345 1.00 93.75 698 THR A O 1
ATOM 5409 N N . TYR A 1 699 ? 6.581 5.403 12.850 1.00 95.44 699 TYR A N 1
ATOM 5410 C CA . TYR A 1 699 ? 6.936 4.650 14.066 1.00 95.44 699 TYR A CA 1
ATOM 5411 C C . TYR A 1 699 ? 8.088 3.670 13.838 1.00 95.44 699 TYR A C 1
ATOM 5413 O O . TYR A 1 699 ? 8.530 3.011 14.779 1.00 95.44 699 TYR A O 1
ATOM 5421 N N . ILE A 1 700 ? 8.568 3.565 12.595 1.00 97.12 700 ILE A N 1
ATOM 5422 C CA . ILE A 1 700 ? 9.595 2.609 12.180 1.00 97.12 700 ILE A CA 1
ATOM 5423 C C . ILE A 1 700 ? 10.667 3.260 11.299 1.00 97.12 700 ILE A C 1
ATOM 5425 O O . ILE A 1 700 ? 10.380 4.148 10.485 1.00 97.12 700 ILE A O 1
ATOM 5429 N N . GLY A 1 701 ? 11.888 2.753 11.441 1.00 93.12 701 GLY A N 1
ATOM 5430 C CA . GLY A 1 701 ? 13.026 2.927 10.542 1.00 93.12 701 GLY A CA 1
ATOM 5431 C C . GLY A 1 701 ? 13.602 1.560 10.157 1.00 93.12 701 GLY A C 1
ATOM 5432 O O . GLY A 1 701 ? 13.016 0.525 10.475 1.00 93.12 701 GLY A O 1
ATOM 5433 N N . GLU A 1 702 ? 14.750 1.532 9.485 1.00 92.81 702 GLU A N 1
ATOM 5434 C CA . GLU A 1 702 ? 15.472 0.270 9.282 1.00 92.81 702 GLU A CA 1
ATOM 5435 C C . GLU A 1 702 ? 16.123 -0.144 10.610 1.00 92.81 702 GLU A C 1
ATOM 5437 O O . GLU A 1 702 ? 16.807 0.662 11.239 1.00 92.81 702 GLU A O 1
ATOM 5442 N N . ARG A 1 703 ? 15.836 -1.363 11.081 1.00 95.00 703 ARG A N 1
ATOM 5443 C CA . ARG A 1 703 ? 16.219 -1.894 12.406 1.00 95.00 703 ARG A CA 1
ATOM 5444 C C . ARG A 1 703 ? 15.796 -1.039 13.604 1.00 95.00 703 ARG A C 1
ATOM 5446 O O . ARG A 1 703 ? 16.332 -1.226 14.694 1.00 95.00 703 ARG A O 1
ATOM 5453 N N . VAL A 1 704 ? 14.804 -0.155 13.444 1.00 97.19 704 VAL A N 1
ATOM 5454 C CA . VAL A 1 704 ? 14.293 0.708 14.523 1.00 97.19 704 VAL A CA 1
ATOM 5455 C C . VAL A 1 704 ? 12.766 0.691 14.599 1.00 97.19 704 VAL A C 1
ATOM 5457 O O . VAL A 1 704 ? 12.090 0.870 13.587 1.00 97.19 704 VAL A O 1
ATOM 5460 N N . ALA A 1 705 ? 12.224 0.580 15.813 1.00 97.94 705 ALA A N 1
ATOM 5461 C CA . ALA A 1 705 ? 10.819 0.849 16.126 1.00 97.94 705 ALA A CA 1
ATOM 5462 C C . ALA A 1 705 ? 10.686 1.813 17.321 1.00 97.94 705 ALA A C 1
ATOM 5464 O O . ALA A 1 705 ? 11.555 1.871 18.187 1.00 97.94 705 ALA A O 1
ATOM 5465 N N . LEU A 1 706 ? 9.590 2.568 17.388 1.00 97.88 706 LEU A N 1
ATOM 5466 C CA . LEU A 1 706 ? 9.275 3.515 18.467 1.00 97.88 706 LEU A CA 1
ATOM 5467 C C . LEU A 1 706 ? 7.903 3.180 19.052 1.00 97.88 706 LEU A C 1
ATOM 5469 O O . LEU A 1 706 ? 6.980 2.948 18.276 1.00 97.88 706 LEU A O 1
ATOM 5473 N N . VAL A 1 707 ? 7.741 3.203 20.379 1.00 96.62 707 VAL A N 1
ATOM 5474 C CA . VAL A 1 707 ? 6.468 2.910 21.076 1.00 96.62 707 VAL A CA 1
ATOM 5475 C C . VAL A 1 707 ? 6.120 3.967 22.133 1.00 96.62 707 VAL A C 1
ATOM 5477 O O . VAL A 1 707 ? 7.007 4.521 22.788 1.00 96.62 707 VAL A O 1
ATOM 5480 N N . GLY A 1 708 ? 4.823 4.234 22.339 1.00 93.38 708 GLY A N 1
ATOM 5481 C CA . GLY A 1 708 ? 4.336 5.120 23.406 1.00 93.38 708 GLY A CA 1
ATOM 5482 C C . GLY A 1 708 ? 4.944 6.528 23.363 1.00 93.38 708 GLY A C 1
ATOM 5483 O O . GLY A 1 708 ? 5.063 7.111 22.287 1.00 93.38 708 GLY A O 1
ATOM 5484 N N . ASP A 1 709 ? 5.379 7.045 24.523 1.00 91.56 709 ASP A N 1
ATOM 5485 C CA . ASP A 1 709 ? 5.912 8.412 24.696 1.00 91.56 709 ASP A CA 1
ATOM 5486 C C . ASP A 1 709 ? 7.088 8.759 23.735 1.00 91.56 709 ASP A C 1
ATOM 5488 O O . ASP A 1 709 ? 7.404 9.936 23.550 1.00 91.56 709 ASP A O 1
ATOM 5492 N N . ALA A 1 710 ? 7.764 7.766 23.129 1.00 93.56 710 ALA A N 1
ATOM 5493 C CA . ALA A 1 710 ? 8.817 7.969 22.121 1.00 93.56 710 ALA A CA 1
ATOM 5494 C C . ALA A 1 710 ? 8.277 8.192 20.693 1.00 93.56 710 ALA A C 1
ATOM 5496 O O . ALA A 1 710 ? 8.917 8.883 19.893 1.00 93.56 710 ALA A O 1
ATOM 5497 N N . ALA A 1 711 ? 7.107 7.630 20.384 1.00 93.12 711 ALA A N 1
ATOM 5498 C CA . ALA A 1 711 ? 6.418 7.723 19.099 1.00 93.12 711 ALA A CA 1
ATOM 5499 C C . ALA A 1 711 ? 5.398 8.876 19.061 1.00 93.12 711 ALA A C 1
ATOM 5501 O O . ALA A 1 711 ? 5.245 9.550 18.041 1.00 93.12 711 ALA A O 1
ATOM 5502 N N . HIS A 1 712 ? 4.715 9.146 20.174 1.00 91.25 712 HIS A N 1
ATOM 5503 C CA . HIS A 1 712 ? 3.739 10.229 20.314 1.00 91.25 712 HIS A CA 1
ATOM 5504 C C . HIS A 1 712 ? 3.683 10.744 21.753 1.00 91.25 712 HIS A C 1
ATOM 5506 O O . HIS A 1 712 ? 4.063 10.071 22.698 1.00 91.25 712 HIS A O 1
ATOM 5512 N N . THR A 1 713 ? 3.223 11.975 21.935 1.00 86.56 713 THR A N 1
ATOM 5513 C CA . THR A 1 713 ? 2.962 12.577 23.244 1.00 86.56 713 THR A CA 1
ATOM 5514 C C . THR A 1 713 ? 1.676 13.379 23.129 1.00 86.56 713 THR A C 1
ATOM 5516 O O . THR A 1 713 ? 1.573 14.278 22.290 1.00 86.56 713 THR A O 1
ATOM 5519 N N . THR A 1 714 ? 0.687 13.045 23.952 1.00 78.38 714 THR A N 1
ATOM 5520 C CA . THR A 1 714 ? -0.653 13.642 23.907 1.00 78.38 714 THR A CA 1
ATOM 5521 C C . THR A 1 714 ? -0.919 14.555 25.106 1.00 78.38 714 THR A C 1
ATOM 5523 O O . THR A 1 714 ? -0.279 14.445 26.154 1.00 78.38 714 THR A O 1
ATOM 5526 N N . HIS A 1 715 ? -1.901 15.448 24.971 1.00 74.88 715 HIS A N 1
ATOM 5527 C CA . HIS A 1 715 ? -2.485 16.133 26.125 1.00 74.88 715 HIS A CA 1
ATOM 5528 C C . HIS A 1 715 ? -3.138 15.077 27.040 1.00 74.88 715 HIS A C 1
ATOM 5530 O O . HIS A 1 715 ? -3.769 14.162 26.511 1.00 74.88 715 HIS A O 1
ATOM 5536 N N . PRO A 1 716 ? -3.100 15.195 28.382 1.00 64.12 716 PRO A N 1
ATOM 5537 C CA . PRO A 1 716 ? -3.734 14.239 29.308 1.00 64.12 716 PRO A CA 1
ATOM 5538 C C . PRO A 1 716 ? -5.283 14.221 29.267 1.00 64.12 716 PRO A C 1
ATOM 5540 O O . PRO A 1 716 ? -5.931 13.791 30.216 1.00 64.12 716 PRO A O 1
ATOM 5543 N N . LEU A 1 717 ? -5.894 14.679 28.168 1.00 64.38 717 LEU A N 1
ATOM 5544 C CA . LEU A 1 717 ? -7.334 14.635 27.931 1.00 64.38 717 LEU A CA 1
ATOM 5545 C C . LEU A 1 717 ? -7.802 13.170 27.898 1.00 64.38 717 LEU A C 1
ATOM 5547 O O . LEU A 1 717 ? -7.226 12.361 27.169 1.00 64.38 717 LEU A O 1
ATOM 5551 N N . ALA A 1 718 ? -8.831 12.827 28.678 1.00 58.34 718 ALA A N 1
ATOM 5552 C CA . ALA A 1 718 ? -9.408 11.477 28.744 1.00 58.34 718 ALA A CA 1
ATOM 5553 C C . ALA A 1 718 ? -8.408 10.323 29.035 1.00 58.34 718 ALA A C 1
ATOM 5555 O O . ALA A 1 718 ? -8.722 9.163 28.776 1.00 58.34 718 ALA A O 1
ATOM 5556 N N . GLY A 1 719 ? -7.206 10.609 29.559 1.00 68.31 719 GLY A N 1
ATOM 5557 C CA . GLY A 1 719 ? -6.242 9.602 30.039 1.00 68.31 719 GLY A CA 1
ATOM 5558 C C . GLY A 1 719 ? -5.608 8.674 28.986 1.00 68.31 719 GLY A C 1
ATOM 5559 O O . GLY A 1 719 ? -4.974 7.687 29.353 1.00 68.31 719 GLY A O 1
ATOM 5560 N N . GLN A 1 720 ? -5.754 8.947 27.685 1.00 74.44 720 GLN A N 1
ATOM 5561 C CA . GLN A 1 720 ? -5.510 7.929 26.648 1.00 74.44 720 GLN A CA 1
ATOM 5562 C C . GLN A 1 720 ? -4.040 7.578 26.357 1.00 74.44 720 GLN A C 1
ATOM 5564 O O . GLN A 1 720 ? -3.781 6.467 25.901 1.00 74.44 720 GLN A O 1
ATOM 5569 N N . GLY A 1 721 ? -3.069 8.452 26.649 1.00 80.44 721 GLY A N 1
ATOM 5570 C CA . GLY A 1 721 ? -1.675 8.277 26.198 1.00 80.44 721 GLY A CA 1
ATOM 5571 C C . GLY A 1 721 ? -1.016 6.940 26.581 1.00 80.44 721 GLY A C 1
ATOM 5572 O O . GLY A 1 721 ? -0.344 6.326 25.752 1.00 80.44 721 GLY A O 1
ATOM 5573 N N . LEU A 1 722 ? -1.263 6.427 27.795 1.00 87.94 722 LEU A N 1
ATOM 5574 C CA . LEU A 1 722 ? -0.738 5.114 28.199 1.00 87.94 722 LEU A CA 1
ATOM 5575 C C . LEU A 1 722 ? -1.426 3.956 27.456 1.00 87.94 722 LEU A C 1
ATOM 5577 O O . LEU A 1 722 ? -0.754 2.999 27.087 1.00 87.94 722 LEU A O 1
ATOM 5581 N N . ASN A 1 723 ? -2.734 4.050 27.202 1.00 90.06 723 ASN A N 1
ATOM 5582 C CA . ASN A 1 723 ? -3.494 3.040 26.454 1.00 90.06 723 ASN A CA 1
ATOM 5583 C C . ASN A 1 723 ? -3.031 2.966 24.995 1.00 90.06 723 ASN A C 1
ATOM 5585 O O . ASN A 1 723 ? -2.849 1.877 24.455 1.00 90.06 723 ASN A O 1
ATOM 5589 N N . GLN A 1 724 ? -2.753 4.124 24.386 1.00 89.25 724 GLN A N 1
ATOM 5590 C CA . GLN A 1 724 ? -2.105 4.196 23.077 1.00 89.25 724 GLN A CA 1
ATOM 5591 C C . GLN A 1 724 ? -0.758 3.458 23.103 1.00 89.25 724 GLN A C 1
ATOM 5593 O O . GLN A 1 724 ? -0.555 2.550 22.304 1.00 89.25 724 GLN A O 1
ATOM 5598 N N . GLY A 1 725 ? 0.107 3.751 24.082 1.00 92.25 725 GLY A N 1
ATOM 5599 C CA . GLY A 1 725 ? 1.396 3.071 24.242 1.00 92.25 725 GLY A CA 1
ATOM 5600 C C . GLY A 1 725 ? 1.310 1.560 24.510 1.00 92.25 725 GLY A C 1
ATOM 5601 O O . GLY A 1 725 ? 2.158 0.820 24.021 1.00 92.25 725 GLY A O 1
ATOM 5602 N N . GLN A 1 726 ? 0.299 1.070 25.237 1.00 94.12 726 GLN A N 1
ATOM 5603 C CA . GLN A 1 726 ? 0.092 -0.375 25.429 1.00 94.12 726 GLN A CA 1
ATOM 5604 C C . GLN A 1 726 ? -0.407 -1.055 24.145 1.00 94.12 726 GLN A C 1
ATOM 5606 O O . GLN A 1 726 ? 0.096 -2.119 23.797 1.00 94.12 726 GLN A O 1
ATOM 5611 N N . GLY A 1 727 ? -1.314 -0.424 23.390 1.00 92.81 727 GLY A N 1
ATOM 5612 C CA . GLY A 1 727 ? -1.735 -0.930 22.077 1.00 92.81 727 GLY A CA 1
ATOM 5613 C C . GLY A 1 727 ? -0.605 -0.923 21.038 1.00 92.81 727 GLY A C 1
ATOM 5614 O O . GLY A 1 727 ? -0.536 -1.814 20.193 1.00 92.81 727 GLY A O 1
ATOM 5615 N N . ASP A 1 728 ? 0.317 0.042 21.121 1.00 95.88 728 ASP A N 1
ATOM 5616 C CA . ASP A 1 728 ? 1.526 0.060 20.291 1.00 95.88 728 ASP A CA 1
ATOM 5617 C C . ASP A 1 728 ? 2.416 -1.152 20.600 1.00 95.88 728 ASP A C 1
ATOM 5619 O O . ASP A 1 728 ? 2.860 -1.861 19.699 1.00 95.88 728 ASP A O 1
ATOM 5623 N N . VAL A 1 729 ? 2.627 -1.424 21.889 1.00 96.62 729 VAL A N 1
ATOM 5624 C CA . VAL A 1 729 ? 3.395 -2.574 22.372 1.00 96.62 729 VAL A CA 1
ATOM 5625 C C . VAL A 1 729 ? 2.746 -3.903 21.982 1.00 96.62 729 VAL A C 1
ATOM 5627 O O . VAL A 1 729 ? 3.454 -4.812 21.554 1.00 96.62 729 VAL A O 1
ATOM 5630 N N . GLU A 1 730 ? 1.421 -4.022 22.082 1.00 96.06 730 GLU A N 1
ATOM 5631 C CA . GLU A 1 730 ? 0.693 -5.225 21.672 1.00 96.06 730 GLU A CA 1
ATOM 5632 C C . GLU A 1 730 ? 0.854 -5.497 20.165 1.00 96.06 730 GLU A C 1
ATOM 5634 O O . GLU A 1 730 ? 1.183 -6.619 19.771 1.00 96.06 730 GLU A O 1
ATOM 5639 N N . SER A 1 731 ? 0.674 -4.477 19.322 1.00 96.44 731 SER A N 1
ATOM 5640 C CA . SER A 1 731 ? 0.826 -4.592 17.864 1.00 96.44 731 SER A CA 1
ATOM 5641 C C . SER A 1 731 ? 2.277 -4.868 17.445 1.00 96.44 731 SER A C 1
ATOM 5643 O O . SER A 1 731 ? 2.523 -5.725 16.590 1.00 96.44 731 SER A O 1
ATOM 5645 N N . LEU A 1 732 ? 3.264 -4.232 18.089 1.00 97.69 732 LEU A N 1
ATOM 5646 C CA . LEU A 1 732 ? 4.680 -4.513 17.836 1.00 97.69 732 LEU A CA 1
ATOM 5647 C C . LEU A 1 732 ? 5.058 -5.939 18.271 1.00 97.69 732 LEU A C 1
ATOM 5649 O O . LEU A 1 732 ? 5.737 -6.638 17.521 1.00 97.69 732 LEU A O 1
ATOM 5653 N N . ALA A 1 733 ? 4.572 -6.414 19.422 1.00 97.19 733 ALA A N 1
ATOM 5654 C CA . ALA A 1 733 ? 4.796 -7.789 19.871 1.00 97.19 733 ALA A CA 1
ATOM 5655 C C . ALA A 1 733 ? 4.181 -8.819 18.903 1.00 97.19 733 ALA A C 1
ATOM 5657 O O . ALA A 1 733 ? 4.860 -9.774 18.529 1.00 97.19 733 ALA A O 1
ATOM 5658 N N . LYS A 1 734 ? 2.945 -8.594 18.427 1.00 96.12 734 LYS A N 1
ATOM 5659 C CA . LYS A 1 734 ? 2.303 -9.412 17.375 1.00 96.12 734 LYS A CA 1
ATOM 5660 C C . LYS A 1 734 ? 3.084 -9.380 16.057 1.00 96.12 734 LYS A C 1
ATOM 5662 O O . LYS A 1 734 ? 3.221 -10.404 15.395 1.00 96.12 734 LYS A O 1
ATOM 5667 N N . THR A 1 735 ? 3.633 -8.223 15.687 1.00 96.44 735 THR A N 1
ATOM 5668 C CA . THR A 1 735 ? 4.437 -8.050 14.466 1.00 96.44 735 THR A CA 1
ATOM 5669 C C . THR A 1 735 ? 5.769 -8.806 14.548 1.00 96.44 735 THR A C 1
ATOM 5671 O O . THR A 1 735 ? 6.161 -9.463 13.583 1.00 96.44 735 THR A O 1
ATOM 5674 N N . ILE A 1 736 ? 6.437 -8.788 15.707 1.00 96.75 736 ILE A N 1
ATOM 5675 C CA . ILE A 1 736 ? 7.674 -9.548 15.951 1.00 96.75 736 ILE A CA 1
ATOM 5676 C C . ILE A 1 736 ? 7.387 -11.060 16.003 1.00 96.75 736 ILE A C 1
ATOM 5678 O O . ILE A 1 736 ? 8.126 -11.829 15.396 1.00 96.75 736 ILE A O 1
ATOM 5682 N N . ASP A 1 737 ? 6.299 -11.498 16.644 1.00 95.44 737 ASP A N 1
ATOM 5683 C CA . ASP A 1 737 ? 5.846 -12.901 16.643 1.00 95.44 737 ASP A CA 1
ATOM 5684 C C . ASP A 1 737 ? 5.547 -13.409 15.222 1.00 95.44 737 ASP A C 1
ATOM 5686 O O . ASP A 1 737 ? 6.068 -14.444 14.795 1.00 95.44 737 ASP A O 1
ATOM 5690 N N . TYR A 1 738 ? 4.805 -12.630 14.425 1.00 93.56 738 TYR A N 1
ATOM 5691 C CA . TYR A 1 738 ? 4.575 -12.932 13.012 1.00 93.56 738 TYR A CA 1
ATOM 5692 C C . TYR A 1 738 ? 5.894 -13.042 12.231 1.00 93.56 738 TYR A C 1
ATOM 5694 O O . TYR A 1 738 ? 6.086 -13.996 11.476 1.00 93.56 738 TYR A O 1
ATOM 5702 N N . ALA A 1 739 ? 6.828 -12.109 12.432 1.00 93.12 739 ALA A N 1
ATOM 5703 C CA . ALA A 1 739 ? 8.123 -12.134 11.763 1.00 93.12 739 ALA A CA 1
ATOM 5704 C C . ALA A 1 739 ? 8.959 -13.371 12.150 1.00 93.12 739 ALA A C 1
ATOM 5706 O O . ALA A 1 739 ? 9.437 -14.075 11.259 1.00 93.12 739 ALA A O 1
ATOM 5707 N N . VAL A 1 740 ? 9.078 -13.701 13.443 1.00 92.38 740 VAL A N 1
ATOM 5708 C CA . VAL A 1 740 ? 9.836 -14.878 13.912 1.00 92.38 740 VAL A CA 1
ATOM 5709 C C . VAL A 1 740 ? 9.192 -16.184 13.435 1.00 92.38 740 VAL A C 1
ATOM 5711 O O . VAL A 1 740 ? 9.885 -17.029 12.867 1.00 92.38 740 VAL A O 1
ATOM 5714 N N . SER A 1 741 ? 7.872 -16.342 13.579 1.00 89.12 741 SER A N 1
ATOM 5715 C CA . SER A 1 741 ? 7.144 -17.542 13.125 1.00 89.12 741 SER A CA 1
ATOM 5716 C C . SER A 1 741 ? 7.239 -17.783 11.611 1.00 89.12 741 SER A C 1
ATOM 5718 O O . SER A 1 741 ? 7.190 -18.932 11.167 1.00 89.12 741 SER A O 1
ATOM 5720 N N . HIS A 1 742 ? 7.433 -16.727 10.813 1.00 88.38 742 HIS A N 1
ATOM 5721 C CA . HIS A 1 742 ? 7.584 -16.805 9.357 1.00 88.38 742 HIS A CA 1
ATOM 5722 C C . HIS A 1 742 ? 9.037 -16.770 8.858 1.00 88.38 742 HIS A C 1
ATOM 5724 O O . HIS A 1 742 ? 9.251 -16.813 7.640 1.00 88.38 742 HIS A O 1
ATOM 5730 N N . GLY A 1 743 ? 10.028 -16.709 9.755 1.00 86.44 743 GLY A N 1
ATOM 5731 C CA . GLY A 1 743 ? 11.442 -16.651 9.382 1.00 86.44 743 GLY A CA 1
ATOM 5732 C C . GLY A 1 743 ? 11.829 -15.347 8.675 1.00 86.44 743 GLY A C 1
ATOM 5733 O O . GLY A 1 743 ? 12.507 -15.371 7.651 1.00 86.44 743 GLY A O 1
ATOM 5734 N N . GLN A 1 744 ? 11.336 -14.215 9.173 1.00 88.19 744 GLN A N 1
ATOM 5735 C CA . GLN A 1 744 ? 11.683 -12.873 8.708 1.00 88.19 744 GLN A CA 1
ATOM 5736 C C . GLN A 1 744 ? 12.648 -12.204 9.692 1.00 88.19 744 GLN A C 1
ATOM 5738 O O . GLN A 1 744 ? 12.532 -12.380 10.904 1.00 88.19 744 GLN A O 1
ATOM 5743 N N . ASP A 1 745 ? 13.572 -11.391 9.178 1.00 91.56 745 ASP A N 1
ATOM 5744 C CA . ASP A 1 745 ? 14.416 -10.540 10.017 1.00 91.56 745 ASP A CA 1
ATOM 5745 C C . ASP A 1 745 ? 13.557 -9.437 10.658 1.00 91.56 745 ASP A C 1
ATOM 5747 O O . ASP A 1 745 ? 13.065 -8.532 9.976 1.00 91.56 745 ASP A O 1
ATOM 5751 N N . ILE A 1 746 ? 13.392 -9.535 11.980 1.00 94.69 746 ILE A N 1
ATOM 5752 C CA . ILE A 1 746 ? 12.594 -8.640 12.830 1.00 94.69 746 ILE A CA 1
ATOM 5753 C C . ILE A 1 746 ? 13.045 -7.174 12.772 1.00 94.69 746 ILE A C 1
ATOM 5755 O O . ILE A 1 746 ? 12.260 -6.291 13.104 1.00 94.69 746 ILE A O 1
ATOM 5759 N N . GLY A 1 747 ? 14.284 -6.907 12.350 1.00 90.88 747 GLY A N 1
ATOM 5760 C CA . GLY A 1 747 ? 14.788 -5.552 12.153 1.00 90.88 747 GLY A CA 1
ATOM 5761 C C . GLY A 1 747 ? 14.307 -4.901 10.858 1.00 90.88 747 GLY A C 1
ATOM 5762 O O . GLY A 1 747 ? 14.262 -3.678 10.767 1.00 90.88 747 GLY A O 1
ATOM 5763 N N . THR A 1 748 ? 13.950 -5.689 9.841 1.00 91.88 748 THR A N 1
ATOM 5764 C CA . THR A 1 748 ? 13.670 -5.127 8.512 1.00 91.88 748 THR A CA 1
ATOM 5765 C C . THR A 1 748 ? 12.412 -4.265 8.512 1.00 91.88 748 THR A C 1
ATOM 5767 O O . THR A 1 748 ? 11.345 -4.703 8.956 1.00 91.88 748 THR A O 1
ATOM 5770 N N . ARG A 1 749 ? 12.487 -3.066 7.922 1.00 90.75 749 ARG A N 1
ATOM 5771 C CA . ARG A 1 749 ? 11.357 -2.130 7.828 1.00 90.75 749 ARG A CA 1
ATOM 5772 C C . ARG A 1 749 ? 10.129 -2.799 7.214 1.00 90.75 749 ARG A C 1
ATOM 5774 O O . ARG A 1 749 ? 9.013 -2.580 7.671 1.00 90.75 749 ARG A O 1
ATOM 5781 N N . MET A 1 750 ? 10.317 -3.658 6.208 1.00 86.88 750 MET A N 1
ATOM 5782 C CA . MET A 1 750 ? 9.206 -4.365 5.559 1.00 86.88 750 MET A CA 1
ATOM 5783 C C . MET A 1 750 ? 8.488 -5.363 6.487 1.00 86.88 750 MET A C 1
ATOM 5785 O O . MET A 1 750 ? 7.316 -5.648 6.259 1.00 86.88 750 MET A O 1
ATOM 5789 N N . SER A 1 751 ? 9.157 -5.873 7.524 1.00 90.38 751 SER A N 1
ATOM 5790 C CA . SER A 1 751 ? 8.531 -6.709 8.558 1.00 90.38 751 SER A CA 1
ATOM 5791 C C . SER A 1 751 ? 7.831 -5.857 9.624 1.00 90.38 751 SER A C 1
ATOM 5793 O O . SER A 1 751 ? 6.774 -6.245 10.109 1.00 90.38 751 SER A O 1
ATOM 5795 N N . LEU A 1 752 ? 8.364 -4.668 9.930 1.00 94.50 752 LEU A N 1
ATOM 5796 C CA . LEU A 1 752 ? 7.787 -3.706 10.880 1.00 94.50 752 LEU A CA 1
ATOM 5797 C C . LEU A 1 752 ? 6.615 -2.872 10.310 1.00 94.50 752 LEU A C 1
ATOM 5799 O O . LEU A 1 752 ? 5.894 -2.220 11.065 1.00 94.50 752 LEU A O 1
ATOM 5803 N N . GLU A 1 753 ? 6.405 -2.867 8.989 1.00 91.69 753 GLU A N 1
ATOM 5804 C CA . GLU A 1 753 ? 5.406 -2.014 8.319 1.00 91.69 753 GLU A CA 1
ATOM 5805 C C . GLU A 1 753 ? 3.957 -2.315 8.760 1.00 91.69 753 GLU A C 1
ATOM 5807 O O . GLU A 1 753 ? 3.140 -1.397 8.791 1.00 91.69 753 GLU A O 1
ATOM 5812 N N . SER A 1 754 ? 3.646 -3.548 9.187 1.00 87.75 754 SER A N 1
ATOM 5813 C CA . SER A 1 754 ? 2.338 -3.902 9.770 1.00 87.75 754 SER A CA 1
ATOM 5814 C C . SER A 1 754 ? 2.032 -3.060 11.013 1.00 87.75 754 SER A C 1
ATOM 5816 O O . SER A 1 754 ? 1.039 -2.331 11.023 1.00 87.75 754 SER A O 1
ATOM 5818 N N . TYR A 1 755 ? 2.937 -3.079 12.000 1.00 95.00 755 TYR A N 1
ATOM 5819 C CA . TYR A 1 755 ? 2.866 -2.270 13.222 1.00 95.00 755 TYR A CA 1
ATOM 5820 C C . TYR A 1 755 ? 2.687 -0.776 12.907 1.00 95.00 755 TYR A C 1
ATOM 5822 O O . TYR A 1 755 ? 1.782 -0.127 13.433 1.00 95.00 755 TYR A O 1
ATOM 5830 N N . ASN A 1 756 ? 3.500 -0.240 11.991 1.00 93.69 756 ASN A N 1
ATOM 5831 C CA . ASN A 1 756 ? 3.399 1.157 11.568 1.00 93.69 756 ASN A CA 1
ATOM 5832 C C . ASN A 1 756 ? 2.023 1.468 10.952 1.00 93.69 756 ASN A C 1
ATOM 5834 O O . ASN A 1 756 ? 1.394 2.453 11.331 1.00 93.69 756 ASN A O 1
ATOM 5838 N N . SER A 1 757 ? 1.524 0.616 10.051 1.00 86.56 757 SER A N 1
ATOM 5839 C CA . SER A 1 757 ? 0.245 0.833 9.363 1.00 86.56 757 SER A CA 1
ATOM 5840 C C . SER A 1 757 ? -0.973 0.795 10.297 1.00 86.56 757 SER A C 1
ATOM 5842 O O . SER A 1 757 ? -1.879 1.613 10.146 1.00 86.56 757 SER A O 1
ATOM 5844 N N . GLU A 1 758 ? -0.974 -0.098 11.292 1.00 85.00 758 GLU A N 1
ATOM 5845 C CA . GLU A 1 758 ? -2.046 -0.221 12.285 1.00 85.00 758 GLU A CA 1
ATOM 5846 C C . GLU A 1 758 ? -2.029 0.961 13.268 1.00 85.00 758 GLU A C 1
ATOM 5848 O O . GLU A 1 758 ? -3.043 1.625 13.501 1.00 85.00 758 GLU A O 1
ATOM 5853 N N . ARG A 1 759 ? -0.858 1.238 13.852 1.00 92.38 759 ARG A N 1
ATOM 5854 C CA . ARG A 1 759 ? -0.736 2.099 15.034 1.00 92.38 759 ARG A CA 1
ATOM 5855 C C . ARG A 1 759 ? -0.596 3.575 14.704 1.00 92.38 759 ARG A C 1
ATOM 5857 O O . ARG A 1 759 ? -1.183 4.398 15.407 1.00 92.38 759 ARG A O 1
ATOM 5864 N N . TYR A 1 760 ? 0.101 3.922 13.620 1.00 90.50 760 TYR A N 1
ATOM 5865 C CA . TYR A 1 760 ? 0.282 5.319 13.223 1.00 90.50 760 TYR A CA 1
ATOM 5866 C C . TYR A 1 760 ? -1.063 6.005 12.966 1.00 90.50 760 TYR A C 1
ATOM 5868 O O . TYR A 1 760 ? -1.332 7.070 13.517 1.00 90.50 760 TYR A O 1
ATOM 5876 N N . VAL A 1 761 ? -1.943 5.380 12.173 1.00 78.38 761 VAL A N 1
ATOM 5877 C CA . VAL A 1 761 ? -3.244 5.964 11.804 1.00 78.38 761 VAL A CA 1
ATOM 5878 C C . VAL A 1 761 ? -4.169 6.059 13.018 1.00 78.38 761 VAL A C 1
ATOM 5880 O O . VAL A 1 761 ? -4.748 7.121 13.256 1.00 78.38 761 VAL A O 1
ATOM 5883 N N . ALA A 1 762 ? -4.266 4.994 13.823 1.00 78.44 762 ALA A N 1
ATOM 5884 C CA . ALA A 1 762 ? -5.100 4.970 15.025 1.00 78.44 762 ALA A CA 1
ATOM 5885 C C . ALA A 1 762 ? -4.717 6.083 16.018 1.00 78.44 762 ALA A C 1
ATOM 5887 O O . ALA A 1 762 ? -5.580 6.835 16.484 1.00 78.44 762 ALA A O 1
ATOM 5888 N N . ASN A 1 763 ? -3.418 6.246 16.282 1.00 85.38 763 ASN A N 1
ATOM 5889 C CA . ASN A 1 763 ? -2.914 7.296 17.161 1.00 85.38 763 ASN A CA 1
ATOM 5890 C C . ASN A 1 763 ? -3.048 8.694 16.537 1.00 85.38 763 ASN A C 1
ATOM 5892 O O . ASN A 1 763 ? -3.416 9.629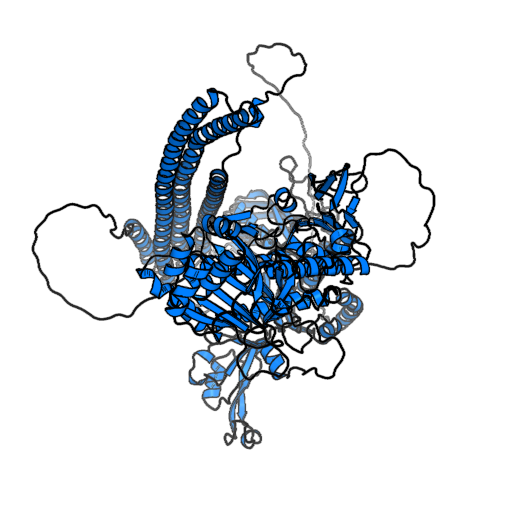 17.247 1.00 85.38 763 ASN A O 1
ATOM 5896 N N . HIS A 1 764 ? -2.817 8.856 15.227 1.00 85.69 764 HIS A N 1
ATOM 5897 C CA . HIS A 1 764 ? -2.978 10.141 14.532 1.00 85.69 764 HIS A CA 1
ATOM 5898 C C . HIS A 1 764 ? -4.414 10.675 14.639 1.00 85.69 764 HIS A C 1
ATOM 5900 O O . HIS A 1 764 ? -4.618 11.856 14.932 1.00 85.69 764 HIS A O 1
ATOM 5906 N N . VAL A 1 765 ? -5.413 9.806 14.439 1.00 75.19 765 VAL A N 1
ATOM 5907 C CA . VAL A 1 765 ? -6.834 10.163 14.567 1.00 75.19 765 VAL A CA 1
ATOM 5908 C C . VAL A 1 765 ? -7.152 10.603 15.997 1.00 75.19 765 VAL A C 1
ATOM 5910 O O . VAL A 1 765 ? -7.716 11.681 16.188 1.00 75.19 765 VAL A O 1
ATOM 5913 N N . LEU A 1 766 ? -6.745 9.825 17.005 1.00 73.31 766 LEU A N 1
ATOM 5914 C CA . LEU A 1 766 ? -7.040 10.129 18.408 1.00 73.31 766 LEU A CA 1
ATOM 5915 C C . LEU A 1 766 ? -6.351 11.421 18.888 1.00 73.31 766 LEU A C 1
ATOM 5917 O O . LEU A 1 766 ? -6.992 12.261 19.522 1.00 73.31 766 LEU A O 1
ATOM 5921 N N . LEU A 1 767 ? -5.088 11.641 18.503 1.00 78.69 767 LEU A N 1
ATOM 5922 C CA . LEU A 1 767 ? -4.366 12.902 18.722 1.00 78.69 767 LEU A CA 1
ATOM 5923 C C . LEU A 1 767 ? -5.097 14.099 18.093 1.00 78.69 767 LEU A C 1
ATOM 5925 O O . LEU A 1 767 ? -5.253 15.139 18.736 1.00 78.69 767 LEU A O 1
ATOM 5929 N N . GLY A 1 768 ? -5.573 13.952 16.852 1.00 75.81 768 GLY A N 1
ATOM 5930 C CA . GLY A 1 768 ? -6.314 14.991 16.137 1.00 75.81 768 GLY A CA 1
ATOM 5931 C C . GLY A 1 768 ? -7.680 15.311 16.753 1.00 75.81 768 GLY A C 1
ATOM 5932 O O . GLY A 1 768 ? -8.119 16.460 16.698 1.00 75.81 768 GLY A O 1
ATOM 5933 N N . VAL A 1 769 ? -8.348 14.333 17.372 1.00 72.06 769 VAL A N 1
ATOM 5934 C CA . VAL A 1 769 ? -9.593 14.556 18.127 1.00 72.06 769 VAL A CA 1
ATOM 5935 C C . VAL A 1 769 ? -9.310 15.275 19.450 1.00 72.06 769 VAL A C 1
ATOM 5937 O O . VAL A 1 769 ? -9.981 16.260 19.756 1.00 72.06 769 VAL A O 1
ATOM 5940 N N . ILE A 1 770 ? -8.286 14.851 20.199 1.00 73.25 770 ILE A N 1
ATOM 5941 C CA . ILE A 1 770 ? -7.878 15.481 21.467 1.00 73.25 770 ILE A CA 1
ATOM 5942 C C . ILE A 1 770 ? -7.497 16.958 21.268 1.00 73.25 770 ILE A C 1
ATOM 5944 O O . ILE A 1 770 ? -7.951 17.817 22.027 1.00 73.25 770 ILE A O 1
ATOM 5948 N N . ASP A 1 771 ? -6.723 17.276 20.227 1.00 78.38 771 ASP A N 1
ATOM 5949 C CA . ASP A 1 771 ? -6.342 18.656 19.904 1.00 78.38 771 ASP A CA 1
ATOM 5950 C C . ASP A 1 771 ? -7.542 19.521 19.479 1.00 78.38 771 ASP A C 1
ATOM 5952 O O . ASP A 1 771 ? -7.684 20.651 19.953 1.00 78.38 771 ASP A O 1
ATOM 5956 N N . LYS A 1 772 ? -8.447 18.993 18.640 1.00 76.88 772 LYS A N 1
ATOM 5957 C CA . LYS A 1 772 ? -9.678 19.702 18.247 1.00 76.88 772 LYS A CA 1
ATOM 5958 C C . LYS A 1 772 ? -10.567 20.011 19.451 1.00 76.88 772 LYS A C 1
ATOM 5960 O O . LYS A 1 772 ? -11.076 21.126 19.542 1.00 76.88 772 LYS A O 1
ATOM 5965 N N . LEU A 1 773 ? -10.713 19.068 20.386 1.00 69.94 773 LEU A N 1
ATOM 5966 C CA . LEU A 1 773 ? -11.447 19.286 21.636 1.00 69.94 773 LEU A CA 1
ATOM 5967 C C . LEU A 1 773 ? -10.776 20.375 22.486 1.00 69.94 773 LEU A C 1
ATOM 5969 O O . LEU A 1 773 ? -11.446 21.332 22.866 1.00 69.94 773 LEU A O 1
ATOM 5973 N N . HIS A 1 774 ? -9.460 20.295 22.727 1.00 73.12 774 HIS A N 1
ATOM 5974 C CA . HIS A 1 774 ? -8.734 21.338 23.465 1.00 73.12 774 HIS A CA 1
ATOM 5975 C C . HIS A 1 774 ? -8.940 22.724 22.832 1.00 73.12 774 HIS A C 1
ATOM 5977 O O . HIS A 1 774 ? -9.288 23.678 23.528 1.00 73.12 774 HIS A O 1
ATOM 5983 N N . LYS A 1 775 ? -8.763 22.838 21.509 1.00 75.44 775 LYS A N 1
ATOM 5984 C CA . LYS A 1 775 ? -8.922 24.104 20.779 1.00 75.44 775 LYS A CA 1
ATOM 5985 C C . LYS A 1 775 ? -10.348 24.650 20.873 1.00 75.44 775 LYS A C 1
ATOM 5987 O O . LYS A 1 775 ? -10.499 25.835 21.160 1.00 75.44 775 LYS A O 1
ATOM 5992 N N . LEU A 1 776 ? -11.375 23.807 20.719 1.00 71.12 776 LEU A N 1
ATOM 5993 C CA . LEU A 1 776 ? -12.784 24.213 20.805 1.00 71.12 776 LEU A CA 1
ATOM 5994 C C . LEU A 1 776 ? -13.136 24.824 22.173 1.00 71.12 776 LEU A C 1
ATOM 5996 O O . LEU A 1 776 ? -13.759 25.883 22.225 1.00 71.12 776 LEU A O 1
ATOM 6000 N N . TYR A 1 777 ? -12.694 24.209 23.277 1.00 66.81 777 TYR A N 1
ATOM 6001 C CA . TYR A 1 777 ? -12.986 24.718 24.626 1.00 66.81 777 TYR A CA 1
ATOM 6002 C C . TYR A 1 777 ? -12.059 25.859 25.085 1.00 66.81 777 TYR A C 1
ATOM 6004 O O . TYR A 1 777 ? -12.376 26.529 26.069 1.00 66.81 777 TYR A O 1
ATOM 6012 N N . SER A 1 778 ? -10.967 26.142 24.362 1.00 64.00 778 SER A N 1
ATOM 6013 C CA . SER A 1 778 ? -10.057 27.266 24.652 1.00 64.00 778 SER A CA 1
ATOM 6014 C C . SER A 1 778 ? -10.468 28.622 24.052 1.00 64.00 778 SER A C 1
ATOM 6016 O O . SER A 1 778 ? -9.762 29.605 24.257 1.00 64.00 778 SER A O 1
ATOM 6018 N N . VAL A 1 779 ? -11.574 28.702 23.298 1.00 63.19 779 VAL A N 1
ATOM 6019 C CA . VAL A 1 779 ? -12.037 29.959 22.673 1.00 63.19 779 VAL A CA 1
ATOM 6020 C C . VAL A 1 779 ? -12.983 30.726 23.602 1.00 63.19 779 VAL A C 1
ATOM 6022 O O . VAL A 1 779 ? -14.030 30.210 23.990 1.00 63.19 779 VAL A O 1
ATOM 6025 N N . GLU A 1 780 ? -12.625 31.973 23.914 1.00 52.25 780 GLU A N 1
ATOM 6026 C CA . GLU A 1 780 ? -13.297 32.831 24.908 1.00 52.25 780 GLU A CA 1
ATOM 6027 C C . GLU A 1 780 ? -14.292 33.849 24.300 1.00 52.25 780 GLU A C 1
ATOM 6029 O O . GLU A 1 780 ? -14.942 34.592 25.031 1.00 52.25 780 GLU A O 1
ATOM 6034 N N . SER A 1 781 ? -14.440 33.919 22.969 1.00 48.50 781 SER A N 1
ATOM 6035 C CA . SER A 1 781 ? -15.226 34.970 22.303 1.00 48.50 781 SER A CA 1
ATOM 6036 C C . SER A 1 781 ? -16.737 34.681 22.212 1.00 48.50 781 SER A C 1
ATOM 6038 O O . SER A 1 781 ? -17.184 33.665 21.676 1.00 48.50 781 SER A O 1
ATOM 6040 N N . GLY A 1 782 ? -17.538 35.650 22.672 1.00 44.03 782 GLY A N 1
ATOM 6041 C CA . GLY A 1 782 ? -18.997 35.562 22.840 1.00 44.03 782 GLY A CA 1
ATOM 6042 C C . GLY A 1 782 ? -19.832 34.941 21.702 1.00 44.03 782 GLY A C 1
ATOM 6043 O O . GLY A 1 782 ? -20.639 34.057 21.994 1.00 44.03 782 GLY A O 1
ATOM 6044 N N . PRO A 1 783 ? -19.679 35.322 20.414 1.00 48.38 783 PRO A N 1
ATOM 6045 C CA . PRO A 1 783 ? -20.552 34.808 19.350 1.00 48.38 783 PRO A CA 1
ATOM 6046 C C . PRO A 1 783 ? -20.339 33.320 19.017 1.00 48.38 783 PRO A C 1
ATOM 6048 O O . PRO A 1 783 ? -21.140 32.747 18.284 1.00 48.38 783 PRO A O 1
ATOM 6051 N N . LEU A 1 784 ? -19.293 32.674 19.551 1.00 50.41 784 LEU A N 1
ATOM 6052 C CA . LEU A 1 784 ? -19.008 31.249 19.334 1.00 50.41 784 LEU A CA 1
ATOM 6053 C C . LEU A 1 784 ? -19.514 30.338 20.467 1.00 50.41 784 LEU A C 1
ATOM 6055 O O . LEU A 1 784 ? -19.424 29.115 20.349 1.00 50.41 784 LEU A O 1
ATOM 6059 N N . ILE A 1 785 ? -20.107 30.896 21.531 1.00 53.12 785 ILE A N 1
ATOM 6060 C CA . ILE A 1 785 ? -20.695 30.124 22.640 1.00 53.12 785 ILE A CA 1
ATOM 6061 C C . ILE A 1 785 ? -21.755 29.106 22.160 1.00 53.12 785 ILE A C 1
ATOM 6063 O O . ILE A 1 785 ? -21.661 27.948 22.577 1.00 53.12 785 ILE A O 1
ATOM 6067 N N . PRO A 1 786 ? -22.691 29.430 21.235 1.00 53.41 786 PRO A N 1
ATOM 6068 C CA . PRO A 1 786 ? -23.637 28.439 20.713 1.00 53.41 786 PRO A CA 1
ATOM 6069 C C . PRO A 1 786 ? -22.944 27.240 20.056 1.00 53.41 786 PRO A C 1
ATOM 6071 O O . PRO A 1 786 ? -23.427 26.117 20.153 1.00 53.41 786 PRO A O 1
ATOM 6074 N N . LEU A 1 787 ? -21.785 27.465 19.431 1.00 51.31 787 LEU A N 1
ATOM 6075 C CA . LEU A 1 787 ? -21.011 26.460 18.701 1.00 51.31 787 LEU A CA 1
ATOM 6076 C C . LEU A 1 787 ? -20.287 25.487 19.655 1.00 51.31 787 LEU A C 1
ATOM 6078 O O . LEU A 1 787 ? -20.147 24.309 19.330 1.00 51.31 787 LEU A O 1
ATOM 6082 N N . ARG A 1 788 ? -19.914 25.939 20.865 1.00 58.34 788 ARG A N 1
ATOM 6083 C CA . ARG A 1 788 ? -19.424 25.071 21.959 1.00 58.34 788 ARG A CA 1
ATOM 6084 C C . ARG A 1 788 ? -20.529 24.135 22.454 1.00 58.34 788 ARG A C 1
ATOM 6086 O O . ARG A 1 788 ? -20.339 22.920 22.478 1.00 58.34 788 ARG A O 1
ATOM 6093 N N . SER A 1 789 ? -21.699 24.689 22.784 1.00 52.66 789 SER A N 1
ATOM 6094 C CA . SER A 1 789 ? -22.857 23.916 23.259 1.00 52.66 789 SER A CA 1
ATOM 6095 C C . SER A 1 789 ? -23.359 22.932 22.199 1.00 52.66 789 SER A C 1
ATOM 6097 O O . SER A 1 789 ? -23.601 21.765 22.497 1.00 52.66 789 SER A O 1
ATOM 6099 N N . TRP A 1 790 ? -23.448 23.372 20.938 1.00 49.50 790 TRP A N 1
ATOM 6100 C CA . TRP A 1 790 ? -23.824 22.512 19.815 1.00 49.50 790 TRP A CA 1
ATOM 6101 C C . TRP A 1 790 ? -22.786 21.414 19.560 1.00 49.50 790 TRP A C 1
ATOM 6103 O O . TRP A 1 790 ? -23.169 20.316 19.181 1.00 49.50 790 TRP A O 1
ATOM 6113 N N . GLY A 1 791 ? -21.498 21.652 19.840 1.00 48.50 791 GLY A N 1
ATOM 6114 C CA . GLY A 1 791 ? -20.450 20.629 19.784 1.00 48.50 791 GLY A CA 1
ATOM 6115 C C . GLY A 1 791 ? -20.697 19.453 20.735 1.00 48.50 791 GLY A C 1
ATOM 6116 O O . GLY A 1 791 ? -20.664 18.302 20.300 1.00 48.50 791 GLY A O 1
ATOM 6117 N N . LEU A 1 792 ? -21.011 19.721 22.008 1.00 51.84 792 LEU A N 1
ATOM 6118 C CA . LEU A 1 792 ? -21.355 18.674 22.984 1.00 51.84 792 LEU A CA 1
ATOM 6119 C C . LEU A 1 792 ? -22.653 17.947 22.600 1.00 51.84 792 LEU A C 1
ATOM 6121 O O . LEU A 1 792 ? -22.681 16.715 22.548 1.00 51.84 792 LEU A O 1
ATOM 6125 N N . SER A 1 793 ? -23.700 18.694 22.241 1.00 46.31 793 SER A N 1
ATOM 6126 C CA . SER A 1 793 ? -24.975 18.120 21.794 1.00 46.31 793 SER A CA 1
ATOM 6127 C C . SER A 1 793 ? -24.835 17.280 20.520 1.00 46.31 793 SER A C 1
ATOM 6129 O O . SER A 1 793 ? -25.452 16.223 20.415 1.00 46.31 793 SER A O 1
ATOM 6131 N N . ALA A 1 794 ? -23.993 17.692 19.568 1.00 40.91 794 ALA A N 1
ATOM 6132 C CA . ALA A 1 794 ? -23.731 16.958 18.332 1.00 40.91 794 ALA A CA 1
ATOM 6133 C C . ALA A 1 794 ? -22.911 15.681 18.572 1.00 40.91 794 ALA A C 1
ATOM 6135 O O . ALA A 1 794 ? -23.176 14.671 17.927 1.00 40.91 794 ALA A O 1
ATOM 6136 N N . VAL A 1 795 ? -21.970 15.677 19.525 1.00 46.12 795 VAL A N 1
ATOM 6137 C CA . VAL A 1 795 ? -21.277 14.447 19.960 1.00 46.12 795 VAL A CA 1
ATOM 6138 C C . VAL A 1 795 ? -22.252 13.464 20.618 1.00 46.12 795 VAL A C 1
ATOM 6140 O O . VAL A 1 795 ? -22.133 12.261 20.395 1.00 46.12 795 VAL A O 1
ATOM 6143 N N . ASN A 1 796 ? -23.243 13.952 21.372 1.00 44.34 796 ASN A N 1
ATOM 6144 C CA . ASN A 1 796 ? -24.265 13.101 21.989 1.00 44.34 796 ASN A CA 1
ATOM 6145 C C . ASN A 1 796 ? -25.317 12.606 20.965 1.00 44.34 796 ASN A C 1
ATOM 6147 O O . ASN A 1 796 ? -25.783 11.474 21.060 1.00 44.34 796 ASN A O 1
ATOM 6151 N N . ALA A 1 797 ? -25.644 13.413 19.946 1.00 38.91 797 ALA A N 1
ATOM 6152 C CA . ALA A 1 797 ? -26.522 13.028 18.834 1.00 38.91 797 ALA A CA 1
ATOM 6153 C C . ALA A 1 797 ? -25.842 12.080 17.823 1.00 38.91 797 ALA A C 1
ATOM 6155 O O . ALA A 1 797 ? -26.499 11.230 17.219 1.00 38.91 797 ALA A O 1
ATOM 6156 N N . MET A 1 798 ? -24.519 12.177 17.648 1.00 37.34 798 MET A N 1
ATOM 6157 C CA . MET A 1 798 ? -23.728 11.237 16.851 1.00 37.34 798 MET A CA 1
ATOM 6158 C C . MET A 1 798 ? -23.454 9.947 17.632 1.00 37.34 798 MET A C 1
ATOM 6160 O O . MET A 1 798 ? -22.329 9.673 18.054 1.00 37.34 798 MET A O 1
ATOM 6164 N N . GLY A 1 799 ? -24.479 9.094 17.731 1.00 40.00 799 GLY A N 1
ATOM 6165 C CA . GLY A 1 799 ? -24.368 7.723 18.244 1.00 40.00 799 GLY A CA 1
ATOM 6166 C C . GLY A 1 799 ? -23.140 6.937 17.736 1.00 40.00 799 GLY A C 1
ATOM 6167 O O . GLY A 1 799 ? -22.478 6.303 18.558 1.00 40.00 799 GLY A O 1
ATOM 6168 N N . PRO A 1 800 ? -22.742 7.025 16.444 1.00 41.00 800 PRO A N 1
ATOM 6169 C CA . PRO A 1 800 ? -21.515 6.393 15.950 1.00 41.00 800 PRO A CA 1
ATOM 6170 C C . PRO A 1 800 ? -20.219 6.897 16.600 1.00 41.00 800 PRO A C 1
ATOM 6172 O O . PRO A 1 800 ? -19.262 6.136 16.687 1.00 41.00 800 PRO A O 1
ATOM 6175 N N . LEU A 1 801 ? -20.161 8.146 17.077 1.00 37.66 801 LEU A N 1
ATOM 6176 C CA . LEU A 1 801 ? -18.955 8.721 17.683 1.00 37.66 801 LEU A CA 1
ATOM 6177 C C . LEU A 1 801 ? -18.804 8.306 19.154 1.00 37.66 801 LEU A C 1
ATOM 6179 O O . LEU A 1 801 ? -17.710 7.939 19.581 1.00 37.66 801 LEU A O 1
ATOM 6183 N N . LYS A 1 802 ? -19.912 8.269 19.911 1.00 43.09 802 LYS A N 1
ATOM 6184 C CA . LYS A 1 802 ? -19.948 7.635 21.244 1.00 43.09 802 LYS A CA 1
ATOM 6185 C C . LYS A 1 802 ? -19.633 6.136 21.122 1.00 43.09 802 LYS A C 1
ATOM 6187 O O . LYS A 1 802 ? -18.814 5.616 21.876 1.00 43.09 802 LYS A O 1
ATOM 6192 N N . GLY A 1 803 ? -20.178 5.488 20.088 1.00 41.81 803 GLY A N 1
ATOM 6193 C CA . GLY A 1 803 ? -19.834 4.128 19.674 1.00 41.81 803 GLY A CA 1
ATOM 6194 C C . GLY A 1 803 ? -18.343 3.938 19.384 1.00 41.81 803 GLY A C 1
ATOM 6195 O O . GLY A 1 803 ? -17.765 2.992 19.900 1.00 41.81 803 GLY A O 1
ATOM 6196 N N . PHE A 1 804 ? -17.694 4.845 18.648 1.00 41.03 804 PHE A N 1
ATOM 6197 C CA . PHE A 1 804 ? -16.260 4.779 18.333 1.00 41.03 804 PHE A CA 1
ATOM 6198 C C . PHE A 1 804 ? -15.377 4.831 19.589 1.00 41.03 804 PHE A C 1
ATOM 6200 O O . PHE A 1 804 ? -14.490 3.993 19.744 1.00 41.03 804 PHE A O 1
ATOM 6207 N N . PHE A 1 805 ? -15.650 5.747 20.527 1.00 43.59 805 PHE A N 1
ATOM 6208 C CA . PHE A 1 805 ? -14.924 5.796 21.804 1.00 43.59 805 PHE A CA 1
ATOM 6209 C C . PHE A 1 805 ? -15.149 4.534 22.654 1.00 43.59 805 PHE A C 1
ATOM 6211 O O . PHE A 1 805 ? -14.194 3.984 23.201 1.00 43.59 805 PHE A O 1
ATOM 6218 N N . MET A 1 806 ? -16.386 4.030 22.732 1.00 45.28 806 MET A N 1
ATOM 6219 C CA . MET A 1 806 ? -16.684 2.790 23.463 1.00 45.28 806 MET A CA 1
ATOM 6220 C C . MET A 1 806 ? -16.091 1.549 22.773 1.00 45.28 806 MET A C 1
ATOM 6222 O O . MET A 1 806 ? -15.648 0.628 23.452 1.00 45.28 806 MET A O 1
ATOM 6226 N N . GLN A 1 807 ? -16.006 1.527 21.441 1.00 39.81 807 GLN A N 1
ATOM 6227 C CA . GLN A 1 807 ? -15.363 0.454 20.677 1.00 39.81 807 GLN A CA 1
ATOM 6228 C C . GLN A 1 807 ? -13.839 0.479 20.829 1.00 39.81 807 GLN A C 1
ATOM 6230 O O . GLN A 1 807 ? -13.258 -0.580 21.039 1.00 39.81 807 GLN A O 1
ATOM 6235 N N . GLN A 1 808 ? -13.183 1.646 20.838 1.00 38.94 808 GLN A N 1
ATOM 6236 C CA . GLN A 1 808 ? -11.750 1.721 21.165 1.00 38.94 808 GLN A CA 1
ATOM 6237 C C . GLN A 1 808 ? -11.435 1.277 22.609 1.00 38.94 808 GLN A C 1
ATOM 6239 O O . GLN A 1 808 ? -10.328 0.812 22.864 1.00 38.94 808 GLN A O 1
ATOM 6244 N N . ALA A 1 809 ? -12.397 1.344 23.538 1.00 35.22 809 ALA A N 1
ATOM 6245 C CA . ALA A 1 809 ? -12.258 0.769 24.881 1.00 35.22 809 ALA A CA 1
ATOM 6246 C C . ALA A 1 809 ? -12.575 -0.745 24.952 1.00 35.22 809 ALA A C 1
ATOM 6248 O O . ALA A 1 809 ? -12.013 -1.445 25.797 1.00 35.22 809 ALA A O 1
ATOM 6249 N N . ALA A 1 810 ? -13.463 -1.248 24.083 1.00 30.31 810 ALA A N 1
ATOM 6250 C CA . ALA A 1 810 ? -13.961 -2.630 24.089 1.00 30.31 810 ALA A CA 1
ATOM 6251 C C . ALA A 1 810 ? -13.211 -3.597 23.147 1.00 30.31 810 ALA A C 1
ATOM 6253 O O . ALA A 1 810 ? -13.275 -4.814 23.334 1.00 30.31 810 ALA A O 1
ATOM 6254 N N . VAL A 1 811 ? -12.480 -3.097 22.147 1.00 28.14 811 VAL A N 1
ATOM 6255 C CA . VAL A 1 811 ? -11.643 -3.924 21.264 1.00 28.14 811 VAL A CA 1
ATOM 6256 C C . VAL A 1 811 ? -10.327 -4.272 21.974 1.00 28.14 811 VAL A C 1
ATOM 6258 O O . VAL A 1 811 ? -9.374 -3.501 21.961 1.00 28.14 811 VAL A O 1
ATOM 6261 N N . THR A 1 812 ? -10.340 -5.414 22.672 1.00 30.08 812 THR A N 1
ATOM 6262 C CA . THR A 1 812 ? -9.429 -6.575 22.495 1.00 30.08 812 THR A CA 1
ATOM 6263 C C . THR A 1 812 ? -10.007 -7.729 23.326 1.00 30.08 812 THR A C 1
ATOM 6265 O O . THR A 1 812 ? -9.626 -7.960 24.475 1.00 30.08 812 THR A O 1
ATOM 6268 N N . ALA A 1 813 ? -10.994 -8.432 22.757 1.00 25.38 813 ALA A N 1
ATOM 6269 C CA . ALA A 1 813 ? -11.766 -9.477 23.442 1.00 25.38 813 ALA A CA 1
ATOM 6270 C C . ALA A 1 813 ? -12.092 -10.680 22.527 1.00 25.38 813 ALA A C 1
ATOM 6272 O O . ALA A 1 813 ? -13.217 -11.170 22.508 1.00 25.38 813 ALA A O 1
ATOM 6273 N N . VAL A 1 814 ? -11.104 -11.150 21.753 1.00 27.55 814 VAL A N 1
ATOM 6274 C CA . VAL A 1 814 ? -11.224 -12.344 20.878 1.00 27.55 814 VAL A CA 1
ATOM 6275 C C . VAL A 1 814 ? -10.306 -13.497 21.337 1.00 27.55 814 VAL A C 1
ATOM 6277 O O . VAL A 1 814 ? -10.386 -14.611 20.834 1.00 27.55 814 VAL A O 1
ATOM 6280 N N . GLU A 1 815 ? -9.491 -13.289 22.376 1.00 26.62 815 GLU A N 1
ATOM 6281 C CA . GLU A 1 815 ? -8.565 -14.298 22.911 1.00 26.62 815 GLU A CA 1
ATOM 6282 C C . GLU A 1 815 ? -8.967 -14.769 24.316 1.00 26.62 815 GLU A C 1
ATOM 6284 O O . GLU A 1 815 ? -8.300 -14.449 25.298 1.00 26.62 815 GLU A O 1
ATOM 6289 N N . ASN A 1 816 ? -10.070 -15.526 24.421 1.00 23.52 816 ASN A N 1
ATOM 6290 C CA . ASN A 1 816 ? -10.313 -16.413 25.574 1.00 23.52 816 ASN A CA 1
ATOM 6291 C C . ASN A 1 816 ? -11.370 -17.523 25.340 1.00 23.52 816 ASN A C 1
ATOM 6293 O O . ASN A 1 816 ? -12.133 -17.868 26.239 1.00 23.52 816 ASN A O 1
ATOM 6297 N N . ILE A 1 817 ? -11.406 -18.131 24.143 1.00 26.70 817 ILE A N 1
ATOM 6298 C CA . ILE A 1 817 ? -12.119 -19.409 23.910 1.00 26.70 817 ILE A CA 1
ATOM 6299 C C . ILE A 1 817 ? -11.199 -20.412 23.191 1.00 26.70 817 ILE A C 1
ATOM 6301 O O . ILE A 1 817 ? -11.404 -20.772 22.036 1.00 26.70 817 ILE A O 1
ATOM 6305 N N . MET A 1 818 ? -10.176 -20.893 23.905 1.00 26.67 818 MET A N 1
ATOM 6306 C CA . MET A 1 818 ? -9.457 -22.133 23.568 1.00 26.67 818 MET A CA 1
ATOM 6307 C C . MET A 1 818 ? -9.355 -23.077 24.777 1.00 26.67 818 MET A C 1
ATOM 6309 O O . MET A 1 818 ? -8.296 -23.587 25.130 1.00 26.67 818 MET A O 1
ATOM 6313 N N . ALA A 1 819 ? -10.513 -23.352 25.377 1.00 21.86 819 ALA A N 1
ATOM 6314 C CA . ALA A 1 819 ? -10.784 -24.602 26.080 1.00 21.86 819 ALA A CA 1
ATOM 6315 C C . ALA A 1 819 ? -11.961 -25.295 25.359 1.00 21.86 819 ALA A C 1
ATOM 6317 O O . ALA A 1 819 ? -12.867 -24.599 24.893 1.00 21.86 819 ALA A O 1
ATOM 6318 N N . PRO A 1 820 ? -11.959 -26.630 25.190 1.00 33.75 820 PRO A N 1
ATOM 6319 C CA . PRO A 1 820 ? -12.890 -27.291 24.280 1.00 33.75 820 PRO A CA 1
ATOM 6320 C C . PRO A 1 820 ? -14.292 -27.445 24.886 1.00 33.75 820 PRO A C 1
ATOM 6322 O O . PRO A 1 820 ? -14.539 -28.361 25.670 1.00 33.75 820 PRO A O 1
ATOM 6325 N N . SER A 1 821 ? -15.237 -26.606 24.458 1.00 25.23 821 SER A N 1
ATOM 6326 C CA . SER A 1 821 ? -16.668 -26.804 24.704 1.00 25.23 821 SER A CA 1
ATOM 6327 C C . SER A 1 821 ? -17.490 -26.772 23.409 1.00 25.23 821 SER A C 1
ATOM 6329 O O . SER A 1 821 ? -17.463 -25.844 22.606 1.00 25.23 821 SER A O 1
ATOM 6331 N N . SER A 1 822 ? -18.228 -27.863 23.222 1.00 35.91 822 SER A N 1
ATOM 6332 C CA . SER A 1 822 ? -19.337 -28.079 22.289 1.00 35.91 822 SER A CA 1
ATOM 6333 C C . SER A 1 822 ? -20.146 -26.821 21.920 1.00 35.91 822 SER A C 1
ATOM 6335 O O . SER A 1 822 ? -20.954 -26.356 22.723 1.00 35.91 822 SER A O 1
ATOM 6337 N N . GLY A 1 823 ? -20.001 -26.320 20.685 1.00 39.06 823 GLY A N 1
ATOM 6338 C CA . GLY A 1 823 ? -20.790 -25.162 20.228 1.00 39.06 823 GLY A CA 1
ATOM 6339 C C . GLY A 1 823 ? -20.591 -24.661 18.789 1.00 39.06 823 GLY A C 1
ATOM 6340 O O . GLY A 1 823 ? -21.184 -23.648 18.428 1.00 39.06 823 GLY A O 1
ATOM 6341 N N . ARG A 1 824 ? -19.786 -25.323 17.942 1.00 44.22 824 ARG A N 1
ATOM 6342 C CA . ARG A 1 824 ? -19.539 -24.864 16.559 1.00 44.22 824 ARG A CA 1
ATOM 6343 C C . ARG A 1 824 ? -20.808 -24.973 15.701 1.00 44.22 824 ARG A C 1
ATOM 6345 O O . ARG A 1 824 ? -21.164 -26.067 15.264 1.00 44.22 824 ARG A O 1
ATOM 6352 N N . ARG A 1 825 ? -21.465 -23.844 15.414 1.00 55.62 825 ARG A N 1
ATOM 6353 C CA . ARG A 1 825 ? -22.500 -23.766 14.372 1.00 55.62 825 ARG A CA 1
ATOM 6354 C C . ARG A 1 825 ? -21.819 -23.875 13.008 1.00 55.62 825 ARG A C 1
ATOM 6356 O O . ARG A 1 825 ? -21.195 -22.923 12.558 1.00 55.62 825 ARG A O 1
ATOM 6363 N N . ALA A 1 826 ? -21.978 -25.011 12.334 1.00 60.44 826 ALA A N 1
ATOM 6364 C CA . ALA A 1 826 ? -21.627 -25.102 10.921 1.00 60.44 826 ALA A CA 1
ATOM 6365 C C . ALA A 1 826 ? -22.490 -24.109 10.108 1.00 60.44 826 ALA A C 1
ATOM 6367 O O . ALA A 1 826 ? -23.704 -24.038 10.346 1.00 60.44 826 ALA A O 1
ATOM 6368 N N . PRO A 1 827 ? -21.909 -23.348 9.161 1.00 66.38 827 PRO A N 1
ATOM 6369 C CA . PRO A 1 827 ? -22.685 -22.499 8.266 1.00 66.38 827 PRO A CA 1
ATOM 6370 C C . PRO A 1 827 ? -23.607 -23.368 7.407 1.00 66.38 827 PRO A C 1
ATOM 6372 O O . PRO A 1 827 ? -23.236 -24.464 6.976 1.00 66.38 827 PRO A O 1
ATOM 6375 N N . SER A 1 828 ? -24.822 -22.893 7.139 1.00 76.50 828 SER A N 1
ATOM 6376 C CA . SER A 1 828 ? -25.719 -23.606 6.232 1.00 76.50 828 SER A CA 1
ATOM 6377 C C . SER A 1 828 ? -25.176 -23.582 4.800 1.00 76.50 828 SER A C 1
ATOM 6379 O O . SER A 1 828 ? -24.459 -22.663 4.397 1.00 76.50 828 SER A O 1
ATOM 6381 N N . ALA A 1 829 ? -25.569 -24.569 3.990 1.00 76.00 829 ALA A N 1
ATOM 6382 C CA . ALA A 1 829 ? -25.198 -24.607 2.576 1.00 76.00 829 ALA A CA 1
ATOM 6383 C C . ALA A 1 829 ? -25.628 -23.330 1.825 1.00 76.00 829 ALA A C 1
ATOM 6385 O O . ALA A 1 829 ? -24.910 -22.879 0.940 1.00 76.00 829 ALA A O 1
ATOM 6386 N N . ALA A 1 830 ? -26.750 -22.710 2.213 1.00 77.25 830 ALA A N 1
ATOM 6387 C CA . ALA A 1 830 ? -27.207 -21.441 1.649 1.00 77.25 830 ALA A CA 1
ATOM 6388 C C . ALA A 1 830 ? -26.301 -20.255 2.033 1.00 77.25 830 ALA A C 1
ATOM 6390 O O . ALA A 1 830 ? -26.013 -19.414 1.184 1.00 77.25 830 ALA A O 1
ATOM 6391 N N . GLU A 1 831 ? -25.813 -20.199 3.278 1.00 80.12 831 GLU A N 1
ATOM 6392 C CA . GLU A 1 831 ? -24.875 -19.162 3.731 1.00 80.12 831 GLU A CA 1
ATOM 6393 C C . GLU A 1 831 ? -23.520 -19.287 3.018 1.00 80.12 831 GLU A C 1
ATOM 6395 O O . GLU A 1 831 ? -23.027 -18.296 2.482 1.00 80.12 831 GLU A O 1
ATOM 6400 N N . LEU A 1 832 ? -22.957 -20.499 2.930 1.00 78.69 832 LEU A N 1
ATOM 6401 C CA . LEU A 1 832 ? -21.726 -20.763 2.168 1.00 78.69 832 LEU A CA 1
ATOM 6402 C C . LEU A 1 832 ? -21.879 -20.399 0.686 1.00 78.69 832 LEU A C 1
ATOM 6404 O O . LEU A 1 832 ? -21.038 -19.703 0.119 1.00 78.69 832 LEU A O 1
ATOM 6408 N N . GLU A 1 833 ? -22.971 -20.834 0.060 1.00 81.44 833 GLU A N 1
ATOM 6409 C CA . GLU A 1 833 ? -23.226 -20.599 -1.359 1.00 81.44 833 GLU A CA 1
ATOM 6410 C C . GLU A 1 833 ? -23.493 -19.112 -1.660 1.00 81.44 833 GLU A C 1
ATOM 6412 O O . GLU A 1 833 ? -23.131 -18.626 -2.733 1.00 81.44 833 GLU A O 1
ATOM 6417 N N . GLN A 1 834 ? -24.062 -18.355 -0.713 1.00 84.00 834 GLN A N 1
ATOM 6418 C CA . GLN A 1 834 ? -24.180 -16.898 -0.810 1.00 84.00 834 GLN A CA 1
ATOM 6419 C C . GLN A 1 834 ? -22.812 -16.208 -0.715 1.00 84.00 834 GLN A C 1
ATOM 6421 O O . GLN A 1 834 ? -22.525 -15.358 -1.558 1.00 84.00 834 GLN A O 1
ATOM 6426 N N . ARG A 1 835 ? -21.955 -16.585 0.247 1.00 85.50 835 ARG A N 1
ATOM 6427 C CA . ARG A 1 835 ? -20.580 -16.051 0.367 1.00 85.50 835 ARG A CA 1
ATOM 6428 C C . ARG A 1 835 ? -19.757 -16.337 -0.888 1.00 85.50 835 ARG A C 1
ATOM 6430 O O . ARG A 1 835 ? -19.100 -15.442 -1.406 1.00 85.50 835 ARG A O 1
ATOM 6437 N N . ASN A 1 836 ? -19.876 -17.541 -1.446 1.00 87.62 836 ASN A N 1
ATOM 6438 C CA . ASN A 1 836 ? -19.199 -17.948 -2.680 1.00 87.62 836 ASN A CA 1
ATOM 6439 C C . ASN A 1 836 ? -19.818 -17.353 -3.970 1.00 87.62 836 ASN A C 1
ATOM 6441 O O . ASN A 1 836 ? -19.260 -17.527 -5.052 1.00 87.62 836 ASN A O 1
ATOM 6445 N N . THR A 1 837 ? -20.952 -16.642 -3.905 1.00 91.88 837 THR A N 1
ATOM 6446 C CA . THR A 1 837 ? -21.577 -16.008 -5.082 1.00 91.88 837 THR A CA 1
ATOM 6447 C C . THR A 1 837 ? -21.296 -14.500 -5.114 1.00 91.88 837 THR A C 1
ATOM 6449 O O . THR A 1 837 ? -21.845 -13.740 -4.315 1.00 91.88 837 THR A O 1
ATOM 6452 N N . ILE A 1 838 ? -20.514 -14.046 -6.097 1.00 94.19 838 ILE A N 1
ATOM 6453 C CA . ILE A 1 838 ? -20.442 -12.632 -6.500 1.00 94.19 838 ILE A CA 1
ATOM 6454 C C . ILE A 1 838 ? -21.807 -12.236 -7.076 1.00 94.19 838 ILE A C 1
ATOM 6456 O O . ILE A 1 838 ? -22.325 -12.934 -7.949 1.00 94.19 838 ILE A O 1
ATOM 6460 N N . GLY A 1 839 ? -22.398 -11.137 -6.606 1.00 93.00 839 GLY A N 1
ATOM 6461 C CA . GLY A 1 839 ? -23.686 -10.635 -7.091 1.00 93.00 839 GLY A CA 1
ATOM 6462 C C . GLY A 1 839 ? -23.531 -9.773 -8.343 1.00 93.00 839 GLY A C 1
ATOM 6463 O O . GLY A 1 839 ? -22.725 -8.845 -8.348 1.00 93.00 839 GLY A O 1
ATOM 6464 N N . ILE A 1 840 ? -24.317 -10.055 -9.387 1.00 94.44 840 ILE A N 1
ATOM 6465 C CA . ILE A 1 840 ? -24.397 -9.233 -10.603 1.00 94.44 840 ILE A CA 1
ATOM 6466 C C . ILE A 1 840 ? -25.765 -8.541 -10.624 1.00 94.44 840 ILE A C 1
ATOM 6468 O O . ILE A 1 840 ? -26.774 -9.110 -11.052 1.00 94.44 840 ILE A O 1
ATOM 6472 N N . ASN A 1 841 ? -25.797 -7.307 -10.130 1.00 91.19 841 ASN A N 1
ATOM 6473 C CA . ASN A 1 841 ? -26.987 -6.463 -10.166 1.00 91.19 841 ASN A CA 1
ATOM 6474 C C . ASN A 1 841 ? -27.042 -5.722 -11.513 1.00 91.19 841 ASN A C 1
ATOM 6476 O O . ASN A 1 841 ? -26.159 -5.880 -12.360 1.00 91.19 841 ASN A O 1
ATOM 6480 N N . LYS A 1 842 ? -28.073 -4.895 -11.707 1.00 89.00 842 LYS A N 1
ATOM 6481 C CA . LYS A 1 842 ? -28.219 -4.038 -12.888 1.00 89.00 842 LYS A CA 1
ATOM 6482 C C . LYS A 1 842 ? -27.014 -3.097 -13.039 1.00 89.00 842 LYS A C 1
ATOM 6484 O O . LYS A 1 842 ? -26.168 -3.329 -13.900 1.00 89.00 842 LYS A O 1
ATOM 6489 N N . GLU A 1 843 ? -26.863 -2.151 -12.110 1.00 89.12 843 GLU A N 1
ATOM 6490 C CA . GLU A 1 843 ? -25.799 -1.132 -12.150 1.00 89.12 843 GLU A CA 1
ATOM 6491 C C . GLU A 1 843 ? -24.489 -1.572 -11.463 1.00 89.12 843 GLU A C 1
ATOM 6493 O O . GLU A 1 843 ? -23.405 -1.130 -11.832 1.00 89.12 843 GLU A O 1
ATOM 6498 N N . THR A 1 844 ? -24.551 -2.465 -10.466 1.00 90.88 844 THR A N 1
ATOM 6499 C CA . THR A 1 844 ? -23.415 -2.765 -9.568 1.00 90.88 844 THR A CA 1
ATOM 6500 C C . THR A 1 844 ? -23.029 -4.244 -9.517 1.00 90.88 844 THR A C 1
ATOM 6502 O O . THR A 1 844 ? -23.835 -5.138 -9.777 1.00 90.88 844 THR A O 1
ATOM 6505 N N . VAL A 1 845 ? -21.782 -4.508 -9.119 1.00 92.38 845 VAL A N 1
ATOM 6506 C CA . VAL A 1 845 ? -21.280 -5.846 -8.773 1.00 92.38 845 VAL A CA 1
ATOM 6507 C C . VAL A 1 845 ? -20.947 -5.861 -7.283 1.00 92.38 845 VAL A C 1
ATOM 6509 O O . VAL A 1 845 ? -20.257 -4.967 -6.800 1.00 92.38 845 VAL A O 1
ATOM 6512 N N . THR A 1 846 ? -21.441 -6.854 -6.545 1.00 91.50 846 THR A N 1
ATOM 6513 C CA . THR A 1 846 ? -21.282 -6.956 -5.083 1.00 91.50 846 THR A CA 1
ATOM 6514 C C . THR A 1 846 ? -20.627 -8.272 -4.671 1.00 91.50 846 THR A C 1
ATOM 6516 O O . THR A 1 846 ? -20.607 -9.231 -5.439 1.00 91.50 846 THR A O 1
ATOM 6519 N N . ASN A 1 847 ? -20.098 -8.333 -3.443 1.00 87.94 847 ASN A N 1
ATOM 6520 C CA . ASN A 1 847 ? -19.401 -9.508 -2.904 1.00 87.94 847 ASN A CA 1
ATOM 6521 C C . ASN A 1 847 ? -18.176 -9.937 -3.751 1.00 87.94 847 ASN A C 1
ATOM 6523 O O . ASN A 1 847 ? -18.044 -11.091 -4.151 1.00 87.94 847 ASN A O 1
ATOM 6527 N N . THR A 1 848 ? -17.296 -8.983 -4.070 1.00 84.56 848 THR A N 1
ATOM 6528 C CA . THR A 1 848 ? -16.124 -9.168 -4.951 1.00 84.56 848 THR A CA 1
ATOM 6529 C C . THR A 1 848 ? -14.848 -9.624 -4.239 1.00 84.56 848 THR A C 1
ATOM 6531 O O . THR A 1 848 ? -13.958 -10.168 -4.887 1.00 84.56 848 THR A O 1
ATOM 6534 N N . VAL A 1 849 ? -14.734 -9.385 -2.931 1.00 80.69 849 VAL A N 1
ATOM 6535 C CA . VAL A 1 849 ? -13.532 -9.676 -2.130 1.00 80.69 849 VAL A CA 1
ATOM 6536 C C . VAL A 1 849 ? -13.538 -11.138 -1.671 1.00 80.69 849 VAL A C 1
ATOM 6538 O O . VAL A 1 849 ? -14.601 -11.694 -1.393 1.00 80.69 849 VAL A O 1
ATOM 6541 N N . SER A 1 850 ? -12.363 -11.766 -1.586 1.00 78.19 850 SER A N 1
ATOM 6542 C CA . SER A 1 850 ? -12.214 -13.096 -0.983 1.00 78.19 850 SER A CA 1
ATOM 6543 C C . SER A 1 850 ? -12.342 -12.979 0.540 1.00 78.19 850 SER A C 1
ATOM 6545 O O . SER A 1 850 ? -11.613 -12.220 1.173 1.00 78.19 850 SER A O 1
ATOM 6547 N N . ASP A 1 851 ? -13.319 -13.674 1.112 1.00 77.19 851 ASP A N 1
ATOM 6548 C CA . ASP A 1 851 ? -13.749 -13.592 2.514 1.00 77.19 851 ASP A CA 1
ATOM 6549 C C . ASP A 1 851 ? -13.414 -14.862 3.321 1.00 77.19 851 ASP A C 1
ATOM 6551 O O . ASP A 1 851 ? -13.495 -14.854 4.548 1.00 77.19 851 ASP A O 1
ATOM 6555 N N . ALA A 1 852 ? -12.952 -15.925 2.656 1.00 71.12 852 ALA A N 1
ATOM 6556 C CA . ALA A 1 852 ? -12.551 -17.202 3.251 1.00 71.12 852 ALA A CA 1
ATOM 6557 C C . ALA A 1 852 ? -11.141 -17.168 3.890 1.00 71.12 852 ALA A C 1
ATOM 6559 O O . ALA A 1 852 ? -10.279 -17.992 3.583 1.00 71.12 852 ALA A O 1
ATOM 6560 N N . TYR A 1 853 ? -10.914 -16.206 4.785 1.00 77.94 853 TYR A N 1
ATOM 6561 C CA . TYR A 1 853 ? -9.719 -16.094 5.629 1.00 77.94 853 TYR A CA 1
ATOM 6562 C C . TYR A 1 853 ? -10.092 -16.277 7.111 1.00 77.94 853 TYR A C 1
ATOM 6564 O O . TYR A 1 853 ? -11.271 -16.124 7.452 1.00 77.94 853 TYR A O 1
ATOM 6572 N N . PRO A 1 854 ? -9.130 -16.605 8.000 1.00 73.62 854 PRO A N 1
ATOM 6573 C CA . PRO A 1 854 ? -9.358 -16.624 9.445 1.00 73.62 854 PRO A CA 1
ATOM 6574 C C . PRO A 1 854 ? -9.998 -15.331 9.961 1.00 73.62 854 PRO A C 1
ATOM 6576 O O . PRO A 1 854 ? -9.853 -14.272 9.354 1.00 73.62 854 PRO A O 1
ATOM 6579 N N . ASP A 1 855 ? -10.706 -15.441 11.084 1.00 67.25 855 ASP A N 1
ATOM 6580 C CA . ASP A 1 855 ? -11.273 -14.337 11.875 1.00 67.25 855 ASP A CA 1
ATOM 6581 C C . ASP A 1 855 ? -12.351 -13.463 11.189 1.00 67.25 855 ASP A C 1
ATOM 6583 O O . ASP A 1 855 ? -13.062 -12.724 11.869 1.00 67.25 855 ASP A O 1
ATOM 6587 N N . ASN A 1 856 ? -12.584 -13.620 9.880 1.00 75.19 856 ASN A N 1
ATOM 6588 C CA . ASN A 1 856 ? -13.670 -12.954 9.143 1.00 75.19 856 ASN A CA 1
ATOM 6589 C C . ASN A 1 856 ? -15.085 -13.407 9.557 1.00 75.19 856 ASN A C 1
ATOM 6591 O O . ASN A 1 856 ? -16.046 -12.660 9.364 1.00 75.19 856 ASN A O 1
ATOM 6595 N N . TYR A 1 857 ? -15.239 -14.624 10.096 1.00 74.06 857 TYR A N 1
ATOM 6596 C CA . TYR A 1 857 ? -16.537 -15.203 10.459 1.00 74.06 857 TYR A CA 1
ATOM 6597 C C . TYR A 1 857 ? -16.542 -15.754 11.887 1.00 74.06 857 TYR A C 1
ATOM 6599 O O . TYR A 1 857 ? -15.851 -16.717 12.216 1.00 74.06 857 TYR A O 1
ATOM 6607 N N . ALA A 1 858 ? -17.374 -15.159 12.743 1.00 64.50 858 ALA A N 1
ATOM 6608 C CA . ALA A 1 858 ? -17.499 -15.567 14.136 1.00 64.50 858 ALA A CA 1
ATOM 6609 C C . ALA A 1 858 ? -18.031 -17.008 14.265 1.00 64.50 858 ALA A C 1
ATOM 6611 O O . ALA A 1 858 ? -19.117 -17.323 13.777 1.00 64.50 858 ALA A O 1
ATOM 6612 N N . ASN A 1 859 ? -17.312 -17.836 15.033 1.00 61.44 859 ASN A N 1
ATOM 6613 C CA . ASN A 1 859 ? -17.556 -19.271 15.270 1.00 61.44 859 ASN A CA 1
ATOM 6614 C C . ASN A 1 859 ? -17.215 -20.216 14.098 1.00 61.44 859 ASN A C 1
ATOM 6616 O O . ASN A 1 859 ? -17.532 -21.406 14.175 1.00 61.44 859 ASN A O 1
ATOM 6620 N N . GLU A 1 860 ? -16.534 -19.731 13.057 1.00 66.69 860 GLU A N 1
ATOM 6621 C CA . GLU A 1 860 ? -16.049 -20.547 11.939 1.00 66.69 860 GLU A CA 1
ATOM 6622 C C . GLU A 1 860 ? -14.517 -20.552 11.868 1.00 66.69 860 GLU A C 1
ATOM 6624 O O . GLU A 1 860 ? -13.850 -19.620 12.308 1.00 66.69 860 GLU A O 1
ATOM 6629 N N . GLU A 1 861 ? -13.944 -21.631 11.331 1.00 66.00 861 GLU A N 1
ATOM 6630 C CA . GLU A 1 861 ? -12.496 -21.819 11.231 1.00 66.00 861 GLU A CA 1
ATOM 6631 C C . GLU A 1 861 ? -12.101 -21.882 9.750 1.00 66.00 861 GLU A C 1
ATOM 6633 O O . GLU A 1 861 ? -12.491 -22.796 9.024 1.00 66.00 861 GLU A O 1
ATOM 6638 N N . HIS A 1 862 ? -11.359 -20.874 9.289 1.00 71.75 862 HIS A N 1
ATOM 6639 C CA . HIS A 1 862 ? -10.869 -20.745 7.908 1.00 71.75 862 HIS A CA 1
ATOM 6640 C C . HIS A 1 862 ? -9.331 -20.723 7.859 1.00 71.75 862 HIS A C 1
ATOM 6642 O O . HIS A 1 862 ? -8.718 -20.107 6.987 1.00 71.75 862 HIS A O 1
ATOM 6648 N N . ALA A 1 863 ? -8.691 -21.390 8.825 1.00 78.06 863 ALA A N 1
ATOM 6649 C CA . ALA A 1 863 ? -7.262 -21.668 8.783 1.00 78.06 863 ALA A CA 1
ATOM 6650 C C . ALA A 1 863 ? -6.912 -22.473 7.518 1.00 78.06 863 ALA A C 1
ATOM 6652 O O . ALA A 1 863 ? -7.707 -23.285 7.042 1.00 78.06 863 ALA A O 1
ATOM 6653 N N . TRP A 1 864 ? -5.714 -22.260 6.967 1.00 81.50 864 TRP A N 1
ATOM 6654 C CA . TRP A 1 864 ? -5.271 -22.989 5.778 1.00 81.50 864 TRP A CA 1
ATOM 6655 C C . TRP A 1 864 ? -5.067 -24.478 6.100 1.00 81.50 864 TRP A C 1
ATOM 6657 O O . TRP A 1 864 ? -4.012 -24.869 6.609 1.00 81.50 864 TRP A O 1
ATOM 6667 N N . ASP A 1 865 ? -6.045 -25.315 5.746 1.00 83.31 865 ASP A N 1
ATOM 6668 C CA . ASP A 1 865 ? -5.874 -26.765 5.727 1.00 83.31 865 ASP A CA 1
ATOM 6669 C C . ASP A 1 865 ? -5.524 -27.304 4.327 1.00 83.31 865 ASP A C 1
ATOM 6671 O O . ASP A 1 865 ? -6.038 -26.915 3.275 1.00 83.31 865 ASP A O 1
ATOM 6675 N N . LYS A 1 866 ? -4.569 -28.230 4.347 1.00 82.12 866 LYS A N 1
ATOM 6676 C CA . LYS A 1 866 ? -3.876 -28.809 3.198 1.00 82.12 866 LYS A CA 1
ATOM 6677 C C . LYS A 1 866 ? -4.619 -29.994 2.575 1.00 82.12 866 LYS A C 1
ATOM 6679 O O . LYS A 1 866 ? -4.445 -30.224 1.378 1.00 82.12 866 LYS A O 1
ATOM 6684 N N . GLU A 1 867 ? -5.370 -30.766 3.357 1.00 86.25 867 GLU A N 1
ATOM 6685 C CA . GLU A 1 867 ? -6.181 -31.889 2.872 1.00 86.25 867 GLU A CA 1
ATOM 6686 C C . GLU A 1 867 ? -7.577 -31.431 2.454 1.00 86.25 867 GLU A C 1
ATOM 6688 O O . GLU A 1 867 ? -8.118 -31.954 1.483 1.00 86.25 867 GLU A O 1
ATOM 6693 N N . ASP A 1 868 ? -8.122 -30.404 3.103 1.00 82.75 868 ASP A N 1
ATOM 6694 C CA . ASP A 1 868 ? -9.340 -29.717 2.685 1.00 82.75 868 ASP A CA 1
ATOM 6695 C C . ASP A 1 868 ? -9.159 -29.097 1.304 1.00 82.75 868 ASP A C 1
ATOM 6697 O O . ASP A 1 868 ? -9.913 -29.443 0.394 1.00 82.75 868 ASP A O 1
ATOM 6701 N N . PHE A 1 869 ? -8.089 -28.319 1.089 1.00 87.62 869 PHE A N 1
ATOM 6702 C CA . PHE A 1 869 ? -7.727 -27.859 -0.254 1.00 87.62 869 PHE A CA 1
ATOM 6703 C C . PHE A 1 869 ? -7.534 -29.031 -1.234 1.00 87.62 869 PHE A C 1
ATOM 6705 O O . PHE A 1 869 ? -7.979 -28.968 -2.376 1.00 87.62 869 PHE A O 1
ATOM 6712 N N . ARG A 1 870 ? -6.911 -30.142 -0.810 1.00 85.44 870 ARG A N 1
ATOM 6713 C CA . ARG A 1 870 ? -6.726 -31.325 -1.675 1.00 85.44 870 ARG A CA 1
ATOM 6714 C C . ARG A 1 870 ? -8.047 -32.025 -2.033 1.00 85.44 870 ARG A C 1
ATOM 6716 O O . ARG A 1 870 ? -8.113 -32.701 -3.057 1.00 85.44 870 ARG A O 1
ATOM 6723 N N . ARG A 1 871 ? -9.069 -31.908 -1.182 1.00 88.31 871 ARG A N 1
ATOM 6724 C CA . ARG A 1 871 ? -10.403 -32.503 -1.344 1.00 88.31 871 ARG A CA 1
ATOM 6725 C C . ARG A 1 871 ? -11.321 -31.625 -2.197 1.00 88.31 871 ARG A C 1
ATOM 6727 O O . ARG A 1 871 ? -12.154 -32.161 -2.928 1.00 88.31 871 ARG A O 1
ATOM 6734 N N . THR A 1 872 ? -11.187 -30.302 -2.102 1.00 86.81 872 THR A N 1
ATOM 6735 C CA . THR A 1 872 ? -12.002 -29.335 -2.851 1.00 86.81 872 THR A CA 1
ATOM 6736 C C . THR A 1 872 ? -11.426 -29.006 -4.226 1.00 86.81 872 THR A C 1
ATOM 6738 O O . THR A 1 872 ? -12.203 -28.891 -5.174 1.00 86.81 872 THR A O 1
ATOM 6741 N N . PHE A 1 873 ? -10.098 -28.897 -4.358 1.00 93.56 873 PHE A N 1
ATOM 6742 C CA . PHE A 1 873 ? -9.452 -28.473 -5.599 1.00 93.56 873 PHE A CA 1
ATOM 6743 C C . PHE A 1 873 ? -9.624 -29.491 -6.734 1.00 93.56 873 PHE A C 1
ATOM 6745 O O . PHE A 1 873 ? -9.268 -30.666 -6.599 1.00 93.56 873 PHE A O 1
ATOM 6752 N N . LYS A 1 874 ? -10.141 -29.033 -7.880 1.00 93.38 874 LYS A N 1
ATOM 6753 C CA . LYS A 1 874 ? -10.371 -29.852 -9.080 1.00 93.38 874 LYS A CA 1
ATOM 6754 C C . LYS A 1 874 ? -9.968 -29.106 -10.347 1.00 93.38 874 LYS A C 1
ATOM 6756 O O . LYS A 1 874 ? -10.098 -27.887 -10.432 1.00 93.38 874 LYS A O 1
ATOM 6761 N N . ILE A 1 875 ? -9.534 -29.875 -11.344 1.00 93.44 875 ILE A N 1
ATOM 6762 C CA . ILE A 1 875 ? -9.277 -29.415 -12.711 1.00 93.44 875 ILE A CA 1
ATOM 6763 C C . ILE A 1 875 ? -10.164 -30.232 -13.650 1.00 93.44 875 ILE A C 1
ATOM 6765 O O . ILE A 1 875 ? -10.238 -31.453 -13.507 1.00 93.44 875 ILE A O 1
ATOM 6769 N N . GLN A 1 876 ? -10.830 -29.571 -14.594 1.00 94.06 876 GLN A N 1
ATOM 6770 C CA . GLN A 1 876 ? -11.653 -30.205 -15.626 1.00 94.06 876 GLN A CA 1
ATOM 6771 C C . GLN A 1 876 ? -11.372 -29.534 -16.968 1.00 94.06 876 GLN A C 1
ATOM 6773 O O . GLN A 1 876 ? -11.660 -28.352 -17.120 1.00 94.06 876 GLN A O 1
ATOM 6778 N N . PHE A 1 877 ? -10.848 -30.281 -17.937 1.00 92.50 877 PHE A N 1
ATOM 6779 C CA . PHE A 1 877 ? -10.734 -29.808 -19.316 1.00 92.50 877 PHE A CA 1
ATOM 6780 C C . PHE A 1 877 ? -12.077 -29.950 -20.036 1.00 92.50 877 PHE A C 1
ATOM 6782 O O . PHE A 1 877 ? -12.797 -30.928 -19.826 1.00 92.50 877 PHE A O 1
ATOM 6789 N N . HIS A 1 878 ? -12.390 -28.966 -20.875 1.00 92.75 878 HIS A N 1
ATOM 6790 C CA . HIS A 1 878 ? -13.554 -28.944 -21.768 1.00 92.75 878 HIS A CA 1
ATOM 6791 C C . HIS A 1 878 ? -13.114 -29.030 -23.233 1.00 92.75 878 HIS A C 1
ATOM 6793 O O . HIS A 1 878 ? -13.776 -29.682 -24.031 1.00 92.75 878 HIS A O 1
ATOM 6799 N N . GLN A 1 879 ? -11.961 -28.431 -23.546 1.00 93.06 879 GLN A N 1
ATOM 6800 C CA . GLN A 1 879 ? -11.255 -28.501 -24.826 1.00 93.06 879 GLN A CA 1
ATOM 6801 C C . GLN A 1 879 ? -9.741 -28.547 -24.554 1.00 93.06 879 GLN A C 1
ATOM 6803 O O . GLN A 1 879 ? -9.281 -27.940 -23.582 1.00 93.06 879 GLN A O 1
ATOM 6808 N N . ASN A 1 880 ? -8.976 -29.294 -25.355 1.00 94.19 880 ASN A N 1
ATOM 6809 C CA . ASN A 1 880 ? -7.532 -29.481 -25.165 1.00 94.19 880 ASN A CA 1
ATOM 6810 C C . ASN A 1 880 ? -6.842 -29.860 -26.489 1.00 94.19 880 ASN A C 1
ATOM 6812 O O . ASN A 1 880 ? -6.409 -31.001 -26.678 1.00 94.19 880 ASN A O 1
ATOM 6816 N N . ASP A 1 881 ? -6.764 -28.897 -27.397 1.00 93.75 881 ASP A N 1
ATOM 6817 C CA . ASP A 1 881 ? -6.087 -28.993 -28.689 1.00 93.75 881 ASP A CA 1
ATOM 6818 C C . ASP A 1 881 ? -4.687 -28.359 -28.612 1.00 93.75 881 ASP A C 1
ATOM 6820 O O . ASP A 1 881 ? -4.375 -27.625 -27.674 1.00 93.75 881 ASP A O 1
ATOM 6824 N N . GLN A 1 882 ? -3.824 -28.593 -29.609 1.00 89.56 882 GLN A N 1
ATOM 6825 C CA . GLN A 1 882 ? -2.435 -28.106 -29.567 1.00 89.56 882 GLN A CA 1
ATOM 6826 C C . GLN A 1 882 ? -2.336 -26.586 -29.341 1.00 89.56 882 GLN A C 1
ATOM 6828 O O . GLN A 1 882 ? -1.522 -26.130 -28.535 1.00 89.56 882 GLN A O 1
ATOM 6833 N N . PHE A 1 883 ? -3.173 -25.809 -30.033 1.00 93.75 883 PHE A N 1
ATOM 6834 C CA . PHE A 1 883 ? -3.147 -24.346 -29.976 1.00 93.75 883 PHE A CA 1
ATOM 6835 C C . PHE A 1 883 ? -4.196 -23.739 -29.035 1.00 93.75 883 PHE A C 1
ATOM 6837 O O . PHE A 1 883 ? -4.031 -22.585 -28.660 1.00 93.75 883 PHE A O 1
ATOM 6844 N N . GLU A 1 884 ? -5.214 -24.485 -28.593 1.00 94.75 884 GLU A N 1
ATOM 6845 C CA . GLU A 1 884 ? -6.275 -23.982 -27.705 1.00 94.75 884 GLU A CA 1
ATOM 6846 C C . GLU A 1 884 ? -6.603 -24.985 -26.588 1.00 94.75 884 GLU A C 1
ATOM 6848 O O . GLU A 1 884 ? -6.963 -26.132 -26.850 1.00 94.75 884 GLU A O 1
ATOM 6853 N N . ALA A 1 885 ? -6.541 -24.541 -25.330 1.00 95.56 885 ALA A N 1
ATOM 6854 C CA . ALA A 1 885 ? -7.043 -25.297 -24.184 1.00 95.56 885 ALA A CA 1
ATOM 6855 C C . ALA A 1 885 ? -8.042 -24.468 -23.373 1.00 95.56 885 ALA A C 1
ATOM 6857 O O . ALA A 1 885 ? -7.740 -23.351 -22.942 1.00 95.56 885 ALA A O 1
ATOM 6858 N N . GLN A 1 886 ? -9.208 -25.057 -23.094 1.00 96.44 886 GLN A N 1
ATOM 6859 C CA . GLN A 1 886 ? -10.233 -24.480 -22.228 1.00 96.44 886 GLN A CA 1
ATOM 6860 C C . GLN A 1 886 ? -10.525 -25.417 -21.053 1.00 96.44 886 GLN A C 1
ATOM 6862 O O . GLN A 1 886 ? -10.936 -26.565 -21.240 1.00 96.44 886 GLN A O 1
ATOM 6867 N N . PHE A 1 887 ? -10.336 -24.936 -19.822 1.00 96.44 887 PHE A N 1
ATOM 6868 C CA . PHE A 1 887 ? -10.450 -25.760 -18.614 1.00 96.44 887 PHE A CA 1
ATOM 6869 C C . PHE A 1 887 ? -10.942 -24.982 -17.389 1.00 96.44 887 PHE A C 1
ATOM 6871 O O . PHE A 1 887 ? -10.647 -23.804 -17.207 1.00 96.44 887 PHE A O 1
ATOM 6878 N N . SER A 1 888 ? -11.674 -25.659 -16.506 1.00 96.75 888 SER A N 1
ATOM 6879 C CA . SER A 1 888 ? -12.056 -25.144 -15.190 1.00 96.75 888 SER A CA 1
ATOM 6880 C C . SER A 1 888 ? -11.001 -25.467 -14.130 1.00 96.75 888 SER A C 1
ATOM 6882 O O . SER A 1 888 ? -10.635 -26.632 -13.965 1.00 96.75 888 SER A O 1
ATOM 6884 N N . LEU A 1 889 ? -10.609 -24.468 -13.337 1.00 95.94 889 LEU A N 1
ATOM 6885 C CA . LEU A 1 889 ? -10.001 -24.625 -12.014 1.00 95.94 889 LEU A CA 1
ATOM 6886 C C . LEU A 1 889 ? -11.069 -24.327 -10.951 1.00 95.94 889 LEU A C 1
ATOM 6888 O O . LEU A 1 889 ? -11.655 -23.245 -10.948 1.00 95.94 889 LEU A O 1
ATOM 6892 N N . ILE A 1 890 ? -11.330 -25.283 -10.060 1.00 95.06 890 ILE A N 1
ATOM 6893 C CA . ILE A 1 890 ? -12.388 -25.211 -9.040 1.00 95.06 890 ILE A CA 1
ATOM 6894 C C . ILE A 1 890 ? -11.753 -25.377 -7.659 1.00 95.06 890 ILE A C 1
ATOM 6896 O O . ILE A 1 890 ? -10.867 -26.216 -7.505 1.00 95.06 890 ILE A O 1
ATOM 6900 N N . GLY A 1 891 ? -12.200 -24.616 -6.658 1.00 89.88 891 GLY A N 1
ATOM 6901 C CA . GLY A 1 891 ? -11.673 -24.672 -5.290 1.00 89.88 891 GLY A CA 1
ATOM 6902 C C . GLY A 1 891 ? -10.329 -23.954 -5.124 1.00 89.88 891 GLY A C 1
ATOM 6903 O O . GLY A 1 891 ? -9.484 -24.402 -4.352 1.00 89.88 891 GLY A O 1
ATOM 6904 N N . ILE A 1 892 ? -10.103 -22.872 -5.875 1.00 90.94 892 ILE A N 1
ATOM 6905 C CA . ILE A 1 892 ? -8.884 -22.052 -5.830 1.00 90.94 892 ILE A CA 1
ATOM 6906 C C . ILE A 1 892 ? -9.237 -20.571 -5.635 1.00 90.94 892 ILE A C 1
ATOM 6908 O O . ILE A 1 892 ? -10.320 -20.141 -6.018 1.00 90.94 892 ILE A O 1
ATOM 6912 N N . ASP A 1 893 ? -8.331 -19.790 -5.045 1.00 90.50 893 ASP A N 1
ATOM 6913 C CA . ASP A 1 893 ? -8.496 -18.341 -4.887 1.00 90.50 893 ASP A CA 1
ATOM 6914 C C . ASP A 1 893 ? -8.000 -17.551 -6.118 1.00 90.50 893 ASP A C 1
ATOM 6916 O O . ASP A 1 893 ? -7.059 -17.955 -6.817 1.00 90.50 893 ASP A O 1
ATOM 6920 N N . ALA A 1 894 ? -8.603 -16.379 -6.345 1.00 90.69 894 ALA A N 1
ATOM 6921 C CA . ALA A 1 894 ? -8.298 -15.481 -7.458 1.00 90.69 894 ALA A CA 1
ATOM 6922 C C . ALA A 1 894 ? -6.824 -15.046 -7.524 1.00 90.69 894 ALA A C 1
ATOM 6924 O O . ALA A 1 894 ? -6.296 -14.846 -8.621 1.00 90.69 894 ALA A O 1
ATOM 6925 N N . SER A 1 895 ? -6.137 -14.930 -6.383 1.00 91.94 895 SER A N 1
ATOM 6926 C CA . SER A 1 895 ? -4.712 -14.583 -6.329 1.00 91.94 895 SER A CA 1
ATOM 6927 C C . SER A 1 895 ? -3.832 -15.607 -7.054 1.00 91.94 895 SER A C 1
ATOM 6929 O O . SER A 1 895 ? -2.937 -15.225 -7.811 1.00 91.94 895 SER A O 1
ATOM 6931 N N . VAL A 1 896 ? -4.113 -16.904 -6.889 1.00 92.56 896 VAL A N 1
ATOM 6932 C CA . VAL A 1 896 ? -3.328 -17.991 -7.494 1.00 92.56 896 VAL A CA 1
ATOM 6933 C C . VAL A 1 896 ? -3.730 -18.207 -8.955 1.00 92.56 896 VAL A C 1
ATOM 6935 O O . VAL A 1 896 ? -2.859 -18.373 -9.808 1.00 92.56 896 VAL A O 1
ATOM 6938 N N . ALA A 1 897 ? -5.025 -18.106 -9.277 1.00 94.56 897 ALA A N 1
ATOM 6939 C CA . ALA A 1 897 ? -5.501 -18.138 -10.661 1.00 94.56 897 ALA A CA 1
ATOM 6940 C C . ALA A 1 897 ? -4.873 -17.009 -11.510 1.00 94.56 897 ALA A C 1
ATOM 6942 O O . ALA A 1 897 ? -4.310 -17.257 -12.579 1.00 94.56 897 ALA A O 1
ATOM 6943 N N . ASN A 1 898 ? -4.875 -15.768 -11.009 1.00 95.62 898 ASN A N 1
ATOM 6944 C CA . ASN A 1 898 ? -4.245 -14.641 -11.701 1.00 95.62 898 ASN A CA 1
ATOM 6945 C C . ASN A 1 898 ? -2.709 -14.748 -11.738 1.00 95.62 898 ASN A C 1
ATOM 6947 O O . ASN A 1 898 ? -2.097 -14.259 -12.686 1.00 95.62 898 ASN A O 1
ATOM 6951 N N . ALA A 1 899 ? -2.075 -15.420 -10.768 1.00 96.00 899 ALA A N 1
ATOM 6952 C CA . ALA A 1 899 ? -0.646 -15.723 -10.840 1.00 96.00 899 ALA A CA 1
ATOM 6953 C C . ALA A 1 899 ? -0.322 -16.637 -12.034 1.00 96.00 899 ALA A C 1
ATOM 6955 O O . ALA A 1 899 ? 0.554 -16.288 -12.822 1.00 96.00 899 ALA A O 1
ATOM 6956 N N . PHE A 1 900 ? -1.059 -17.739 -12.236 1.00 96.94 900 PHE A N 1
ATOM 6957 C CA . PHE A 1 900 ? -0.877 -18.593 -13.420 1.00 96.94 900 PHE A CA 1
ATOM 6958 C C . PHE A 1 900 ? -1.089 -17.805 -14.717 1.00 96.94 900 PHE A C 1
ATOM 6960 O O . PHE A 1 900 ? -0.221 -17.822 -15.587 1.00 96.94 900 PHE A O 1
ATOM 6967 N N . ARG A 1 901 ? -2.181 -17.031 -14.814 1.00 97.50 901 ARG A N 1
ATOM 6968 C CA . ARG A 1 901 ? -2.481 -16.193 -15.988 1.00 97.50 901 ARG A CA 1
ATOM 6969 C C . ARG A 1 901 ? -1.336 -15.233 -16.342 1.00 97.50 901 ARG A C 1
ATOM 6971 O O . ARG A 1 901 ? -0.938 -15.153 -17.498 1.00 97.50 901 ARG A O 1
ATOM 6978 N N . ARG A 1 902 ? -0.779 -14.526 -15.350 1.00 97.44 902 ARG A N 1
ATOM 6979 C CA . ARG A 1 902 ? 0.350 -13.598 -15.553 1.00 97.44 902 ARG A CA 1
ATOM 6980 C C . ARG A 1 902 ? 1.629 -14.317 -15.981 1.00 97.44 902 ARG A C 1
ATOM 6982 O O . ARG A 1 902 ? 2.339 -13.811 -16.842 1.00 97.44 902 ARG A O 1
ATOM 6989 N N . ILE A 1 903 ? 1.914 -15.479 -15.395 1.00 97.62 903 ILE A N 1
ATOM 6990 C CA . ILE A 1 903 ? 3.109 -16.270 -15.715 1.00 97.62 903 ILE A CA 1
ATOM 6991 C C . ILE A 1 903 ? 3.028 -16.824 -17.146 1.00 97.62 903 ILE A C 1
ATOM 6993 O O . ILE A 1 903 ? 4.033 -16.776 -17.850 1.00 97.62 903 ILE A O 1
ATOM 6997 N N . MET A 1 904 ? 1.846 -17.273 -17.596 1.00 97.12 904 MET A N 1
ATOM 6998 C CA . MET A 1 904 ? 1.636 -17.767 -18.968 1.00 97.12 904 MET A CA 1
ATOM 6999 C C . MET A 1 904 ? 1.924 -16.711 -20.042 1.00 97.12 904 MET A C 1
ATOM 7001 O O . MET A 1 904 ? 2.540 -17.036 -21.049 1.00 97.12 904 MET A O 1
ATOM 7005 N N . ILE A 1 905 ? 1.522 -15.457 -19.807 1.00 96.69 905 ILE A N 1
ATOM 7006 C CA . ILE A 1 905 ? 1.752 -14.341 -20.740 1.00 96.69 905 ILE A CA 1
ATOM 7007 C C . ILE A 1 905 ? 3.213 -13.873 -20.706 1.00 96.69 905 ILE A C 1
ATOM 7009 O O . ILE A 1 905 ? 3.810 -13.611 -21.743 1.00 96.69 905 ILE A O 1
ATOM 7013 N N . ALA A 1 906 ? 3.785 -13.721 -19.508 1.00 96.31 906 ALA A N 1
ATOM 7014 C CA . ALA A 1 906 ? 4.964 -12.875 -19.332 1.00 96.31 906 ALA A CA 1
ATOM 7015 C C . ALA A 1 906 ? 6.253 -13.613 -18.931 1.00 96.31 906 ALA A C 1
ATOM 7017 O O . ALA A 1 906 ? 7.335 -13.070 -19.128 1.00 96.31 906 ALA A O 1
ATOM 7018 N N . GLU A 1 907 ? 6.183 -14.808 -18.334 1.00 95.88 907 GLU A N 1
ATOM 7019 C CA . GLU A 1 907 ? 7.335 -15.424 -17.643 1.00 95.88 907 GLU A CA 1
ATOM 7020 C C . GLU A 1 907 ? 7.760 -16.803 -18.167 1.00 95.88 907 GLU A C 1
ATOM 7022 O O . GLU A 1 907 ? 8.798 -17.320 -17.747 1.00 95.88 907 GLU A O 1
ATOM 7027 N N . ILE A 1 908 ? 6.994 -17.404 -19.076 1.00 94.25 908 ILE A N 1
ATOM 7028 C CA . ILE A 1 908 ? 7.425 -18.589 -19.823 1.00 94.25 908 ILE A CA 1
ATOM 7029 C C . ILE A 1 908 ? 8.257 -18.100 -21.022 1.00 94.25 908 ILE A C 1
ATOM 7031 O O . ILE A 1 908 ? 7.772 -17.249 -21.765 1.00 94.25 908 ILE A O 1
ATOM 7035 N N . PRO A 1 909 ? 9.501 -18.576 -21.209 1.00 93.62 909 PRO A N 1
ATOM 7036 C CA . PRO A 1 909 ? 10.379 -18.067 -22.257 1.00 93.62 909 PRO A CA 1
ATOM 7037 C C . PRO A 1 909 ? 10.076 -18.676 -23.632 1.00 93.62 909 PRO A C 1
ATOM 7039 O O . PRO A 1 909 ? 9.757 -19.864 -23.742 1.00 93.62 909 PRO A O 1
ATOM 7042 N N . SER A 1 910 ? 10.282 -17.886 -24.683 1.00 94.69 910 SER A N 1
ATOM 7043 C CA . SER A 1 910 ? 10.229 -18.309 -26.088 1.00 94.69 910 SER A CA 1
ATOM 7044 C C . SER A 1 910 ? 11.492 -17.866 -26.846 1.00 94.69 910 SER A C 1
ATOM 7046 O O . SER A 1 910 ? 12.303 -17.099 -26.316 1.00 94.69 910 SER A O 1
ATOM 7048 N N . LEU A 1 911 ? 11.676 -18.357 -28.075 1.00 95.12 911 LEU A N 1
ATOM 7049 C CA . LEU A 1 911 ? 12.578 -17.762 -29.066 1.00 95.12 911 LEU A CA 1
ATOM 7050 C C . LEU A 1 911 ? 11.789 -16.824 -29.986 1.00 95.12 911 LEU A C 1
ATOM 7052 O O . LEU A 1 911 ? 10.793 -17.252 -30.571 1.00 95.12 911 LEU A O 1
ATOM 7056 N N . ALA A 1 912 ? 12.303 -15.611 -30.182 1.00 96.75 912 ALA A N 1
ATOM 7057 C CA . ALA A 1 912 ? 11.873 -14.661 -31.211 1.00 96.75 912 ALA A CA 1
ATOM 7058 C C . ALA A 1 912 ? 13.106 -13.975 -31.827 1.00 96.75 912 ALA A C 1
ATOM 7060 O O . ALA A 1 912 ? 14.200 -14.051 -31.260 1.00 96.75 912 ALA A O 1
ATOM 7061 N N . ILE A 1 913 ? 12.945 -13.321 -32.982 1.00 97.31 913 ILE A N 1
ATOM 7062 C CA . ILE A 1 913 ? 14.025 -12.548 -33.618 1.00 97.31 913 ILE A CA 1
ATOM 7063 C C . ILE A 1 913 ? 14.289 -11.275 -32.796 1.00 97.31 913 ILE A C 1
ATOM 7065 O O . ILE A 1 913 ? 13.364 -10.530 -32.457 1.00 97.31 913 ILE A O 1
ATOM 7069 N N . GLU A 1 914 ? 15.556 -11.033 -32.461 1.00 94.62 914 GLU A N 1
ATOM 7070 C CA . GLU A 1 914 ? 16.004 -9.878 -31.670 1.00 94.62 914 GLU A CA 1
ATOM 7071 C C . GLU A 1 914 ? 16.868 -8.923 -32.489 1.00 94.62 914 GLU A C 1
ATOM 7073 O O . GLU A 1 914 ? 16.610 -7.723 -32.489 1.00 94.62 914 GLU A O 1
ATOM 7078 N N . THR A 1 915 ? 17.853 -9.461 -33.209 1.00 93.38 915 THR A N 1
ATOM 7079 C CA . THR A 1 915 ? 18.805 -8.676 -34.002 1.00 93.38 915 THR A CA 1
ATOM 7080 C C . THR A 1 915 ? 18.624 -9.008 -35.479 1.00 93.38 915 THR A C 1
ATOM 7082 O O . THR A 1 915 ? 18.518 -10.181 -35.837 1.00 93.38 915 THR A O 1
ATOM 7085 N N . VAL A 1 916 ? 18.595 -7.988 -36.339 1.00 96.38 916 VAL A N 1
ATOM 7086 C CA . VAL A 1 916 ? 18.508 -8.133 -37.799 1.00 96.38 916 VAL A CA 1
ATOM 7087 C C . VAL A 1 916 ? 19.687 -7.398 -38.428 1.00 96.38 916 VAL A C 1
ATOM 7089 O O . VAL A 1 916 ? 19.876 -6.207 -38.191 1.00 96.38 916 VAL A O 1
ATOM 7092 N N . PHE A 1 917 ? 20.479 -8.116 -39.216 1.00 94.94 917 PHE A N 1
ATOM 7093 C CA . PHE A 1 917 ? 21.612 -7.604 -39.974 1.00 94.94 917 PHE A CA 1
ATOM 7094 C C . PHE A 1 917 ? 21.189 -7.479 -41.439 1.00 94.94 917 PHE A C 1
ATOM 7096 O O . PHE A 1 917 ? 20.987 -8.481 -42.128 1.00 94.94 917 PHE A O 1
ATOM 7103 N N . VAL A 1 918 ? 21.019 -6.244 -41.912 1.00 95.88 918 VAL A N 1
ATOM 7104 C CA . VAL A 1 918 ? 20.626 -5.968 -43.298 1.00 95.88 918 VAL A CA 1
ATOM 7105 C C . VAL A 1 918 ? 21.875 -5.864 -44.171 1.00 95.88 918 VAL A C 1
ATOM 7107 O O . VAL A 1 918 ? 22.659 -4.931 -44.009 1.00 95.88 918 VAL A O 1
ATOM 7110 N N . ASN A 1 919 ? 22.058 -6.806 -45.103 1.00 94.81 919 ASN A N 1
ATOM 7111 C CA . ASN A 1 919 ? 23.138 -6.735 -46.095 1.00 94.81 919 ASN A CA 1
ATOM 7112 C C . ASN A 1 919 ? 22.708 -5.882 -47.293 1.00 94.81 919 ASN A C 1
ATOM 7114 O O . ASN A 1 919 ? 23.468 -5.041 -47.769 1.00 94.81 919 ASN A O 1
ATOM 7118 N N . ASN A 1 920 ? 21.482 -6.104 -47.779 1.00 94.94 920 ASN A N 1
ATOM 7119 C CA . ASN A 1 920 ? 20.835 -5.255 -48.772 1.00 94.94 920 ASN A CA 1
ATOM 7120 C C . ASN A 1 920 ? 19.306 -5.343 -48.648 1.00 94.94 920 ASN A C 1
ATOM 7122 O O . ASN A 1 920 ? 18.744 -6.438 -48.679 1.00 94.94 920 ASN A O 1
ATOM 7126 N N . ASN A 1 921 ? 18.627 -4.199 -48.582 1.00 96.69 921 ASN A N 1
ATOM 7127 C CA . ASN A 1 921 ? 17.182 -4.094 -48.759 1.00 96.69 921 ASN A CA 1
ATOM 7128 C C . ASN A 1 921 ? 16.904 -3.017 -49.810 1.00 96.69 921 ASN A C 1
ATOM 7130 O O . ASN A 1 921 ? 17.275 -1.857 -49.662 1.00 96.69 921 ASN A O 1
ATOM 7134 N N . THR A 1 922 ? 16.249 -3.421 -50.893 1.00 96.44 922 THR A N 1
ATOM 7135 C CA . THR A 1 922 ? 15.776 -2.528 -51.964 1.00 96.44 922 THR A CA 1
ATOM 7136 C C . THR A 1 922 ? 14.276 -2.689 -52.208 1.00 96.44 922 THR A C 1
ATOM 7138 O O . THR A 1 922 ? 13.758 -2.270 -53.246 1.00 96.44 922 THR A O 1
ATOM 7141 N N . SER A 1 923 ? 13.564 -3.313 -51.262 1.00 95.25 923 SER A N 1
ATOM 7142 C CA . SER A 1 923 ? 12.103 -3.361 -51.239 1.00 95.25 923 SER A CA 1
ATOM 7143 C C . SER A 1 923 ? 11.506 -1.985 -50.895 1.00 95.25 923 SER A C 1
ATOM 7145 O O . SER A 1 923 ? 12.224 -1.001 -50.745 1.00 95.25 923 SER A O 1
ATOM 7147 N N . VAL A 1 924 ? 10.175 -1.890 -50.823 1.00 94.50 924 VAL A N 1
ATOM 7148 C CA . VAL A 1 924 ? 9.486 -0.641 -50.434 1.00 94.50 924 VAL A CA 1
ATOM 7149 C C . VAL A 1 924 ? 9.402 -0.483 -48.906 1.00 94.50 924 VAL A C 1
ATOM 7151 O O . VAL A 1 924 ? 9.177 0.619 -48.423 1.00 94.50 924 VAL A O 1
ATOM 7154 N N . ILE A 1 925 ? 9.590 -1.567 -48.141 1.00 94.62 925 ILE A N 1
ATOM 7155 C CA . ILE A 1 925 ? 9.478 -1.552 -46.676 1.00 94.62 925 ILE A CA 1
ATOM 7156 C C . ILE A 1 925 ? 10.825 -1.148 -46.072 1.00 94.62 925 ILE A C 1
ATOM 7158 O O . ILE A 1 925 ? 11.854 -1.744 -46.396 1.00 94.62 925 ILE A O 1
ATOM 7162 N N . GLN A 1 926 ? 10.793 -0.157 -45.184 1.00 94.94 926 GLN A N 1
ATOM 7163 C CA . GLN A 1 926 ? 11.938 0.378 -44.452 1.00 94.94 926 GLN A CA 1
ATOM 7164 C C . GLN A 1 926 ? 12.523 -0.670 -43.491 1.00 94.94 926 GLN A C 1
ATOM 7166 O O . GLN A 1 926 ? 11.801 -1.536 -42.986 1.00 94.94 926 GLN A O 1
ATOM 7171 N N . ASP A 1 927 ? 13.826 -0.596 -43.221 1.00 94.38 927 ASP A N 1
ATOM 7172 C CA . ASP A 1 927 ? 14.554 -1.627 -42.469 1.00 94.38 927 ASP A CA 1
ATOM 7173 C C . ASP A 1 927 ? 14.028 -1.810 -41.040 1.00 94.38 927 ASP A C 1
ATOM 7175 O O . ASP A 1 927 ? 13.916 -2.940 -40.566 1.00 94.38 927 ASP A O 1
ATOM 7179 N N . GLU A 1 928 ? 13.637 -0.728 -40.365 1.00 92.94 928 GLU A N 1
ATOM 7180 C CA . GLU A 1 928 ? 13.069 -0.766 -39.017 1.00 92.94 928 GLU A CA 1
ATOM 7181 C C . GLU A 1 928 ? 11.684 -1.432 -38.982 1.00 92.94 928 GLU A C 1
ATOM 7183 O O . GLU A 1 928 ? 11.408 -2.251 -38.101 1.00 92.94 928 GLU A O 1
ATOM 7188 N N . VAL A 1 929 ? 10.838 -1.163 -39.983 1.00 95.38 929 VAL A N 1
ATOM 7189 C CA . VAL A 1 929 ? 9.499 -1.762 -40.114 1.00 95.38 929 VAL A CA 1
ATOM 7190 C C . VAL A 1 929 ? 9.614 -3.240 -40.494 1.00 95.38 929 VAL A C 1
ATOM 7192 O O . VAL A 1 929 ? 8.910 -4.090 -39.942 1.00 95.38 929 VAL A O 1
ATOM 7195 N N . LEU A 1 930 ? 10.541 -3.572 -41.397 1.00 96.00 930 LEU A N 1
ATOM 7196 C CA . LEU A 1 930 ? 10.855 -4.944 -41.787 1.00 96.00 930 LEU A CA 1
ATOM 7197 C C . LEU A 1 930 ? 11.376 -5.748 -40.585 1.00 96.00 930 LEU A C 1
ATOM 7199 O O . LEU A 1 930 ? 10.839 -6.817 -40.290 1.00 96.00 930 LEU A O 1
ATOM 7203 N N . ALA A 1 931 ? 12.352 -5.216 -39.843 1.00 96.31 931 ALA A N 1
ATOM 7204 C CA . ALA A 1 931 ? 12.903 -5.850 -38.647 1.00 96.31 931 ALA A CA 1
ATOM 7205 C C . ALA A 1 931 ? 11.849 -6.039 -37.542 1.00 96.31 931 ALA A C 1
ATOM 7207 O O . ALA A 1 931 ? 11.792 -7.109 -36.933 1.00 96.31 931 ALA A O 1
ATOM 7208 N N . HIS A 1 932 ? 10.967 -5.056 -37.322 1.00 96.62 932 HIS A N 1
ATOM 7209 C CA . HIS A 1 932 ? 9.864 -5.181 -36.366 1.00 96.62 932 HIS A CA 1
ATOM 7210 C C . HIS A 1 932 ? 8.881 -6.296 -36.764 1.00 96.62 932 HIS A C 1
ATOM 7212 O O . HIS A 1 932 ? 8.570 -7.162 -35.941 1.00 96.62 932 HIS A O 1
ATOM 7218 N N . ARG A 1 933 ? 8.453 -6.344 -38.037 1.00 97.12 933 ARG A N 1
ATOM 7219 C CA . ARG A 1 933 ? 7.572 -7.409 -38.558 1.00 97.12 933 ARG A CA 1
ATOM 7220 C C . ARG A 1 933 ? 8.196 -8.795 -38.404 1.00 97.12 933 ARG A C 1
ATOM 7222 O O . ARG A 1 933 ? 7.505 -9.717 -37.985 1.00 97.12 933 ARG A O 1
ATOM 7229 N N . LEU A 1 934 ? 9.490 -8.939 -38.702 1.00 97.44 934 LEU A N 1
ATOM 7230 C CA . LEU A 1 934 ? 10.240 -10.189 -38.523 1.00 97.44 934 LEU A CA 1
ATOM 7231 C C . LEU A 1 934 ? 10.318 -10.596 -37.042 1.00 97.44 934 LEU A C 1
ATOM 7233 O O . LEU A 1 934 ? 10.079 -11.755 -36.709 1.00 97.44 934 LEU A O 1
ATOM 7237 N N . GLY A 1 935 ? 10.562 -9.631 -36.150 1.00 96.69 935 GLY A N 1
ATOM 7238 C CA . GLY A 1 935 ? 10.552 -9.810 -34.696 1.00 96.69 935 GLY A CA 1
ATOM 7239 C C . GLY A 1 935 ? 9.251 -10.393 -34.137 1.00 96.69 935 GLY A C 1
ATOM 7240 O O . GLY A 1 935 ? 9.295 -11.107 -33.137 1.00 96.69 935 GLY A O 1
ATOM 7241 N N . LEU A 1 936 ? 8.110 -10.123 -34.780 1.00 97.19 936 LEU A N 1
ATOM 7242 C CA . LEU A 1 936 ? 6.779 -10.580 -34.363 1.00 97.19 936 LEU A CA 1
ATOM 7243 C C . LEU A 1 936 ? 6.355 -11.943 -34.943 1.00 97.19 936 LEU A C 1
ATOM 7245 O O . LEU A 1 936 ? 5.291 -12.442 -34.575 1.00 97.19 936 LEU A O 1
ATOM 7249 N N . ILE A 1 937 ? 7.141 -12.565 -35.828 1.00 97.25 937 ILE A N 1
ATOM 7250 C CA . ILE A 1 937 ? 6.806 -13.887 -36.384 1.00 97.25 937 ILE A CA 1
ATOM 7251 C C . ILE A 1 937 ? 6.982 -14.960 -35.292 1.00 97.25 937 ILE A C 1
ATOM 7253 O O . ILE A 1 937 ? 8.090 -15.116 -34.775 1.00 97.25 937 ILE A O 1
ATOM 7257 N N . PRO A 1 938 ? 5.947 -15.754 -34.951 1.00 95.25 938 PRO A N 1
ATOM 7258 C CA . PRO A 1 938 ? 6.108 -16.891 -34.054 1.00 95.25 938 PRO A CA 1
ATOM 7259 C C . PRO A 1 938 ? 6.800 -18.052 -34.779 1.00 95.25 938 PRO A C 1
ATOM 7261 O O . PRO A 1 938 ? 6.382 -18.459 -35.866 1.00 95.25 938 PRO A O 1
ATOM 7264 N N . PHE A 1 939 ? 7.829 -18.628 -34.156 1.00 94.88 939 PHE A N 1
ATOM 7265 C CA . PHE A 1 939 ? 8.576 -19.776 -34.682 1.00 94.88 939 PHE A CA 1
ATOM 7266 C C . PHE A 1 939 ? 8.353 -21.038 -33.849 1.00 94.88 939 PHE A C 1
ATOM 7268 O O . PHE A 1 939 ? 8.263 -20.984 -32.624 1.00 94.88 939 PHE A O 1
ATOM 7275 N N . THR A 1 940 ? 8.350 -22.196 -34.498 1.00 91.38 940 THR A N 1
ATOM 7276 C CA . THR A 1 940 ? 8.538 -23.489 -33.839 1.00 91.38 940 THR A CA 1
ATOM 7277 C C . THR A 1 940 ? 9.951 -23.599 -33.261 1.00 91.38 940 THR A C 1
ATOM 7279 O O . THR A 1 940 ? 10.869 -22.866 -33.624 1.00 91.38 940 THR A O 1
ATOM 7282 N N . GLY A 1 941 ? 10.147 -24.573 -32.382 1.00 80.44 941 GLY A N 1
ATOM 7283 C CA . GLY A 1 941 ? 11.465 -25.001 -31.933 1.00 80.44 941 GLY A CA 1
ATOM 7284 C C . GLY A 1 941 ? 11.289 -26.127 -30.934 1.00 80.44 941 GLY A C 1
ATOM 7285 O O . GLY A 1 941 ? 10.488 -25.999 -30.010 1.00 80.44 941 GLY A O 1
ATOM 7286 N N . GLY A 1 942 ? 11.987 -27.245 -31.131 1.00 80.88 942 GLY A N 1
ATOM 7287 C CA . GLY A 1 942 ? 11.742 -28.451 -30.348 1.00 80.88 942 GLY A CA 1
ATOM 7288 C C . GLY A 1 942 ? 11.743 -28.213 -28.841 1.00 80.88 942 GLY A C 1
ATOM 7289 O O . GLY A 1 942 ? 12.709 -27.691 -28.277 1.00 80.88 942 GLY A O 1
ATOM 7290 N N . LYS A 1 943 ? 10.661 -28.630 -28.168 1.00 82.75 943 LYS A N 1
ATOM 7291 C CA . LYS A 1 943 ? 10.392 -28.342 -26.743 1.00 82.75 943 LYS A CA 1
ATOM 7292 C C . LYS A 1 943 ? 11.557 -28.733 -25.826 1.00 82.75 943 LYS A C 1
ATOM 7294 O O . LYS A 1 943 ? 11.796 -28.083 -24.810 1.00 82.75 943 LYS A O 1
ATOM 7299 N N . LYS A 1 944 ? 12.298 -29.787 -26.189 1.00 84.56 944 LYS A N 1
ATOM 7300 C CA . LYS A 1 944 ? 13.526 -30.216 -25.502 1.00 84.56 944 LYS A CA 1
ATOM 7301 C C . LYS A 1 944 ? 14.696 -29.274 -25.771 1.00 84.56 944 LYS A C 1
ATOM 7303 O O . LYS A 1 944 ? 15.305 -28.814 -24.814 1.00 84.56 944 LYS A O 1
ATOM 7308 N N . GLY A 1 945 ? 14.957 -28.908 -27.028 1.00 86.25 945 GLY A N 1
ATOM 7309 C CA . GLY A 1 945 ? 15.973 -27.910 -27.383 1.00 86.25 945 GLY A CA 1
ATOM 7310 C C . GLY A 1 945 ? 15.760 -26.580 -26.650 1.00 86.25 945 GLY A C 1
ATOM 7311 O O . GLY A 1 945 ? 16.695 -26.037 -26.065 1.00 86.25 945 GLY A O 1
ATOM 7312 N N . LEU A 1 946 ? 14.511 -26.115 -26.555 1.00 86.62 946 LEU A N 1
ATOM 7313 C CA . LEU A 1 946 ? 14.142 -24.917 -25.790 1.00 86.62 946 LEU A CA 1
ATOM 7314 C C . LEU A 1 946 ? 14.396 -25.035 -24.277 1.00 86.62 946 LEU A C 1
ATOM 7316 O O . LEU A 1 946 ? 14.701 -24.030 -23.635 1.00 86.62 946 LEU A O 1
ATOM 7320 N N . ARG A 1 947 ? 14.258 -26.228 -23.683 1.00 84.94 947 ARG A N 1
ATOM 7321 C CA . ARG A 1 947 ? 14.398 -26.458 -22.230 1.00 84.94 947 ARG A CA 1
ATOM 7322 C C . ARG A 1 947 ? 15.821 -26.816 -21.801 1.00 84.94 947 ARG A C 1
ATOM 7324 O O . ARG A 1 947 ? 16.248 -26.379 -20.735 1.00 84.94 947 ARG A O 1
ATOM 7331 N N . GLU A 1 948 ? 16.515 -27.616 -22.604 1.00 86.75 948 GLU A N 1
ATOM 7332 C CA . GLU A 1 948 ? 17.728 -28.356 -22.231 1.00 86.75 948 GLU A CA 1
ATOM 7333 C C . GLU A 1 948 ? 18.988 -27.868 -22.964 1.00 86.75 948 GLU A C 1
ATOM 7335 O O . GLU A 1 948 ? 20.084 -28.050 -22.440 1.00 86.75 948 GLU A O 1
ATOM 7340 N N . PHE A 1 949 ? 18.848 -27.230 -24.134 1.00 89.56 949 PHE A N 1
ATOM 7341 C CA . PHE A 1 949 ? 19.977 -26.764 -24.951 1.00 89.56 949 PHE A CA 1
ATOM 7342 C C . PHE A 1 949 ? 20.092 -25.232 -25.010 1.00 89.56 949 PHE A C 1
ATOM 7344 O O . PHE A 1 949 ? 21.167 -24.697 -24.753 1.00 89.56 949 PHE A O 1
ATOM 7351 N N . MET A 1 950 ? 18.997 -24.514 -25.290 1.00 92.75 950 MET A N 1
ATOM 7352 C CA . MET A 1 950 ? 19.025 -23.053 -25.444 1.00 92.75 950 MET A CA 1
ATOM 7353 C C . MET A 1 950 ? 19.165 -22.328 -24.099 1.00 92.75 950 MET A C 1
ATOM 7355 O O . MET A 1 950 ? 18.227 -22.268 -23.292 1.00 92.75 950 MET A O 1
ATOM 7359 N N . GLY A 1 951 ? 20.332 -21.731 -23.878 1.00 91.25 951 GLY A N 1
ATOM 7360 C CA . GLY A 1 951 ? 20.604 -20.761 -22.824 1.00 91.25 951 GLY A CA 1
ATOM 7361 C C . GLY A 1 951 ? 19.961 -19.396 -23.089 1.00 91.25 951 GLY A C 1
ATOM 7362 O O . GLY A 1 951 ? 19.300 -19.177 -24.102 1.00 91.25 951 GLY A O 1
ATOM 7363 N N . PHE A 1 952 ? 20.154 -18.469 -22.150 1.00 92.81 952 PHE A N 1
ATOM 7364 C CA . PHE A 1 952 ? 19.794 -17.061 -22.331 1.00 92.81 952 PHE A CA 1
ATOM 7365 C C . PHE A 1 952 ? 20.988 -16.301 -22.920 1.00 92.81 952 PHE A C 1
ATOM 7367 O O . PHE A 1 952 ? 22.133 -16.533 -22.526 1.00 92.81 952 PHE A O 1
ATOM 7374 N N . TRP A 1 953 ? 20.717 -15.404 -23.863 1.00 93.12 953 TRP A N 1
ATOM 7375 C CA . TRP A 1 953 ? 21.712 -14.497 -24.434 1.00 93.12 953 TRP A CA 1
ATOM 7376 C C . TRP A 1 953 ? 21.947 -13.289 -23.512 1.00 93.12 953 TRP A C 1
ATOM 7378 O O . TRP A 1 953 ? 21.100 -12.951 -22.682 1.00 93.12 953 TRP A O 1
ATOM 7388 N N . ARG A 1 954 ? 23.106 -12.638 -23.649 1.00 89.94 954 ARG A N 1
ATOM 7389 C CA . ARG A 1 954 ? 23.432 -11.368 -22.988 1.00 89.94 954 ARG A CA 1
ATOM 7390 C C . ARG A 1 954 ? 23.759 -10.359 -24.077 1.00 89.94 954 ARG A C 1
ATOM 7392 O O . ARG A 1 954 ? 24.699 -10.599 -24.820 1.00 89.94 954 ARG A O 1
ATOM 7399 N N . LYS A 1 955 ? 23.065 -9.222 -24.115 1.00 85.56 955 LYS A N 1
ATOM 7400 C CA . LYS A 1 955 ? 23.406 -8.122 -25.028 1.00 85.56 955 LYS A CA 1
ATOM 7401 C C . LYS A 1 955 ? 24.889 -7.722 -24.863 1.00 85.56 955 LYS A C 1
ATOM 7403 O O . LYS A 1 955 ? 25.341 -7.634 -23.714 1.00 85.56 955 LYS A O 1
ATOM 7408 N N . PRO A 1 956 ? 25.657 -7.533 -25.953 1.00 85.88 956 PRO A N 1
ATOM 7409 C CA . PRO A 1 956 ? 27.039 -7.072 -25.862 1.00 85.88 956 PRO A CA 1
ATOM 7410 C C . PRO A 1 956 ? 27.118 -5.649 -25.288 1.00 85.88 956 PRO A C 1
ATOM 7412 O O . PRO A 1 956 ? 26.169 -4.865 -25.378 1.00 85.88 956 PRO A O 1
ATOM 7415 N N . GLY A 1 957 ? 28.244 -5.336 -24.651 1.00 84.06 957 GLY A N 1
ATOM 7416 C CA . GLY A 1 957 ? 28.555 -4.004 -24.135 1.00 84.06 957 GLY A CA 1
ATOM 7417 C C . GLY A 1 957 ? 28.946 -3.007 -25.240 1.00 84.06 957 GLY A C 1
ATOM 7418 O O . GLY A 1 957 ? 29.251 -3.425 -26.352 1.00 84.06 957 GLY A O 1
ATOM 7419 N N . PRO A 1 958 ? 29.007 -1.690 -24.949 1.00 79.50 958 PRO A N 1
ATOM 7420 C CA . PRO A 1 958 ? 29.299 -0.656 -25.956 1.00 79.50 958 PRO A CA 1
ATOM 7421 C C . PRO A 1 958 ? 30.685 -0.738 -26.622 1.00 79.50 958 PRO A C 1
ATOM 7423 O O . PRO A 1 958 ? 30.912 -0.071 -27.626 1.00 79.50 958 PRO A O 1
ATOM 7426 N N . GLU A 1 959 ? 31.605 -1.515 -26.047 1.00 85.12 959 GLU A N 1
ATOM 7427 C CA . GLU A 1 959 ? 32.971 -1.747 -26.543 1.00 85.12 959 GLU A CA 1
ATOM 7428 C C . GLU A 1 959 ? 33.193 -3.213 -26.980 1.00 85.12 959 GLU A C 1
ATOM 7430 O O . GLU A 1 959 ? 34.307 -3.599 -27.328 1.00 85.12 959 GLU A O 1
ATOM 7435 N N . GLU A 1 960 ? 32.148 -4.048 -26.945 1.00 85.31 960 GLU A N 1
ATOM 7436 C CA . GLU A 1 960 ? 32.195 -5.444 -27.387 1.00 85.31 960 GLU A CA 1
ATOM 7437 C C . GLU A 1 960 ? 31.665 -5.573 -28.822 1.00 85.31 960 GLU A C 1
ATOM 7439 O O . GLU A 1 960 ? 30.761 -4.849 -29.237 1.00 85.31 960 GLU A O 1
ATOM 7444 N N . ASP A 1 961 ? 32.205 -6.528 -29.580 1.00 82.94 961 ASP A N 1
ATOM 7445 C CA . ASP A 1 961 ? 31.700 -6.853 -30.916 1.00 82.94 961 ASP A CA 1
ATOM 7446 C C . ASP A 1 961 ? 30.265 -7.422 -30.862 1.00 82.94 961 ASP A C 1
ATOM 7448 O O . ASP A 1 961 ? 29.887 -8.106 -29.905 1.00 82.94 961 ASP A O 1
ATOM 7452 N N . ALA A 1 962 ? 29.468 -7.175 -31.908 1.00 73.50 962 ALA A N 1
ATOM 7453 C CA . ALA A 1 962 ? 28.070 -7.606 -31.987 1.00 73.50 962 ALA A CA 1
ATOM 7454 C C . ALA A 1 962 ? 27.889 -9.128 -31.803 1.00 73.50 962 ALA A C 1
ATOM 7456 O O . ALA A 1 962 ? 26.902 -9.566 -31.210 1.00 73.50 962 ALA A O 1
ATOM 7457 N N . TYR A 1 963 ? 28.866 -9.925 -32.242 1.00 83.06 963 TYR A N 1
ATOM 7458 C CA . TYR A 1 963 ? 28.866 -11.383 -32.154 1.00 83.06 963 TYR A CA 1
ATOM 7459 C C . TYR A 1 963 ? 29.551 -11.912 -30.881 1.00 83.06 963 TYR A C 1
ATOM 7461 O O . TYR A 1 963 ? 29.445 -13.105 -30.592 1.00 83.06 963 TYR A O 1
ATOM 7469 N N . ALA A 1 964 ? 30.198 -11.063 -30.068 1.00 85.00 964 ALA A N 1
ATOM 7470 C CA . ALA A 1 964 ? 31.036 -11.470 -28.925 1.00 85.00 964 ALA A CA 1
ATOM 7471 C C . ALA A 1 964 ? 30.306 -12.272 -27.826 1.00 85.00 964 ALA A C 1
ATOM 7473 O O . ALA A 1 964 ? 30.939 -12.926 -26.997 1.00 85.00 964 ALA A O 1
ATOM 7474 N N . THR A 1 965 ? 28.975 -12.215 -27.803 1.00 86.88 965 THR A N 1
ATOM 7475 C CA . THR A 1 965 ? 28.102 -12.924 -26.851 1.00 86.88 965 THR A CA 1
ATOM 7476 C C . THR A 1 965 ? 27.243 -14.012 -27.510 1.00 86.88 965 THR A C 1
ATOM 7478 O O . THR A 1 965 ? 26.425 -14.645 -26.832 1.00 86.88 965 THR A O 1
ATOM 7481 N N . THR A 1 966 ? 27.415 -14.234 -28.817 1.00 90.25 966 THR A N 1
ATOM 7482 C CA . THR A 1 966 ? 26.639 -15.192 -29.614 1.00 90.25 966 THR A CA 1
ATOM 7483 C C . THR A 1 966 ? 27.335 -16.552 -29.669 1.00 90.25 966 THR A C 1
ATOM 7485 O O . THR A 1 966 ? 28.527 -16.658 -29.946 1.00 90.25 966 THR A O 1
ATOM 7488 N N . PHE A 1 967 ? 26.581 -17.610 -29.377 1.00 90.50 967 PHE A N 1
ATOM 7489 C CA . PHE A 1 967 ? 27.043 -18.996 -29.377 1.00 90.50 967 PHE A CA 1
ATOM 7490 C C . PHE A 1 967 ? 25.932 -19.909 -29.902 1.00 90.50 967 PHE A C 1
ATOM 7492 O O . PHE A 1 967 ? 24.747 -19.607 -29.747 1.00 90.50 967 PHE A O 1
ATOM 7499 N N . ASP A 1 968 ? 26.293 -21.081 -30.425 1.00 88.62 968 ASP A N 1
ATOM 7500 C CA . ASP A 1 968 ? 25.335 -22.097 -30.888 1.00 88.62 968 ASP A CA 1
ATOM 7501 C C . ASP A 1 968 ? 24.337 -22.544 -29.799 1.00 88.62 968 ASP A C 1
ATOM 7503 O O . ASP A 1 968 ? 23.236 -22.995 -30.103 1.00 88.62 968 ASP A O 1
ATOM 7507 N N . THR A 1 969 ? 24.701 -22.376 -28.528 1.00 90.75 969 THR A N 1
ATOM 7508 C CA . THR A 1 969 ? 23.882 -22.682 -27.347 1.00 90.75 969 THR A CA 1
ATOM 7509 C C . THR A 1 969 ? 22.980 -21.537 -26.870 1.00 90.75 969 THR A C 1
ATOM 7511 O O . THR A 1 969 ? 22.181 -21.761 -25.964 1.00 90.75 969 THR A O 1
ATOM 7514 N N . ASN A 1 970 ? 23.056 -20.318 -27.422 1.00 92.94 970 ASN A N 1
ATOM 7515 C CA . ASN A 1 970 ? 22.186 -19.195 -27.012 1.00 92.94 970 ASN A CA 1
ATOM 7516 C C . ASN A 1 970 ? 21.587 -18.368 -28.168 1.00 92.94 970 ASN A C 1
ATOM 7518 O O . ASN A 1 970 ? 20.673 -17.577 -27.931 1.00 92.94 970 ASN A O 1
ATOM 7522 N N . THR A 1 971 ? 22.080 -18.556 -29.393 1.00 94.19 971 THR A N 1
ATOM 7523 C CA . THR A 1 971 ? 21.729 -17.765 -30.576 1.00 94.19 971 THR A CA 1
ATOM 7524 C C . THR A 1 971 ? 21.430 -18.686 -31.748 1.00 94.19 971 THR A C 1
ATOM 7526 O O . THR A 1 971 ? 22.256 -19.516 -32.120 1.00 94.19 971 THR A O 1
ATOM 7529 N N . VAL A 1 972 ? 20.249 -18.539 -32.339 1.00 94.75 972 VAL A N 1
ATOM 7530 C CA . VAL A 1 972 ? 19.843 -19.238 -33.566 1.00 94.75 972 VAL A CA 1
ATOM 7531 C C . VAL A 1 972 ? 19.945 -18.252 -34.723 1.00 94.75 972 VAL A C 1
ATOM 7533 O O . VAL A 1 972 ? 19.351 -17.178 -34.637 1.00 94.75 972 VAL A O 1
ATOM 7536 N N . SER A 1 973 ? 20.684 -18.600 -35.782 1.00 94.62 973 SER A N 1
ATOM 7537 C CA . SER A 1 973 ? 20.751 -17.773 -36.992 1.00 94.62 973 SER A CA 1
ATOM 7538 C C . SER A 1 973 ? 19.713 -18.224 -38.020 1.00 94.62 973 SER A C 1
ATOM 7540 O O . SER A 1 973 ? 19.478 -19.419 -38.234 1.00 94.62 973 SER A O 1
ATOM 7542 N N . LEU A 1 974 ? 19.061 -17.240 -38.627 1.00 97.12 974 LEU A N 1
ATOM 7543 C CA . LEU A 1 974 ? 18.096 -17.376 -39.703 1.00 97.12 974 LEU A CA 1
ATOM 7544 C C . LEU A 1 974 ? 18.519 -16.460 -40.853 1.00 97.12 974 LEU A C 1
ATOM 7546 O O . LEU A 1 974 ? 18.986 -15.345 -40.623 1.00 97.12 974 LEU A O 1
ATOM 7550 N N . LYS A 1 975 ? 18.264 -16.877 -42.089 1.00 97.19 975 LYS A N 1
ATOM 7551 C CA . LYS A 1 975 ? 18.543 -16.090 -43.288 1.00 97.19 975 LYS A CA 1
ATOM 7552 C C . LYS A 1 975 ? 17.285 -15.893 -44.125 1.00 97.19 975 LYS A C 1
ATOM 7554 O O . LYS A 1 975 ? 16.494 -16.818 -44.293 1.00 97.19 975 LYS A O 1
ATOM 7559 N N . LEU A 1 976 ? 17.111 -14.696 -44.682 1.00 97.12 976 LEU A N 1
ATOM 7560 C CA . LEU A 1 976 ? 16.085 -14.406 -45.683 1.00 97.12 976 LEU A CA 1
ATOM 7561 C C . LEU A 1 976 ? 16.743 -13.719 -46.880 1.00 97.12 976 LEU A C 1
ATOM 7563 O O . LEU A 1 976 ? 17.214 -12.590 -46.771 1.00 97.12 976 LEU A O 1
ATOM 7567 N N . ALA A 1 977 ? 16.772 -14.423 -48.011 1.00 96.12 977 ALA A N 1
ATOM 7568 C CA . ALA A 1 977 ? 17.382 -13.968 -49.256 1.00 96.12 977 ALA A CA 1
ATOM 7569 C C . ALA A 1 977 ? 16.389 -14.147 -50.415 1.00 96.12 977 ALA A C 1
ATOM 7571 O O . ALA A 1 977 ? 16.187 -15.255 -50.913 1.00 96.12 977 ALA A O 1
ATOM 7572 N N . ALA A 1 978 ? 15.754 -13.057 -50.842 1.00 95.75 978 ALA A N 1
ATOM 7573 C CA . ALA A 1 978 ? 14.718 -13.054 -51.868 1.00 95.75 978 ALA A CA 1
ATOM 7574 C C . ALA A 1 978 ? 14.974 -11.953 -52.905 1.00 95.75 978 ALA A C 1
ATOM 7576 O O . ALA A 1 978 ? 15.147 -10.788 -52.560 1.00 95.75 978 ALA A O 1
ATOM 7577 N N . LYS A 1 979 ? 14.933 -12.308 -54.195 1.00 96.75 979 LYS A N 1
ATOM 7578 C CA . LYS A 1 979 ? 15.065 -11.369 -55.321 1.00 96.75 979 LYS A CA 1
ATOM 7579 C C . LYS A 1 979 ? 13.874 -11.490 -56.259 1.00 96.75 979 LYS A C 1
ATOM 7581 O O . LYS A 1 979 ? 13.597 -12.583 -56.760 1.00 96.75 979 LYS A O 1
ATOM 7586 N N . CYS A 1 980 ? 13.180 -10.382 -56.503 1.00 96.31 980 CYS A N 1
ATOM 7587 C CA . CYS A 1 980 ? 12.023 -10.350 -57.391 1.00 96.31 980 CYS A CA 1
ATOM 7588 C C . CYS A 1 980 ? 12.471 -10.225 -58.853 1.00 96.31 980 CYS A C 1
ATOM 7590 O O . CYS A 1 980 ? 13.286 -9.368 -59.210 1.00 96.31 980 CYS A O 1
ATOM 7592 N N . THR A 1 981 ? 11.938 -11.084 -59.724 1.00 95.75 981 THR A N 1
ATOM 7593 C CA . THR A 1 981 ? 12.274 -11.105 -61.158 1.00 95.75 981 THR A CA 1
ATOM 7594 C C . THR A 1 981 ? 11.022 -11.264 -62.010 1.00 95.75 981 THR A C 1
ATOM 7596 O O . THR A 1 981 ? 10.043 -11.874 -61.588 1.00 95.75 981 THR A O 1
ATOM 7599 N N . ARG A 1 982 ? 11.021 -10.712 -63.229 1.00 92.81 982 ARG A N 1
ATOM 7600 C CA . ARG A 1 982 ? 9.870 -10.848 -64.129 1.00 92.81 982 ARG A CA 1
ATOM 7601 C C . ARG A 1 982 ? 9.779 -12.278 -64.658 1.00 92.81 982 ARG A C 1
ATOM 7603 O O . ARG A 1 982 ? 10.737 -12.769 -65.255 1.00 92.81 982 ARG A O 1
ATOM 7610 N N . ASN A 1 983 ? 8.625 -12.911 -64.466 1.00 92.44 983 ASN A N 1
ATOM 7611 C CA . ASN A 1 983 ? 8.341 -14.213 -65.046 1.00 92.44 983 ASN A CA 1
ATOM 7612 C C . ASN A 1 983 ? 8.243 -14.070 -66.577 1.00 92.44 983 ASN A C 1
ATOM 7614 O O . ASN A 1 983 ? 7.597 -13.150 -67.082 1.00 92.44 983 ASN A O 1
ATOM 7618 N N . LYS A 1 984 ? 8.926 -14.949 -67.315 1.00 89.88 984 LYS A N 1
ATOM 7619 C CA . LYS A 1 984 ? 8.920 -14.962 -68.789 1.00 89.88 984 LYS A CA 1
ATOM 7620 C C . LYS A 1 984 ? 7.787 -15.812 -69.358 1.00 89.88 984 LYS A C 1
ATOM 7622 O O . LYS A 1 984 ? 7.376 -15.572 -70.488 1.00 89.88 984 LYS A O 1
ATOM 7627 N N . ASP A 1 985 ? 7.275 -16.739 -68.555 1.00 89.94 985 ASP A N 1
ATOM 7628 C CA . ASP A 1 985 ? 6.262 -17.725 -68.929 1.00 89.94 985 ASP A CA 1
ATOM 7629 C C . ASP A 1 985 ? 4.847 -17.293 -68.486 1.00 89.94 985 ASP A C 1
ATOM 7631 O O . ASP A 1 985 ? 3.891 -18.064 -68.556 1.00 89.94 985 ASP A O 1
ATOM 7635 N N . ALA A 1 986 ? 4.704 -16.046 -68.021 1.00 86.44 986 ALA A N 1
ATOM 7636 C CA . ALA A 1 986 ? 3.431 -15.456 -67.621 1.00 86.44 986 ALA A CA 1
ATOM 7637 C C . ALA A 1 986 ? 2.500 -15.229 -68.836 1.00 86.44 986 ALA A C 1
ATOM 7639 O O . ALA A 1 986 ? 2.952 -14.688 -69.854 1.00 86.44 986 ALA A O 1
ATOM 7640 N N . PRO A 1 987 ? 1.196 -15.563 -68.740 1.00 89.00 987 PRO A N 1
ATOM 7641 C CA . PRO A 1 987 ? 0.203 -15.200 -69.751 1.00 89.00 987 PRO A CA 1
ATOM 7642 C C . PRO A 1 987 ? 0.158 -13.685 -70.001 1.00 89.00 987 PRO A C 1
ATOM 7644 O O . PRO A 1 987 ? 0.361 -12.884 -69.088 1.00 89.00 987 PRO A O 1
ATOM 7647 N N . LYS A 1 988 ? -0.115 -13.273 -71.246 1.00 80.56 988 LYS A N 1
ATOM 7648 C CA . LYS A 1 988 ? -0.094 -11.850 -71.659 1.00 80.56 988 LYS A CA 1
ATOM 7649 C C . LYS A 1 988 ? -1.230 -11.016 -71.052 1.00 80.56 988 LYS A C 1
ATOM 7651 O O . LYS A 1 988 ? -1.167 -9.793 -71.071 1.00 80.56 988 LYS A O 1
ATOM 7656 N N . ASP A 1 989 ? -2.247 -11.706 -70.564 1.00 87.19 989 ASP A N 1
ATOM 7657 C CA . ASP A 1 989 ? -3.479 -11.256 -69.929 1.00 87.19 989 ASP A CA 1
ATOM 7658 C C . ASP A 1 989 ? -3.448 -11.393 -68.393 1.00 87.19 989 ASP A C 1
ATOM 7660 O O . ASP A 1 989 ? -4.374 -10.948 -67.718 1.00 87.19 989 ASP A O 1
ATOM 7664 N N . ALA A 1 990 ? -2.386 -11.973 -67.818 1.00 83.56 990 ALA A N 1
ATOM 7665 C CA . ALA A 1 990 ? -2.268 -12.144 -66.373 1.00 83.56 990 ALA A CA 1
ATOM 7666 C C . ALA A 1 990 ? -2.099 -10.796 -65.650 1.00 83.56 990 ALA A C 1
ATOM 7668 O O . ALA A 1 990 ? -1.180 -10.032 -65.942 1.00 83.56 990 ALA A O 1
ATOM 7669 N N . THR A 1 991 ? -2.951 -10.537 -64.657 1.00 85.50 991 THR A N 1
ATOM 7670 C CA . THR A 1 991 ? -2.907 -9.328 -63.815 1.00 85.50 991 THR A CA 1
ATOM 7671 C C . THR A 1 991 ? -2.341 -9.574 -62.413 1.00 85.50 991 THR A C 1
ATOM 7673 O O . THR A 1 991 ? -1.828 -8.638 -61.804 1.00 85.50 991 THR A O 1
ATOM 7676 N N . ASP A 1 992 ? -2.381 -10.813 -61.901 1.00 89.25 992 ASP A N 1
ATOM 7677 C CA . ASP A 1 992 ? -1.846 -11.164 -60.576 1.00 89.25 992 ASP A CA 1
ATOM 7678 C C . ASP A 1 992 ? -0.308 -10.998 -60.537 1.00 89.25 992 ASP A C 1
ATOM 7680 O O . ASP A 1 992 ? 0.406 -11.688 -61.282 1.00 89.25 992 ASP A O 1
ATOM 7684 N N . PRO A 1 993 ? 0.242 -10.147 -59.643 1.00 87.81 993 PRO A N 1
ATOM 7685 C CA . PRO A 1 993 ? 1.681 -10.021 -59.430 1.00 87.81 993 PRO A CA 1
ATOM 7686 C C . PRO A 1 993 ? 2.402 -11.351 -59.164 1.00 87.81 993 PRO A C 1
ATOM 7688 O O . PRO A 1 993 ? 3.555 -11.479 -59.567 1.00 87.81 993 PRO A O 1
ATOM 7691 N N . LYS A 1 994 ? 1.747 -12.344 -58.542 1.00 87.75 994 LYS A N 1
ATOM 7692 C CA . LYS A 1 994 ? 2.314 -13.685 -58.291 1.00 87.75 994 LYS A CA 1
ATOM 7693 C C . LYS A 1 994 ? 2.558 -14.489 -59.571 1.00 87.75 994 LYS A C 1
ATOM 7695 O O . LYS A 1 994 ? 3.420 -15.361 -59.583 1.00 87.75 994 LYS A O 1
ATOM 7700 N N . VAL A 1 995 ? 1.788 -14.225 -60.629 1.00 89.62 995 VAL A N 1
ATOM 7701 C CA . VAL A 1 995 ? 1.937 -14.877 -61.940 1.00 89.62 995 VAL A CA 1
ATOM 7702 C C . VAL A 1 995 ? 2.924 -14.094 -62.807 1.00 89.62 995 VAL A C 1
ATOM 7704 O O . VAL A 1 995 ? 3.758 -14.687 -63.491 1.00 89.62 995 VAL A O 1
ATOM 7707 N N . LEU A 1 996 ? 2.861 -12.759 -62.746 1.00 90.25 996 LEU A N 1
ATOM 7708 C CA . LEU A 1 996 ? 3.728 -11.845 -63.496 1.00 90.25 996 LEU A CA 1
ATOM 7709 C C . LEU A 1 996 ? 5.190 -11.832 -63.020 1.00 90.25 996 LEU A C 1
ATOM 7711 O O . LEU A 1 996 ? 6.093 -11.591 -63.831 1.00 90.25 996 LEU A O 1
ATOM 7715 N N . TYR A 1 997 ? 5.445 -12.055 -61.728 1.00 93.88 997 TYR A N 1
ATOM 7716 C CA . TYR A 1 997 ? 6.775 -11.923 -61.134 1.00 93.88 997 TYR A CA 1
ATOM 7717 C C . TYR A 1 997 ? 7.099 -13.079 -60.176 1.00 93.88 997 TYR A C 1
ATOM 7719 O O . TYR A 1 997 ? 6.349 -13.385 -59.251 1.00 93.88 997 TYR A O 1
ATOM 7727 N N . ASN A 1 998 ? 8.273 -13.679 -60.357 1.00 91.69 998 ASN A N 1
ATOM 7728 C CA . ASN A 1 998 ? 8.822 -14.655 -59.423 1.00 91.69 998 ASN A CA 1
ATOM 7729 C C . ASN A 1 998 ? 9.263 -13.920 -58.149 1.00 91.69 998 ASN A C 1
ATOM 7731 O O . ASN A 1 998 ? 9.925 -12.883 -58.243 1.00 91.69 998 ASN A O 1
ATOM 7735 N N . ASN A 1 999 ? 8.926 -14.467 -56.978 1.00 92.38 999 ASN A N 1
ATOM 7736 C CA . ASN A 1 999 ? 9.163 -13.855 -55.661 1.00 92.38 999 ASN A CA 1
ATOM 7737 C C . ASN A 1 999 ? 8.504 -12.464 -55.503 1.00 92.38 999 ASN A C 1
ATOM 7739 O O . ASN A 1 999 ? 9.051 -11.571 -54.856 1.00 92.38 999 ASN A O 1
ATOM 7743 N N . ALA A 1 1000 ? 7.319 -12.267 -56.101 1.00 92.31 1000 ALA A N 1
ATOM 7744 C CA . ALA A 1 1000 ? 6.527 -11.037 -55.963 1.00 92.31 1000 ALA A CA 1
ATOM 7745 C C . ALA A 1 1000 ? 6.131 -10.727 -54.511 1.00 92.31 1000 ALA A C 1
ATOM 7747 O O . ALA A 1 1000 ? 6.020 -9.563 -54.129 1.00 92.31 1000 ALA A O 1
ATOM 7748 N N . HIS A 1 1001 ? 5.887 -11.768 -53.718 1.00 95.81 1001 HIS A N 1
ATOM 7749 C CA . HIS A 1 1001 ? 5.563 -11.713 -52.297 1.00 95.81 1001 HIS A CA 1
ATOM 7750 C C . HIS A 1 1001 ? 6.587 -12.560 -51.543 1.00 95.81 1001 HIS A C 1
ATOM 7752 O O . HIS A 1 1001 ? 6.888 -13.669 -51.982 1.00 95.81 1001 HIS A O 1
ATOM 7758 N N . VAL A 1 1002 ? 7.072 -12.044 -50.417 1.00 96.31 1002 VAL A N 1
ATOM 7759 C CA . VAL A 1 1002 ? 7.973 -12.738 -49.494 1.00 96.31 1002 VAL A CA 1
ATOM 7760 C C . VAL A 1 1002 ? 7.168 -13.152 -48.271 1.00 96.31 1002 VAL A C 1
ATOM 7762 O O . VAL A 1 1002 ? 6.530 -12.316 -47.626 1.00 96.31 1002 VAL A O 1
ATOM 7765 N N . TYR A 1 1003 ? 7.186 -14.440 -47.967 1.00 97.38 1003 TYR A N 1
ATOM 7766 C CA . TYR A 1 1003 ? 6.432 -15.077 -46.897 1.00 97.38 1003 TYR A CA 1
ATOM 7767 C C . TYR A 1 1003 ? 7.369 -15.624 -45.821 1.00 97.38 1003 TYR A C 1
ATOM 7769 O O . TYR A 1 1003 ? 8.547 -15.867 -46.065 1.00 97.38 1003 TYR A O 1
ATOM 7777 N N . ALA A 1 1004 ? 6.843 -15.887 -44.627 1.00 97.19 1004 ALA A N 1
ATOM 7778 C CA . ALA A 1 1004 ? 7.642 -16.424 -43.531 1.00 97.19 1004 ALA A CA 1
ATOM 7779 C C . ALA A 1 1004 ? 8.320 -17.765 -43.875 1.00 97.19 1004 ALA A C 1
ATOM 7781 O O . ALA A 1 1004 ? 9.445 -17.997 -43.442 1.00 97.19 1004 ALA A O 1
ATOM 7782 N N . ARG A 1 1005 ? 7.698 -18.619 -44.705 1.00 96.06 1005 ARG A N 1
ATOM 7783 C CA . ARG A 1 1005 ? 8.326 -19.843 -45.259 1.00 96.06 1005 ARG A CA 1
ATOM 7784 C C . ARG A 1 1005 ? 9.643 -19.625 -46.015 1.00 96.06 1005 ARG A C 1
ATOM 7786 O O . ARG A 1 1005 ? 10.382 -20.589 -46.182 1.00 96.06 1005 ARG A O 1
ATOM 7793 N N . ASP A 1 1006 ? 9.912 -18.407 -46.479 1.00 96.25 1006 ASP A N 1
ATOM 7794 C CA . ASP A 1 1006 ? 11.123 -18.070 -47.229 1.00 96.25 1006 ASP A CA 1
ATOM 7795 C C . ASP A 1 1006 ? 12.307 -17.771 -46.281 1.00 96.25 1006 ASP A C 1
ATOM 7797 O O . ASP A 1 1006 ? 13.445 -17.636 -46.729 1.00 96.25 1006 ASP A O 1
ATOM 7801 N N . ILE A 1 1007 ? 12.053 -17.705 -44.963 1.00 97.31 1007 ILE A N 1
ATOM 7802 C CA . ILE A 1 1007 ? 13.081 -17.657 -43.920 1.00 97.31 1007 ILE A CA 1
ATOM 7803 C C . ILE A 1 1007 ? 13.676 -19.058 -43.729 1.00 97.31 1007 ILE A C 1
ATOM 7805 O O . ILE A 1 1007 ? 12.993 -20.000 -43.322 1.00 97.31 1007 ILE A O 1
ATOM 7809 N N . VAL A 1 1008 ? 14.979 -19.176 -43.969 1.00 96.12 1008 VAL A N 1
ATOM 7810 C CA . VAL A 1 1008 ? 15.761 -20.405 -43.815 1.00 96.12 1008 VAL A CA 1
ATOM 7811 C C . VAL A 1 1008 ? 16.450 -20.409 -42.452 1.00 96.12 1008 VAL A C 1
ATOM 7813 O O . VAL A 1 1008 ? 17.080 -19.431 -42.064 1.00 96.12 1008 VAL A O 1
ATOM 7816 N N . PHE A 1 1009 ? 16.360 -21.520 -41.724 1.00 95.69 1009 PHE A N 1
ATOM 7817 C CA . PHE A 1 1009 ? 17.147 -21.748 -40.510 1.00 95.69 1009 PHE A CA 1
ATOM 7818 C C . PHE A 1 1009 ? 18.526 -22.313 -40.864 1.00 95.69 1009 PHE A C 1
ATOM 7820 O O . PHE A 1 1009 ? 18.615 -23.342 -41.538 1.00 95.69 1009 PHE A O 1
ATOM 7827 N N . GLU A 1 1010 ? 19.590 -21.663 -40.386 1.00 93.69 1010 GLU A N 1
ATOM 7828 C CA . GLU A 1 1010 ? 20.978 -22.076 -40.606 1.00 93.69 1010 GLU A CA 1
ATOM 7829 C C . GLU A 1 1010 ? 21.557 -22.660 -39.295 1.00 93.69 1010 GLU A C 1
ATOM 7831 O O . GLU A 1 1010 ? 22.036 -21.917 -38.438 1.00 93.69 1010 GLU A O 1
ATOM 7836 N N . PRO A 1 1011 ? 21.474 -23.992 -39.074 1.00 90.25 1011 PRO A N 1
ATOM 7837 C CA . PRO A 1 1011 ? 21.825 -24.608 -37.794 1.00 90.25 1011 PRO A CA 1
ATOM 7838 C C . PRO A 1 1011 ? 23.330 -24.554 -37.508 1.00 90.25 1011 PRO A C 1
ATOM 7840 O O . PRO A 1 1011 ? 24.126 -25.246 -38.147 1.00 90.25 1011 PRO A O 1
ATOM 7843 N N . LEU A 1 1012 ? 23.709 -23.809 -36.471 1.00 87.62 1012 LEU A N 1
ATOM 7844 C CA . LEU A 1 1012 ? 25.095 -23.682 -36.023 1.00 87.62 1012 LEU A CA 1
ATOM 7845 C C . LEU A 1 1012 ? 25.462 -24.763 -34.992 1.00 87.62 1012 LEU A C 1
ATOM 7847 O O . LEU A 1 1012 ? 24.659 -25.137 -34.136 1.00 87.62 1012 LEU A O 1
ATOM 7851 N N . GLY A 1 1013 ? 26.702 -25.259 -35.051 1.00 86.50 1013 GLY A N 1
ATOM 7852 C CA . GLY A 1 1013 ? 27.292 -26.134 -34.028 1.00 86.50 1013 GLY A CA 1
ATOM 7853 C C . GLY A 1 1013 ? 26.431 -27.347 -33.643 1.00 86.50 1013 GLY A C 1
ATOM 7854 O O . GLY A 1 1013 ? 26.181 -28.248 -34.447 1.00 86.50 1013 GLY A O 1
ATOM 7855 N N . GLY A 1 1014 ? 26.002 -27.404 -32.381 1.00 84.69 1014 GLY A N 1
ATOM 7856 C CA . GLY A 1 1014 ? 25.172 -28.476 -31.832 1.00 84.69 1014 GLY A CA 1
ATOM 7857 C C . GLY A 1 1014 ? 23.700 -28.466 -32.267 1.00 84.69 1014 GLY A C 1
ATOM 7858 O O . GLY A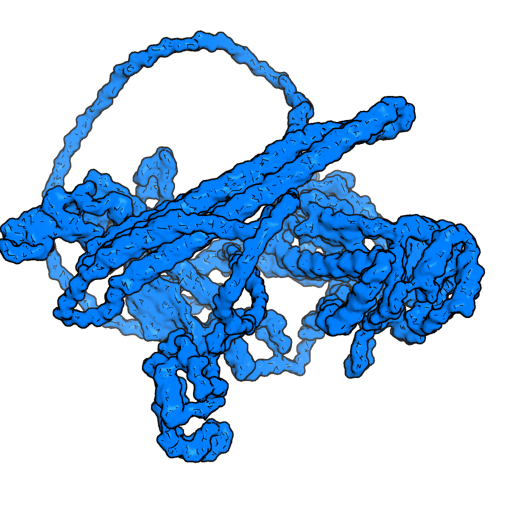 1 1014 ? 23.022 -29.483 -32.085 1.00 84.69 1014 GLY A O 1
ATOM 7859 N N . GLN A 1 1015 ? 23.195 -27.371 -32.848 1.00 90.06 1015 GLN A N 1
ATOM 7860 C CA . GLN A 1 1015 ? 21.758 -27.130 -33.064 1.00 90.06 1015 GLN A CA 1
ATOM 7861 C C . GLN A 1 1015 ? 21.067 -28.186 -33.930 1.00 90.06 1015 GLN A C 1
ATOM 7863 O O . GLN A 1 1015 ? 19.938 -28.579 -33.631 1.00 90.06 1015 GLN A O 1
ATOM 7868 N N . ALA A 1 1016 ? 21.746 -28.716 -34.952 1.00 89.44 1016 ALA A N 1
ATOM 7869 C CA . ALA A 1 1016 ? 21.186 -29.726 -35.857 1.00 89.44 1016 ALA A CA 1
ATOM 7870 C C . ALA A 1 1016 ? 20.710 -31.012 -35.141 1.00 89.44 1016 ALA A C 1
ATOM 7872 O O . ALA A 1 1016 ? 19.880 -31.747 -35.676 1.00 89.44 1016 ALA A O 1
ATOM 7873 N N . LYS A 1 1017 ? 21.197 -31.286 -33.920 1.00 89.25 1017 LYS A N 1
ATOM 7874 C CA . LYS A 1 1017 ? 20.769 -32.427 -33.087 1.00 89.25 1017 LYS A CA 1
ATOM 7875 C C . LYS A 1 1017 ? 19.471 -32.178 -32.307 1.00 89.25 1017 LYS A C 1
ATOM 7877 O O . LYS A 1 1017 ? 18.862 -33.141 -31.856 1.00 89.25 1017 LYS A O 1
ATOM 7882 N N . TRP A 1 1018 ? 19.085 -30.915 -32.123 1.00 88.56 1018 TRP A N 1
ATOM 7883 C CA . TRP A 1 1018 ? 17.943 -30.491 -31.300 1.00 88.56 1018 TRP A CA 1
ATOM 7884 C C . TRP A 1 1018 ? 16.807 -29.858 -32.112 1.00 88.56 1018 TRP A C 1
ATOM 7886 O O . TRP A 1 1018 ? 15.671 -29.844 -31.649 1.00 88.56 1018 TRP A O 1
ATOM 7896 N N . PHE A 1 1019 ? 17.115 -29.348 -33.308 1.00 91.50 1019 PHE A N 1
ATOM 7897 C CA . PHE A 1 1019 ? 16.192 -28.623 -34.183 1.00 91.50 1019 PHE A CA 1
ATOM 7898 C C . PHE A 1 1019 ? 16.152 -29.246 -35.591 1.00 91.50 1019 PHE A C 1
ATOM 7900 O O . PHE A 1 1019 ? 16.333 -28.568 -36.605 1.00 91.50 1019 PHE A O 1
ATOM 7907 N N . SER A 1 1020 ? 15.932 -30.560 -35.662 1.00 88.75 1020 SER A N 1
ATOM 7908 C CA . SER A 1 1020 ? 15.802 -31.327 -36.910 1.00 88.75 1020 SER A CA 1
ATOM 7909 C C . SER A 1 1020 ? 14.463 -32.072 -37.002 1.00 88.75 1020 SER A C 1
ATOM 7911 O O . SER A 1 1020 ? 13.887 -32.485 -35.998 1.00 88.75 1020 SER A O 1
ATOM 7913 N N . GLY A 1 1021 ? 13.962 -32.255 -38.227 1.00 88.25 1021 GLY A N 1
ATOM 7914 C CA . GLY A 1 1021 ? 12.698 -32.949 -38.485 1.00 88.25 1021 GLY A CA 1
ATOM 7915 C C . GLY A 1 1021 ? 11.485 -32.100 -38.101 1.00 88.25 1021 GLY A C 1
ATOM 7916 O O . GLY A 1 1021 ? 11.341 -30.969 -38.557 1.00 88.25 1021 GLY A O 1
ATOM 7917 N N . GLU A 1 1022 ? 10.594 -32.646 -37.275 1.00 83.56 1022 GLU A N 1
ATOM 7918 C CA . GLU A 1 1022 ? 9.389 -31.938 -36.819 1.00 83.56 1022 GLU A CA 1
ATOM 7919 C C . GLU A 1 1022 ? 9.730 -30.761 -35.885 1.00 83.56 1022 GLU A C 1
ATOM 7921 O O . GLU A 1 1022 ? 9.100 -29.704 -35.989 1.00 83.56 1022 GLU A O 1
ATOM 7926 N N . ASP A 1 1023 ? 10.783 -30.928 -35.072 1.00 87.62 1023 ASP A N 1
ATOM 7927 C CA . ASP A 1 1023 ? 11.332 -29.975 -34.093 1.00 87.62 1023 ASP A CA 1
ATOM 7928 C C . ASP A 1 1023 ? 12.183 -28.844 -34.723 1.00 87.62 1023 ASP A C 1
ATOM 7930 O O . ASP A 1 1023 ? 12.681 -27.970 -34.005 1.00 87.62 1023 ASP A O 1
ATOM 7934 N N . THR A 1 1024 ? 12.375 -28.841 -36.051 1.00 91.94 1024 THR A N 1
ATOM 7935 C CA . THR A 1 1024 ? 13.089 -27.775 -36.778 1.00 91.94 1024 THR A CA 1
ATOM 7936 C C . THR A 1 1024 ? 12.467 -26.401 -36.540 1.00 91.94 1024 THR A C 1
ATOM 7938 O O . THR A 1 1024 ? 11.244 -26.263 -36.475 1.00 91.94 1024 THR A O 1
ATOM 7941 N N . ILE A 1 1025 ? 13.324 -25.381 -36.432 1.00 94.50 1025 ILE A N 1
ATOM 7942 C CA . ILE A 1 1025 ? 12.922 -23.978 -36.323 1.00 94.50 1025 ILE A CA 1
ATOM 7943 C C . ILE A 1 1025 ? 12.451 -23.492 -37.697 1.00 94.50 1025 ILE A C 1
ATOM 7945 O O . ILE A 1 1025 ? 13.188 -23.530 -38.679 1.00 94.50 1025 ILE A O 1
ATOM 7949 N N . ARG A 1 1026 ? 11.186 -23.083 -37.749 1.00 94.88 1026 ARG A N 1
ATOM 7950 C CA . ARG A 1 1026 ? 10.449 -22.552 -38.903 1.00 94.88 1026 ARG A CA 1
ATOM 7951 C C . ARG A 1 1026 ? 9.307 -21.683 -38.360 1.00 94.88 1026 ARG A C 1
ATOM 7953 O O . ARG A 1 1026 ? 8.951 -21.841 -37.193 1.00 94.88 1026 ARG A O 1
ATOM 7960 N N . PRO A 1 1027 ? 8.703 -20.785 -39.144 1.00 95.88 1027 PRO A N 1
ATOM 7961 C CA . PRO A 1 1027 ? 7.499 -20.084 -38.704 1.00 95.88 1027 PRO A CA 1
ATOM 7962 C C . PRO A 1 1027 ? 6.383 -21.074 -38.354 1.00 95.88 1027 PRO A C 1
ATOM 7964 O O . PRO A 1 1027 ? 6.198 -22.072 -39.054 1.00 95.88 1027 PRO A O 1
ATOM 7967 N N . VAL A 1 1028 ? 5.609 -20.780 -37.308 1.00 94.25 1028 VAL A N 1
ATOM 7968 C CA . VAL A 1 1028 ? 4.400 -21.546 -36.951 1.00 94.25 1028 VAL A CA 1
ATOM 7969 C C . VAL A 1 1028 ? 3.351 -21.408 -38.054 1.00 94.25 1028 VAL A C 1
ATOM 7971 O O . VAL A 1 1028 ? 2.758 -22.399 -38.473 1.00 94.25 1028 VAL A O 1
ATOM 7974 N N . ASN A 1 1029 ? 3.162 -20.188 -38.568 1.00 95.56 1029 ASN A N 1
ATOM 7975 C CA . ASN A 1 1029 ? 2.351 -19.927 -39.751 1.00 95.56 1029 ASN A CA 1
ATOM 7976 C C . ASN A 1 1029 ? 3.276 -19.563 -40.934 1.00 95.56 1029 ASN A C 1
ATOM 7978 O O . ASN A 1 1029 ? 3.837 -18.463 -40.944 1.00 95.56 1029 ASN A O 1
ATOM 7982 N N . PRO A 1 1030 ? 3.452 -20.452 -41.932 1.00 95.88 1030 PRO A N 1
ATOM 7983 C CA . PRO A 1 1030 ? 4.338 -20.211 -43.072 1.00 95.88 1030 PRO A CA 1
ATOM 7984 C C . PRO A 1 1030 ? 3.829 -19.130 -44.039 1.00 95.88 1030 PRO A C 1
ATOM 7986 O O . PRO A 1 1030 ? 4.616 -18.612 -44.831 1.00 95.88 1030 PRO A O 1
ATOM 7989 N N . ASP A 1 1031 ? 2.540 -18.785 -43.982 1.00 96.62 1031 ASP A N 1
ATOM 7990 C CA . ASP A 1 1031 ? 1.860 -17.872 -44.906 1.00 96.62 1031 ASP A CA 1
ATOM 7991 C C . ASP A 1 1031 ? 1.765 -16.422 -44.398 1.00 96.62 1031 ASP A C 1
ATOM 7993 O O . ASP A 1 1031 ? 1.163 -15.574 -45.060 1.00 96.62 1031 ASP A O 1
ATOM 7997 N N . ILE A 1 1032 ? 2.411 -16.094 -43.270 1.00 97.31 1032 ILE A N 1
ATOM 7998 C CA . ILE A 1 1032 ? 2.599 -14.698 -42.842 1.00 97.31 1032 ILE A CA 1
ATOM 7999 C C . ILE A 1 1032 ? 3.360 -13.940 -43.940 1.00 97.31 1032 ILE A C 1
ATOM 8001 O O . ILE A 1 1032 ? 4.475 -14.312 -44.309 1.00 97.31 1032 ILE A O 1
ATOM 8005 N N . LEU A 1 1033 ? 2.756 -12.870 -44.463 1.00 97.06 1033 LEU A N 1
ATOM 8006 C CA . LEU A 1 1033 ? 3.360 -12.007 -45.476 1.00 97.06 1033 LEU A CA 1
ATOM 8007 C C . LEU A 1 1033 ? 4.352 -11.031 -44.827 1.00 97.06 1033 LEU A C 1
ATOM 8009 O O . LEU A 1 1033 ? 3.964 -10.171 -44.032 1.00 97.06 1033 LEU A O 1
ATOM 8013 N N . ILE A 1 1034 ? 5.620 -11.125 -45.217 1.00 96.38 1034 ILE A N 1
ATOM 8014 C CA . ILE A 1 1034 ? 6.686 -10.225 -44.768 1.00 96.38 1034 ILE A CA 1
ATOM 8015 C C . ILE A 1 1034 ? 6.672 -8.957 -45.622 1.00 96.38 1034 ILE A C 1
ATOM 8017 O O . ILE A 1 1034 ? 6.470 -7.869 -45.087 1.00 96.38 1034 ILE A O 1
ATOM 8021 N N . ALA A 1 1035 ? 6.834 -9.109 -46.942 1.00 96.00 1035 ALA A N 1
ATOM 8022 C CA . ALA A 1 1035 ? 6.988 -8.002 -47.885 1.00 96.00 1035 ALA A CA 1
ATOM 8023 C C . ALA A 1 1035 ? 6.345 -8.293 -49.254 1.00 96.00 1035 ALA A C 1
ATOM 8025 O O . ALA A 1 1035 ? 6.187 -9.447 -49.658 1.00 96.00 1035 ALA A O 1
ATOM 8026 N N . LYS A 1 1036 ? 6.019 -7.234 -50.005 1.00 95.88 1036 LYS A N 1
ATOM 8027 C CA . LYS A 1 1036 ? 5.669 -7.293 -51.435 1.00 95.88 1036 LYS A CA 1
ATOM 8028 C C . LYS A 1 1036 ? 6.772 -6.574 -52.227 1.00 95.88 1036 LYS A C 1
ATOM 8030 O O . LYS A 1 1036 ? 7.183 -5.486 -51.843 1.00 95.88 1036 LYS A O 1
ATOM 8035 N N . MET A 1 1037 ? 7.237 -7.165 -53.326 1.00 95.69 1037 MET A N 1
ATOM 8036 C CA . MET A 1 1037 ? 8.341 -6.664 -54.157 1.00 95.69 1037 MET A CA 1
ATOM 8037 C C . MET A 1 1037 ? 7.950 -6.530 -55.639 1.00 95.69 1037 MET A C 1
ATOM 8039 O O . MET A 1 1037 ? 6.928 -7.053 -56.098 1.00 95.69 1037 MET A O 1
ATOM 8043 N N . ARG A 1 1038 ? 8.788 -5.843 -56.419 1.00 94.94 1038 ARG A N 1
ATOM 8044 C CA . ARG A 1 1038 ? 8.714 -5.703 -57.882 1.00 94.94 1038 ARG A CA 1
ATOM 8045 C C . ARG A 1 1038 ? 10.062 -6.042 -58.540 1.00 94.94 1038 ARG A C 1
ATOM 8047 O O . ARG A 1 1038 ? 11.087 -5.994 -57.862 1.00 94.94 1038 ARG A O 1
ATOM 8054 N N . PRO A 1 1039 ? 10.090 -6.416 -59.837 1.00 94.69 1039 PRO A N 1
ATOM 8055 C CA . PRO A 1 1039 ? 11.310 -6.886 -60.487 1.00 94.69 1039 PRO A CA 1
ATOM 8056 C C . PRO A 1 1039 ? 12.483 -5.913 -60.367 1.00 94.69 1039 PRO A C 1
ATOM 8058 O O . PRO A 1 1039 ? 12.355 -4.743 -60.713 1.00 94.69 1039 PRO A O 1
ATOM 8061 N N . GLY A 1 1040 ? 13.628 -6.426 -59.918 1.00 91.12 1040 GLY A N 1
ATOM 8062 C CA . GLY A 1 1040 ? 14.827 -5.632 -59.636 1.00 91.12 1040 GLY A CA 1
ATOM 8063 C C . GLY A 1 1040 ? 15.052 -5.352 -58.148 1.00 91.12 1040 GLY A C 1
ATOM 8064 O O . GLY A 1 1040 ? 16.195 -5.113 -57.775 1.00 91.12 1040 GLY A O 1
ATOM 8065 N N . GLN A 1 1041 ? 14.015 -5.459 -57.310 1.00 96.62 1041 GLN A N 1
ATOM 8066 C CA . GLN A 1 1041 ? 14.143 -5.380 -55.852 1.00 96.62 1041 GLN A CA 1
ATOM 8067 C C . GLN A 1 1041 ? 14.611 -6.713 -55.252 1.00 96.62 1041 GLN A C 1
ATOM 8069 O O . GLN A 1 1041 ? 14.257 -7.798 -55.733 1.00 96.62 1041 GLN A O 1
ATOM 8074 N N . GLU A 1 1042 ? 15.376 -6.618 -54.171 1.00 96.88 1042 GLU A N 1
ATOM 8075 C CA . GLU A 1 1042 ? 15.864 -7.733 -53.364 1.00 96.88 1042 GLU A CA 1
ATOM 8076 C C . GLU A 1 1042 ? 15.942 -7.392 -51.871 1.00 96.88 1042 GLU A C 1
ATOM 8078 O O . GLU A 1 1042 ? 16.058 -6.225 -51.488 1.00 96.88 1042 GLU A O 1
ATOM 8083 N N . ILE A 1 1043 ? 15.894 -8.444 -51.057 1.00 97.38 1043 ILE A N 1
ATOM 8084 C CA . ILE A 1 1043 ? 16.128 -8.462 -49.612 1.00 97.38 1043 ILE A CA 1
ATOM 8085 C C . ILE A 1 1043 ? 17.160 -9.572 -49.363 1.00 97.38 1043 ILE A C 1
ATOM 8087 O O . ILE A 1 1043 ? 16.892 -10.721 -49.711 1.00 97.38 1043 ILE A O 1
ATOM 8091 N N . ASP A 1 1044 ? 18.314 -9.251 -48.776 1.00 97.25 1044 ASP A N 1
ATOM 8092 C CA . ASP A 1 1044 ? 19.262 -10.208 -48.183 1.00 97.25 1044 ASP A CA 1
ATOM 8093 C C . ASP A 1 1044 ? 19.585 -9.753 -46.758 1.00 97.25 1044 ASP A C 1
ATOM 8095 O O . ASP A 1 1044 ? 20.194 -8.698 -46.549 1.00 97.25 1044 ASP A O 1
ATOM 8099 N N . ILE A 1 1045 ? 19.132 -10.539 -45.781 1.00 97.06 1045 ILE A N 1
ATOM 8100 C CA . ILE A 1 1045 ? 19.279 -10.254 -44.351 1.00 97.06 1045 ILE A CA 1
ATOM 8101 C C . ILE A 1 1045 ? 19.633 -11.525 -43.567 1.00 97.06 1045 ILE A C 1
ATOM 8103 O O . ILE A 1 1045 ? 19.125 -12.615 -43.854 1.00 97.06 1045 ILE A O 1
ATOM 8107 N N . GLU A 1 1046 ? 20.468 -11.369 -42.542 1.00 96.38 1046 GLU A N 1
ATOM 8108 C CA . GLU A 1 1046 ? 20.671 -12.356 -41.475 1.00 96.38 1046 GLU A CA 1
ATOM 8109 C C . GLU A 1 1046 ? 19.910 -11.900 -40.221 1.00 96.38 1046 GLU A C 1
ATOM 8111 O O . GLU A 1 1046 ? 19.788 -10.708 -39.945 1.00 96.38 1046 GLU A O 1
ATOM 8116 N N . MET A 1 1047 ? 19.349 -12.834 -39.459 1.00 96.81 1047 MET A N 1
ATOM 8117 C CA . MET A 1 1047 ? 18.509 -12.553 -38.296 1.00 96.81 1047 MET A CA 1
ATOM 8118 C C . MET A 1 1047 ? 18.883 -13.490 -37.153 1.00 96.81 1047 MET A C 1
ATOM 8120 O O . MET A 1 1047 ? 18.895 -14.709 -37.317 1.00 96.81 1047 MET A O 1
ATOM 8124 N N . HIS A 1 1048 ? 19.154 -12.937 -35.974 1.00 95.62 1048 HIS A N 1
ATOM 8125 C CA . HIS A 1 1048 ? 19.474 -13.716 -34.780 1.00 95.62 1048 HIS A CA 1
ATOM 8126 C C . HIS A 1 1048 ? 18.261 -13.797 -33.861 1.00 95.62 1048 HIS A C 1
ATOM 8128 O O . HIS A 1 1048 ? 17.733 -12.784 -33.390 1.00 95.62 1048 HIS A O 1
ATOM 8134 N N . MET A 1 1049 ? 17.835 -15.028 -33.587 1.00 95.50 1049 MET A N 1
ATOM 8135 C CA . MET A 1 1049 ? 16.874 -15.328 -32.537 1.00 95.50 1049 MET A CA 1
ATOM 8136 C C . MET A 1 1049 ? 17.580 -15.559 -31.206 1.00 95.50 1049 MET A C 1
ATOM 8138 O O . MET A 1 1049 ? 18.545 -16.329 -31.116 1.00 95.50 1049 MET A O 1
ATOM 8142 N N . HIS A 1 1050 ? 17.015 -14.980 -30.152 1.00 94.81 1050 HIS A N 1
ATOM 8143 C CA . HIS A 1 1050 ? 17.440 -15.200 -28.774 1.00 94.81 1050 HIS A CA 1
ATOM 8144 C C . HIS A 1 1050 ? 16.266 -15.674 -27.916 1.00 94.81 1050 HIS A C 1
ATOM 8146 O O . HIS A 1 1050 ? 15.102 -15.617 -28.314 1.00 94.81 1050 HIS A O 1
ATOM 8152 N N . LYS A 1 1051 ? 16.585 -16.177 -26.722 1.00 94.81 1051 LYS A N 1
ATOM 8153 C CA . LYS A 1 1051 ? 15.610 -16.654 -25.740 1.00 94.81 1051 LYS A CA 1
ATOM 8154 C C . LYS A 1 1051 ? 15.250 -15.536 -24.765 1.00 94.81 1051 LYS A C 1
ATOM 8156 O O . LYS A 1 1051 ? 16.082 -15.177 -23.933 1.00 94.81 1051 LYS A O 1
ATOM 8161 N N . GLY A 1 1052 ? 14.030 -15.014 -24.865 1.00 94.12 1052 GLY A N 1
ATOM 8162 C CA . GLY A 1 1052 ? 13.533 -13.891 -24.061 1.00 94.12 1052 GLY A CA 1
ATOM 8163 C C . GLY A 1 1052 ? 12.353 -14.256 -23.156 1.00 94.12 1052 GLY A C 1
ATOM 8164 O O . GLY A 1 1052 ? 12.084 -15.433 -22.904 1.00 94.12 1052 GLY A O 1
ATOM 8165 N N . PHE A 1 1053 ? 11.651 -13.237 -22.655 1.00 95.75 1053 PHE A N 1
ATOM 8166 C CA . PHE A 1 1053 ? 10.449 -13.363 -21.819 1.00 95.75 1053 PHE A CA 1
ATOM 8167 C C . PHE A 1 1053 ? 9.398 -12.316 -22.209 1.00 95.75 1053 PHE A C 1
ATOM 8169 O O . PHE A 1 1053 ? 9.748 -11.170 -22.478 1.00 95.75 1053 PHE A O 1
ATOM 8176 N N . GLY A 1 1054 ? 8.109 -12.664 -22.154 1.00 94.50 1054 GLY A N 1
ATOM 8177 C CA . GLY A 1 1054 ? 7.011 -11.742 -22.482 1.00 94.50 1054 GLY A CA 1
ATOM 8178 C C . GLY A 1 1054 ? 6.902 -10.479 -21.604 1.00 94.50 1054 GLY A C 1
ATOM 8179 O O . GLY A 1 1054 ? 6.179 -9.558 -21.970 1.00 94.50 1054 GLY A O 1
ATOM 8180 N N . TRP A 1 1055 ? 7.597 -10.404 -20.456 1.00 94.62 1055 TRP A N 1
ATOM 8181 C CA . TRP A 1 1055 ? 7.725 -9.161 -19.669 1.00 94.62 1055 TRP A CA 1
ATOM 8182 C C . TRP A 1 1055 ? 8.747 -8.164 -20.236 1.00 94.62 1055 TRP A C 1
ATOM 8184 O O . TRP A 1 1055 ? 8.704 -6.999 -19.850 1.00 94.62 1055 TRP A O 1
ATOM 8194 N N . ASP A 1 1056 ? 9.658 -8.622 -21.097 1.00 93.38 1056 ASP A N 1
ATOM 8195 C CA . ASP A 1 1056 ? 10.735 -7.834 -21.708 1.00 93.38 1056 ASP A CA 1
ATOM 8196 C C . ASP A 1 1056 ? 10.283 -7.270 -23.067 1.00 93.38 1056 ASP A C 1
ATOM 8198 O O . ASP A 1 1056 ? 10.355 -6.067 -23.305 1.00 93.38 1056 ASP A O 1
ATOM 8202 N N . HIS A 1 1057 ? 9.689 -8.118 -23.918 1.00 96.50 1057 HIS A N 1
ATOM 8203 C CA . HIS A 1 1057 ? 8.981 -7.690 -25.129 1.00 96.50 1057 HIS A CA 1
ATOM 8204 C C . HIS A 1 1057 ? 7.816 -8.635 -25.463 1.00 96.50 1057 HIS A C 1
ATOM 8206 O O . HIS A 1 1057 ? 7.928 -9.850 -25.299 1.00 96.50 1057 HIS A O 1
ATOM 8212 N N . SER A 1 1058 ? 6.714 -8.097 -25.997 1.00 96.06 1058 SER A N 1
ATOM 8213 C CA . SER A 1 1058 ? 5.477 -8.842 -26.308 1.00 96.06 1058 SER A CA 1
ATOM 8214 C C . SER A 1 1058 ? 5.696 -10.049 -27.231 1.00 96.06 1058 SER A C 1
ATOM 8216 O O . SER A 1 1058 ? 5.101 -11.101 -27.010 1.00 96.06 1058 SER A O 1
ATOM 8218 N N . LYS A 1 1059 ? 6.613 -9.928 -28.202 1.00 96.31 1059 LYS A N 1
ATOM 8219 C CA . LYS A 1 1059 ? 7.056 -11.012 -29.108 1.00 96.31 1059 LYS A CA 1
ATOM 8220 C C . LYS A 1 1059 ? 7.538 -12.287 -28.399 1.00 96.31 1059 LYS A C 1
ATOM 8222 O O . LYS A 1 1059 ? 7.534 -13.359 -28.995 1.00 96.31 1059 LYS A O 1
ATOM 8227 N N . TYR A 1 1060 ? 7.945 -12.181 -27.132 1.00 96.75 1060 TYR A N 1
ATOM 8228 C CA . TYR A 1 1060 ? 8.365 -13.318 -26.316 1.00 96.75 1060 TYR A CA 1
ATOM 8229 C C . TYR A 1 1060 ? 7.220 -13.964 -25.509 1.00 96.75 1060 TYR A C 1
ATOM 8231 O O . TYR A 1 1060 ? 7.466 -14.856 -24.695 1.00 96.75 1060 TYR A O 1
ATOM 8239 N N . SER A 1 1061 ? 5.967 -13.534 -25.703 1.00 97.19 1061 SER A N 1
ATOM 8240 C CA . SER A 1 1061 ? 4.789 -14.229 -25.173 1.00 97.19 1061 SER A CA 1
ATOM 8241 C C . SER A 1 1061 ? 4.581 -15.553 -25.924 1.00 97.19 1061 SER A C 1
ATOM 8243 O O . SER A 1 1061 ? 4.433 -15.539 -27.146 1.00 97.19 1061 SER A O 1
ATOM 8245 N N . PRO A 1 1062 ? 4.511 -16.711 -25.242 1.00 95.50 1062 PRO A N 1
ATOM 8246 C CA . PRO A 1 1062 ? 4.186 -17.983 -25.887 1.00 95.50 1062 PRO A CA 1
ATOM 8247 C C . PRO A 1 1062 ? 2.680 -18.158 -26.136 1.00 95.50 1062 PRO A C 1
ATOM 8249 O O . PRO A 1 1062 ? 2.278 -19.166 -26.712 1.00 95.50 1062 PRO A O 1
ATOM 8252 N N . VAL A 1 1063 ? 1.848 -17.206 -25.699 1.00 96.94 1063 VAL A N 1
ATOM 8253 C CA . VAL A 1 1063 ? 0.395 -17.183 -25.913 1.00 96.94 1063 VAL A CA 1
ATOM 8254 C C . VAL A 1 1063 ? -0.015 -16.018 -26.807 1.00 96.94 1063 VAL A C 1
ATOM 8256 O O . VAL A 1 1063 ? 0.506 -14.912 -26.659 1.00 96.94 1063 VAL A O 1
ATOM 8259 N N . ALA A 1 1064 ? -1.003 -16.255 -27.671 1.00 95.31 1064 ALA A N 1
ATOM 8260 C CA . ALA A 1 1064 ? -1.786 -15.194 -28.299 1.00 95.31 1064 ALA A CA 1
ATOM 8261 C C . ALA A 1 1064 ? -2.663 -14.505 -27.239 1.00 95.31 1064 ALA A C 1
ATOM 8263 O O . ALA A 1 1064 ? -2.676 -13.281 -27.123 1.00 95.31 1064 ALA A O 1
ATOM 8264 N N . THR A 1 1065 ? -3.315 -15.295 -26.379 1.00 95.62 1065 THR A N 1
ATOM 8265 C CA . THR A 1 1065 ? -3.944 -14.807 -25.148 1.00 95.62 1065 THR A CA 1
ATOM 8266 C C . THR A 1 1065 ? -4.031 -15.902 -24.084 1.00 95.62 1065 THR A C 1
ATOM 8268 O O . THR A 1 1065 ? -4.117 -17.095 -24.371 1.00 95.62 1065 THR A O 1
ATOM 8271 N N . ALA A 1 1066 ? -4.017 -15.488 -22.818 1.00 96.75 1066 ALA A N 1
ATOM 8272 C CA . ALA A 1 1066 ? -4.368 -16.340 -21.691 1.00 96.75 1066 ALA A CA 1
ATOM 8273 C C . ALA A 1 1066 ? -5.294 -15.565 -20.751 1.00 96.75 1066 ALA A C 1
ATOM 8275 O O . ALA A 1 1066 ? -4.907 -14.572 -20.121 1.00 96.75 1066 ALA A O 1
ATOM 8276 N N . SER A 1 1067 ? -6.536 -16.025 -20.651 1.00 97.12 1067 SER A N 1
ATOM 8277 C CA . SER A 1 1067 ? -7.607 -15.347 -19.925 1.00 97.12 1067 SER A CA 1
ATOM 8278 C C . SER A 1 1067 ? -8.356 -16.312 -19.008 1.00 97.12 1067 SER A C 1
ATOM 8280 O O . SER A 1 1067 ? -8.188 -17.529 -19.079 1.00 97.12 1067 SER A O 1
ATOM 8282 N N . TYR A 1 1068 ? -9.181 -15.763 -18.118 1.00 96.94 1068 TYR A N 1
ATOM 8283 C CA . TYR A 1 1068 ? -10.196 -16.545 -17.425 1.00 96.94 1068 TYR A CA 1
ATOM 8284 C C . TYR A 1 1068 ? -11.466 -15.727 -17.202 1.00 96.94 1068 TYR A C 1
ATOM 8286 O O . TYR A 1 1068 ? -11.421 -14.504 -17.051 1.00 96.94 1068 TYR A O 1
ATOM 8294 N N . ARG A 1 1069 ? -12.596 -16.423 -17.088 1.00 95.88 1069 ARG A N 1
ATOM 8295 C CA . ARG A 1 1069 ? -13.864 -15.893 -16.572 1.00 95.88 1069 ARG A CA 1
ATOM 8296 C C . ARG A 1 1069 ? -14.354 -16.759 -15.417 1.00 95.88 1069 ARG A C 1
ATOM 8298 O O . ARG A 1 1069 ? -14.128 -17.963 -15.401 1.00 95.88 1069 ARG A O 1
ATOM 8305 N N . LEU A 1 1070 ? -15.010 -16.154 -14.433 1.00 96.19 1070 LEU A N 1
ATOM 8306 C CA . LEU A 1 1070 ? -15.645 -16.913 -13.353 1.00 96.19 1070 LEU A CA 1
ATOM 8307 C C . LEU A 1 1070 ? -16.920 -17.587 -13.864 1.00 96.19 1070 LEU A C 1
ATOM 8309 O O . LEU A 1 1070 ? -17.653 -16.982 -14.648 1.00 96.19 1070 LEU A O 1
ATOM 8313 N N . MET A 1 1071 ? -17.190 -18.804 -13.391 1.00 96.06 1071 MET A N 1
ATOM 8314 C CA . MET A 1 1071 ? -18.378 -19.580 -13.752 1.00 96.06 1071 MET A CA 1
ATOM 8315 C C . MET A 1 1071 ? -19.661 -18.776 -13.469 1.00 96.06 1071 MET A C 1
ATOM 8317 O O . MET A 1 1071 ? -19.903 -18.424 -12.304 1.00 96.06 1071 MET A O 1
ATOM 8321 N N . PRO A 1 1072 ? -20.487 -18.471 -14.492 1.00 96.44 1072 PRO A N 1
ATOM 8322 C CA . PRO A 1 1072 ? -21.750 -17.777 -14.293 1.00 96.44 1072 PRO A CA 1
ATOM 8323 C C . PRO A 1 1072 ? -22.731 -18.608 -13.469 1.00 96.44 1072 PRO A C 1
ATOM 8325 O O . PRO A 1 1072 ? -22.720 -19.840 -13.481 1.00 96.44 1072 PRO A O 1
ATOM 8328 N N . LYS A 1 1073 ? -23.613 -17.913 -12.756 1.00 93.94 1073 LYS A N 1
ATOM 8329 C CA . LYS A 1 1073 ? -24.687 -18.512 -11.974 1.00 93.94 1073 LYS A CA 1
ATOM 8330 C C . LYS A 1 1073 ? -25.965 -17.711 -12.167 1.00 93.94 1073 LYS A C 1
ATOM 8332 O O . LYS A 1 1073 ? -26.068 -16.569 -11.725 1.00 93.94 1073 LYS A O 1
ATOM 8337 N N . ILE A 1 1074 ? -26.954 -18.345 -12.782 1.00 95.25 1074 ILE A N 1
ATOM 8338 C CA . ILE A 1 1074 ? -28.299 -17.802 -12.963 1.00 95.25 1074 ILE A CA 1
ATOM 8339 C C . ILE A 1 1074 ? -29.199 -18.511 -11.953 1.00 95.25 1074 ILE A C 1
ATOM 8341 O O . ILE A 1 1074 ? -29.236 -19.738 -11.913 1.00 95.25 1074 ILE A O 1
ATOM 8345 N N . THR A 1 1075 ? -29.890 -17.755 -11.101 1.00 93.44 1075 THR A N 1
ATOM 8346 C CA . THR A 1 1075 ? -30.838 -18.301 -10.118 1.00 93.44 1075 THR A CA 1
ATOM 8347 C C . THR A 1 1075 ? -32.219 -17.716 -10.383 1.00 93.44 1075 THR A C 1
ATOM 8349 O O . THR A 1 1075 ? -32.429 -16.517 -10.208 1.00 93.44 1075 THR A O 1
ATOM 8352 N N . ILE A 1 1076 ? -33.159 -18.557 -10.808 1.00 93.38 1076 ILE A N 1
ATOM 8353 C CA . ILE A 1 1076 ? -34.568 -18.184 -10.965 1.00 93.38 1076 ILE A CA 1
ATOM 8354 C C . ILE A 1 1076 ? -35.205 -18.225 -9.566 1.00 93.38 1076 ILE A C 1
ATOM 8356 O O . ILE A 1 1076 ? -35.212 -19.268 -8.918 1.00 93.38 1076 ILE A O 1
ATOM 8360 N N . LEU A 1 1077 ? -35.664 -17.072 -9.074 1.00 91.00 1077 LEU A N 1
ATOM 8361 C CA . LEU A 1 1077 ? -36.232 -16.889 -7.729 1.00 91.00 1077 LEU A CA 1
ATOM 8362 C C . LEU A 1 1077 ? -37.750 -17.097 -7.694 1.00 91.00 1077 LEU A C 1
ATOM 8364 O O . LEU A 1 1077 ? -38.308 -17.420 -6.648 1.00 91.00 1077 LEU A O 1
ATOM 8368 N N . ARG A 1 1078 ? -38.420 -16.865 -8.826 1.00 90.00 1078 ARG A N 1
ATOM 8369 C CA . ARG A 1 1078 ? -39.862 -17.048 -9.024 1.00 90.00 1078 ARG A CA 1
ATOM 8370 C C . ARG A 1 1078 ? -40.089 -17.658 -10.408 1.00 90.00 1078 ARG A C 1
ATOM 8372 O O . ARG A 1 1078 ? -39.359 -17.275 -11.322 1.00 90.00 1078 ARG A O 1
ATOM 8379 N N . PRO A 1 1079 ? -41.074 -18.553 -10.588 1.00 89.88 1079 PRO A N 1
ATOM 8380 C CA . PRO A 1 1079 ? -41.421 -19.090 -11.898 1.00 89.88 1079 PRO A CA 1
ATOM 8381 C C . PRO A 1 1079 ? -41.612 -18.013 -12.967 1.00 89.88 1079 PRO A C 1
ATOM 8383 O O . PRO A 1 1079 ? -42.178 -16.946 -12.718 1.00 89.88 1079 PRO A O 1
ATOM 8386 N N . VAL A 1 1080 ? -41.135 -18.328 -14.167 1.00 91.31 1080 VAL A N 1
ATOM 8387 C CA . VAL A 1 1080 ? -41.298 -17.531 -15.383 1.00 91.31 1080 VAL A CA 1
ATOM 8388 C C . VAL A 1 1080 ? -41.986 -18.448 -16.390 1.00 91.31 1080 VAL A C 1
ATOM 8390 O O . VAL A 1 1080 ? -41.457 -19.528 -16.672 1.00 91.31 1080 VAL A O 1
ATOM 8393 N N . LEU A 1 1081 ? -43.184 -18.066 -16.843 1.00 92.62 1081 LEU A N 1
ATOM 8394 C CA . LEU A 1 1081 ? -44.143 -18.956 -17.508 1.00 92.62 1081 LEU A CA 1
ATOM 8395 C C . LEU A 1 1081 ? -44.653 -18.397 -18.843 1.00 92.62 1081 LEU A C 1
ATOM 8397 O O . LEU A 1 1081 ? -44.642 -17.188 -19.059 1.00 92.62 1081 LEU A O 1
ATOM 8401 N N . GLY A 1 1082 ? -45.099 -19.274 -19.741 1.00 91.19 1082 GLY A N 1
ATOM 8402 C CA . GLY A 1 1082 ? -45.749 -18.889 -20.995 1.00 91.19 1082 GLY A CA 1
ATOM 8403 C C . GLY A 1 1082 ? -44.874 -17.975 -21.863 1.00 91.19 1082 GLY A C 1
ATOM 8404 O O . GLY A 1 1082 ? -43.687 -18.240 -22.057 1.00 91.19 1082 GLY A O 1
ATOM 8405 N N . ALA A 1 1083 ? -45.446 -16.877 -22.363 1.00 90.19 1083 ALA A N 1
ATOM 8406 C CA . ALA A 1 1083 ? -44.727 -15.899 -23.190 1.00 90.19 1083 ALA A CA 1
ATOM 8407 C C . ALA A 1 1083 ? -43.582 -15.186 -22.438 1.00 90.19 1083 ALA A C 1
ATOM 8409 O O . ALA A 1 1083 ? -42.558 -14.866 -23.044 1.00 90.19 1083 ALA A O 1
ATOM 8410 N N . ASP A 1 1084 ? -43.704 -14.998 -21.116 1.00 92.31 1084 ASP A N 1
ATOM 8411 C CA . ASP A 1 1084 ? -42.610 -14.483 -20.281 1.00 92.31 1084 ASP A CA 1
ATOM 8412 C C . ASP A 1 1084 ? -41.406 -15.439 -20.315 1.00 92.31 1084 ASP A C 1
ATOM 8414 O O . ASP A 1 1084 ? -40.268 -14.979 -20.295 1.00 92.31 1084 ASP A O 1
ATOM 8418 N N . ALA A 1 1085 ? -41.627 -16.760 -20.383 1.00 93.06 1085 ALA A N 1
ATOM 8419 C CA . ALA A 1 1085 ? -40.549 -17.752 -20.416 1.00 93.06 1085 ALA A CA 1
ATOM 8420 C C . ALA A 1 1085 ? -39.759 -17.699 -21.732 1.00 93.06 1085 ALA A C 1
ATOM 8422 O O . ALA A 1 1085 ? -38.528 -17.733 -21.709 1.00 93.06 1085 ALA A O 1
ATOM 8423 N N . GLU A 1 1086 ? -40.453 -17.572 -22.867 1.00 93.06 1086 GLU A N 1
ATOM 8424 C CA . GLU A 1 1086 ? -39.833 -17.405 -24.188 1.00 93.06 1086 GLU A CA 1
ATOM 8425 C C . GLU A 1 1086 ? -39.027 -16.103 -24.259 1.00 93.06 1086 GLU A C 1
ATOM 8427 O O . GLU A 1 1086 ? -37.858 -16.106 -24.649 1.00 93.06 1086 GLU A O 1
ATOM 8432 N N . LYS A 1 1087 ? -39.611 -14.992 -23.791 1.00 94.00 1087 LYS A N 1
ATOM 8433 C CA . LYS A 1 1087 ? -38.926 -13.697 -23.728 1.00 94.00 1087 LYS A CA 1
ATOM 8434 C C . LYS A 1 1087 ? -37.711 -13.731 -22.795 1.00 94.00 1087 LYS A C 1
ATOM 8436 O O . LYS A 1 1087 ? -36.652 -13.239 -23.170 1.00 94.00 1087 LYS A O 1
ATOM 8441 N N . PHE A 1 1088 ? -37.834 -14.362 -21.628 1.00 95.38 1088 PHE A N 1
ATOM 8442 C CA . PHE A 1 1088 ? -36.736 -14.545 -20.677 1.00 95.38 1088 PHE A CA 1
ATOM 8443 C C . PHE A 1 1088 ? -35.599 -15.381 -21.265 1.00 95.38 1088 PHE A C 1
ATOM 8445 O O . PHE A 1 1088 ? -34.437 -15.053 -21.047 1.00 95.38 1088 PHE A O 1
ATOM 8452 N N . ALA A 1 1089 ? -35.903 -16.429 -22.039 1.00 94.56 1089 ALA A N 1
ATOM 8453 C CA . ALA A 1 1089 ? -34.881 -17.216 -22.726 1.00 94.56 1089 ALA A CA 1
ATOM 8454 C C . ALA A 1 1089 ? -34.113 -16.382 -23.767 1.00 94.56 1089 ALA A C 1
ATOM 8456 O O . ALA A 1 1089 ? -32.888 -16.481 -23.836 1.00 94.56 1089 ALA A O 1
ATOM 8457 N N . ASN A 1 1090 ? -34.809 -15.505 -24.499 1.00 94.75 1090 ASN A N 1
ATOM 8458 C CA . ASN A 1 1090 ? -34.212 -14.597 -25.485 1.00 94.75 1090 ASN A CA 1
ATOM 8459 C C . ASN A 1 1090 ? -33.315 -13.499 -24.870 1.00 94.75 1090 ASN A C 1
ATOM 8461 O O . ASN A 1 1090 ? -32.527 -12.892 -25.591 1.00 94.75 1090 ASN A O 1
ATOM 8465 N N . CYS A 1 1091 ? -33.368 -13.261 -23.552 1.00 95.00 1091 CYS A N 1
ATOM 8466 C CA . CYS A 1 1091 ? -32.421 -12.376 -22.856 1.00 95.00 1091 CYS A CA 1
ATOM 8467 C C . CYS A 1 1091 ? -31.013 -12.987 -22.677 1.00 95.00 1091 CYS A C 1
ATOM 8469 O O . CYS A 1 1091 ? -30.114 -12.303 -22.181 1.00 95.00 1091 CYS A O 1
ATOM 8471 N N . PHE A 1 1092 ? -30.811 -14.262 -23.034 1.00 95.56 1092 PHE A N 1
ATOM 8472 C CA . PHE A 1 1092 ? -29.547 -14.988 -22.880 1.00 95.56 1092 PHE A CA 1
ATOM 8473 C C . PHE A 1 1092 ? -29.101 -15.648 -24.193 1.00 95.56 1092 PHE A C 1
ATOM 8475 O O . PHE A 1 1092 ? -29.863 -15.792 -25.146 1.00 95.56 1092 PHE A O 1
ATOM 8482 N N . ILE A 1 1093 ? -27.843 -16.094 -24.233 1.00 94.62 1093 ILE A N 1
ATOM 8483 C CA . ILE A 1 1093 ? -27.287 -16.825 -25.379 1.00 94.62 1093 ILE A CA 1
ATOM 8484 C C . ILE A 1 1093 ? -28.026 -18.167 -25.578 1.00 94.62 1093 ILE A C 1
ATOM 8486 O O . ILE A 1 1093 ? -28.262 -18.883 -24.597 1.00 94.62 1093 ILE A O 1
ATOM 8490 N N . PRO A 1 1094 ? -28.335 -18.576 -26.827 1.00 92.94 1094 PRO A N 1
ATOM 8491 C CA . PRO A 1 1094 ? -28.956 -19.865 -27.116 1.00 92.94 1094 PRO A CA 1
ATOM 8492 C C . PRO A 1 1094 ? -28.258 -21.060 -26.441 1.00 92.94 1094 PRO A C 1
ATOM 8494 O O . PRO A 1 1094 ? -27.051 -21.301 -26.595 1.00 92.94 1094 PRO A O 1
ATOM 8497 N N . GLY A 1 1095 ? -29.053 -21.814 -25.677 1.00 91.00 1095 GLY A N 1
ATOM 8498 C CA . GLY A 1 1095 ? -28.626 -22.952 -24.856 1.00 91.00 1095 GLY A CA 1
ATOM 8499 C C . GLY A 1 1095 ? -28.442 -22.644 -23.363 1.00 91.00 1095 GLY A C 1
ATOM 8500 O O . GLY A 1 1095 ? -28.457 -23.578 -22.565 1.00 91.00 1095 GLY A O 1
ATOM 8501 N N . VAL A 1 1096 ? -28.329 -21.370 -22.961 1.00 94.94 1096 VAL A N 1
ATOM 8502 C CA . VAL A 1 1096 ? -28.208 -20.984 -21.540 1.00 94.94 1096 VAL A CA 1
ATOM 8503 C C . VAL A 1 1096 ? -29.499 -21.279 -20.778 1.00 94.94 1096 VAL A C 1
ATOM 8505 O O . VAL A 1 1096 ? -29.486 -21.977 -19.761 1.00 94.94 1096 VAL A O 1
ATOM 8508 N N . ILE A 1 1097 ? -30.621 -20.784 -21.299 1.00 96.50 1097 ILE A N 1
ATOM 8509 C CA . ILE A 1 1097 ? -31.968 -21.074 -20.808 1.00 96.50 1097 ILE A CA 1
ATOM 8510 C C . ILE A 1 1097 ? -32.634 -22.076 -21.751 1.00 96.50 1097 ILE A C 1
ATOM 8512 O O . ILE A 1 1097 ? -32.510 -21.990 -22.972 1.00 96.50 1097 ILE A O 1
ATOM 8516 N N . GLY A 1 1098 ? -33.343 -23.039 -21.172 1.00 94.31 1098 GLY A N 1
ATOM 8517 C CA . GLY A 1 1098 ? -34.250 -23.933 -21.872 1.00 94.31 1098 GLY A CA 1
ATOM 8518 C C . GLY A 1 1098 ? -35.706 -23.634 -21.542 1.00 94.31 1098 GLY A C 1
ATOM 8519 O O . GLY A 1 1098 ? -36.023 -23.114 -20.473 1.00 94.31 1098 GLY A O 1
ATOM 8520 N N . LEU A 1 1099 ? -36.586 -24.039 -22.452 1.00 94.44 1099 LEU A N 1
ATOM 8521 C CA . LEU A 1 1099 ? -38.026 -24.091 -22.234 1.00 94.44 1099 LEU A CA 1
ATOM 8522 C C . LEU A 1 1099 ? -38.431 -25.548 -22.003 1.00 94.44 1099 LEU A C 1
ATOM 8524 O O . LEU A 1 1099 ? -38.026 -26.441 -22.752 1.00 94.44 1099 LEU A O 1
ATOM 8528 N N . GLU A 1 1100 ? -39.216 -25.784 -20.961 1.00 93.06 1100 GLU A N 1
ATOM 8529 C CA . GLU A 1 1100 ? -39.786 -27.089 -20.613 1.00 93.06 1100 GLU A CA 1
ATOM 8530 C C . GLU A 1 1100 ? -41.264 -26.927 -20.268 1.00 93.06 1100 GLU A C 1
ATOM 8532 O O . GLU A 1 1100 ? -41.717 -25.812 -20.039 1.00 93.06 1100 GLU A O 1
ATOM 8537 N N . LYS A 1 1101 ? -42.036 -28.017 -20.208 1.00 92.94 1101 LYS A N 1
ATOM 8538 C CA . LYS A 1 1101 ? -43.422 -27.951 -19.723 1.00 92.94 1101 LYS A CA 1
ATOM 8539 C C . LYS A 1 1101 ? -43.484 -28.188 -18.217 1.00 92.94 1101 LYS A C 1
ATOM 8541 O O . LYS A 1 1101 ? -42.798 -29.067 -17.696 1.00 92.94 1101 LYS A O 1
ATOM 8546 N N . VAL A 1 1102 ? -44.322 -27.423 -17.522 1.00 88.81 1102 VAL A N 1
ATOM 8547 C CA . VAL A 1 1102 ? -44.664 -27.644 -16.113 1.00 88.81 1102 VAL A CA 1
ATOM 8548 C C . VAL A 1 1102 ? -45.302 -29.023 -15.968 1.00 88.81 1102 VAL A C 1
ATOM 8550 O O . VAL A 1 1102 ? -46.287 -29.345 -16.638 1.00 88.81 1102 VAL A O 1
ATOM 8553 N N . THR A 1 1103 ? -44.743 -29.854 -15.092 1.00 88.94 1103 THR A N 1
ATOM 8554 C CA . THR A 1 1103 ? -45.221 -31.223 -14.899 1.00 88.94 1103 THR A CA 1
ATOM 8555 C C . THR A 1 1103 ? -46.451 -31.280 -13.995 1.00 88.94 1103 THR A C 1
ATOM 8557 O O . THR A 1 1103 ? -46.651 -30.463 -13.095 1.00 88.94 1103 THR A O 1
ATOM 8560 N N . ARG A 1 1104 ? -47.239 -32.346 -14.162 1.00 83.94 1104 ARG A N 1
ATOM 8561 C CA . ARG A 1 1104 ? -48.397 -32.692 -13.320 1.00 83.94 1104 ARG A CA 1
ATOM 8562 C C . ARG A 1 1104 ? -48.082 -32.847 -11.826 1.00 83.94 1104 ARG A C 1
ATOM 8564 O O . ARG A 1 1104 ? -48.994 -32.824 -11.001 1.00 83.94 1104 ARG A O 1
ATOM 8571 N N . GLN A 1 1105 ? -46.814 -33.048 -11.473 1.00 83.06 1105 GLN A N 1
ATOM 8572 C CA . GLN A 1 1105 ? -46.361 -33.139 -10.087 1.00 83.06 1105 GLN A CA 1
ATOM 8573 C C . GLN A 1 1105 ? -46.047 -31.749 -9.519 1.00 83.06 1105 GLN A C 1
ATOM 8575 O O . GLN A 1 1105 ? -46.518 -31.419 -8.431 1.00 83.06 1105 GLN A O 1
ATOM 8580 N N . GLU A 1 1106 ? -45.340 -30.905 -10.278 1.00 84.19 1106 GLU A N 1
ATOM 8581 C CA . GLU A 1 1106 ? -45.081 -29.503 -9.920 1.00 84.19 1106 GLU A CA 1
ATOM 8582 C C . GLU A 1 1106 ? -46.400 -28.735 -9.748 1.00 84.19 1106 GLU A C 1
ATOM 8584 O O . GLU A 1 1106 ? -46.644 -28.173 -8.683 1.00 84.19 1106 GLU A O 1
ATOM 8589 N N . ALA A 1 1107 ? -47.315 -28.836 -10.720 1.00 83.06 1107 ALA A N 1
ATOM 8590 C CA . ALA A 1 1107 ? -48.601 -28.131 -10.711 1.00 83.06 1107 ALA A CA 1
ATOM 8591 C C . ALA A 1 1107 ? -49.573 -28.535 -9.582 1.00 83.06 1107 ALA A C 1
ATOM 8593 O O . ALA A 1 1107 ? -50.566 -27.845 -9.352 1.00 83.06 1107 ALA A O 1
ATOM 8594 N N . LYS A 1 1108 ? -49.294 -29.633 -8.864 1.00 83.12 1108 LYS A N 1
ATOM 8595 C CA . LYS A 1 1108 ? -50.043 -30.086 -7.675 1.00 83.12 1108 LYS A CA 1
ATOM 8596 C C . LYS A 1 1108 ? -49.330 -29.798 -6.352 1.00 83.12 1108 LYS A C 1
ATOM 8598 O O . LYS A 1 1108 ? -49.917 -29.996 -5.289 1.00 83.12 1108 LYS A O 1
ATOM 8603 N N . THR A 1 1109 ? -48.067 -29.384 -6.396 1.00 82.00 1109 THR A N 1
ATOM 8604 C CA . THR A 1 1109 ? -47.239 -29.201 -5.202 1.00 82.00 1109 THR A CA 1
ATOM 8605 C C . THR A 1 1109 ? -47.426 -27.791 -4.657 1.00 82.00 1109 THR A C 1
ATOM 8607 O O . THR A 1 1109 ? -46.942 -26.824 -5.248 1.00 82.00 1109 THR A O 1
ATOM 8610 N N . LYS A 1 1110 ? -48.118 -27.672 -3.517 1.00 74.19 1110 LYS A N 1
ATOM 8611 C CA . LYS A 1 1110 ? -48.315 -26.385 -2.838 1.00 74.19 1110 LYS A CA 1
ATOM 8612 C C . LYS A 1 1110 ? -46.984 -25.762 -2.421 1.00 74.19 1110 LYS A C 1
ATOM 8614 O O . LYS A 1 1110 ? -46.128 -26.448 -1.869 1.00 74.19 1110 LYS A O 1
ATOM 8619 N N . GLY A 1 1111 ? -46.822 -24.469 -2.689 1.00 73.12 1111 GLY A N 1
ATOM 8620 C CA . GLY A 1 1111 ? -45.583 -23.721 -2.473 1.00 73.12 1111 GLY A CA 1
ATOM 8621 C C . GLY A 1 1111 ? -44.545 -23.853 -3.595 1.00 73.12 1111 GLY A C 1
ATOM 8622 O O . GLY A 1 1111 ? -43.479 -23.256 -3.489 1.00 73.12 1111 GLY A O 1
ATOM 8623 N N . SER A 1 1112 ? -44.831 -24.587 -4.679 1.00 75.44 1112 SER A N 1
ATOM 8624 C CA . SER A 1 1112 ? -43.922 -24.693 -5.836 1.00 75.44 1112 SER A CA 1
ATOM 8625 C C . SER A 1 1112 ? -43.868 -23.428 -6.701 1.00 75.44 1112 SER A C 1
ATOM 8627 O O . SER A 1 1112 ? -42.924 -23.248 -7.466 1.00 75.44 1112 SER A O 1
ATOM 8629 N N . GLY A 1 1113 ? -44.903 -22.582 -6.628 1.00 77.25 1113 GLY A N 1
ATOM 8630 C CA . GLY A 1 1113 ? -45.123 -21.461 -7.546 1.00 77.25 1113 GLY A CA 1
ATOM 8631 C C . GLY A 1 1113 ? -45.637 -21.864 -8.939 1.00 77.25 1113 GLY A C 1
ATOM 8632 O O . GLY A 1 1113 ? -45.929 -20.985 -9.740 1.00 77.25 1113 GLY A O 1
ATOM 8633 N N . TYR A 1 1114 ? -45.778 -23.164 -9.219 1.00 82.44 1114 TYR A N 1
ATOM 8634 C CA . TYR A 1 1114 ? -46.289 -23.712 -10.485 1.00 82.44 1114 TYR A CA 1
ATOM 8635 C C . TYR A 1 1114 ? -47.750 -24.199 -10.382 1.00 82.44 1114 TYR A C 1
ATOM 8637 O O . TYR A 1 1114 ? -48.263 -24.846 -11.294 1.00 82.44 1114 TYR A O 1
ATOM 8645 N N . GLU A 1 1115 ? -48.415 -23.936 -9.254 1.00 82.81 1115 GLU A N 1
ATOM 8646 C CA . GLU A 1 1115 ? -49.734 -24.475 -8.897 1.00 82.81 1115 GLU A CA 1
ATOM 8647 C C . GLU A 1 1115 ? -50.808 -24.162 -9.951 1.00 82.81 1115 GLU A C 1
ATOM 8649 O O . GLU A 1 1115 ? -51.072 -23.006 -10.257 1.00 82.81 1115 GLU A O 1
ATOM 8654 N N . GLY A 1 1116 ? -51.447 -25.200 -10.498 1.00 79.75 1116 GLY A N 1
ATOM 8655 C CA . GLY A 1 1116 ? -52.487 -25.066 -11.527 1.00 79.75 1116 GLY A CA 1
ATOM 8656 C C . GLY A 1 1116 ? -51.989 -24.890 -12.970 1.00 79.75 1116 GLY A C 1
ATOM 8657 O O . GLY A 1 1116 ? -52.760 -25.138 -13.893 1.00 79.75 1116 GLY A O 1
ATOM 8658 N N . HIS A 1 1117 ? -50.711 -24.573 -13.193 1.00 83.56 1117 HIS A N 1
ATOM 8659 C CA . HIS A 1 1117 ? -50.135 -24.311 -14.523 1.00 83.56 1117 HIS A CA 1
ATOM 8660 C C . HIS A 1 1117 ? -49.710 -25.595 -15.283 1.00 83.56 1117 HIS A C 1
ATOM 8662 O O . HIS A 1 1117 ? -48.689 -25.614 -15.967 1.00 83.56 1117 HIS A O 1
ATOM 8668 N N . GLU A 1 1118 ? -50.450 -26.709 -15.152 1.00 87.31 1118 GLU A N 1
ATOM 8669 C CA . GLU A 1 1118 ? -50.082 -28.014 -15.744 1.00 87.31 1118 GLU A CA 1
ATOM 8670 C C . GLU A 1 1118 ? -49.962 -27.933 -17.283 1.00 87.31 1118 GLU A C 1
ATOM 8672 O O . GLU A 1 1118 ? -50.938 -27.676 -17.983 1.00 87.31 1118 GLU A O 1
ATOM 8677 N N . GLY A 1 1119 ? -48.765 -28.198 -17.821 1.00 84.38 1119 GLY A N 1
ATOM 8678 C CA . GLY A 1 1119 ? -48.493 -28.215 -19.264 1.00 84.38 1119 GLY A CA 1
ATOM 8679 C C . GLY A 1 1119 ? -48.062 -26.883 -19.896 1.00 84.38 1119 GLY A C 1
ATOM 8680 O O . GLY A 1 1119 ? -47.679 -26.893 -21.070 1.00 84.38 1119 GLY A O 1
ATOM 8681 N N . GLU A 1 1120 ? -48.071 -25.773 -19.150 1.00 90.75 1120 GLU A N 1
ATOM 8682 C CA . GLU A 1 1120 ? -47.548 -24.474 -19.604 1.00 90.75 1120 GLU A CA 1
ATOM 8683 C C . GLU A 1 1120 ? -46.014 -24.503 -19.750 1.00 90.75 1120 GLU A C 1
ATOM 8685 O O . GLU A 1 1120 ? -45.342 -25.326 -19.124 1.00 90.75 1120 GLU A O 1
ATOM 8690 N N . LEU A 1 1121 ? -45.438 -23.633 -20.588 1.00 92.50 1121 LEU A N 1
ATOM 8691 C CA . LEU A 1 1121 ? -43.983 -23.498 -20.702 1.00 92.50 1121 LEU A CA 1
ATOM 8692 C C . LEU A 1 1121 ? -43.394 -22.804 -19.466 1.00 92.50 1121 LEU A C 1
ATOM 8694 O O . LEU A 1 1121 ? -43.926 -21.794 -19.021 1.00 92.50 1121 LEU A O 1
ATOM 8698 N N . LYS A 1 1122 ? -42.273 -23.318 -18.954 1.00 93.69 1122 LYS A N 1
ATOM 8699 C CA . LYS A 1 1122 ? -41.444 -22.735 -17.889 1.00 93.69 1122 LYS A CA 1
ATOM 8700 C C . LYS A 1 1122 ? -40.011 -22.520 -18.377 1.00 93.69 1122 LYS A C 1
ATOM 8702 O O . LYS A 1 1122 ? -39.478 -23.350 -19.119 1.00 93.69 1122 LYS A O 1
ATOM 8707 N N . ALA A 1 1123 ? -39.374 -21.444 -17.921 1.00 94.19 1123 ALA A N 1
ATOM 8708 C CA . ALA A 1 1123 ? -37.943 -21.230 -18.128 1.00 94.19 1123 ALA A CA 1
ATOM 8709 C C . ALA A 1 1123 ? -37.112 -22.047 -17.123 1.00 94.19 1123 ALA A C 1
ATOM 8711 O O . ALA A 1 1123 ? -37.368 -22.010 -15.918 1.00 94.19 1123 ALA A O 1
ATOM 8712 N N . VAL A 1 1124 ? -36.086 -22.750 -17.606 1.00 93.81 1124 VAL A N 1
ATOM 8713 C CA . VAL A 1 1124 ? -35.118 -23.498 -16.785 1.00 93.81 1124 VAL A CA 1
ATOM 8714 C C . VAL A 1 1124 ? -33.686 -23.162 -17.195 1.00 93.81 1124 VAL A C 1
ATOM 8716 O O . VAL A 1 1124 ? -33.404 -22.940 -18.370 1.00 93.81 1124 VAL A O 1
ATOM 8719 N N . VAL A 1 1125 ? -32.750 -23.136 -16.247 1.00 95.19 1125 VAL A N 1
ATOM 8720 C CA . VAL A 1 1125 ? -31.323 -22.935 -16.555 1.00 95.19 1125 VAL A CA 1
ATOM 8721 C C . VAL A 1 1125 ? -30.738 -24.266 -17.037 1.00 95.19 1125 VAL A C 1
ATOM 8723 O O . VAL A 1 1125 ? -30.769 -25.240 -16.288 1.00 95.19 1125 VAL A O 1
ATOM 8726 N N . LYS A 1 1126 ? -30.223 -24.314 -18.273 1.00 94.12 1126 LYS A N 1
ATOM 8727 C CA . LYS A 1 1126 ? -29.620 -25.520 -18.870 1.00 94.12 1126 LYS A CA 1
ATOM 8728 C C . LYS A 1 1126 ? -28.099 -25.487 -18.803 1.00 94.12 1126 LYS A C 1
ATOM 8730 O O . LYS A 1 1126 ? -27.515 -26.307 -18.104 1.00 94.12 1126 LYS A O 1
ATOM 8735 N N . ASP A 1 1127 ? -27.470 -24.531 -19.483 1.00 93.56 1127 ASP A N 1
ATOM 8736 C CA . ASP A 1 1127 ? -26.011 -24.390 -19.494 1.00 93.56 1127 ASP A CA 1
ATOM 8737 C C . ASP A 1 1127 ? -25.568 -22.948 -19.182 1.00 93.56 1127 ASP A C 1
ATOM 8739 O O . ASP A 1 1127 ? -25.359 -22.137 -20.090 1.00 93.56 1127 ASP A O 1
ATOM 8743 N N . PRO A 1 1128 ? -25.375 -22.602 -17.896 1.00 94.12 1128 PRO A N 1
ATOM 8744 C CA . PRO A 1 1128 ? -24.890 -21.282 -17.514 1.00 94.12 1128 PRO A CA 1
ATOM 8745 C C . PRO A 1 1128 ? -23.417 -21.047 -17.896 1.00 94.12 1128 PRO A C 1
ATOM 8747 O O . PRO A 1 1128 ? -22.975 -19.904 -17.854 1.00 94.12 1128 PRO A O 1
ATOM 8750 N N . MET A 1 1129 ? -22.645 -22.061 -18.315 1.00 93.31 1129 MET A N 1
ATOM 8751 C CA . MET A 1 1129 ? -21.274 -21.846 -18.797 1.00 93.31 1129 MET A CA 1
ATOM 8752 C C . MET A 1 1129 ? -21.255 -21.116 -20.151 1.00 93.31 1129 MET A C 1
ATOM 8754 O O . MET A 1 1129 ? -20.291 -20.409 -20.455 1.00 93.31 1129 MET A O 1
ATOM 8758 N N . ARG A 1 1130 ? -22.326 -21.213 -20.948 1.00 93.50 1130 ARG A N 1
ATOM 8759 C CA . ARG A 1 1130 ? -22.471 -20.488 -22.225 1.00 93.50 1130 ARG A CA 1
ATOM 8760 C C . ARG A 1 1130 ? -22.805 -19.002 -22.067 1.00 93.50 1130 ARG A C 1
ATOM 8762 O O . ARG A 1 1130 ? -22.731 -18.272 -23.048 1.00 93.50 1130 ARG A O 1
ATOM 8769 N N . ASP A 1 1131 ? -23.145 -18.541 -20.863 1.00 94.19 1131 ASP A N 1
ATOM 8770 C CA . ASP A 1 1131 ? -23.517 -17.145 -20.622 1.00 94.19 1131 ASP A CA 1
ATOM 8771 C C . ASP A 1 1131 ? -22.294 -16.204 -20.632 1.00 94.19 1131 ASP A C 1
ATOM 8773 O O . ASP A 1 1131 ? -21.269 -16.458 -19.988 1.00 94.19 1131 ASP A O 1
ATOM 8777 N N . THR A 1 1132 ? -22.413 -15.077 -21.339 1.00 92.06 1132 THR A N 1
ATOM 8778 C CA . THR A 1 1132 ? -21.465 -13.948 -21.280 1.00 92.06 1132 THR A CA 1
ATOM 8779 C C . THR A 1 1132 ? -21.760 -13.003 -20.112 1.00 92.06 1132 THR A C 1
ATOM 8781 O O . THR A 1 1132 ? -20.894 -12.223 -19.707 1.00 92.06 1132 THR A O 1
ATOM 8784 N N . VAL A 1 1133 ? -22.942 -13.125 -19.498 1.00 93.56 1133 VAL A N 1
ATOM 8785 C CA . VAL A 1 1133 ? -23.485 -12.261 -18.443 1.00 93.56 1133 VAL A CA 1
ATOM 8786 C C . VAL A 1 1133 ? -23.745 -10.840 -18.960 1.00 93.56 1133 VAL A C 1
ATOM 8788 O O . VAL A 1 1133 ? -23.324 -9.853 -18.355 1.00 93.56 1133 VAL A O 1
ATOM 8791 N N . SER A 1 1134 ? -24.464 -10.748 -20.086 1.00 93.00 1134 SER A N 1
ATOM 8792 C CA . SER A 1 1134 ? -24.877 -9.496 -20.754 1.00 93.00 1134 SER A CA 1
ATOM 8793 C C . SER A 1 1134 ? -25.695 -8.551 -19.863 1.00 93.00 1134 SER A C 1
ATOM 8795 O O . SER A 1 1134 ? -25.694 -7.344 -20.079 1.00 93.00 1134 SER A O 1
ATOM 8797 N N . ARG A 1 1135 ? -26.381 -9.104 -18.852 1.00 94.06 1135 ARG A N 1
ATOM 8798 C CA . ARG A 1 1135 ? -27.367 -8.437 -17.978 1.00 94.06 1135 ARG A CA 1
ATOM 8799 C C . ARG A 1 1135 ? -28.642 -7.952 -18.679 1.00 94.06 1135 ARG A C 1
ATOM 8801 O O . ARG A 1 1135 ? -29.427 -7.268 -18.029 1.00 94.06 1135 ARG A O 1
ATOM 8808 N N . GLU A 1 1136 ? -28.899 -8.336 -19.932 1.00 94.31 1136 GLU A N 1
ATOM 8809 C CA . GLU A 1 1136 ? -30.077 -7.884 -20.702 1.00 94.31 1136 GLU A CA 1
ATOM 8810 C C . GLU A 1 1136 ? -31.396 -8.111 -19.941 1.00 94.31 1136 GLU A C 1
ATOM 8812 O O . GLU A 1 1136 ? -32.257 -7.237 -19.888 1.00 94.31 1136 GLU A O 1
ATOM 8817 N N . VAL A 1 1137 ? -31.499 -9.232 -19.220 1.00 93.88 1137 VAL A N 1
ATOM 8818 C CA . VAL A 1 1137 ? -32.642 -9.575 -18.355 1.00 93.88 1137 VAL A CA 1
ATOM 8819 C C . VAL A 1 1137 ? -32.981 -8.507 -17.294 1.00 93.88 1137 VAL A C 1
ATOM 8821 O O . VAL A 1 1137 ? -34.140 -8.381 -16.916 1.00 93.88 1137 VAL A O 1
ATOM 8824 N N . HIS A 1 1138 ? -32.012 -7.695 -16.843 1.00 93.19 1138 HIS A N 1
ATOM 8825 C CA . HIS A 1 1138 ? -32.215 -6.599 -15.875 1.00 93.19 1138 HIS A CA 1
ATOM 8826 C C . HIS A 1 1138 ? -32.727 -5.292 -16.521 1.00 93.19 1138 HIS A C 1
ATOM 8828 O O . HIS A 1 1138 ? -32.953 -4.302 -15.819 1.00 93.19 1138 HIS A O 1
ATOM 8834 N N . ARG A 1 1139 ? -32.902 -5.253 -17.850 1.00 92.75 1139 ARG A N 1
ATOM 8835 C CA . ARG A 1 1139 ? -33.550 -4.138 -18.573 1.00 92.75 1139 ARG A CA 1
ATOM 8836 C C . ARG A 1 1139 ? -35.070 -4.303 -18.669 1.00 92.75 1139 ARG A C 1
ATOM 8838 O O . ARG A 1 1139 ? -35.757 -3.331 -18.967 1.00 92.75 1139 ARG A O 1
ATOM 8845 N N . HIS A 1 1140 ? -35.575 -5.506 -18.401 1.00 93.56 1140 HIS A N 1
ATOM 8846 C CA . HIS A 1 1140 ? -36.976 -5.904 -18.516 1.00 93.56 1140 HIS A CA 1
ATOM 8847 C C . HIS A 1 1140 ? -37.682 -5.845 -17.146 1.00 93.56 1140 HIS A C 1
ATOM 8849 O O . HIS A 1 1140 ? -37.405 -6.700 -16.298 1.00 93.56 1140 HIS A O 1
ATOM 8855 N N . PRO A 1 1141 ? -38.589 -4.875 -16.894 1.00 92.19 1141 PRO A N 1
ATOM 8856 C CA . PRO A 1 1141 ? -39.292 -4.752 -15.611 1.00 92.19 1141 PRO A CA 1
ATOM 8857 C C . PRO A 1 1141 ? -40.061 -6.019 -15.210 1.00 92.19 1141 PRO A C 1
ATOM 8859 O O . PRO A 1 1141 ? -40.152 -6.357 -14.034 1.00 92.19 1141 PRO A O 1
ATOM 8862 N N . GLU A 1 1142 ? -40.565 -6.771 -16.188 1.00 91.56 1142 GLU A N 1
ATOM 8863 C CA . GLU A 1 1142 ? -41.266 -8.036 -15.987 1.00 91.56 1142 GLU A CA 1
ATOM 8864 C C . GLU A 1 1142 ? -40.405 -9.130 -15.330 1.00 91.56 1142 GLU A C 1
ATOM 8866 O O . GLU A 1 1142 ? -40.965 -10.077 -14.780 1.00 91.56 1142 GLU A O 1
ATOM 8871 N N . PHE A 1 1143 ? -39.072 -9.017 -15.334 1.00 93.69 1143 PHE A N 1
ATOM 8872 C CA . PHE A 1 1143 ? -38.164 -9.974 -14.686 1.00 93.69 1143 PHE A CA 1
ATOM 8873 C C . PHE A 1 1143 ? -37.555 -9.455 -13.375 1.00 93.69 1143 PHE A C 1
ATOM 8875 O O . PHE A 1 1143 ? -36.839 -10.199 -12.692 1.00 93.69 1143 PHE A O 1
ATOM 8882 N N . GLU A 1 1144 ? -37.880 -8.225 -12.964 1.00 89.81 1144 GLU A N 1
ATOM 8883 C CA . GLU A 1 1144 ? -37.403 -7.650 -11.709 1.00 89.81 1144 GLU A CA 1
ATOM 8884 C C . GLU A 1 1144 ? -37.880 -8.485 -10.505 1.00 89.81 1144 GLU A C 1
ATOM 8886 O O . GLU A 1 1144 ? -39.050 -8.848 -10.363 1.00 89.81 1144 GLU A O 1
ATOM 8891 N N . GLY A 1 1145 ? -36.934 -8.900 -9.658 1.00 88.56 1145 GLY A N 1
ATOM 8892 C CA . GLY A 1 1145 ? -37.193 -9.817 -8.544 1.00 88.56 1145 GLY A CA 1
ATOM 8893 C C . GLY A 1 1145 ? -37.564 -11.262 -8.931 1.00 88.56 1145 GLY A C 1
ATOM 8894 O O . GLY A 1 1145 ? -37.704 -12.091 -8.028 1.00 88.56 1145 GLY A O 1
ATOM 8895 N N . LYS A 1 1146 ? -37.691 -11.610 -10.225 1.00 91.44 1146 LYS A N 1
ATOM 8896 C CA . LYS A 1 1146 ? -37.855 -13.006 -10.687 1.00 91.44 1146 LYS A CA 1
ATOM 8897 C C . LYS A 1 1146 ? -36.514 -13.736 -10.844 1.00 91.44 1146 LYS A C 1
ATOM 8899 O O . LYS A 1 1146 ? -36.477 -14.954 -10.688 1.00 91.44 1146 LYS A O 1
ATOM 8904 N N . VAL A 1 1147 ? -35.411 -13.026 -11.103 1.00 93.62 1147 VAL A N 1
ATOM 8905 C CA . VAL A 1 1147 ? -34.074 -13.610 -11.345 1.00 93.62 1147 VAL A CA 1
ATOM 8906 C C . VAL A 1 1147 ? -32.973 -12.946 -10.512 1.00 93.62 1147 VAL A C 1
ATOM 8908 O O . VAL A 1 1147 ? -33.021 -11.753 -10.220 1.00 93.62 1147 VAL A O 1
ATOM 8911 N N . LYS A 1 1148 ? -31.941 -13.719 -10.159 1.00 93.12 1148 LYS A N 1
ATOM 8912 C CA . LYS A 1 1148 ? -30.671 -13.229 -9.613 1.00 93.12 1148 LYS A CA 1
ATOM 8913 C C . LYS A 1 1148 ? -29.505 -13.754 -10.449 1.00 93.12 1148 LYS A C 1
ATOM 8915 O O . LYS A 1 1148 ? -29.319 -14.966 -10.566 1.00 93.12 1148 LYS A O 1
ATOM 8920 N N . LEU A 1 1149 ? -28.715 -12.833 -10.998 1.00 95.38 1149 LEU A N 1
ATOM 8921 C CA . LEU A 1 1149 ? -27.460 -13.136 -11.682 1.00 95.38 1149 LEU A CA 1
ATOM 8922 C C . LEU A 1 1149 ? -26.287 -13.097 -10.694 1.00 95.38 1149 LEU A C 1
ATOM 8924 O O . LEU A 1 1149 ? -26.262 -12.305 -9.747 1.00 95.38 1149 LEU A O 1
ATOM 8928 N N . GLY A 1 1150 ? -25.298 -13.950 -10.930 1.00 94.88 1150 GLY A N 1
ATOM 8929 C CA . GLY A 1 1150 ? -24.096 -14.045 -10.117 1.00 94.88 1150 GLY A CA 1
ATOM 8930 C C . GLY A 1 1150 ? -22.954 -14.772 -10.823 1.00 94.88 1150 GLY A C 1
ATOM 8931 O O . GLY A 1 1150 ? -23.090 -15.236 -11.955 1.00 94.88 1150 GLY A O 1
ATOM 8932 N N . ARG A 1 1151 ? -21.814 -14.879 -10.139 1.00 95.62 1151 ARG A N 1
ATOM 8933 C CA . ARG A 1 1151 ? -20.653 -15.689 -10.548 1.00 95.62 1151 ARG A CA 1
ATOM 8934 C C . ARG A 1 1151 ? -20.063 -16.385 -9.321 1.00 95.62 1151 ARG A C 1
ATOM 8936 O O . ARG A 1 1151 ? -20.060 -15.790 -8.245 1.00 95.62 1151 ARG A O 1
ATOM 8943 N N . ARG A 1 1152 ? -19.564 -17.616 -9.448 1.00 93.31 1152 ARG A N 1
ATOM 8944 C CA . ARG A 1 1152 ? -18.875 -18.306 -8.338 1.00 93.31 1152 ARG A CA 1
ATOM 8945 C C . ARG A 1 1152 ? -17.474 -17.728 -8.122 1.00 93.31 1152 ARG A C 1
ATOM 8947 O O . ARG A 1 1152 ? -16.743 -17.586 -9.097 1.00 93.31 1152 ARG A O 1
ATOM 8954 N N . LYS A 1 1153 ? -17.082 -17.432 -6.876 1.00 92.00 1153 LYS A N 1
ATOM 8955 C CA . LYS A 1 1153 ? -15.720 -16.966 -6.541 1.00 92.00 1153 LYS A CA 1
ATOM 8956 C C . LYS A 1 1153 ? -14.671 -18.059 -6.770 1.00 92.00 1153 LYS A C 1
ATOM 8958 O O . LYS A 1 1153 ? -13.573 -17.756 -7.215 1.00 92.00 1153 LYS A O 1
ATOM 8963 N N . ASP A 1 1154 ? -15.017 -19.312 -6.471 1.00 91.62 1154 ASP A N 1
ATOM 8964 C CA . ASP A 1 1154 ? -14.090 -20.452 -6.424 1.00 91.62 1154 ASP A CA 1
ATOM 8965 C C . ASP A 1 1154 ? -13.883 -21.203 -7.753 1.00 91.62 1154 ASP A C 1
ATOM 8967 O O . ASP A 1 1154 ? -13.140 -22.186 -7.780 1.00 91.62 1154 ASP A O 1
ATOM 8971 N N . HIS A 1 1155 ? -14.555 -20.801 -8.838 1.00 95.44 1155 HIS A N 1
ATOM 8972 C CA . HIS A 1 1155 ? -14.619 -21.561 -10.093 1.00 95.44 1155 HIS A CA 1
ATOM 8973 C C . HIS A 1 1155 ? -14.243 -20.678 -11.289 1.00 95.44 1155 HIS A C 1
ATOM 8975 O O . HIS A 1 1155 ? -15.035 -19.868 -11.771 1.00 95.44 1155 HIS A O 1
ATOM 8981 N N . PHE A 1 1156 ? -13.028 -20.886 -11.794 1.00 97.12 1156 PHE A N 1
ATOM 8982 C CA . PHE A 1 1156 ? -12.400 -20.148 -12.888 1.00 97.12 1156 PHE A CA 1
ATOM 8983 C C . PHE A 1 1156 ? -12.405 -20.998 -14.157 1.00 97.12 1156 PHE A C 1
ATOM 8985 O O . PHE A 1 1156 ? -11.857 -22.094 -14.144 1.00 97.12 1156 PHE A O 1
ATOM 8992 N N . ILE A 1 1157 ? -12.969 -20.496 -15.250 1.00 96.88 1157 ILE A N 1
ATOM 8993 C CA . ILE A 1 1157 ? -12.866 -21.078 -16.593 1.00 96.88 1157 ILE A CA 1
ATOM 8994 C C . ILE A 1 1157 ? -11.737 -20.342 -17.312 1.00 96.88 1157 ILE A C 1
ATOM 8996 O O . ILE A 1 1157 ? -11.877 -19.153 -17.594 1.00 96.88 1157 ILE A O 1
ATOM 9000 N N . PHE A 1 1158 ? -10.630 -21.024 -17.582 1.00 97.50 1158 PHE A N 1
ATOM 9001 C CA . PHE A 1 1158 ? -9.507 -20.520 -18.371 1.00 97.50 1158 PHE A CA 1
ATOM 9002 C C . PHE A 1 1158 ? -9.698 -20.820 -19.858 1.00 97.50 1158 PHE A C 1
ATOM 9004 O O . PHE A 1 1158 ? -10.175 -21.903 -20.191 1.00 97.50 1158 PHE A O 1
ATOM 9011 N N . SER A 1 1159 ? -9.248 -19.896 -20.712 1.00 97.12 1159 SER A N 1
ATOM 9012 C CA . SER A 1 1159 ? -8.877 -20.151 -22.113 1.00 97.12 1159 SER A CA 1
ATOM 9013 C C . SER A 1 1159 ? -7.407 -19.774 -22.291 1.00 97.12 1159 SER A C 1
ATOM 9015 O O . SER A 1 1159 ? -6.978 -18.708 -21.832 1.00 97.12 1159 SER A O 1
ATOM 9017 N N . VAL A 1 1160 ? -6.641 -20.657 -22.929 1.00 97.56 1160 VAL A N 1
ATOM 9018 C CA . VAL A 1 1160 ? -5.218 -20.477 -23.235 1.00 97.56 1160 VAL A CA 1
ATOM 9019 C C . VAL A 1 1160 ? -5.004 -20.774 -24.714 1.00 97.56 1160 VAL A C 1
ATOM 9021 O O . VAL A 1 1160 ? -5.152 -21.915 -25.147 1.00 97.56 1160 VAL A O 1
ATOM 9024 N N . GLU A 1 1161 ? -4.645 -19.740 -25.468 1.00 97.31 1161 GLU A N 1
ATOM 9025 C CA . GLU A 1 1161 ? -4.386 -19.791 -26.906 1.00 97.31 1161 GLU A CA 1
ATOM 9026 C C . GLU A 1 1161 ? -2.880 -19.634 -27.138 1.00 97.31 1161 GLU A C 1
ATOM 9028 O O . GLU A 1 1161 ? -2.288 -18.613 -26.781 1.00 97.31 1161 GLU A O 1
ATOM 9033 N N . SER A 1 1162 ? -2.235 -20.653 -27.700 1.00 95.88 1162 SER A N 1
ATOM 9034 C CA . SER A 1 1162 ? -0.787 -20.688 -27.911 1.00 95.88 1162 SER A CA 1
ATOM 9035 C C . SER A 1 1162 ? -0.370 -19.966 -29.193 1.00 95.88 1162 SER A C 1
ATOM 9037 O O . SER A 1 1162 ? -0.986 -20.136 -30.241 1.00 95.88 1162 SER A O 1
ATOM 9039 N N . ALA A 1 1163 ? 0.758 -19.253 -29.140 1.00 93.94 1163 ALA A N 1
ATOM 9040 C CA . ALA A 1 1163 ? 1.461 -18.756 -30.325 1.00 93.94 1163 ALA A CA 1
ATOM 9041 C C . ALA A 1 1163 ? 2.162 -19.882 -31.126 1.00 93.94 1163 ALA A C 1
ATOM 9043 O O . ALA A 1 1163 ? 2.695 -19.637 -32.204 1.00 93.94 1163 ALA A O 1
ATOM 9044 N N . GLY A 1 1164 ? 2.171 -21.117 -30.607 1.00 90.88 1164 GLY A N 1
ATOM 9045 C CA . GLY A 1 1164 ? 2.529 -22.347 -31.324 1.00 90.88 1164 GLY A CA 1
ATOM 9046 C C . GLY A 1 1164 ? 3.951 -22.875 -31.129 1.00 90.88 1164 GLY A C 1
ATOM 9047 O O . GLY A 1 1164 ? 4.264 -23.959 -31.613 1.00 90.88 1164 GLY A O 1
ATOM 9048 N N . GLN A 1 1165 ? 4.808 -22.169 -30.384 1.00 90.25 1165 GLN A N 1
ATOM 9049 C CA . GLN A 1 1165 ? 6.115 -22.704 -29.968 1.00 90.25 1165 GLN A CA 1
ATOM 9050 C C . GLN A 1 1165 ? 6.012 -23.678 -28.773 1.00 90.25 1165 GLN A C 1
ATOM 9052 O O . GLN A 1 1165 ? 6.895 -24.505 -28.542 1.00 90.25 1165 GLN A O 1
ATOM 9057 N N . TRP A 1 1166 ? 4.917 -23.591 -28.019 1.00 92.31 1166 TRP A N 1
ATOM 9058 C CA . TRP A 1 1166 ? 4.546 -24.491 -26.928 1.00 92.31 1166 TRP A CA 1
ATOM 9059 C C . TRP A 1 1166 ? 3.122 -25.007 -27.181 1.00 92.31 1166 TRP A C 1
ATOM 9061 O O . TRP A 1 1166 ? 2.357 -24.356 -27.890 1.00 92.31 1166 TRP A O 1
ATOM 9071 N N . ASP A 1 1167 ? 2.731 -26.127 -26.578 1.00 93.06 1167 ASP A N 1
ATOM 9072 C CA . ASP A 1 1167 ? 1.331 -26.572 -26.623 1.00 93.06 1167 ASP A CA 1
ATOM 9073 C C . ASP A 1 1167 ? 0.532 -25.869 -25.509 1.00 93.06 1167 ASP A C 1
ATOM 9075 O O . ASP A 1 1167 ? 1.076 -25.553 -24.445 1.00 93.06 1167 ASP A O 1
ATOM 9079 N N . SER A 1 1168 ? -0.749 -25.598 -25.758 1.00 93.25 1168 SER A N 1
ATOM 9080 C CA . SER A 1 1168 ? -1.636 -24.797 -24.896 1.00 93.25 1168 SER A CA 1
ATOM 9081 C C . SER A 1 1168 ? -1.753 -25.320 -23.449 1.00 93.25 1168 SER A C 1
ATOM 9083 O O . SER A 1 1168 ? -1.804 -24.532 -22.498 1.00 93.25 1168 SER A O 1
ATOM 9085 N N . ASP A 1 1169 ? -1.716 -26.640 -23.252 1.00 90.12 1169 ASP A N 1
ATOM 9086 C CA . ASP A 1 1169 ? -1.736 -27.297 -21.943 1.00 90.12 1169 ASP A CA 1
ATOM 9087 C C . ASP A 1 1169 ? -0.355 -27.278 -21.259 1.00 90.12 1169 ASP A C 1
ATOM 9089 O O . ASP A 1 1169 ? -0.246 -26.991 -20.060 1.00 90.12 1169 ASP A O 1
ATOM 9093 N N . GLU A 1 1170 ? 0.723 -27.499 -22.017 1.00 91.19 1170 GLU A N 1
ATOM 9094 C CA . GLU A 1 1170 ? 2.098 -27.387 -21.529 1.00 91.19 1170 GLU A CA 1
ATOM 9095 C C . GLU A 1 1170 ? 2.432 -25.961 -21.065 1.00 91.19 1170 GLU A C 1
ATOM 9097 O O . GLU A 1 1170 ? 3.151 -25.818 -20.075 1.00 91.19 1170 GLU A O 1
ATOM 9102 N N . ILE A 1 1171 ? 1.862 -24.920 -21.685 1.00 94.62 1171 ILE A N 1
ATOM 9103 C CA . ILE A 1 1171 ? 1.944 -23.526 -21.211 1.00 94.62 1171 ILE A CA 1
ATOM 9104 C C . ILE A 1 1171 ? 1.373 -23.401 -19.790 1.00 94.62 1171 ILE A C 1
ATOM 9106 O O . ILE A 1 1171 ? 2.036 -22.866 -18.893 1.00 94.62 1171 ILE A O 1
ATOM 9110 N N . PHE A 1 1172 ? 0.183 -23.950 -19.524 1.00 93.94 1172 PHE A N 1
ATOM 9111 C CA . PHE A 1 1172 ? -0.373 -23.940 -18.169 1.00 93.94 1172 PHE A CA 1
ATOM 9112 C C . PHE A 1 1172 ? 0.509 -24.728 -17.188 1.00 93.94 1172 PHE A C 1
ATOM 9114 O O . PHE A 1 1172 ? 0.812 -24.233 -16.095 1.00 93.94 1172 PHE A O 1
ATOM 9121 N N . LEU A 1 1173 ? 1.001 -25.908 -17.580 1.00 92.12 1173 LEU A N 1
ATOM 9122 C CA . LEU A 1 1173 ? 1.885 -26.728 -16.745 1.00 92.12 1173 LEU A CA 1
ATOM 9123 C C . LEU A 1 1173 ? 3.229 -26.040 -16.445 1.00 92.12 1173 LEU A C 1
ATOM 9125 O O . LEU A 1 1173 ? 3.711 -26.118 -15.311 1.00 92.12 1173 LEU A O 1
ATOM 9129 N N . GLU A 1 1174 ? 3.828 -25.336 -17.407 1.00 92.06 1174 GLU A N 1
ATOM 9130 C CA . GLU A 1 1174 ? 5.013 -24.502 -17.180 1.00 92.06 1174 GLU A CA 1
ATOM 9131 C C . GLU A 1 1174 ? 4.726 -23.295 -16.295 1.00 92.06 1174 GLU A C 1
ATOM 9133 O O . GLU A 1 1174 ? 5.602 -22.908 -15.520 1.00 92.06 1174 GLU A O 1
ATOM 9138 N N . SER A 1 1175 ? 3.511 -22.741 -16.302 1.00 95.06 1175 SER A N 1
ATOM 9139 C CA . SER A 1 1175 ? 3.158 -21.673 -15.362 1.00 95.06 1175 SER A CA 1
ATOM 9140 C C . SER A 1 1175 ? 3.195 -22.165 -13.908 1.00 95.06 1175 SER A C 1
ATOM 9142 O O . SER A 1 1175 ? 3.769 -21.516 -13.028 1.00 95.06 1175 SER A O 1
ATOM 9144 N N . VAL A 1 1176 ? 2.701 -23.387 -13.667 1.00 93.69 1176 VAL A N 1
ATOM 9145 C CA . VAL A 1 1176 ? 2.752 -24.055 -12.358 1.00 93.69 1176 VAL A CA 1
ATOM 9146 C C . VAL A 1 1176 ? 4.197 -24.405 -11.977 1.00 93.69 1176 VAL A C 1
ATOM 9148 O O . VAL A 1 1176 ? 4.602 -24.183 -10.831 1.00 93.69 1176 VAL A O 1
ATOM 9151 N N . LYS A 1 1177 ? 5.007 -24.916 -12.918 1.00 92.81 1177 LYS A N 1
ATOM 9152 C CA . LYS A 1 1177 ? 6.440 -25.205 -12.700 1.00 92.81 1177 LYS A CA 1
ATOM 9153 C C . LYS A 1 1177 ? 7.244 -23.928 -12.436 1.00 92.81 1177 LYS A C 1
ATOM 9155 O O . LYS A 1 1177 ? 8.119 -23.946 -11.574 1.00 92.81 1177 LYS A O 1
ATOM 9160 N N . THR A 1 1178 ? 6.933 -22.823 -13.108 1.00 92.88 1178 THR A N 1
ATOM 9161 C CA . THR A 1 1178 ? 7.615 -21.526 -12.970 1.00 92.88 1178 THR A CA 1
ATOM 9162 C C . THR A 1 1178 ? 7.267 -20.852 -11.651 1.00 92.88 1178 THR A C 1
ATOM 9164 O O . THR A 1 1178 ? 8.182 -20.445 -10.929 1.00 92.88 1178 THR A O 1
ATOM 9167 N N . LEU A 1 1179 ? 5.991 -20.860 -11.241 1.00 94.31 1179 LEU A N 1
ATOM 9168 C CA . LEU A 1 1179 ? 5.605 -20.458 -9.887 1.00 94.31 1179 LEU A CA 1
ATOM 9169 C C . LEU A 1 1179 ? 6.346 -21.316 -8.851 1.00 94.31 1179 LEU A C 1
ATOM 9171 O O . LEU A 1 1179 ? 7.039 -20.774 -7.992 1.00 94.31 1179 LEU A O 1
ATOM 9175 N N . LYS A 1 1180 ? 6.325 -22.651 -9.000 1.00 91.69 1180 LYS A N 1
ATOM 9176 C CA . LYS A 1 1180 ? 7.085 -23.586 -8.151 1.00 91.69 1180 LYS A CA 1
ATOM 9177 C C . LYS A 1 1180 ? 8.597 -23.326 -8.175 1.00 91.69 1180 LYS A C 1
ATOM 9179 O O . LYS A 1 1180 ? 9.245 -23.557 -7.160 1.00 91.69 1180 LYS A O 1
ATOM 9184 N N . LYS A 1 1181 ? 9.191 -22.850 -9.272 1.00 90.88 1181 LYS A N 1
ATOM 9185 C CA . LYS A 1 1181 ? 10.622 -22.500 -9.356 1.00 90.88 1181 LYS A CA 1
ATOM 9186 C C . LYS A 1 1181 ? 10.916 -21.184 -8.636 1.00 90.88 1181 LYS A C 1
ATOM 9188 O O . LYS A 1 1181 ? 11.902 -21.112 -7.906 1.00 90.88 1181 LYS A O 1
ATOM 9193 N N . LYS A 1 1182 ? 10.027 -20.189 -8.726 1.00 91.69 1182 LYS A N 1
ATOM 9194 C CA . LYS A 1 1182 ? 10.059 -18.990 -7.869 1.00 91.69 1182 LYS A CA 1
ATOM 9195 C C . LYS A 1 1182 ? 9.879 -19.342 -6.384 1.00 91.69 1182 LYS A C 1
ATOM 9197 O O . LYS A 1 1182 ? 10.521 -18.717 -5.540 1.00 91.69 1182 LYS A O 1
ATOM 9202 N N . CYS A 1 1183 ? 9.125 -20.398 -6.054 1.00 88.88 1183 CYS A N 1
ATOM 9203 C CA . CYS A 1 1183 ? 9.180 -21.024 -4.726 1.00 88.88 1183 CYS A CA 1
ATOM 9204 C C . CYS A 1 1183 ? 10.556 -21.656 -4.460 1.00 88.88 1183 CYS A C 1
ATOM 9206 O O . CYS A 1 1183 ? 11.188 -21.370 -3.446 1.00 88.88 1183 CYS A O 1
ATOM 9208 N N . GLY A 1 1184 ? 11.031 -22.469 -5.403 1.00 87.38 1184 GLY A N 1
ATOM 9209 C CA . GLY A 1 1184 ? 12.310 -23.179 -5.414 1.00 87.38 1184 GLY A CA 1
ATOM 9210 C C . GLY A 1 1184 ? 13.505 -22.333 -5.002 1.00 87.38 1184 GLY A C 1
ATOM 9211 O O . GLY A 1 1184 ? 14.371 -22.818 -4.283 1.00 87.38 1184 GLY A O 1
ATOM 9212 N N . ILE A 1 1185 ? 13.507 -21.074 -5.433 1.00 85.56 1185 ILE A N 1
ATOM 9213 C CA . ILE A 1 1185 ? 14.578 -20.112 -5.193 1.00 85.56 1185 ILE A CA 1
ATOM 9214 C C . ILE A 1 1185 ? 14.417 -19.393 -3.840 1.00 85.56 1185 ILE A C 1
ATOM 9216 O O . ILE A 1 1185 ? 15.432 -19.082 -3.222 1.00 85.56 1185 ILE A O 1
ATOM 9220 N N . LEU A 1 1186 ? 13.196 -19.143 -3.326 1.00 82.38 1186 LEU A N 1
ATOM 9221 C CA . LEU A 1 1186 ? 13.060 -18.340 -2.097 1.00 82.38 1186 LEU A CA 1
ATOM 9222 C C . LEU A 1 1186 ? 13.213 -19.100 -0.770 1.00 82.38 1186 LEU A C 1
ATOM 9224 O O . LEU A 1 1186 ? 13.828 -18.499 0.098 1.00 82.38 1186 LEU A O 1
ATOM 9228 N N . ARG A 1 1187 ? 12.755 -20.352 -0.527 1.00 81.19 1187 ARG A N 1
ATOM 9229 C CA . ARG A 1 1187 ? 13.132 -20.958 0.793 1.00 81.19 1187 ARG A CA 1
ATOM 9230 C C . ARG A 1 1187 ? 14.651 -21.035 0.917 1.00 81.19 1187 ARG A C 1
ATOM 9232 O O . ARG A 1 1187 ? 15.084 -20.563 1.938 1.00 81.19 1187 ARG A O 1
ATOM 9239 N N . PRO A 1 1188 ? 15.487 -21.504 -0.028 1.00 72.69 1188 PRO A N 1
ATOM 9240 C CA . PRO A 1 1188 ? 16.926 -21.486 0.234 1.00 72.69 1188 PRO A CA 1
ATOM 9241 C C . PRO A 1 1188 ? 17.460 -20.071 0.519 1.00 72.69 1188 PRO A C 1
ATOM 9243 O O . PRO A 1 1188 ? 18.351 -19.939 1.334 1.00 72.69 1188 PRO A O 1
ATOM 9246 N N . GLN A 1 1189 ? 16.869 -18.995 -0.012 1.00 78.56 1189 GLN A N 1
ATOM 9247 C CA . GLN A 1 1189 ? 17.227 -17.636 0.421 1.00 78.56 1189 GLN A CA 1
ATOM 9248 C C . GLN A 1 1189 ? 16.714 -17.276 1.830 1.00 78.56 1189 GLN A C 1
ATOM 9250 O O . GLN A 1 1189 ? 17.503 -16.859 2.663 1.00 78.56 1189 GLN A O 1
ATOM 9255 N N . VAL A 1 1190 ? 15.426 -17.466 2.133 1.00 71.50 1190 VAL A N 1
ATOM 9256 C CA . VAL A 1 1190 ? 14.803 -17.123 3.433 1.00 71.50 1190 VAL A CA 1
ATOM 9257 C C . VAL A 1 1190 ? 15.239 -18.068 4.557 1.00 71.50 1190 VAL A C 1
ATOM 9259 O O . VAL A 1 1190 ? 15.447 -17.650 5.680 1.00 71.50 1190 VAL A O 1
ATOM 9262 N N . THR A 1 1191 ? 15.413 -19.347 4.256 1.00 68.25 1191 THR A N 1
ATOM 9263 C CA . THR A 1 1191 ? 15.959 -20.380 5.137 1.00 68.25 1191 THR A CA 1
ATOM 9264 C C . THR A 1 1191 ? 17.455 -20.191 5.340 1.00 68.25 1191 THR A C 1
ATOM 9266 O O . THR A 1 1191 ? 17.883 -20.377 6.466 1.00 68.25 1191 THR A O 1
ATOM 9269 N N . ASN A 1 1192 ? 18.239 -19.728 4.356 1.00 57.22 1192 ASN A N 1
ATOM 9270 C CA . ASN A 1 1192 ? 19.603 -19.271 4.652 1.00 57.22 1192 ASN A CA 1
ATOM 9271 C C . ASN A 1 1192 ? 19.574 -17.975 5.487 1.00 57.22 1192 ASN A C 1
ATOM 9273 O O . ASN A 1 1192 ? 20.312 -17.879 6.454 1.00 57.22 1192 ASN A O 1
ATOM 9277 N N . MET A 1 1193 ? 18.637 -17.045 5.263 1.00 52.66 1193 MET A N 1
ATOM 9278 C CA . MET A 1 1193 ? 18.368 -15.928 6.196 1.00 52.66 1193 MET A CA 1
ATOM 9279 C C . MET A 1 1193 ? 17.811 -16.371 7.577 1.00 52.66 1193 MET A C 1
ATOM 9281 O O . MET A 1 1193 ? 17.498 -15.522 8.405 1.00 52.66 1193 MET A O 1
ATOM 9285 N N . VAL A 1 1194 ? 17.683 -17.680 7.833 1.00 51.53 1194 VAL A N 1
ATOM 9286 C CA . VAL A 1 1194 ? 17.244 -18.319 9.097 1.00 51.53 1194 VAL A CA 1
ATOM 9287 C C . VAL A 1 1194 ? 18.177 -19.509 9.461 1.00 51.53 1194 VAL A C 1
ATOM 9289 O O . VAL A 1 1194 ? 17.812 -20.411 10.215 1.00 51.53 1194 VAL A O 1
ATOM 9292 N N . GLN A 1 1195 ? 19.374 -19.562 8.858 1.00 37.72 1195 GLN A N 1
ATOM 9293 C CA . GLN A 1 1195 ? 20.438 -20.552 9.131 1.00 37.72 1195 GLN A CA 1
ATOM 9294 C C . GLN A 1 1195 ? 21.851 -19.940 9.103 1.00 37.72 1195 GLN A C 1
ATOM 9296 O O . GLN A 1 1195 ? 22.783 -20.499 9.675 1.00 37.72 1195 GLN A O 1
ATOM 9301 N N . THR A 1 1196 ? 22.015 -18.816 8.405 1.00 34.66 1196 THR A N 1
ATOM 9302 C CA . THR A 1 1196 ? 23.120 -17.848 8.515 1.00 34.66 1196 THR A CA 1
ATOM 9303 C C . THR A 1 1196 ? 22.797 -16.760 9.560 1.00 34.66 1196 THR A C 1
ATOM 9305 O O . THR A 1 1196 ? 23.666 -15.970 9.910 1.00 34.66 1196 THR A O 1
ATOM 9308 N N . PHE A 1 1197 ? 21.559 -16.760 10.068 1.00 33.97 1197 PHE A N 1
ATOM 9309 C CA . PHE A 1 1197 ? 21.091 -16.134 11.309 1.00 33.97 1197 PHE A CA 1
ATOM 9310 C C . PHE A 1 1197 ? 20.589 -17.250 12.243 1.00 33.97 1197 PHE A C 1
ATOM 9312 O O . PHE A 1 1197 ? 20.514 -16.997 13.463 1.00 33.97 1197 PHE A O 1
#

Foldseek 3Di:
DCVVPPCVVVVVVVVVVPDDDDDDDDDDDDDDDDDDDDDDDDDDDDDDDDDDDDDDDDDDDDDDDDDDDPVVVPDDPDDPVLVVLVVVLVVLLVVLVVLVVVLVVQLVVLVVQLVVQVVVPAPLSNLLSNLLSVLSNVLSVLSNVLSVLSVVLSVLSVVLSVLSVVLVVLVVQLVVLVVVLVVCCVPPVPDPVNVVSVVVNVVSVVVSVVSVVVSVVSCVVSVCVSVVSNVLSVVLSVVLNVLSVVLSVVSVVLDDPDDDDPPDDRDDRDCSVVNVVSSVVSVVVNVPDDRPDDDDDPDDDDDDDDDDDDDDDDDDDDDDDDDDDDDDDDDDDDDFAFDDDDDDDPPPDDDDDDDDDDDDDDDAAEFAEEEEDLFLLSLLLLLLLCQDPLNVPGQAEYAALADCPCLLPDDDDLPDAAFDKFWAFPQLLVSCVSSPLNVLFDPSWKDFAAKEWEAEQAPRQIDIDHDDPDDDDDGDGRTIIHHSSSSSNSSVVSCVVSDNYHYHYSKDFPAWDFDDDDPQDHRNLWIWTAIPPGHIYTYLAYEYPPFQPTNQCVRLVWDKDWWFPQKKKKKFKFFFPFCAPVDQNHDYKYWYQALQGIWIWADTHTRITMITDIGHPLLLVLLVPDDFQLNLLLSQCVFFPHNVLSVVSSVDNDDSNVSSVVVVVVTDDDQNSTTGRTPGTDPPNTDMDTFIWMATPWQAGQSYGYAQRRGIGAGCPPSCRVVLRSVLSVQLSVLQSVCSVVLHSSRGVVSCVRSRVVNRVVVVVVRVVRVVLRVLSNDDDDVCVVVSSVVSVVCVVPPVNSVVSVCSSVPDPPPDPPDDDDDQDDDDPVRVVVLQWFFDADPDIPNPDNQLDPPSDPSDGSPDDDVVLVVFWDKAWPDFDQFKTKIKTFSDFPVVVVLLQCCLFWPDKDKFWDDKAFPDFPAPDDPVRLSVLRRQFAKAAFPCCLPPQADFFDQDDPPDDRCNGPDLRFKWKKKAKAAKAADPPADPPDDDLVRGIDPQWDWQLSIGTDRPDPRCVGQDDPRNIGGPDRGHTSGGGHHPTITIMMTMIGMDTCNVPSSGNQFPHKDKDFQKDKDFQAKQWAPSQVVLCVLWDPQQKDKDFDDPVLCVDPPSNCPVRGGTITIDGGGSNRGPPPVSLNVDPVCVVRMIITGGSRMMIMMTGGSNNGGRVVSSVVSVVVSVVSNHPVCVVSVCSVVSD

InterPro domains:
  IPR000689 Ubiquinone biosynthesis monooxygenase COQ6 [MF_03193] (354-811)
  IPR001514 DNA-directed RNA polymerase, 30-40kDa subunit, conserved site [PS00446] (898-938)
  IPR002938 FAD-binding domain [PF01494] (367-759)
  IPR010971 Ubiquinone biosynthesis hydroxylase UbiH/COQ6 [TIGR01988] (368-810)
  IPR011262 DNA-directed RNA polymerase, insert domain [PF01000] (930-1059)
  IPR011263 DNA-directed RNA polymerase, RpoA/D/Rpb3-type [PF01193] (886-1183)
  IPR011263 DNA-directed RNA polymerase, RpoA/D/Rpb3-type [SM00662] (884-1189)
  IPR018168 Ubiquinone biosynthesis hydroxylase, UbiH/UbiF/VisC/COQ6, conserved site [PS01304] (715-728)
  IPR022842 DNA-directed RNA polymerase subunit Rpo3/Rpb3/RPAC1 [MF_00320] (874-1190)
  IPR027267 AH/BAR domain superfamily [G3DSA:1.20.1270.60] (78-294)
  IPR028245 Eisosome component PIL1/LSP1 [PF13805] (44-291)
  IPR033901 DNA-directed RNA polymerases I and III subunit AC40 [cd07032] (873-1183)
  IPR036188 FAD/NAD(P)-binding domain superfamily [G3DSA:3.50.50.60] (365-640)
  IPR036188 FAD/NAD(P)-binding domain superfamily [G3DSA:3.50.50.60] (676-826)
  IPR036188 FAD/NAD(P)-binding domain superfamily [SSF51905] (367-806)
  IPR036603 RNA polymerase, RBP11-like subunit [G3DSA:3.30.1360.10] (875-1182)
  IPR036603 RNA polymerase, RBP11-like subunit [SSF55257] (872-1194)
  IPR036643 DNA-directed RNA polymerase, insert domain superfamily [G3DSA:2.170.120.12] (910-1058)
  IPR036643 DNA-directed RNA polymerase, insert domain superfamily [SSF56553] (909-1062)
  IPR051205 Ubiquinone biosynthesis monooxygenase UbiH/COQ6 [PTHR43876] (345-810)

pLDDT: mean 79.63, std 22.72, range [21.86, 98.38]